Protein AF-A0A9E1XLM8-F1 (afdb_monomer_lite)

Radius of gyration: 32.78 Å; chains: 1; bounding box: 88×74×90 Å

pLDDT: mean 89.83, std 9.5, range [28.77, 98.69]

Secondary structure (DSSP, 8-state):
-HHHHS----HHHHHHHHHHHHHHTT--EEEEEEE-SSPPPSSS-----SEEEEEEE-TTS-EEEE--S-TT-SSSS-GGGTT-EEEE--TT----EEPP---TTTSEEEEEEEEEE-TTS-EEEEEEEEE-THHHHHHHHHHTTS-HHHHHHHHHHHHHHHSTTEEEEEEEEESSSTT-TTSPPEEEEEEEETT-EEE-SS-EEE----GGGSSSTHHHHGGG--SS--SS-EE-S--EEEEEEEEEEE-GGG-S-SB------EE-SSEEEEE--EE-SSEEEEEEEEEE--SEE-HHHHHHHHHHHHHHHHHTT---EE-------------SEEEEEEEEEEEE-SSS-EEEEEEEEEEE-SHHHHHHHSEEEEEE-GGG--EEEEEEEEEETTEEEE--GGGEEEEE-TTGGG-TTS---EEEEEEPTT--TTPEEEEEEEEEE-S-SS-EEEEES--SS-EEEEEEEEEEETTS--EEEEES-TT-EEEEEEETTEEEEEEEEEEE------TTPPPGGGSS-EEEEE---HHHHHHHHHHHHHHHTT--HHHHHHHHHHHTT--SHHHHHHHHHHHHHHSSEE-S--GGGS-GGGPPPHHHHHHHSEE-HHHHHHHHHHHHHHTT---EEEEE----SSHHHHHHHHSS--GGG--EEEEEEEETTEEEEESSS-TTSPTT--TTTTEEEEETTTTEEEEE---GGGS--EEEEEEEEE-TTS-EEEEEEEEE-HHHHHHHHHHHHH--HHHHHHHHHHHHHTT-TTEEEEEEEEEE-SSSSEEEEEEEEETTSSEEETTEEEEE-S---TTTT----S--SS-EEE-S-EEEEEEEEEEPPTTB-S-SB-PPPEEEEEGGGTEEEEEEEEE-TTSSEEEEEEEEEE-SEEE-GGGHHHHHHHHHHHHSGGGTEEEEEB--

Structure (mmCIF, N/CA/C/O backbone):
data_AF-A0A9E1XLM8-F1
#
_entry.id   AF-A0A9E1XLM8-F1
#
loop_
_atom_site.group_PDB
_atom_site.id
_atom_site.type_symbol
_atom_site.label_atom_id
_atom_site.label_alt_id
_atom_site.label_comp_id
_atom_site.label_asym_id
_atom_site.label_entity_id
_atom_site.label_seq_id
_atom_site.pdbx_PDB_ins_code
_atom_site.Cartn_x
_atom_site.Cartn_y
_atom_site.Cartn_z
_atom_site.occupancy
_atom_site.B_iso_or_equiv
_atom_site.auth_seq_id
_atom_site.auth_comp_id
_atom_site.auth_asym_id
_atom_site.auth_atom_id
_atom_site.pdbx_PDB_model_num
ATOM 1 N N . LYS A 1 1 ? 39.594 8.901 20.659 1.00 74.12 1 LYS A N 1
ATOM 2 C CA . LYS A 1 1 ? 40.078 9.964 19.750 1.00 74.12 1 LYS A CA 1
ATOM 3 C C . LYS A 1 1 ? 39.239 9.973 18.476 1.00 74.12 1 LYS A C 1
ATOM 5 O O . LYS A 1 1 ? 38.464 10.893 18.274 1.00 74.12 1 LYS A O 1
ATOM 10 N N . ASP A 1 2 ? 39.285 8.892 17.713 1.00 83.12 2 ASP A N 1
ATOM 11 C CA . ASP A 1 2 ? 38.714 8.732 16.373 1.00 83.12 2 ASP A CA 1
ATOM 12 C C . ASP A 1 2 ? 37.227 9.133 16.295 1.00 83.12 2 ASP A C 1
ATOM 14 O O . ASP A 1 2 ? 36.869 9.999 15.506 1.00 83.12 2 ASP A O 1
ATOM 18 N N . THR A 1 3 ? 36.380 8.626 17.199 1.00 86.62 3 THR A N 1
ATOM 19 C CA . THR A 1 3 ? 34.946 8.977 17.329 1.00 86.62 3 THR A CA 1
ATOM 20 C C . THR A 1 3 ? 34.680 10.484 17.476 1.00 86.62 3 THR A C 1
ATOM 22 O O . THR A 1 3 ? 33.661 10.990 17.011 1.00 86.62 3 THR A O 1
ATOM 25 N N . PHE A 1 4 ? 35.590 11.215 18.130 1.00 84.56 4 PHE A N 1
ATOM 26 C CA . PHE A 1 4 ? 35.482 12.657 18.377 1.00 84.56 4 PHE A CA 1
ATOM 27 C C . PHE A 1 4 ? 35.909 13.467 17.146 1.00 84.56 4 PHE A C 1
ATOM 29 O O . PHE A 1 4 ? 35.222 14.406 16.749 1.00 84.56 4 PHE A O 1
ATOM 36 N N . GLU A 1 5 ? 37.012 13.072 16.506 1.00 83.44 5 GLU A N 1
ATOM 37 C CA . GLU A 1 5 ? 37.541 13.738 15.308 1.00 83.44 5 GLU A CA 1
ATOM 38 C C . GLU A 1 5 ? 36.669 13.466 14.073 1.00 83.44 5 GLU A C 1
ATOM 40 O O . GLU A 1 5 ? 36.335 14.387 13.331 1.00 83.44 5 GLU A O 1
ATOM 45 N N . GLN A 1 6 ? 36.234 12.216 13.892 1.00 80.38 6 GLN A N 1
ATOM 46 C CA . GLN A 1 6 ? 35.388 11.769 12.779 1.00 80.38 6 GLN A CA 1
ATOM 47 C C . GLN A 1 6 ? 33.885 12.012 13.017 1.00 80.38 6 GLN A C 1
ATOM 49 O O . GLN A 1 6 ? 33.081 11.798 12.109 1.00 80.38 6 GLN A O 1
ATOM 54 N N . ARG A 1 7 ? 33.499 12.443 14.229 1.00 77.31 7 ARG A N 1
ATOM 55 C CA . ARG A 1 7 ? 32.138 12.849 14.641 1.00 77.31 7 ARG A CA 1
ATOM 56 C C . ARG A 1 7 ? 31.020 11.823 14.393 1.00 77.31 7 ARG A C 1
ATOM 58 O O . ARG A 1 7 ? 29.851 12.196 14.310 1.00 77.31 7 ARG A O 1
ATOM 65 N N . HIS A 1 8 ? 31.352 10.538 14.306 1.00 79.06 8 HIS A N 1
ATOM 66 C CA . HIS A 1 8 ? 30.385 9.450 14.165 1.00 79.06 8 HIS A CA 1
ATOM 67 C C . HIS A 1 8 ? 30.833 8.203 14.941 1.00 79.06 8 HIS A C 1
ATOM 69 O O . HIS A 1 8 ? 32.000 8.070 15.307 1.00 79.06 8 HIS A O 1
ATOM 75 N N . GLY A 1 9 ? 29.881 7.312 15.220 1.00 84.62 9 GLY A N 1
ATOM 76 C CA . GLY A 1 9 ? 30.092 6.073 15.968 1.00 84.62 9 GLY A CA 1
ATOM 77 C C . GLY A 1 9 ? 28.772 5.461 16.444 1.00 84.62 9 GLY A C 1
ATOM 78 O O . GLY A 1 9 ? 27.734 6.133 16.463 1.00 84.62 9 GLY A O 1
ATOM 79 N N . VAL A 1 10 ? 28.803 4.183 16.819 1.00 90.81 10 VAL A N 1
ATOM 80 C CA . VAL A 1 10 ? 27.663 3.462 17.407 1.00 90.81 10 VAL A CA 1
ATOM 81 C C . VAL A 1 10 ? 27.518 3.772 18.905 1.00 90.81 10 VAL A C 1
ATOM 83 O O . VAL A 1 10 ? 28.289 4.541 19.479 1.00 90.81 10 VAL A O 1
ATOM 86 N N . CYS A 1 11 ? 26.526 3.168 19.569 1.00 93.50 11 CYS A N 1
ATOM 87 C CA . CYS A 1 11 ? 26.251 3.389 20.993 1.00 93.50 11 CYS A CA 1
ATOM 88 C C . CYS A 1 11 ? 27.477 3.185 21.899 1.00 93.50 11 CYS A C 1
ATOM 90 O O . CYS A 1 11 ? 27.749 4.016 22.759 1.00 93.50 11 CYS A O 1
ATOM 92 N N . ARG A 1 12 ? 28.268 2.135 21.648 1.00 94.00 12 ARG A N 1
ATOM 93 C CA . ARG A 1 12 ? 29.503 1.835 22.393 1.00 94.00 12 ARG A CA 1
ATOM 94 C C . ARG A 1 12 ? 30.557 2.932 22.236 1.00 94.00 12 ARG A C 1
ATOM 96 O O . ARG A 1 12 ? 31.167 3.316 23.228 1.00 94.00 12 ARG A O 1
ATOM 103 N N . ASP A 1 13 ? 30.714 3.479 21.035 1.00 94.81 13 ASP A N 1
ATOM 104 C CA . ASP A 1 13 ? 31.702 4.522 20.742 1.00 94.81 13 ASP A CA 1
ATOM 105 C C . ASP A 1 13 ? 31.297 5.848 21.401 1.00 94.81 13 ASP A C 1
ATOM 107 O O . ASP A 1 13 ? 32.109 6.491 22.067 1.00 94.81 13 ASP A O 1
ATOM 111 N N . LYS A 1 14 ? 30.011 6.222 21.285 1.00 94.00 14 LYS A N 1
ATOM 112 C CA . LYS A 1 14 ? 29.427 7.391 21.965 1.00 94.00 14 LYS A CA 1
ATOM 113 C C . LYS A 1 14 ? 29.531 7.274 23.495 1.00 94.00 14 LYS A C 1
ATOM 115 O O . LYS A 1 14 ? 29.849 8.258 24.163 1.00 94.00 14 LYS A O 1
ATOM 120 N N . ALA A 1 15 ? 29.287 6.087 24.054 1.00 95.81 15 ALA A N 1
ATOM 121 C CA . ALA A 1 15 ? 29.389 5.824 25.489 1.00 95.81 15 ALA A CA 1
ATOM 122 C C . ALA A 1 15 ? 30.843 5.863 25.992 1.00 95.81 15 ALA A C 1
ATOM 124 O O . ALA A 1 15 ? 31.119 6.467 27.028 1.00 95.81 15 ALA A O 1
ATOM 125 N N . ALA A 1 16 ? 31.784 5.267 25.252 1.00 95.25 16 ALA A N 1
ATOM 126 C CA . ALA A 1 16 ? 33.209 5.296 25.579 1.00 95.25 16 ALA A CA 1
ATOM 127 C C . ALA A 1 16 ? 33.789 6.719 25.493 1.00 95.25 16 ALA A C 1
ATOM 129 O O . ALA A 1 16 ? 34.554 7.124 26.369 1.00 95.25 16 ALA A O 1
ATOM 130 N N . LEU A 1 17 ? 33.384 7.499 24.483 1.00 95.62 17 LEU A N 1
ATOM 131 C CA . LEU A 1 17 ? 33.777 8.900 24.342 1.00 95.62 17 LEU A CA 1
ATOM 132 C C . LEU A 1 17 ? 33.256 9.759 25.505 1.00 95.62 17 LEU A C 1
ATOM 134 O O . LEU A 1 17 ? 34.038 10.498 26.098 1.00 95.62 17 LEU A O 1
ATOM 138 N N . LEU A 1 18 ? 31.975 9.628 25.875 1.00 95.50 18 LEU A N 1
ATOM 139 C CA . LEU A 1 18 ? 31.419 10.357 27.020 1.00 95.50 18 LEU A CA 1
ATOM 140 C C . LEU A 1 18 ? 32.126 9.971 28.332 1.00 95.50 18 LEU A C 1
ATOM 142 O O . LEU A 1 18 ? 32.470 10.849 29.116 1.00 95.50 18 LEU A O 1
ATOM 146 N N . VAL A 1 19 ? 32.416 8.685 28.553 1.00 97.25 19 VAL A N 1
ATOM 147 C CA . VAL A 1 19 ? 33.161 8.221 29.740 1.00 97.25 19 VAL A CA 1
ATOM 148 C C . VAL A 1 19 ? 34.575 8.799 29.793 1.00 97.25 19 VAL A C 1
ATOM 150 O O . VAL A 1 19 ? 35.016 9.193 30.870 1.00 97.25 19 VAL A O 1
ATOM 153 N N . ALA A 1 20 ? 35.276 8.891 28.659 1.00 96.50 20 ALA A N 1
ATOM 154 C CA . ALA A 1 20 ? 36.578 9.550 28.602 1.00 96.50 20 ALA A CA 1
ATOM 155 C C . ALA A 1 20 ? 36.462 11.041 28.964 1.00 96.50 20 ALA A C 1
ATOM 157 O O . ALA A 1 20 ? 37.140 11.499 29.877 1.00 96.50 20 ALA A O 1
ATOM 158 N N . MET A 1 21 ? 35.541 11.777 28.332 1.00 96.25 21 MET A N 1
ATOM 159 C CA . MET A 1 21 ? 35.332 13.208 28.603 1.00 96.25 21 MET A CA 1
ATOM 160 C C . MET A 1 21 ? 34.925 13.491 30.058 1.00 96.25 21 MET A C 1
ATOM 162 O O . MET A 1 21 ? 35.369 14.477 30.640 1.00 96.25 21 MET A O 1
ATOM 166 N N . LEU A 1 22 ? 34.120 12.618 30.672 1.00 96.94 22 LEU A N 1
ATOM 167 C CA . LEU A 1 22 ? 33.755 12.718 32.087 1.00 96.94 22 LEU A CA 1
ATOM 168 C C . LEU A 1 22 ? 34.952 12.466 33.020 1.00 96.94 22 LEU A C 1
ATOM 170 O O . LEU A 1 22 ? 35.060 13.138 34.042 1.00 96.94 22 LEU A O 1
ATOM 174 N N . ARG A 1 23 ? 35.865 11.549 32.672 1.00 96.94 23 ARG A N 1
ATOM 175 C CA . ARG A 1 23 ? 37.092 11.293 33.450 1.00 96.94 23 ARG A CA 1
ATOM 176 C C . ARG A 1 23 ? 38.070 12.466 33.387 1.00 96.94 23 ARG A C 1
ATOM 178 O O . ARG A 1 23 ? 38.586 12.850 34.430 1.00 96.94 23 ARG A O 1
ATOM 185 N N . GLU A 1 24 ? 38.248 13.085 32.218 1.00 96.88 24 GLU A N 1
ATOM 186 C CA . GLU A 1 24 ? 38.999 14.350 32.090 1.00 96.88 24 GLU A CA 1
ATOM 187 C C . GLU A 1 24 ? 38.341 15.484 32.905 1.00 96.88 24 GLU A C 1
ATOM 189 O O . GLU A 1 24 ? 39.024 16.322 33.488 1.00 96.88 24 GLU A O 1
ATOM 194 N N . GLY A 1 25 ? 37.007 15.475 33.019 1.00 96.06 25 GLY A N 1
ATOM 195 C CA . GLY A 1 25 ? 36.238 16.345 33.917 1.00 96.06 25 GLY A CA 1
ATOM 196 C C . GLY A 1 25 ? 36.295 15.974 35.409 1.00 96.06 25 GLY A C 1
ATOM 197 O O . GLY A 1 25 ? 35.559 16.561 36.196 1.00 96.06 25 GLY A O 1
ATOM 198 N N . GLY A 1 26 ? 37.119 14.999 35.811 1.00 95.94 26 GLY A N 1
ATOM 199 C CA . GLY A 1 26 ? 37.299 14.566 37.203 1.00 95.94 26 GLY A CA 1
ATOM 200 C C . GLY A 1 26 ? 36.248 13.583 37.741 1.00 95.94 26 GLY A C 1
ATOM 201 O O . GLY A 1 26 ? 36.329 13.180 38.903 1.00 95.94 26 GLY A O 1
ATOM 202 N N . PHE A 1 27 ? 35.270 13.161 36.935 1.00 97.44 27 PHE A N 1
ATOM 203 C CA . PHE A 1 27 ? 34.199 12.265 37.381 1.00 97.44 27 PHE A CA 1
ATOM 204 C C . PHE A 1 27 ? 34.608 10.784 37.346 1.00 97.44 27 PHE A C 1
ATOM 206 O O . PHE A 1 27 ? 35.234 10.297 36.401 1.00 97.44 27 PHE A O 1
ATOM 213 N N . LYS A 1 28 ? 34.144 10.020 38.346 1.00 96.69 28 LYS A N 1
ATOM 214 C CA . LYS A 1 28 ? 34.288 8.554 38.445 1.00 96.69 28 LYS A CA 1
ATOM 215 C C . LYS A 1 28 ? 33.345 7.855 37.448 1.00 96.69 28 LYS A C 1
ATOM 217 O O . LYS A 1 28 ? 32.339 7.266 37.842 1.00 96.69 28 LYS A O 1
ATOM 222 N N . ALA A 1 29 ? 33.621 7.988 36.150 1.00 97.69 29 ALA A N 1
ATOM 223 C CA . ALA A 1 29 ? 32.745 7.520 35.074 1.00 97.69 29 ALA A CA 1
ATOM 224 C C . ALA A 1 29 ? 33.093 6.117 34.547 1.00 97.69 29 ALA A C 1
ATOM 226 O O . ALA A 1 29 ? 34.267 5.743 34.470 1.00 97.69 29 ALA A O 1
ATOM 227 N N . PHE A 1 30 ? 32.077 5.366 34.116 1.00 97.81 30 PHE A N 1
ATOM 228 C CA . PHE A 1 30 ? 32.185 3.989 33.617 1.00 97.81 30 PHE A CA 1
ATOM 229 C C . PHE A 1 30 ? 31.250 3.742 32.419 1.00 97.81 30 PHE A C 1
ATOM 231 O O . PHE A 1 30 ? 30.170 4.340 32.357 1.00 97.81 30 PHE A O 1
ATOM 238 N N . PRO A 1 31 ? 31.615 2.862 31.466 1.00 97.38 31 PRO A N 1
ATOM 239 C CA . PRO A 1 31 ? 30.673 2.362 30.469 1.00 97.38 31 PRO A CA 1
ATOM 240 C C . PRO A 1 31 ? 29.615 1.479 31.137 1.00 97.38 31 PRO A C 1
ATOM 242 O O . PRO A 1 31 ? 29.888 0.818 32.139 1.00 97.38 31 PRO A O 1
ATOM 245 N N . VAL A 1 32 ? 28.420 1.426 30.561 1.00 97.31 32 VAL A N 1
ATOM 246 C CA . VAL A 1 32 ? 27.315 0.591 31.038 1.00 97.31 32 VAL A CA 1
ATOM 247 C C . VAL A 1 32 ? 26.734 -0.188 29.870 1.00 97.31 32 VAL A C 1
ATOM 249 O O . VAL A 1 32 ? 26.380 0.379 28.835 1.00 97.31 32 VAL A O 1
ATOM 252 N N . LEU A 1 33 ? 26.609 -1.499 30.045 1.00 95.69 33 LEU A N 1
ATOM 253 C CA . LEU A 1 33 ? 25.887 -2.370 29.129 1.00 95.69 33 LEU A CA 1
ATOM 254 C C . LEU A 1 33 ? 24.432 -2.437 29.588 1.00 95.69 33 LEU A C 1
ATOM 256 O O . LEU A 1 33 ? 24.172 -2.724 30.754 1.00 95.69 33 LEU A O 1
ATOM 260 N N . ILE A 1 34 ? 23.477 -2.172 28.697 1.00 95.75 34 ILE A N 1
ATOM 261 C CA . ILE A 1 34 ? 22.048 -2.189 29.034 1.00 95.75 34 ILE A CA 1
ATOM 262 C C . ILE A 1 34 ? 21.266 -2.994 27.999 1.00 95.75 34 ILE A C 1
ATOM 264 O O . ILE A 1 34 ? 21.533 -2.935 26.797 1.00 95.75 34 ILE A O 1
ATOM 268 N N . HIS A 1 35 ? 20.334 -3.813 28.477 1.00 94.19 35 HIS A N 1
ATOM 269 C CA . HIS A 1 35 ? 19.446 -4.596 27.634 1.00 94.19 35 HIS A CA 1
ATOM 270 C C . HIS A 1 35 ? 18.072 -3.939 27.639 1.00 94.19 35 HIS A C 1
ATOM 272 O O . HIS A 1 35 ? 17.327 -4.073 28.604 1.00 94.19 35 HIS A O 1
ATOM 278 N N . ASN A 1 36 ? 17.770 -3.217 26.561 1.00 89.75 36 ASN A N 1
ATOM 279 C CA . ASN A 1 36 ? 16.458 -2.643 26.306 1.00 89.75 36 ASN A CA 1
ATOM 280 C C . ASN A 1 36 ? 15.544 -3.746 25.740 1.00 89.75 36 ASN A C 1
ATOM 282 O O . ASN A 1 36 ? 15.654 -4.092 24.559 1.00 89.75 36 ASN A O 1
ATOM 286 N N . GLY A 1 37 ? 14.732 -4.363 26.597 1.00 85.19 37 GLY A N 1
ATOM 287 C CA . GLY A 1 37 ? 13.957 -5.565 26.303 1.00 85.19 37 GLY A CA 1
ATOM 288 C C . GLY A 1 37 ? 13.477 -6.285 27.574 1.00 85.19 37 GLY A C 1
ATOM 289 O O . GLY A 1 37 ? 13.345 -5.668 28.629 1.00 85.19 37 GLY A O 1
ATOM 290 N N . PRO A 1 38 ? 13.194 -7.598 27.504 1.00 82.00 38 PRO A N 1
ATOM 291 C CA . PRO A 1 38 ? 12.888 -8.400 28.686 1.00 82.00 38 PRO A CA 1
ATOM 292 C C . PRO A 1 38 ? 14.022 -8.360 29.720 1.00 82.00 38 PRO A C 1
ATOM 294 O O . PRO A 1 38 ? 15.194 -8.220 29.365 1.00 82.00 38 PRO A O 1
ATOM 297 N N . LYS A 1 39 ? 13.676 -8.549 30.999 1.00 88.31 39 LYS A N 1
ATOM 298 C CA . LYS A 1 39 ? 14.669 -8.704 32.068 1.00 88.31 39 LYS A CA 1
ATOM 299 C C . LYS A 1 39 ? 15.659 -9.811 31.723 1.00 88.31 39 LYS A C 1
ATOM 301 O O . LYS A 1 39 ? 15.264 -10.906 31.320 1.00 88.31 39 LYS A O 1
ATOM 306 N N . LYS A 1 40 ? 16.941 -9.514 31.912 1.00 89.69 40 LYS A N 1
ATOM 307 C CA . LYS A 1 40 ? 17.988 -10.532 31.938 1.00 89.69 40 LYS A CA 1
ATOM 308 C C . LYS A 1 40 ? 17.912 -11.278 33.265 1.00 89.69 40 LYS A C 1
ATOM 310 O O . LYS A 1 40 ? 17.633 -10.674 34.295 1.00 89.69 40 LYS A O 1
ATOM 315 N N . ASP A 1 41 ? 18.178 -12.571 33.191 1.00 85.81 41 ASP A N 1
ATOM 316 C CA . ASP A 1 41 ? 18.349 -13.449 34.340 1.00 85.81 41 ASP A CA 1
ATOM 317 C C . ASP A 1 41 ? 19.611 -13.044 35.134 1.00 85.81 41 ASP A C 1
ATOM 319 O O . ASP A 1 41 ? 20.630 -12.692 34.529 1.00 85.81 41 ASP A O 1
ATOM 323 N N . GLU A 1 42 ? 19.522 -13.046 36.465 1.00 84.56 42 GLU A N 1
ATOM 324 C CA . GLU A 1 42 ? 20.628 -12.722 37.380 1.00 84.56 42 GLU A CA 1
ATOM 325 C C . GLU A 1 42 ? 21.443 -13.972 37.768 1.00 84.56 42 GLU A C 1
ATOM 327 O O . GLU A 1 42 ? 22.632 -13.852 38.061 1.00 84.56 42 GLU A O 1
ATOM 332 N N . GLU A 1 43 ? 20.853 -15.172 37.691 1.00 85.12 43 GLU A N 1
ATOM 333 C CA . GLU A 1 43 ? 21.520 -16.456 37.956 1.00 85.12 43 GLU A CA 1
ATOM 334 C C . GLU A 1 43 ? 22.217 -17.016 36.703 1.00 85.12 43 GLU A C 1
ATOM 336 O O . GLU A 1 43 ? 23.220 -17.725 36.808 1.00 85.12 43 GLU A O 1
ATOM 341 N N . VAL A 1 44 ? 21.715 -16.688 35.503 1.00 86.94 44 VAL A N 1
ATOM 342 C CA . VAL A 1 44 ? 22.249 -17.176 34.217 1.00 86.94 44 VAL A CA 1
ATOM 343 C C . VAL A 1 44 ? 23.014 -16.064 33.471 1.00 86.94 44 VAL A C 1
ATOM 345 O O . VAL A 1 44 ? 22.424 -15.342 32.656 1.00 86.94 44 VAL A O 1
ATOM 348 N N . PRO A 1 45 ? 24.341 -15.913 33.675 1.00 81.69 45 PRO A N 1
ATOM 349 C CA . PRO A 1 45 ? 25.121 -14.820 33.093 1.00 81.69 45 PRO A CA 1
ATOM 350 C C . PRO A 1 45 ? 25.215 -14.919 31.563 1.00 81.69 45 PRO A C 1
ATOM 352 O O . PRO A 1 45 ? 25.953 -15.726 30.999 1.00 81.69 45 PRO A O 1
ATOM 355 N N . GLN A 1 46 ? 24.488 -14.041 30.870 1.00 83.19 46 GLN A N 1
ATOM 356 C CA . GLN A 1 46 ? 24.492 -13.943 29.408 1.00 83.19 46 GLN A CA 1
ATOM 357 C C . GLN A 1 46 ? 25.195 -12.656 28.937 1.00 83.19 46 GLN A C 1
ATOM 359 O O . GLN A 1 46 ? 24.685 -11.570 29.226 1.00 83.19 46 GLN A O 1
ATOM 364 N N . PRO A 1 47 ? 26.264 -12.716 28.118 1.00 84.50 47 PRO A N 1
ATOM 365 C CA . PRO A 1 47 ? 27.009 -11.527 27.677 1.00 84.50 47 PRO A CA 1
ATOM 366 C C . PRO A 1 47 ? 26.260 -10.637 26.664 1.00 84.50 47 PRO A C 1
ATOM 368 O O . PRO A 1 47 ? 26.753 -9.577 26.286 1.00 84.50 47 PRO A O 1
ATOM 371 N N . PHE A 1 48 ? 25.071 -11.038 26.198 1.00 89.38 48 PHE A N 1
ATOM 372 C CA . PHE A 1 48 ? 24.296 -10.256 25.236 1.00 89.38 48 PHE A CA 1
ATOM 373 C C . PHE A 1 48 ? 23.569 -9.065 25.887 1.00 89.38 48 PHE A C 1
ATOM 375 O O . PHE A 1 48 ? 22.586 -9.234 26.619 1.00 89.38 48 PHE A O 1
ATOM 382 N N . PHE A 1 49 ? 24.016 -7.859 25.540 1.00 93.31 49 PHE A N 1
ATOM 383 C CA . PHE A 1 49 ? 23.336 -6.583 25.769 1.00 93.31 49 PHE A CA 1
ATOM 384 C C . PHE A 1 49 ? 23.203 -5.863 24.419 1.00 93.31 49 PHE A C 1
ATOM 386 O O . PHE A 1 49 ? 24.166 -5.808 23.646 1.00 93.31 49 PHE A O 1
ATOM 393 N N . ASN A 1 50 ? 22.009 -5.351 24.111 1.00 92.81 50 ASN A N 1
ATOM 394 C CA . ASN A 1 50 ? 21.701 -4.755 22.805 1.00 92.81 50 ASN A CA 1
ATOM 395 C C . ASN A 1 50 ? 22.029 -3.255 22.719 1.00 92.81 50 ASN A C 1
ATOM 397 O O . ASN A 1 50 ? 22.064 -2.715 21.615 1.00 92.81 50 ASN A O 1
ATOM 401 N N . HIS A 1 51 ? 22.310 -2.600 23.849 1.00 96.06 51 HIS A N 1
ATOM 402 C CA . HIS A 1 51 ? 22.624 -1.177 23.921 1.00 96.06 51 HIS A CA 1
ATOM 403 C C . HIS A 1 51 ? 23.787 -0.894 24.886 1.00 96.06 51 HIS A C 1
ATOM 405 O O . HIS A 1 51 ? 24.168 -1.740 25.701 1.00 96.06 51 HIS A O 1
ATOM 411 N N . ALA A 1 52 ? 24.382 0.292 24.768 1.00 96.06 52 ALA A N 1
ATOM 412 C CA . ALA A 1 52 ? 25.490 0.744 25.605 1.00 96.06 52 ALA A CA 1
ATOM 413 C C . ALA A 1 52 ? 25.356 2.240 25.906 1.00 96.06 52 ALA A C 1
ATOM 415 O O . ALA A 1 52 ? 25.109 3.037 25.001 1.00 96.06 52 ALA A O 1
ATOM 416 N N . ILE A 1 53 ? 25.525 2.588 27.179 1.00 97.06 53 ILE A N 1
ATOM 417 C CA . ILE A 1 53 ? 25.360 3.933 27.741 1.00 97.06 53 ILE A CA 1
ATOM 418 C C . ILE A 1 53 ? 26.521 4.227 28.713 1.00 97.06 53 ILE A C 1
ATOM 420 O O . ILE A 1 53 ? 27.455 3.431 28.833 1.00 97.06 53 ILE A O 1
ATOM 424 N N . SER A 1 54 ? 26.493 5.359 29.409 1.00 97.19 54 SER A N 1
ATOM 425 C CA . SER A 1 54 ? 27.503 5.759 30.398 1.00 97.19 54 SER A CA 1
ATOM 426 C C . SER A 1 54 ? 26.899 5.859 31.804 1.00 97.19 54 SER A C 1
ATOM 428 O O . SER A 1 54 ? 25.683 5.968 31.961 1.00 97.19 54 SER A O 1
ATOM 430 N N . ALA A 1 55 ? 27.743 5.870 32.834 1.00 97.12 55 ALA A N 1
ATOM 431 C CA . ALA A 1 55 ? 27.361 6.284 34.183 1.00 97.12 55 ALA A CA 1
ATOM 432 C C . ALA A 1 55 ? 28.485 7.051 34.885 1.00 97.12 55 ALA A C 1
ATOM 434 O O . ALA A 1 55 ? 29.661 6.836 34.591 1.00 97.12 55 ALA A O 1
ATOM 435 N N . VAL A 1 56 ? 28.120 7.889 35.857 1.00 97.56 56 VAL A N 1
ATOM 436 C CA . VAL A 1 56 ? 29.028 8.423 36.888 1.00 97.56 56 VAL A CA 1
ATOM 437 C C . VAL A 1 56 ? 28.678 7.778 38.223 1.00 97.56 56 VAL A C 1
ATOM 439 O O . VAL A 1 56 ? 27.499 7.684 38.562 1.00 97.56 56 VAL A O 1
ATOM 442 N N . ARG A 1 57 ? 29.689 7.337 38.981 1.00 96.50 57 ARG A N 1
ATOM 443 C CA . ARG A 1 57 ? 29.513 6.903 40.370 1.00 96.50 57 ARG A CA 1
ATOM 444 C C . ARG A 1 57 ? 29.566 8.113 41.300 1.00 96.50 57 ARG A C 1
ATOM 446 O O . ARG A 1 57 ? 30.589 8.796 41.361 1.00 96.50 57 ARG A O 1
ATOM 453 N N . ASN A 1 58 ? 28.469 8.348 42.004 1.00 93.50 58 ASN A N 1
ATOM 454 C CA . ASN A 1 58 ? 28.328 9.374 43.031 1.00 93.50 58 ASN A CA 1
ATOM 455 C C . ASN A 1 58 ? 29.118 8.982 44.298 1.00 93.50 58 ASN A C 1
ATOM 457 O O . ASN A 1 58 ? 29.572 7.841 44.438 1.00 93.50 58 ASN A O 1
ATOM 461 N N . ASP A 1 59 ? 29.294 9.915 45.237 1.00 91.12 59 ASP A N 1
ATOM 462 C CA . ASP A 1 59 ? 30.078 9.661 46.457 1.00 91.12 59 ASP A CA 1
ATOM 463 C C . ASP A 1 59 ? 29.358 8.773 47.490 1.00 91.12 59 ASP A C 1
ATOM 465 O O . ASP A 1 59 ? 30.019 8.150 48.316 1.00 91.12 59 ASP A O 1
ATOM 469 N N . ASP A 1 60 ? 28.033 8.621 47.386 1.00 91.94 60 ASP A N 1
ATOM 470 C CA . ASP A 1 60 ? 27.244 7.608 48.111 1.00 91.94 60 ASP A CA 1
ATOM 471 C C . ASP A 1 60 ? 27.346 6.194 47.492 1.00 91.94 60 ASP A C 1
ATOM 473 O O . ASP A 1 60 ? 26.763 5.240 48.003 1.00 91.94 60 ASP A O 1
ATOM 477 N N . GLY A 1 61 ? 28.081 6.046 46.383 1.00 87.81 61 GLY A N 1
ATOM 478 C CA . GLY A 1 61 ? 28.229 4.797 45.636 1.00 87.81 61 GLY A CA 1
ATOM 479 C C . GLY A 1 61 ? 27.121 4.517 44.614 1.00 87.81 61 GLY A C 1
ATOM 480 O O . GLY A 1 61 ? 27.241 3.545 43.868 1.00 87.81 61 GLY A O 1
ATOM 481 N N . SER A 1 62 ? 26.079 5.352 44.528 1.00 91.19 62 SER A N 1
ATOM 482 C CA . SER A 1 62 ? 25.025 5.227 43.512 1.00 91.19 62 SER A CA 1
ATOM 483 C C . SER A 1 62 ? 25.529 5.593 42.106 1.00 91.19 62 SER A C 1
ATOM 485 O O . SER A 1 62 ? 26.565 6.242 41.942 1.00 91.19 62 SER A O 1
ATOM 487 N N . TYR A 1 63 ? 24.797 5.177 41.067 1.00 94.69 63 TYR A N 1
ATOM 488 C CA . TYR A 1 63 ? 25.153 5.438 39.669 1.00 94.69 63 TYR A CA 1
ATOM 489 C C . TYR A 1 63 ? 24.157 6.376 38.984 1.00 94.69 63 TYR A C 1
ATOM 491 O O . TYR A 1 63 ? 23.000 6.021 38.761 1.00 94.69 63 TYR A O 1
ATOM 499 N N . MET A 1 64 ? 24.634 7.543 38.551 1.00 95.12 64 MET A N 1
ATOM 500 C CA . MET A 1 64 ? 23.896 8.420 37.644 1.00 95.12 64 MET A CA 1
ATOM 501 C C . MET A 1 64 ? 24.062 7.920 36.203 1.00 95.12 64 MET A C 1
ATOM 503 O O . MET A 1 64 ? 25.109 8.132 35.589 1.00 95.12 64 MET A O 1
ATOM 507 N N . LEU A 1 65 ? 23.042 7.236 35.675 1.00 95.88 65 LEU A N 1
ATOM 508 C CA . LEU A 1 65 ? 23.022 6.706 34.305 1.00 95.88 65 LEU A CA 1
ATOM 509 C C . LEU A 1 65 ? 22.825 7.822 33.260 1.00 95.88 65 LEU A C 1
ATOM 511 O O . LEU A 1 65 ? 22.092 8.784 33.496 1.00 95.88 65 LEU A O 1
ATOM 515 N N . MET A 1 66 ? 23.457 7.684 32.089 1.00 94.81 66 MET A N 1
ATOM 516 C CA . MET A 1 66 ? 23.429 8.674 31.004 1.00 94.81 66 MET A CA 1
ATOM 517 C C . MET A 1 66 ? 23.457 8.000 29.621 1.00 94.81 66 MET A C 1
ATOM 519 O O . MET A 1 66 ? 24.432 7.325 29.298 1.00 94.81 66 MET A O 1
ATOM 523 N N . ASP A 1 67 ? 22.442 8.202 28.776 1.00 93.69 67 ASP A N 1
ATOM 524 C CA . ASP A 1 67 ? 22.433 7.736 27.378 1.00 93.69 67 ASP A CA 1
ATOM 525 C C . ASP A 1 67 ? 22.842 8.879 26.431 1.00 93.69 67 ASP A C 1
ATOM 527 O O . ASP A 1 67 ? 22.104 9.843 26.245 1.00 93.69 67 ASP A O 1
ATOM 531 N N . SER A 1 68 ? 24.021 8.770 25.810 1.00 88.81 68 SER A N 1
ATOM 532 C CA . SER A 1 68 ? 24.533 9.746 24.833 1.00 88.81 68 SER A CA 1
ATOM 533 C C . SER A 1 68 ? 24.045 9.503 23.398 1.00 88.81 68 SER A C 1
ATOM 535 O O . SER A 1 68 ? 24.511 10.153 22.456 1.00 88.81 68 SER A O 1
ATOM 537 N N . THR A 1 69 ? 23.144 8.538 23.191 1.00 85.44 69 THR A N 1
ATOM 538 C CA . THR A 1 69 ? 22.798 8.047 21.854 1.00 85.44 69 THR A CA 1
ATOM 539 C C . THR A 1 69 ? 21.524 8.633 21.264 1.00 85.44 69 THR A C 1
ATOM 541 O O . THR A 1 69 ? 21.508 8.785 20.044 1.00 85.44 69 THR A O 1
ATOM 544 N N . ASP A 1 70 ? 20.544 9.021 22.089 1.00 82.94 70 ASP A N 1
ATOM 545 C CA . ASP A 1 70 ? 19.341 9.752 21.673 1.00 82.94 70 ASP A CA 1
ATOM 546 C C . ASP A 1 70 ? 19.546 11.267 21.786 1.00 82.94 70 ASP A C 1
ATOM 548 O O . ASP A 1 70 ? 19.432 11.860 22.855 1.00 82.94 70 ASP A O 1
ATOM 552 N N . GLU A 1 71 ? 19.787 11.919 20.653 1.00 77.88 71 GLU A N 1
ATOM 553 C CA . GLU A 1 71 ? 19.887 13.379 20.560 1.00 77.88 71 GLU A CA 1
ATOM 554 C C . GLU A 1 71 ? 18.588 14.150 20.904 1.00 77.88 71 GLU A C 1
ATOM 556 O O . GLU A 1 71 ? 18.608 15.378 20.971 1.00 77.88 71 GLU A O 1
ATOM 561 N N . ASN A 1 72 ? 17.460 13.464 21.130 1.00 78.94 72 ASN A N 1
ATOM 562 C CA . ASN A 1 72 ? 16.135 14.053 21.364 1.00 78.94 72 ASN A CA 1
ATOM 563 C C . ASN A 1 72 ? 15.698 14.002 22.851 1.00 78.94 72 ASN A C 1
ATOM 565 O O . ASN A 1 72 ? 14.545 14.322 23.159 1.00 78.94 72 ASN A O 1
ATOM 569 N N . THR A 1 73 ? 16.554 13.576 23.789 1.00 82.25 73 THR A N 1
ATOM 570 C CA . THR A 1 73 ? 16.209 13.514 25.225 1.00 82.25 73 THR A CA 1
ATOM 571 C C . THR A 1 73 ? 16.500 14.822 25.971 1.00 82.25 73 THR A C 1
ATOM 573 O O . THR A 1 73 ? 17.539 15.452 25.792 1.00 82.25 73 THR A O 1
ATOM 576 N N . LYS A 1 74 ? 15.599 15.210 26.885 1.00 82.69 74 LYS A N 1
ATOM 577 C CA . LYS A 1 74 ? 15.845 16.261 27.896 1.00 82.69 74 LYS A CA 1
ATOM 578 C C . LYS A 1 74 ? 16.467 15.734 29.198 1.00 82.69 74 LYS A C 1
ATOM 580 O O . LYS A 1 74 ? 16.848 16.527 30.053 1.00 82.69 74 LYS A O 1
ATOM 585 N N . ARG A 1 75 ? 16.496 14.413 29.396 1.00 84.69 75 ARG A N 1
ATOM 586 C CA . ARG A 1 75 ? 17.005 13.747 30.606 1.00 84.69 75 ARG A CA 1
ATOM 587 C C . ARG A 1 75 ? 18.278 12.985 30.270 1.00 84.69 75 ARG A C 1
ATOM 589 O O . ARG A 1 75 ? 18.292 12.290 29.258 1.00 84.69 75 ARG A O 1
ATOM 596 N N . LEU A 1 76 ? 19.277 13.039 31.157 1.00 88.69 76 LEU A N 1
ATOM 597 C CA . LEU A 1 76 ? 20.496 12.226 31.046 1.00 88.69 76 LEU A CA 1
ATOM 598 C C . LEU A 1 76 ? 20.155 10.745 30.828 1.00 88.69 76 LEU A C 1
ATOM 600 O O . LEU A 1 76 ? 20.692 10.122 29.920 1.00 88.69 76 LEU A O 1
ATOM 604 N N . PHE A 1 77 ? 19.203 10.212 31.599 1.00 90.38 77 PHE A N 1
ATOM 605 C CA . PHE A 1 77 ? 18.636 8.883 31.388 1.00 90.38 77 PHE A CA 1
ATOM 606 C C . PHE A 1 77 ? 17.227 8.979 30.763 1.00 90.38 77 PHE A C 1
ATOM 608 O O . PHE A 1 77 ? 16.307 9.493 31.413 1.00 90.38 77 PHE A O 1
ATOM 615 N N . PRO A 1 78 ? 17.026 8.523 29.512 1.00 87.38 78 PRO A N 1
ATOM 616 C CA . PRO A 1 78 ? 15.724 8.546 28.852 1.00 87.38 78 PRO A CA 1
ATOM 617 C C . PRO A 1 78 ? 14.708 7.591 29.484 1.00 87.38 78 PRO A C 1
ATOM 619 O O . PRO A 1 78 ? 15.027 6.469 29.872 1.00 87.38 78 PRO A O 1
ATOM 622 N N . ALA A 1 79 ? 13.436 7.996 29.502 1.00 86.06 79 ALA A N 1
ATOM 623 C CA . ALA A 1 79 ? 12.361 7.206 30.106 1.00 86.06 79 ALA A CA 1
ATOM 624 C C . ALA A 1 79 ? 12.093 5.859 29.405 1.00 86.06 79 ALA A C 1
ATOM 626 O O . ALA A 1 79 ? 11.569 4.948 30.040 1.00 86.06 79 ALA A O 1
ATOM 627 N N . TYR A 1 80 ? 12.491 5.691 28.138 1.00 85.50 80 TYR A N 1
ATOM 628 C CA . TYR A 1 80 ? 12.411 4.397 27.445 1.00 85.50 80 TYR A CA 1
ATOM 629 C C . TYR A 1 80 ? 13.446 3.366 27.942 1.00 85.50 80 TYR A C 1
ATOM 631 O O . TYR A 1 80 ? 13.348 2.200 27.577 1.00 85.50 80 TYR A O 1
ATOM 639 N N . LEU A 1 81 ? 14.419 3.767 28.774 1.00 90.62 81 LEU A N 1
ATOM 640 C CA . LEU A 1 81 ? 15.348 2.861 29.465 1.00 90.62 81 LEU A CA 1
ATOM 641 C C . LEU A 1 81 ? 14.963 2.611 30.934 1.00 90.62 81 LEU A C 1
ATOM 643 O O . LEU A 1 81 ? 15.748 2.020 31.678 1.00 90.62 81 LEU A O 1
ATOM 647 N N . CYS A 1 82 ? 13.767 3.016 31.372 1.00 88.62 82 CYS A N 1
ATOM 648 C CA . CYS A 1 82 ? 13.250 2.638 32.689 1.00 88.62 82 CYS A CA 1
ATOM 649 C C . CYS A 1 82 ? 12.943 1.127 32.759 1.00 88.62 82 CYS A C 1
ATOM 651 O O . CYS A 1 82 ? 12.605 0.504 31.750 1.00 88.62 82 CYS A O 1
ATOM 653 N N . ASN A 1 83 ? 13.072 0.523 33.943 1.00 91.81 83 ASN A N 1
ATOM 654 C CA . ASN A 1 83 ? 12.864 -0.913 34.182 1.00 91.81 83 ASN A CA 1
ATOM 655 C C . ASN A 1 83 ? 13.707 -1.885 33.317 1.00 91.81 83 ASN A C 1
ATOM 657 O O . ASN A 1 83 ? 13.307 -3.031 33.112 1.00 91.81 83 ASN A O 1
ATOM 661 N N . GLN A 1 84 ? 14.891 -1.493 32.852 1.00 92.81 84 GLN A N 1
ATOM 662 C CA . GLN A 1 84 ? 15.775 -2.328 32.022 1.00 92.81 84 GLN A CA 1
ATOM 663 C C . GLN A 1 84 ? 16.894 -2.981 32.847 1.00 92.81 84 GLN A C 1
ATOM 665 O O . GLN A 1 84 ? 17.276 -2.464 33.897 1.00 92.81 84 GLN A O 1
ATOM 670 N N . SER A 1 85 ? 17.431 -4.115 32.384 1.00 94.50 85 SER A N 1
ATOM 671 C CA . SER A 1 85 ? 18.583 -4.770 33.027 1.00 94.50 85 SER A CA 1
ATOM 672 C C . SER A 1 85 ? 19.897 -4.141 32.548 1.00 94.50 85 SER A C 1
ATOM 674 O O . SER A 1 85 ? 20.170 -4.138 31.344 1.00 94.50 85 SER A O 1
ATOM 676 N N . TYR A 1 86 ? 20.723 -3.641 33.470 1.00 95.19 86 TYR A N 1
ATOM 677 C CA . TYR A 1 86 ? 21.999 -2.981 33.177 1.00 95.19 86 TYR A CA 1
ATOM 678 C C . TYR A 1 86 ? 23.157 -3.500 34.039 1.00 95.19 86 TYR A C 1
ATOM 680 O O . TYR A 1 86 ? 22.958 -3.970 35.156 1.00 95.19 86 TYR A O 1
ATOM 688 N N . LEU A 1 87 ? 24.374 -3.399 33.507 1.00 94.56 87 LEU A N 1
ATOM 689 C CA . LEU A 1 87 ? 25.627 -3.805 34.141 1.00 94.56 87 LEU A CA 1
ATOM 690 C C . LEU A 1 87 ? 26.676 -2.706 33.934 1.00 94.56 87 LEU A C 1
ATOM 692 O O . LEU A 1 87 ? 26.915 -2.289 32.798 1.00 94.56 87 LEU A O 1
ATOM 696 N N . VAL A 1 88 ? 27.303 -2.240 35.014 1.00 96.06 88 VAL A N 1
ATOM 697 C CA . VAL A 1 88 ? 28.373 -1.232 34.953 1.00 96.06 88 VAL A CA 1
ATOM 698 C C . VAL A 1 88 ? 29.720 -1.921 34.733 1.00 96.06 88 VAL A C 1
ATOM 700 O O . VAL A 1 88 ? 30.044 -2.890 35.411 1.00 96.06 88 VAL A O 1
ATOM 703 N N . ALA A 1 89 ? 30.509 -1.431 33.777 1.00 94.62 89 ALA A N 1
ATOM 704 C CA . ALA A 1 89 ? 31.828 -1.969 33.452 1.00 94.62 89 ALA A CA 1
ATOM 705 C C . ALA A 1 89 ? 32.924 -1.307 34.310 1.00 94.62 89 ALA A C 1
ATOM 707 O O . ALA A 1 89 ? 33.698 -0.467 33.837 1.00 94.62 89 ALA A O 1
ATOM 708 N N . THR A 1 90 ? 32.957 -1.669 35.591 1.00 94.31 90 THR A N 1
ATOM 709 C CA . THR A 1 90 ? 34.058 -1.386 36.526 1.00 94.31 90 THR A CA 1
ATOM 710 C C . THR A 1 90 ? 35.245 -2.341 36.291 1.00 94.31 90 THR A C 1
ATOM 712 O O . THR A 1 90 ? 35.043 -3.452 35.795 1.00 94.31 90 THR A O 1
ATOM 715 N N . PRO A 1 91 ? 36.489 -1.956 36.645 1.00 91.12 91 PRO A N 1
ATOM 716 C CA . PRO A 1 91 ? 37.643 -2.863 36.611 1.00 91.12 91 PRO A CA 1
ATOM 717 C C . PRO A 1 91 ? 37.494 -4.092 37.519 1.00 91.12 91 PRO A C 1
ATOM 719 O O . PRO A 1 91 ? 38.002 -5.161 37.195 1.00 91.12 91 PRO A O 1
ATOM 722 N N . GLU A 1 92 ? 36.795 -3.941 38.645 1.00 92.75 92 GLU A N 1
ATOM 723 C CA . GLU A 1 92 ? 36.599 -4.978 39.665 1.00 92.75 92 GLU A CA 1
ATOM 724 C C . GLU A 1 92 ? 35.433 -5.934 39.340 1.00 92.75 92 GLU A C 1
ATOM 726 O O . GLU A 1 92 ? 35.239 -6.932 40.033 1.00 92.75 92 GLU A O 1
ATOM 731 N N . GLY A 1 93 ? 34.649 -5.631 38.299 1.00 88.50 93 GLY A N 1
ATOM 732 C CA . GLY A 1 93 ? 33.330 -6.220 38.077 1.00 88.50 93 GLY A CA 1
ATOM 733 C C . GLY A 1 93 ? 32.244 -5.569 38.942 1.00 88.50 93 GLY A C 1
ATOM 734 O O . GLY A 1 93 ? 32.518 -4.847 39.904 1.00 88.50 93 GLY A O 1
ATOM 735 N N . ASP A 1 94 ? 30.984 -5.780 38.566 1.00 90.88 94 ASP A N 1
ATOM 736 C CA . ASP A 1 94 ? 29.824 -5.228 39.268 1.00 90.88 94 ASP A CA 1
ATOM 737 C C . ASP A 1 94 ? 28.606 -6.156 39.103 1.00 90.88 94 ASP A C 1
ATOM 739 O O . ASP A 1 94 ? 28.592 -7.041 38.246 1.00 90.88 94 ASP A O 1
ATOM 743 N N . ALA A 1 95 ? 27.573 -5.959 39.919 1.00 90.69 95 ALA A N 1
ATOM 744 C CA . ALA A 1 95 ? 26.325 -6.710 39.840 1.00 90.69 95 ALA A CA 1
ATOM 745 C C . ALA A 1 95 ? 25.437 -6.246 38.670 1.00 90.69 95 ALA A C 1
ATOM 747 O O . ALA A 1 95 ? 25.352 -5.051 38.355 1.00 90.69 95 ALA A O 1
ATOM 748 N N . LEU A 1 96 ? 24.701 -7.191 38.075 1.00 92.44 96 LEU A N 1
ATOM 749 C CA . LEU A 1 96 ? 23.557 -6.874 37.222 1.00 92.44 96 LEU A CA 1
ATOM 750 C C . LEU A 1 96 ? 22.491 -6.158 38.071 1.00 92.44 96 LEU A C 1
ATOM 752 O O . LEU A 1 96 ? 22.276 -6.506 39.229 1.00 92.44 96 LEU A O 1
ATOM 756 N N . ARG A 1 97 ? 21.860 -5.120 37.520 1.00 92.75 97 ARG A N 1
ATOM 757 C CA . ARG A 1 97 ? 20.854 -4.301 38.210 1.00 92.75 97 ARG A CA 1
ATOM 758 C C . ARG A 1 97 ? 19.668 -3.991 37.310 1.00 92.75 97 ARG A C 1
ATOM 760 O O . ARG A 1 97 ? 19.741 -4.078 36.086 1.00 92.75 97 ARG A O 1
ATOM 767 N N . THR A 1 98 ? 18.581 -3.557 37.934 1.00 92.94 98 THR A N 1
ATOM 768 C CA . THR A 1 98 ? 17.402 -2.988 37.273 1.00 92.94 98 THR A CA 1
ATOM 769 C C . THR A 1 98 ? 17.439 -1.463 37.362 1.00 92.94 98 THR A C 1
ATOM 771 O O . THR A 1 98 ? 17.635 -0.921 38.447 1.00 92.94 98 THR A O 1
ATOM 774 N N . SER A 1 99 ? 17.242 -0.758 36.244 1.00 92.69 99 SER A N 1
ATOM 775 C CA . SER A 1 99 ? 16.999 0.691 36.262 1.00 92.69 99 SER A CA 1
ATOM 776 C C . SER A 1 99 ? 15.595 0.995 36.795 1.00 92.69 99 SER A C 1
ATOM 778 O O . SER A 1 99 ? 14.657 0.228 36.577 1.00 92.69 99 SER A O 1
ATOM 780 N N . GLU A 1 100 ? 15.436 2.111 37.502 1.00 90.25 100 GLU A N 1
ATOM 781 C CA . GLU A 1 100 ? 14.175 2.460 38.166 1.00 90.25 100 GLU A CA 1
ATOM 782 C C . GLU A 1 100 ? 13.010 2.664 37.180 1.00 90.25 100 GLU A C 1
ATOM 784 O O . GLU A 1 100 ? 13.209 2.921 35.990 1.00 90.25 100 GLU A O 1
ATOM 789 N N . ILE A 1 101 ? 11.774 2.561 37.679 1.00 89.38 101 ILE A N 1
ATOM 790 C CA . ILE A 1 101 ? 10.557 2.911 36.932 1.00 89.38 101 ILE A CA 1
ATOM 791 C C . ILE A 1 101 ? 10.298 4.408 37.116 1.00 89.38 101 ILE A C 1
ATOM 793 O O . ILE A 1 101 ? 9.972 4.841 38.219 1.00 89.38 101 ILE A O 1
ATOM 797 N N . ILE A 1 102 ? 10.372 5.193 36.036 1.00 89.81 102 ILE A N 1
ATOM 798 C CA . ILE A 1 102 ? 10.003 6.616 36.090 1.00 89.81 102 ILE A CA 1
ATOM 799 C C . ILE A 1 102 ? 8.474 6.723 36.246 1.00 89.81 102 ILE A C 1
ATOM 801 O O . ILE A 1 102 ? 7.743 6.182 35.407 1.00 89.81 102 ILE A O 1
ATOM 805 N N . PRO A 1 103 ? 7.959 7.397 37.292 1.00 91.06 103 PRO A N 1
ATOM 806 C CA . PRO A 1 103 ? 6.537 7.398 37.611 1.00 91.06 103 PRO A CA 1
ATOM 807 C C . PRO A 1 103 ? 5.700 8.155 36.573 1.00 91.06 103 PRO A C 1
ATOM 809 O O . PRO A 1 103 ? 6.136 9.124 35.950 1.00 91.06 103 PRO A O 1
ATOM 812 N N . ALA A 1 104 ? 4.429 7.765 36.446 1.00 91.69 104 ALA A N 1
ATOM 813 C CA . ALA A 1 104 ? 3.496 8.352 35.480 1.00 91.69 104 ALA A CA 1
ATOM 814 C C . ALA A 1 104 ? 3.340 9.880 35.600 1.00 91.69 104 ALA A C 1
ATOM 816 O O . ALA A 1 104 ? 3.042 10.540 34.610 1.00 91.69 104 ALA A O 1
ATOM 817 N N . THR A 1 105 ? 3.556 10.437 36.796 1.00 91.06 105 THR A N 1
ATOM 818 C CA . THR A 1 105 ? 3.521 11.877 37.102 1.00 91.06 105 THR A CA 1
ATOM 819 C C . THR A 1 105 ? 4.687 12.676 36.521 1.00 91.06 105 THR A C 1
ATOM 821 O O . THR A 1 105 ? 4.569 13.888 36.393 1.00 91.06 105 THR A O 1
ATOM 824 N N . GLU A 1 106 ? 5.783 12.021 36.146 1.00 91.00 106 GLU A N 1
ATOM 825 C CA . GLU A 1 106 ? 6.919 12.625 35.436 1.00 91.00 106 GLU A CA 1
ATOM 826 C C . GLU A 1 106 ? 6.850 12.425 33.913 1.00 91.00 106 GLU A C 1
ATOM 828 O O . GLU A 1 106 ? 7.604 13.038 33.158 1.00 91.00 106 GLU A O 1
ATOM 833 N N . ASN A 1 107 ? 5.925 11.572 33.473 1.00 93.44 107 ASN A N 1
ATOM 834 C CA . ASN A 1 107 ? 5.664 11.175 32.095 1.00 93.44 107 ASN A CA 1
ATOM 835 C C . ASN A 1 107 ? 4.254 11.641 31.684 1.00 93.44 107 ASN A C 1
ATOM 837 O O . ASN A 1 107 ? 3.427 10.858 31.202 1.00 93.44 107 ASN A O 1
ATOM 841 N N . LEU A 1 108 ? 3.960 12.921 31.928 1.00 95.12 108 LEU A N 1
ATOM 842 C CA . LEU A 1 108 ? 2.640 13.514 31.724 1.00 95.12 108 LEU A CA 1
ATOM 843 C C . LEU A 1 108 ? 2.493 14.232 30.385 1.00 95.12 108 LEU A C 1
ATOM 845 O O . LEU A 1 108 ? 3.445 14.697 29.764 1.00 95.12 108 LEU A O 1
ATOM 849 N N . MET A 1 109 ? 1.243 14.308 29.951 1.00 96.38 109 MET A N 1
ATOM 850 C CA . MET A 1 109 ? 0.774 15.146 28.866 1.00 96.38 109 MET A CA 1
ATOM 851 C C . MET A 1 109 ? -0.279 16.090 29.443 1.00 96.38 109 MET A C 1
ATOM 853 O O . MET A 1 109 ? -1.391 15.668 29.764 1.00 96.38 109 MET A O 1
ATOM 857 N N . HIS A 1 110 ? 0.080 17.356 29.617 1.00 97.50 110 HIS A N 1
ATOM 858 C CA . HIS A 1 110 ? -0.806 18.382 30.153 1.00 97.50 110 HIS A CA 1
ATOM 859 C C . HIS A 1 110 ? -1.570 19.064 29.017 1.00 97.50 110 HIS A C 1
ATOM 861 O O . HIS A 1 110 ? -0.967 19.539 28.059 1.00 97.50 110 HIS A O 1
ATOM 867 N N . VAL A 1 111 ? -2.894 19.137 29.135 1.00 97.69 111 VAL A N 1
ATOM 868 C CA . VAL A 1 111 ? -3.796 19.748 28.152 1.00 97.69 111 VAL A CA 1
ATOM 869 C C . VAL A 1 111 ? -4.672 20.787 28.850 1.00 97.69 111 VAL A C 1
ATOM 871 O O . VAL A 1 111 ? -5.397 20.472 29.791 1.00 97.69 111 VAL A O 1
ATOM 874 N N . THR A 1 112 ? -4.645 22.021 28.360 1.00 97.50 112 THR A N 1
ATOM 875 C CA . THR A 1 112 ? -5.496 23.118 28.835 1.00 97.50 112 THR A CA 1
ATOM 876 C C . THR A 1 112 ? -6.260 23.685 27.651 1.00 97.50 112 THR A C 1
ATOM 878 O O . THR A 1 112 ? -5.681 24.391 26.828 1.00 97.50 112 THR A O 1
ATOM 881 N N . THR A 1 113 ? -7.551 23.375 27.562 1.00 96.38 113 THR A N 1
ATOM 882 C CA . THR A 1 113 ? -8.429 23.789 26.459 1.00 96.38 113 THR A CA 1
ATOM 883 C C . THR A 1 113 ? -9.358 24.916 26.913 1.00 96.38 113 THR A C 1
ATOM 885 O O . THR A 1 113 ? -10.026 24.801 27.940 1.00 96.38 113 THR A O 1
ATOM 888 N N . LYS A 1 114 ? -9.435 25.997 26.135 1.00 96.31 114 LYS A N 1
ATOM 889 C CA . LYS A 1 114 ? -10.442 27.058 26.263 1.00 96.31 114 LYS A CA 1
ATOM 890 C C . LYS A 1 114 ? -11.207 27.160 24.952 1.00 96.31 114 LYS A C 1
ATOM 892 O O . LYS A 1 114 ? -10.602 27.439 23.919 1.00 96.31 114 LYS A O 1
ATOM 897 N N . ALA A 1 115 ? -12.511 26.944 24.995 1.00 94.69 115 ALA A N 1
ATOM 898 C CA . ALA A 1 115 ? -13.377 26.967 23.826 1.00 94.69 115 ALA A CA 1
ATOM 899 C C . ALA A 1 115 ? -14.676 27.730 24.110 1.00 94.69 115 ALA A C 1
ATOM 901 O O . ALA A 1 115 ? -15.051 27.909 25.267 1.00 94.69 115 ALA A O 1
ATOM 902 N N . ALA A 1 116 ? -15.356 28.155 23.052 1.00 92.50 116 ALA A N 1
ATOM 903 C CA . ALA A 1 116 ? -16.686 28.741 23.088 1.00 92.50 116 ALA A CA 1
ATOM 904 C C . ALA A 1 116 ? -17.522 28.128 21.963 1.00 92.50 116 ALA A C 1
ATOM 906 O O . ALA A 1 116 ? -17.056 28.070 20.825 1.00 92.50 116 ALA A O 1
ATOM 907 N N . VAL A 1 117 ? -18.730 27.663 22.275 1.00 89.75 117 VAL A N 1
ATOM 908 C CA . VAL A 1 117 ? -19.707 27.219 21.273 1.00 89.75 117 VAL A CA 1
ATOM 909 C C . VAL A 1 117 ? -20.873 28.196 21.235 1.00 89.75 117 VAL A C 1
ATOM 911 O O . VAL A 1 117 ? -21.495 28.457 22.267 1.00 89.75 117 VAL A O 1
ATOM 914 N N . THR A 1 118 ? -21.137 28.747 20.055 1.00 84.44 118 THR A N 1
ATOM 915 C CA . THR A 1 118 ? -22.322 29.559 19.769 1.00 84.44 118 THR A CA 1
ATOM 916 C C . THR A 1 118 ? -23.545 28.662 19.567 1.00 84.44 118 THR A C 1
ATOM 918 O O . THR A 1 118 ? -23.421 27.472 19.258 1.00 84.44 118 THR A O 1
ATOM 921 N N . ALA A 1 119 ? -24.751 29.216 19.721 1.00 75.00 119 ALA A N 1
ATOM 922 C CA . ALA A 1 119 ? -25.995 28.491 19.443 1.00 75.00 119 ALA A CA 1
ATOM 923 C C . ALA A 1 119 ? -26.094 28.024 17.989 1.00 75.00 119 ALA A C 1
ATOM 925 O O . ALA A 1 119 ? -26.775 27.046 17.679 1.00 75.00 119 ALA A O 1
ATOM 926 N N . ASP A 1 120 ? -25.306 28.664 17.128 1.00 72.88 120 ASP A N 1
ATOM 927 C CA . ASP A 1 120 ? -25.167 28.340 15.726 1.00 72.88 120 ASP A CA 1
ATOM 928 C C . ASP A 1 120 ? -24.412 27.028 15.425 1.00 72.88 120 ASP A C 1
ATOM 930 O O . ASP A 1 120 ? -24.366 26.572 14.282 1.00 72.88 120 ASP A O 1
ATOM 934 N N . GLY A 1 121 ? -23.837 26.399 16.451 1.00 76.00 121 GLY A N 1
ATOM 935 C CA . GLY A 1 121 ? -23.050 25.182 16.314 1.00 76.00 121 GLY A CA 1
ATOM 936 C C . GLY A 1 121 ? -21.614 25.411 15.854 1.00 76.00 121 GLY A C 1
ATOM 937 O O . GLY A 1 121 ? -20.868 24.432 15.764 1.00 76.00 121 GLY A O 1
ATOM 938 N N . SER A 1 122 ? -21.202 26.655 15.607 1.00 84.81 122 SER A N 1
ATOM 939 C CA . SER A 1 122 ? -19.799 27.022 15.468 1.00 84.81 122 SER A CA 1
ATOM 940 C C . SER A 1 122 ? -19.117 26.911 16.831 1.00 84.81 122 SER A C 1
ATOM 942 O O . SER A 1 122 ? -19.456 27.570 17.813 1.00 84.81 122 SER A O 1
ATOM 944 N N . LEU A 1 123 ? -18.143 26.016 16.913 1.00 90.19 123 LEU A N 1
ATOM 945 C CA . LEU A 1 123 ? -17.214 25.936 18.027 1.00 90.19 123 LEU A CA 1
ATOM 946 C C . LEU A 1 123 ? -15.960 26.709 17.641 1.00 90.19 123 LEU A C 1
ATOM 948 O O . LEU A 1 123 ? -15.345 26.407 16.622 1.00 90.19 123 LEU A O 1
ATOM 952 N N . THR A 1 124 ? -15.529 27.635 18.486 1.00 93.94 124 THR A N 1
ATOM 953 C CA . THR A 1 124 ? -14.171 28.189 18.464 1.00 93.94 124 THR A CA 1
ATOM 954 C C . THR A 1 124 ? -13.392 27.608 19.639 1.00 93.94 124 THR A C 1
ATOM 956 O O . THR A 1 124 ? -13.940 27.384 20.719 1.00 93.94 124 THR A O 1
ATOM 959 N N . GLY A 1 125 ? -12.114 27.304 19.444 1.00 94.00 125 GLY A N 1
ATOM 960 C CA . GLY A 1 125 ? -11.320 26.593 20.434 1.00 94.00 125 GLY A CA 1
ATOM 961 C C . GLY A 1 125 ? -9.848 26.950 20.378 1.0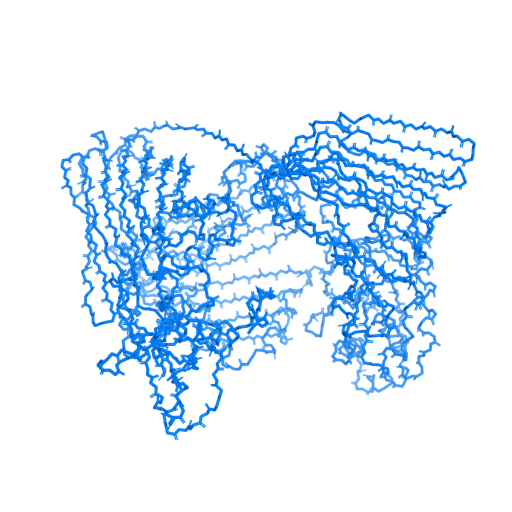0 94.00 125 GLY A C 1
ATOM 962 O O . GLY A 1 125 ? -9.279 27.182 19.318 1.00 94.00 125 GLY A O 1
ATOM 963 N N . SER A 1 126 ? -9.222 26.957 21.545 1.00 96.31 126 SER A N 1
ATOM 964 C CA . SER A 1 126 ? -7.783 27.077 21.734 1.00 96.31 126 SER A CA 1
ATOM 965 C C . SER A 1 126 ? -7.333 26.035 22.750 1.00 96.31 126 SER A C 1
ATOM 967 O O . SER A 1 126 ? -8.062 25.727 23.695 1.00 96.31 126 SER A O 1
ATOM 969 N N . ALA A 1 127 ? -6.145 25.470 22.574 1.00 96.88 127 ALA A N 1
ATOM 970 C CA . ALA A 1 127 ? -5.564 24.567 23.554 1.00 96.88 127 ALA A CA 1
ATOM 971 C C . ALA A 1 127 ? -4.055 24.755 23.666 1.00 96.88 127 ALA A C 1
ATOM 973 O O . ALA A 1 127 ? -3.358 24.883 22.660 1.00 96.88 127 ALA A O 1
ATOM 974 N N . GLN A 1 128 ? -3.557 24.721 24.900 1.00 97.56 128 GLN A N 1
ATOM 975 C CA . GLN A 1 128 ? -2.139 24.581 25.195 1.00 97.56 128 GLN A CA 1
ATOM 976 C C . GLN A 1 128 ? -1.864 23.157 25.673 1.00 97.56 128 GLN A C 1
ATOM 978 O O . GLN A 1 128 ? -2.497 22.658 26.603 1.00 97.56 128 GLN A O 1
ATOM 983 N N . LEU A 1 129 ? -0.904 22.522 25.019 1.00 97.69 129 LEU A N 1
ATOM 984 C CA . LEU A 1 129 ? -0.411 21.183 25.278 1.00 97.69 129 LEU A CA 1
ATOM 985 C C . LEU A 1 129 ? 1.035 21.320 25.777 1.00 97.69 129 LEU A C 1
ATOM 987 O O . LEU A 1 129 ? 1.855 21.936 25.094 1.00 97.69 129 LEU A O 1
ATOM 991 N N . LYS A 1 130 ? 1.358 20.764 26.945 1.00 96.75 130 LYS A N 1
ATOM 992 C CA . LYS A 1 130 ? 2.733 20.661 27.463 1.00 96.75 130 LYS A CA 1
ATOM 993 C C . LYS A 1 130 ? 3.083 19.192 27.655 1.00 96.75 130 LYS A C 1
ATOM 995 O O . LYS A 1 130 ? 2.240 18.404 28.084 1.00 96.75 130 LYS A O 1
ATOM 1000 N N . PHE A 1 131 ? 4.308 18.842 27.300 1.00 95.38 131 PHE A N 1
ATOM 1001 C CA . PHE A 1 131 ? 4.755 17.467 27.187 1.00 95.38 131 PHE A CA 1
ATOM 1002 C C . PHE A 1 131 ? 5.893 17.254 28.186 1.00 95.38 131 PHE A C 1
ATOM 1004 O O . PHE A 1 131 ? 6.864 18.006 28.166 1.00 95.38 131 PHE A O 1
ATOM 1011 N N . ASP A 1 132 ? 5.782 16.233 29.036 1.00 92.81 132 ASP A N 1
ATOM 1012 C CA . ASP A 1 132 ? 6.767 15.916 30.070 1.00 92.81 132 ASP A CA 1
ATOM 1013 C C . ASP A 1 132 ? 7.265 14.468 29.945 1.00 92.81 132 ASP A C 1
ATOM 1015 O O . ASP A 1 132 ? 6.541 13.559 29.513 1.00 92.81 132 ASP A O 1
ATOM 1019 N N . GLY A 1 133 ? 8.537 14.263 30.298 1.00 90.56 133 GLY A N 1
ATOM 1020 C CA . GLY A 1 133 ? 9.203 12.960 30.251 1.00 90.56 133 GLY A CA 1
ATOM 1021 C C . GLY A 1 133 ? 9.108 12.309 28.871 1.00 90.56 133 GLY A C 1
ATOM 1022 O O . GLY A 1 133 ? 9.489 12.904 27.860 1.00 90.56 133 GLY A O 1
ATOM 1023 N N . ILE A 1 134 ? 8.571 11.089 28.818 1.00 91.06 134 ILE A N 1
ATOM 1024 C CA . ILE A 1 134 ? 8.392 10.346 27.565 1.00 91.06 134 ILE A CA 1
ATOM 1025 C C . ILE A 1 134 ? 7.422 11.017 26.581 1.00 91.06 134 ILE A C 1
ATOM 1027 O O . ILE A 1 134 ? 7.526 10.763 25.385 1.00 91.06 134 ILE A O 1
ATOM 1031 N N . ASN A 1 135 ? 6.509 11.894 27.025 1.00 93.75 135 ASN A N 1
ATOM 1032 C CA . ASN A 1 135 ? 5.668 12.637 26.082 1.00 93.75 135 ASN A CA 1
ATOM 1033 C C . ASN A 1 135 ? 6.461 13.729 25.360 1.00 93.75 135 ASN A C 1
ATOM 1035 O O . ASN A 1 135 ? 6.210 13.930 24.178 1.00 93.75 135 ASN A O 1
ATOM 1039 N N . ASP A 1 136 ? 7.418 14.402 26.018 1.00 93.56 136 ASP A N 1
ATOM 1040 C CA . ASP A 1 136 ? 8.325 15.334 25.327 1.00 93.56 136 ASP A CA 1
ATOM 1041 C C . ASP A 1 136 ? 9.164 14.532 24.327 1.00 93.56 136 ASP A C 1
ATOM 1043 O O . ASP A 1 136 ? 9.032 14.717 23.121 1.00 93.56 136 ASP A O 1
ATOM 1047 N N . ASN A 1 137 ? 9.917 13.546 24.819 1.00 90.00 137 ASN A N 1
ATOM 1048 C CA . ASN A 1 137 ? 10.876 12.777 24.030 1.00 90.00 137 ASN A CA 1
ATOM 1049 C C . ASN A 1 137 ? 10.240 12.032 22.836 1.00 90.00 137 ASN A C 1
ATOM 1051 O O . ASN A 1 137 ? 10.738 12.144 21.715 1.00 90.00 137 ASN A O 1
ATOM 1055 N N . ALA A 1 138 ? 9.106 11.343 23.017 1.00 89.88 138 ALA A N 1
ATOM 1056 C CA . ALA A 1 138 ? 8.456 10.609 21.927 1.00 89.88 138 ALA A CA 1
ATOM 1057 C C . ALA A 1 138 ? 7.811 11.532 20.877 1.00 89.88 138 ALA A C 1
ATOM 1059 O O . ALA A 1 138 ? 7.916 11.259 19.679 1.00 89.88 138 ALA A O 1
ATOM 1060 N N . TYR A 1 139 ? 7.169 12.636 21.286 1.00 92.19 139 TYR A N 1
ATOM 1061 C CA . TYR A 1 139 ? 6.589 13.580 20.323 1.00 92.19 139 TYR A CA 1
ATOM 1062 C C . TYR A 1 139 ? 7.670 14.428 19.645 1.00 92.19 139 TYR A C 1
ATOM 1064 O O . TYR A 1 139 ? 7.606 14.595 18.432 1.00 92.19 139 TYR A O 1
ATOM 1072 N N . ARG A 1 140 ? 8.701 14.881 20.368 1.00 92.12 140 ARG A N 1
ATOM 1073 C CA . ARG A 1 140 ? 9.875 15.583 19.821 1.00 92.12 140 ARG A CA 1
ATOM 1074 C C . ARG A 1 140 ? 10.632 14.712 18.825 1.00 92.12 140 ARG A C 1
ATOM 1076 O O . ARG A 1 140 ? 10.841 15.149 17.701 1.00 92.12 140 ARG A O 1
ATOM 1083 N N . GLY A 1 141 ? 10.967 13.473 19.194 1.00 86.94 141 GLY A N 1
ATOM 1084 C CA . GLY A 1 141 ? 11.658 12.513 18.326 1.00 86.94 141 GLY A CA 1
ATOM 1085 C C . GLY A 1 141 ? 10.830 12.060 17.117 1.00 86.94 141 GLY A C 1
ATOM 1086 O O . GLY A 1 141 ? 11.385 11.657 16.096 1.00 86.94 141 GLY A O 1
ATOM 1087 N N . TYR A 1 142 ? 9.498 12.159 17.181 1.00 89.25 142 TYR A N 1
ATOM 1088 C CA . TYR A 1 142 ? 8.634 12.032 16.006 1.00 89.25 142 TYR A CA 1
ATOM 1089 C C . TYR A 1 142 ? 8.647 13.317 15.160 1.00 89.25 142 TYR A C 1
ATOM 1091 O O . TYR A 1 142 ? 8.851 13.261 13.948 1.00 89.25 142 TYR A O 1
ATOM 1099 N N . PHE A 1 143 ? 8.489 14.487 15.785 1.00 90.81 143 PHE A N 1
ATOM 1100 C CA . PHE A 1 143 ? 8.450 15.792 15.122 1.00 90.81 143 PHE A CA 1
ATOM 1101 C C . PHE A 1 143 ? 9.773 16.170 14.449 1.00 90.81 143 PHE A C 1
ATOM 1103 O O . PHE A 1 143 ? 9.727 16.714 13.349 1.00 90.81 143 PHE A O 1
ATOM 1110 N N . SER A 1 144 ? 10.937 15.836 15.012 1.00 84.94 144 SER A N 1
ATOM 1111 C CA . SER A 1 144 ? 12.245 16.018 14.360 1.00 84.94 144 SER A CA 1
ATOM 1112 C C . SER A 1 144 ? 12.368 15.201 13.063 1.00 84.94 144 SER A C 1
ATOM 1114 O O . SER A 1 144 ? 13.125 15.560 12.162 1.00 84.94 144 SER A O 1
ATOM 1116 N N . ARG A 1 145 ? 11.561 14.140 12.917 1.00 81.50 145 ARG A N 1
ATOM 1117 C CA . ARG A 1 145 ? 11.551 13.234 11.758 1.00 81.50 145 ARG A CA 1
ATOM 1118 C C . ARG A 1 145 ? 10.442 13.532 10.738 1.00 81.50 145 ARG A C 1
ATOM 1120 O O . ARG A 1 145 ? 10.529 13.007 9.626 1.00 81.50 145 ARG A O 1
ATOM 1127 N N . ILE A 1 146 ? 9.453 14.378 11.065 1.00 76.12 146 ILE A N 1
ATOM 1128 C CA . ILE A 1 146 ? 8.331 14.755 10.178 1.00 76.12 146 ILE A CA 1
ATOM 1129 C C . ILE A 1 146 ? 8.203 16.271 9.940 1.00 76.12 146 ILE A C 1
ATOM 1131 O O . ILE A 1 146 ? 8.604 17.100 10.760 1.00 76.12 146 ILE A O 1
ATOM 1135 N N . ARG A 1 147 ? 7.604 16.641 8.802 1.00 67.44 147 ARG A N 1
ATOM 1136 C CA . ARG A 1 147 ? 7.472 18.041 8.368 1.00 67.44 147 ARG A CA 1
ATOM 1137 C C . ARG A 1 147 ? 6.503 18.856 9.232 1.00 67.44 147 ARG A C 1
ATOM 1139 O O . ARG A 1 147 ? 5.556 18.258 9.747 1.00 67.44 147 ARG A O 1
ATOM 1146 N N . PRO A 1 148 ? 6.629 20.195 9.307 1.00 75.19 148 PRO A N 1
ATOM 1147 C CA . PRO A 1 148 ? 5.631 21.054 9.947 1.00 75.19 148 PRO A CA 1
ATOM 1148 C C . PRO A 1 148 ? 4.201 20.820 9.440 1.00 75.19 148 PRO A C 1
ATOM 1150 O O . PRO A 1 148 ? 3.275 20.797 10.240 1.00 75.19 148 PRO A O 1
ATOM 1153 N N . GLU A 1 149 ? 4.006 20.532 8.154 1.00 71.75 149 GLU A N 1
ATOM 1154 C CA . GLU A 1 149 ? 2.687 20.309 7.542 1.00 71.75 149 GLU A CA 1
ATOM 1155 C C . GLU A 1 149 ? 2.098 18.958 7.966 1.00 71.75 149 GLU A C 1
ATOM 1157 O O . GLU A 1 149 ? 0.892 18.840 8.169 1.00 71.75 149 GLU A O 1
ATOM 1162 N N . ASP A 1 150 ? 2.936 17.936 8.163 1.00 70.81 150 ASP A N 1
ATOM 1163 C CA . ASP A 1 150 ? 2.493 16.647 8.705 1.00 70.81 150 ASP A CA 1
ATOM 1164 C C . ASP A 1 150 ? 2.318 16.699 10.238 1.00 70.81 150 ASP A C 1
ATOM 1166 O O . ASP A 1 150 ? 1.478 15.976 10.777 1.00 70.81 150 ASP A O 1
ATOM 1170 N N . ARG A 1 151 ? 3.020 17.605 10.946 1.00 83.56 151 ARG A N 1
ATOM 1171 C CA . ARG A 1 151 ? 2.711 17.963 12.346 1.00 83.56 151 ARG A CA 1
ATOM 1172 C C . ARG A 1 151 ? 1.347 18.667 12.415 1.00 83.56 151 ARG A C 1
ATOM 1174 O O . ARG A 1 151 ? 0.525 18.310 13.256 1.00 83.56 151 ARG A O 1
ATOM 1181 N N . SER A 1 152 ? 1.059 19.581 11.485 1.00 80.75 152 SER A N 1
ATOM 1182 C CA . SER A 1 152 ? -0.257 20.214 11.331 1.00 80.75 152 SER A CA 1
ATOM 1183 C C . SER A 1 152 ? -1.346 19.188 11.043 1.00 80.75 152 SER A C 1
ATOM 1185 O O . SER A 1 152 ? -2.316 19.133 11.789 1.00 80.75 152 SER A O 1
ATOM 1187 N N . ARG A 1 153 ? -1.158 18.292 10.066 1.00 81.00 153 ARG A N 1
ATOM 1188 C CA . ARG A 1 153 ? -2.092 17.186 9.770 1.00 81.00 153 ARG A CA 1
ATOM 1189 C C . ARG A 1 153 ? -2.290 16.242 10.961 1.00 81.00 153 ARG A C 1
ATOM 1191 O O . ARG A 1 153 ? -3.391 15.726 11.152 1.00 81.00 153 ARG A O 1
ATOM 1198 N N . LEU A 1 154 ? -1.268 16.021 11.799 1.00 86.12 154 LEU A N 1
ATOM 1199 C CA . LEU A 1 154 ? -1.440 15.283 13.053 1.00 86.12 154 LEU A CA 1
ATOM 1200 C C . LEU A 1 154 ? -2.422 16.014 13.975 1.00 86.12 154 LEU A C 1
ATOM 1202 O O . LEU A 1 154 ? -3.402 15.397 14.393 1.00 86.12 154 LEU A O 1
ATOM 1206 N N . PHE A 1 155 ? -2.195 17.294 14.280 1.00 91.38 155 PHE A N 1
ATOM 1207 C CA . PHE A 1 155 ? -3.066 18.055 15.185 1.00 91.38 155 PHE A CA 1
ATOM 1208 C C . PHE A 1 155 ? -4.452 18.346 14.593 1.00 91.38 155 PHE A C 1
ATOM 1210 O O . PHE A 1 155 ? -5.443 18.297 15.316 1.00 91.38 155 PHE A O 1
ATOM 1217 N N . GLU A 1 156 ? -4.557 18.501 13.276 1.00 86.38 156 GLU A N 1
ATOM 1218 C CA . GLU A 1 156 ? -5.814 18.515 12.529 1.00 86.38 156 GLU A CA 1
ATOM 1219 C C . GLU A 1 156 ? -6.577 17.196 12.736 1.00 86.38 156 GLU A C 1
ATOM 1221 O O . GLU A 1 156 ? -7.754 17.198 13.088 1.00 86.38 156 GLU A O 1
ATOM 1226 N N . SER A 1 157 ? -5.896 16.047 12.631 1.00 81.69 157 SER A N 1
ATOM 1227 C CA . SER A 1 157 ? -6.505 14.744 12.922 1.00 81.69 157 SER A CA 1
ATOM 1228 C C . SER A 1 157 ? -6.880 14.571 14.401 1.00 81.69 157 SER A C 1
ATOM 1230 O O . SER A 1 157 ? -7.818 13.836 14.701 1.00 81.69 157 SER A O 1
ATOM 1232 N N . VAL A 1 158 ? -6.163 15.223 15.329 1.00 88.69 158 VAL A N 1
ATOM 1233 C CA . VAL A 1 158 ? -6.494 15.242 16.765 1.00 88.69 158 VAL A CA 1
ATOM 1234 C C . VAL A 1 158 ? -7.798 16.005 16.982 1.00 88.69 158 VAL A C 1
ATOM 1236 O O . VAL A 1 158 ? -8.711 15.439 17.579 1.00 88.69 158 VAL A O 1
ATOM 1239 N N . VAL A 1 159 ? -7.931 17.233 16.463 1.00 89.56 159 VAL A N 1
ATOM 1240 C CA . VAL A 1 159 ? -9.177 18.003 16.624 1.00 89.56 159 VAL A CA 1
ATOM 1241 C C . VAL A 1 159 ? -10.344 17.326 15.897 1.00 89.56 159 VAL A C 1
ATOM 1243 O O . VAL A 1 159 ? -11.389 17.142 16.512 1.00 89.56 159 VAL A O 1
ATOM 1246 N N . LYS A 1 160 ? -10.145 16.808 14.671 1.00 83.31 160 LYS A N 1
ATOM 1247 C CA . LYS A 1 160 ? -11.177 16.083 13.895 1.00 83.31 160 LYS A CA 1
ATOM 1248 C C . LYS A 1 160 ? -11.658 14.772 14.535 1.00 83.31 160 LYS A C 1
ATOM 1250 O O . LYS A 1 160 ? -12.785 14.357 14.278 1.00 83.31 160 LYS A O 1
ATOM 1255 N N . ARG A 1 161 ? -10.840 14.107 15.366 1.00 80.62 161 ARG A N 1
ATOM 1256 C CA . ARG A 1 161 ? -11.270 12.933 16.163 1.00 80.62 161 ARG A CA 1
ATOM 1257 C C . ARG A 1 161 ? -12.148 13.304 17.356 1.00 80.62 161 ARG A C 1
ATOM 1259 O O . ARG A 1 161 ? -12.882 12.453 17.849 1.00 80.62 161 ARG A O 1
ATOM 1266 N N . VAL A 1 162 ? -12.020 14.532 17.846 1.00 80.56 162 VAL A N 1
ATOM 1267 C CA . VAL A 1 162 ? -12.597 14.991 19.114 1.00 80.56 162 VAL A CA 1
ATOM 1268 C C . VAL A 1 162 ? -13.867 15.808 18.877 1.00 80.56 162 VAL A C 1
ATOM 1270 O O . VAL A 1 162 ? -14.846 15.642 19.601 1.00 80.56 162 VAL A O 1
ATOM 1273 N N . VAL A 1 163 ? -13.881 16.624 17.822 1.00 80.62 163 VAL A N 1
ATOM 1274 C CA . VAL A 1 163 ? -15.073 17.272 17.270 1.00 80.62 163 VAL A CA 1
ATOM 1275 C C . VAL A 1 163 ? -15.079 17.021 15.762 1.00 80.62 163 VAL A C 1
ATOM 1277 O O . VAL A 1 163 ? -14.148 17.39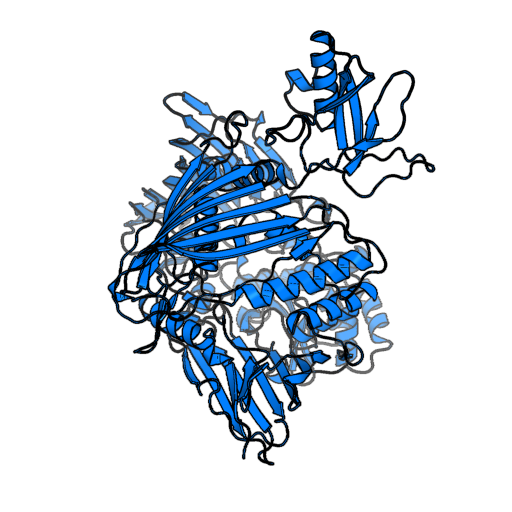7 15.049 1.00 80.62 163 VAL A O 1
ATOM 1280 N N . ALA A 1 164 ? -16.115 16.339 15.272 1.00 71.12 164 ALA A N 1
ATOM 1281 C CA . ALA A 1 164 ? -16.266 16.074 13.844 1.00 71.12 164 ALA A CA 1
ATOM 1282 C C . ALA A 1 164 ? -16.395 17.399 13.070 1.00 71.12 164 ALA A C 1
ATOM 1284 O O . ALA A 1 164 ? -16.991 18.347 13.569 1.00 71.12 164 ALA A O 1
ATOM 1285 N N . GLY A 1 165 ? -15.810 17.475 11.872 1.00 72.38 165 GLY A N 1
ATOM 1286 C CA . GLY A 1 165 ? -15.797 18.707 11.071 1.00 72.38 165 GLY A CA 1
ATOM 1287 C C . GLY A 1 165 ? -14.805 19.786 11.533 1.00 72.38 165 GLY A C 1
ATOM 1288 O O . GLY A 1 165 ? -14.705 20.819 10.878 1.00 72.38 165 GLY A O 1
ATOM 1289 N N . ALA A 1 166 ? -14.038 19.567 12.611 1.00 84.62 166 ALA A N 1
ATOM 1290 C CA . ALA A 1 166 ? -13.097 20.572 13.107 1.00 84.62 166 ALA A CA 1
ATOM 1291 C C . ALA A 1 166 ? -11.997 20.942 12.092 1.00 84.62 166 ALA A C 1
ATOM 1293 O O . ALA A 1 166 ? -11.344 20.077 11.508 1.00 84.62 166 ALA A O 1
ATOM 1294 N N . LYS A 1 167 ? -11.753 22.242 11.930 1.00 86.38 167 LYS A N 1
ATOM 1295 C CA . LYS A 1 167 ? -10.720 22.851 11.088 1.00 86.38 167 LYS A CA 1
ATOM 1296 C C . LYS A 1 167 ? -9.655 23.459 12.010 1.00 86.38 167 LYS A C 1
ATOM 1298 O O . LYS A 1 167 ? -9.971 24.224 12.917 1.00 86.38 167 LYS A O 1
ATOM 1303 N N . LEU A 1 168 ? -8.387 23.091 11.823 1.00 92.56 168 LEU A N 1
ATOM 1304 C CA . LEU A 1 168 ? -7.265 23.651 12.588 1.00 92.56 168 LEU A CA 1
ATOM 1305 C C . LEU A 1 168 ? -6.943 25.047 12.028 1.00 92.56 168 LEU A C 1
ATOM 1307 O O . LEU A 1 168 ? -6.569 25.153 10.865 1.00 92.56 168 LEU A O 1
ATOM 1311 N N . THR A 1 169 ? -7.103 26.103 12.828 1.00 90.25 169 THR A N 1
ATOM 1312 C CA . THR A 1 169 ? -6.958 27.503 12.378 1.00 90.25 169 THR A CA 1
ATOM 1313 C C . THR A 1 169 ? -5.638 28.142 12.791 1.00 90.25 169 THR A C 1
ATOM 1315 O O . THR A 1 169 ? -5.159 29.047 12.113 1.00 90.25 169 THR A O 1
ATOM 1318 N N . GLN A 1 170 ? -5.009 27.660 13.865 1.00 93.25 170 GLN A N 1
ATOM 1319 C CA . GLN A 1 170 ? -3.663 28.068 14.262 1.00 93.25 170 GLN A CA 1
ATOM 1320 C C . GLN A 1 170 ? -2.903 26.879 14.847 1.00 93.25 170 GLN A C 1
ATOM 1322 O O . GLN A 1 170 ? -3.468 26.060 15.572 1.00 93.25 170 GLN A O 1
ATOM 1327 N N . LEU A 1 171 ? -1.599 26.815 14.589 1.00 95.31 171 LEU A N 1
ATOM 1328 C CA . LEU A 1 171 ? -0.692 25.898 15.266 1.00 95.31 171 LEU A CA 1
ATOM 1329 C C . LEU A 1 171 ? 0.652 26.582 15.508 1.00 95.31 171 LEU A C 1
ATOM 1331 O O . LEU A 1 171 ? 1.229 27.180 14.606 1.00 95.31 171 LEU A O 1
ATOM 1335 N N . SER A 1 172 ? 1.153 26.461 16.730 1.00 94.62 172 SER A N 1
ATOM 1336 C CA . SER A 1 172 ? 2.489 26.867 17.145 1.00 94.62 172 SER A CA 1
ATOM 1337 C C . SER A 1 172 ? 3.091 25.721 17.946 1.00 94.62 172 SER A C 1
ATOM 1339 O O . SER A 1 172 ? 2.517 25.290 18.946 1.00 94.62 172 SER A O 1
ATOM 1341 N N . ILE A 1 173 ? 4.227 25.205 17.488 1.00 94.25 173 ILE A N 1
ATOM 1342 C CA . ILE A 1 173 ? 5.012 24.174 18.171 1.00 94.25 173 ILE A CA 1
ATOM 1343 C C . ILE A 1 173 ? 6.310 24.850 18.599 1.00 94.25 173 ILE A C 1
ATOM 1345 O O . ILE A 1 173 ? 6.979 25.444 17.756 1.00 94.25 173 ILE A O 1
ATOM 1349 N N . LYS A 1 174 ? 6.643 24.796 19.890 1.00 92.56 174 LYS A N 1
ATOM 1350 C CA . LYS A 1 174 ? 7.870 25.372 20.451 1.00 92.56 174 LYS A CA 1
ATOM 1351 C C . LYS A 1 174 ? 8.639 24.317 21.261 1.00 92.56 174 LYS A C 1
ATOM 1353 O O . LYS A 1 174 ? 7.984 23.488 21.894 1.00 92.56 174 LYS A O 1
ATOM 1358 N N . PRO A 1 175 ? 9.986 24.350 21.292 1.00 89.88 175 PRO A N 1
ATOM 1359 C CA . PRO A 1 175 ? 10.880 25.190 20.474 1.00 89.88 175 PRO A CA 1
ATOM 1360 C C . PRO A 1 175 ? 10.708 24.961 18.961 1.00 89.88 175 PRO A C 1
ATOM 1362 O O . PRO A 1 175 ? 10.108 23.974 18.552 1.00 89.88 175 PRO A O 1
ATOM 1365 N N . ASP A 1 176 ? 11.168 25.899 18.129 1.00 82.69 176 ASP A N 1
ATOM 1366 C CA . ASP A 1 176 ? 11.080 25.760 16.664 1.00 82.69 176 ASP A CA 1
ATOM 1367 C C . ASP A 1 176 ? 12.042 24.679 16.148 1.00 82.69 176 ASP A C 1
ATOM 1369 O O . ASP A 1 176 ? 11.663 23.817 15.350 1.00 82.69 176 ASP A O 1
ATOM 1373 N N . ASP A 1 177 ? 13.269 24.690 16.674 1.00 82.50 177 ASP A N 1
ATOM 1374 C CA . ASP A 1 177 ? 14.199 23.575 16.565 1.00 82.50 177 ASP A CA 1
ATOM 1375 C C . ASP A 1 177 ? 13.832 22.490 17.586 1.00 82.50 177 ASP A C 1
ATOM 1377 O O . ASP A 1 177 ? 13.886 22.705 18.797 1.00 82.50 177 ASP A O 1
ATOM 1381 N N . MET A 1 178 ? 13.486 21.300 17.098 1.00 87.00 178 MET A N 1
ATOM 1382 C CA . MET A 1 178 ? 13.213 20.142 17.951 1.00 87.00 178 MET A CA 1
ATOM 1383 C C . MET A 1 178 ? 14.463 19.661 18.699 1.00 87.00 178 MET A C 1
ATOM 1385 O O . MET A 1 178 ? 14.311 19.038 19.748 1.00 87.00 178 MET A O 1
ATOM 1389 N N . MET A 1 179 ? 15.670 19.985 18.225 1.00 80.31 179 MET A N 1
ATOM 1390 C CA . MET A 1 179 ? 16.930 19.625 18.882 1.00 80.31 179 MET A CA 1
ATOM 1391 C C . MET A 1 179 ? 17.265 20.510 20.088 1.00 80.31 179 MET A C 1
ATOM 1393 O O . MET A 1 179 ? 18.142 20.163 20.875 1.00 80.31 179 MET A O 1
ATOM 1397 N N . ASP A 1 180 ? 16.542 21.616 20.295 1.00 84.44 180 ASP A N 1
ATOM 1398 C CA . ASP A 1 180 ? 16.688 22.454 21.484 1.00 84.44 180 ASP A CA 1
ATOM 1399 C C . ASP A 1 180 ? 16.060 21.771 22.710 1.00 84.44 180 ASP A C 1
ATOM 1401 O O . ASP A 1 180 ? 14.914 22.020 23.102 1.00 84.44 180 ASP A O 1
ATOM 1405 N N . THR A 1 181 ? 16.823 20.877 23.330 1.00 83.81 181 THR A N 1
ATOM 1406 C CA . THR A 1 181 ? 16.448 20.173 24.562 1.00 83.81 181 THR A CA 1
ATOM 1407 C C . THR A 1 181 ? 16.547 21.057 25.810 1.00 83.81 181 THR A C 1
ATOM 1409 O O . THR A 1 181 ? 16.116 20.632 26.881 1.00 83.81 181 THR A O 1
ATOM 1412 N N . THR A 1 182 ? 17.009 22.312 25.702 1.00 85.19 182 THR A N 1
ATOM 1413 C CA . THR A 1 182 ? 16.937 23.276 26.819 1.00 85.19 182 THR A CA 1
ATOM 1414 C C . THR A 1 182 ? 15.492 23.723 27.062 1.00 85.19 182 THR A C 1
ATOM 1416 O O . THR A 1 182 ? 15.058 23.869 28.207 1.00 85.19 182 THR A O 1
ATOM 1419 N N . LYS A 1 183 ? 14.695 23.858 25.992 1.00 88.31 183 LYS A N 1
ATOM 1420 C CA . LYS A 1 183 ? 13.295 24.300 26.056 1.00 88.31 183 LYS A CA 1
ATOM 1421 C C . LYS A 1 183 ? 12.331 23.098 26.079 1.00 88.31 183 LYS A C 1
ATOM 1423 O O . LYS A 1 183 ? 12.543 22.119 25.362 1.00 88.31 183 LYS A O 1
ATOM 1428 N N . PRO A 1 184 ? 11.279 23.103 26.924 1.00 87.94 184 PRO A N 1
ATOM 1429 C CA . PRO A 1 184 ? 10.261 22.048 26.920 1.00 87.94 184 PRO A CA 1
ATOM 1430 C C . PRO A 1 184 ? 9.454 22.067 25.620 1.00 87.94 184 PRO A C 1
ATOM 1432 O O . PRO A 1 184 ? 9.180 23.142 25.085 1.00 87.94 184 PRO A O 1
ATOM 1435 N N . LEU A 1 185 ? 9.040 20.892 25.144 1.00 94.12 185 LEU A N 1
ATOM 1436 C CA . LEU A 1 185 ? 8.090 20.798 24.045 1.00 94.12 185 LEU A CA 1
ATOM 1437 C C . LEU A 1 185 ? 6.722 21.320 24.510 1.00 94.12 185 LEU A C 1
ATOM 1439 O O . LEU A 1 185 ? 6.144 20.850 25.494 1.00 94.12 185 LEU A O 1
ATOM 1443 N N . ALA A 1 186 ? 6.192 22.289 23.773 1.00 96.19 186 ALA A N 1
ATOM 1444 C CA . ALA A 1 186 ? 4.866 22.846 23.968 1.00 96.19 186 ALA A CA 1
ATOM 1445 C C . ALA A 1 186 ? 4.179 23.051 22.615 1.00 96.19 186 ALA A C 1
ATOM 1447 O O . ALA A 1 186 ? 4.807 23.449 21.633 1.00 96.19 186 ALA A O 1
ATOM 1448 N N . VAL A 1 187 ? 2.872 22.805 22.570 1.00 97.19 187 VAL A N 1
ATOM 1449 C CA . VAL A 1 187 ? 2.042 23.056 21.391 1.00 97.19 187 VAL A CA 1
ATOM 1450 C C . VAL A 1 187 ? 0.860 23.923 21.791 1.00 97.19 187 VAL A C 1
ATOM 1452 O O . VAL A 1 187 ? 0.035 23.519 22.604 1.00 97.19 187 VAL A O 1
ATOM 1455 N N . THR A 1 188 ? 0.761 25.109 21.203 1.00 96.94 188 THR A N 1
ATOM 1456 C CA . THR A 1 188 ? -0.439 25.946 21.271 1.00 96.94 188 THR A CA 1
ATOM 1457 C C . THR A 1 188 ? -1.167 25.815 19.944 1.00 96.94 188 THR A C 1
ATOM 1459 O O . THR A 1 188 ? -0.576 26.048 18.890 1.00 96.94 188 THR A O 1
ATOM 1462 N N . LEU A 1 189 ? -2.442 25.448 19.979 1.00 96.31 189 LEU A N 1
ATOM 1463 C CA . LEU A 1 189 ? -3.280 25.330 18.790 1.00 96.31 189 LEU A CA 1
ATOM 1464 C C . LEU A 1 189 ? -4.586 26.103 18.950 1.00 96.31 189 LEU A C 1
ATOM 1466 O O . LEU A 1 189 ? -5.079 26.269 20.066 1.00 96.31 189 LEU A O 1
ATOM 1470 N N . ALA A 1 190 ? -5.146 26.543 17.829 1.00 95.56 190 ALA A N 1
ATOM 1471 C CA . ALA A 1 190 ? -6.512 27.029 17.725 1.00 95.56 190 ALA A CA 1
ATOM 1472 C C . ALA A 1 190 ? -7.249 26.256 16.628 1.00 95.56 190 ALA A C 1
ATOM 1474 O O . ALA A 1 190 ? -6.650 25.795 15.653 1.00 95.56 190 ALA A O 1
ATOM 1475 N N . PHE A 1 191 ? -8.548 26.078 16.816 1.00 94.75 191 PHE A N 1
ATOM 1476 C CA . PHE A 1 191 ? -9.421 25.338 15.922 1.00 94.75 191 PHE A CA 1
ATOM 1477 C C . PHE A 1 191 ? -10.808 25.969 15.893 1.00 94.75 191 PHE A C 1
ATOM 1479 O O . PHE A 1 191 ? -11.246 26.596 16.859 1.00 94.75 191 PHE A O 1
ATOM 1486 N N . THR A 1 192 ? -11.511 25.759 14.791 1.00 93.00 192 THR A N 1
ATOM 1487 C CA . THR A 1 192 ? -12.957 25.948 14.704 1.00 93.00 192 THR A CA 1
ATOM 1488 C C . THR A 1 192 ? -13.628 24.621 14.363 1.00 93.00 192 THR A C 1
ATOM 1490 O O . THR A 1 192 ? -12.957 23.677 13.950 1.00 93.00 192 THR A O 1
ATOM 1493 N N . ALA A 1 193 ? -14.938 24.501 14.545 1.00 85.75 193 ALA A N 1
ATOM 1494 C CA . ALA A 1 193 ? -15.723 23.402 13.992 1.00 85.75 193 ALA A CA 1
ATOM 1495 C C . ALA A 1 193 ? -17.147 23.878 13.713 1.00 85.75 193 ALA A C 1
ATOM 1497 O O . ALA A 1 193 ? -17.809 24.379 14.615 1.00 85.75 193 ALA A O 1
ATOM 1498 N N . GLU A 1 194 ? -17.617 23.703 12.484 1.00 80.25 194 GLU A N 1
ATOM 1499 C CA . GLU A 1 194 ? -19.012 23.946 12.116 1.00 80.25 194 GLU A CA 1
ATOM 1500 C C . GLU A 1 194 ? -19.850 22.719 12.506 1.00 80.25 194 GLU A C 1
ATOM 1502 O O . GLU A 1 194 ? -19.411 21.585 12.307 1.00 80.25 194 GLU A O 1
ATOM 1507 N N . ASN A 1 195 ? -21.064 22.923 13.026 1.00 69.81 195 ASN A N 1
ATOM 1508 C CA . ASN A 1 195 ? -21.957 21.847 13.485 1.00 69.81 195 ASN A CA 1
ATOM 1509 C C . ASN A 1 195 ? -21.352 20.972 14.612 1.00 69.81 195 ASN A C 1
ATOM 1511 O O . ASN A 1 195 ? -21.529 19.753 14.653 1.00 69.81 195 ASN A O 1
ATOM 1515 N N . ALA A 1 196 ? -20.648 21.593 15.566 1.00 76.62 196 ALA A N 1
ATOM 1516 C CA . ALA A 1 196 ? -20.145 20.933 16.779 1.00 76.62 196 ALA A CA 1
ATOM 1517 C C . ALA A 1 196 ? -21.266 20.469 17.740 1.00 76.62 196 ALA A C 1
ATOM 1519 O O . ALA A 1 196 ? -21.025 19.701 18.683 1.00 76.62 196 ALA A O 1
ATOM 1520 N N . ILE A 1 197 ? -22.492 20.930 17.488 1.00 74.62 197 ILE A N 1
ATOM 1521 C CA . ILE A 1 197 ? -23.731 20.475 18.110 1.00 74.62 197 ILE A CA 1
ATOM 1522 C C . ILE A 1 197 ? -24.513 19.562 17.152 1.00 74.62 197 ILE A C 1
ATOM 1524 O O . ILE A 1 197 ? -24.501 19.757 15.941 1.00 74.62 197 ILE A O 1
ATOM 1528 N N . VAL A 1 198 ? -25.219 18.572 17.697 1.00 66.38 198 VAL A N 1
ATOM 1529 C CA . VAL A 1 198 ? -26.166 17.716 16.959 1.00 66.38 198 VAL A CA 1
ATOM 1530 C C . VAL A 1 198 ? -27.565 18.028 17.461 1.00 66.38 198 VAL A C 1
ATOM 1532 O O . VAL A 1 198 ? -27.781 17.953 18.666 1.00 66.38 198 VAL A O 1
ATOM 1535 N N . THR A 1 199 ? -28.504 18.381 16.588 1.00 59.28 199 THR A N 1
ATOM 1536 C CA . THR A 1 199 ? -29.783 18.957 17.022 1.00 59.28 199 THR A CA 1
ATOM 1537 C C . THR A 1 199 ? -30.947 18.647 16.082 1.00 59.28 199 THR A C 1
ATOM 1539 O O . THR A 1 199 ? -30.738 18.463 14.884 1.00 59.28 199 THR A O 1
ATOM 1542 N N . ASP A 1 200 ? -32.156 18.569 16.646 1.00 49.03 200 ASP A N 1
ATOM 1543 C CA . ASP A 1 200 ? -33.407 18.259 15.943 1.00 49.03 200 ASP A CA 1
ATOM 1544 C C . ASP A 1 200 ? -34.407 19.432 15.853 1.00 49.03 200 ASP A C 1
ATOM 1546 O O . ASP A 1 200 ? -35.117 19.524 14.852 1.00 49.03 200 ASP A O 1
ATOM 1550 N N . GLY A 1 201 ? -34.462 20.343 16.837 1.00 49.56 201 GLY A N 1
ATOM 1551 C CA . GLY A 1 201 ? -35.577 21.295 16.921 1.00 49.56 201 GLY A CA 1
ATOM 1552 C C . GLY A 1 201 ? -35.449 22.450 17.919 1.00 49.56 201 GLY A C 1
ATOM 1553 O O . GLY A 1 201 ? -35.028 23.530 17.523 1.00 49.56 201 GLY A O 1
ATOM 1554 N N . THR A 1 202 ? -35.909 22.400 19.173 1.00 47.22 202 THR A N 1
ATOM 1555 C CA . THR A 1 202 ? -35.886 21.325 20.191 1.00 47.22 202 THR A CA 1
ATOM 1556 C C . THR A 1 202 ? -34.477 20.958 20.667 1.00 47.22 202 THR A C 1
ATOM 1558 O O . THR A 1 202 ? -33.731 21.860 21.034 1.00 47.22 202 THR A O 1
ATOM 1561 N N . THR A 1 203 ? -34.117 19.683 20.759 1.00 49.72 203 THR A N 1
ATOM 1562 C CA . THR A 1 203 ? -32.960 19.178 21.508 1.00 49.72 203 THR A CA 1
ATOM 1563 C C . THR A 1 203 ? -31.633 19.427 20.790 1.00 49.72 203 THR A C 1
ATOM 1565 O O . THR A 1 203 ? -31.548 19.315 19.569 1.00 49.72 203 THR A O 1
ATOM 1568 N N . THR A 1 204 ? -30.569 19.694 21.551 1.00 70.62 204 THR A N 1
ATOM 1569 C CA . THR A 1 204 ? -29.202 19.938 21.061 1.00 70.62 204 THR A CA 1
ATOM 1570 C C . THR A 1 204 ? -28.163 19.215 21.924 1.00 70.62 204 THR A C 1
ATOM 1572 O O . THR A 1 204 ? -28.051 19.467 23.115 1.00 70.62 204 THR A O 1
ATOM 1575 N N . MET A 1 205 ? -27.346 18.332 21.348 1.00 73.94 205 MET A N 1
ATOM 1576 C CA . MET A 1 205 ? -26.265 17.609 22.032 1.00 73.94 205 MET A CA 1
ATOM 1577 C C . MET A 1 205 ? -24.891 18.159 21.639 1.00 73.94 205 MET A C 1
ATOM 1579 O O . MET A 1 205 ? -24.520 18.132 20.465 1.00 73.94 205 MET A O 1
ATOM 1583 N N . LEU A 1 206 ? -24.083 18.567 22.616 1.00 81.44 206 LEU A N 1
ATOM 1584 C CA . LEU A 1 206 ? -22.788 19.218 22.379 1.00 81.44 206 LEU A CA 1
ATOM 1585 C C . LEU A 1 206 ? -21.614 18.220 22.386 1.00 81.44 206 LEU A C 1
ATOM 1587 O O . LEU A 1 206 ? -21.466 17.411 23.306 1.00 81.44 206 LEU A O 1
ATOM 1591 N N . ALA A 1 207 ? -20.742 18.278 21.373 1.00 78.69 207 ALA A N 1
ATOM 1592 C CA . ALA A 1 207 ? -19.455 17.583 21.393 1.00 78.69 207 ALA A CA 1
ATOM 1593 C C . ALA A 1 207 ? -18.446 18.347 22.273 1.00 78.69 207 ALA A C 1
ATOM 1595 O O . ALA A 1 207 ? -18.020 19.449 21.945 1.00 78.69 207 ALA A O 1
ATOM 1596 N N . VAL A 1 208 ? -18.059 17.760 23.409 1.00 86.50 208 VAL A N 1
ATOM 1597 C CA . VAL A 1 208 ? -17.149 18.395 24.379 1.00 86.50 208 VAL A CA 1
ATOM 1598 C C . VAL A 1 208 ? -15.690 18.239 23.906 1.00 86.50 208 VAL A C 1
ATOM 1600 O O . VAL A 1 208 ? -15.224 17.098 23.832 1.00 86.50 208 VAL A O 1
ATOM 1603 N N . PRO A 1 209 ? -14.942 19.325 23.615 1.00 88.12 209 PRO A N 1
ATOM 1604 C CA . PRO A 1 209 ? -13.639 19.246 22.952 1.00 88.12 209 PRO A CA 1
ATOM 1605 C C . PRO A 1 209 ? -12.513 18.785 23.897 1.00 88.12 209 PRO A C 1
ATOM 1607 O O . PRO A 1 209 ? -11.769 19.589 24.455 1.00 88.12 209 PRO A O 1
ATOM 1610 N N . ARG A 1 210 ? -12.394 17.465 24.080 1.00 88.25 210 ARG A N 1
ATOM 1611 C CA . ARG A 1 210 ? -11.405 16.801 24.948 1.00 88.25 210 ARG A CA 1
ATOM 1612 C C . ARG A 1 210 ? -10.247 16.170 24.178 1.00 88.25 210 ARG A C 1
ATOM 1614 O O . ARG A 1 210 ? -10.252 14.970 23.874 1.00 88.25 210 ARG A O 1
ATOM 1621 N N . LEU A 1 211 ? -9.246 16.991 23.864 1.00 90.81 211 LEU A N 1
ATOM 1622 C CA . LEU A 1 211 ? -8.046 16.600 23.118 1.00 90.81 211 LEU A CA 1
ATOM 1623 C C . LEU A 1 211 ? -7.229 15.511 23.828 1.00 90.81 211 LEU A C 1
ATOM 1625 O O . LEU A 1 211 ? -6.629 14.678 23.150 1.00 90.81 211 LEU A O 1
ATOM 1629 N N . GLY A 1 212 ? -7.268 15.448 25.163 1.00 89.25 212 GLY A N 1
ATOM 1630 C CA . GLY A 1 212 ? -6.576 14.449 25.987 1.00 89.25 212 GLY A CA 1
ATOM 1631 C C . GLY A 1 212 ? -6.968 12.989 25.714 1.00 89.25 212 GLY A C 1
ATOM 1632 O O . GLY A 1 212 ? -6.237 12.070 26.071 1.00 89.25 212 GLY A O 1
ATOM 1633 N N . THR A 1 213 ? -8.083 12.755 25.015 1.00 87.12 213 THR A N 1
ATOM 1634 C CA . THR A 1 213 ? -8.483 11.424 24.516 1.00 87.12 213 THR A CA 1
ATOM 1635 C C . THR A 1 213 ? -7.749 10.995 23.234 1.00 87.12 213 THR A C 1
ATOM 1637 O O . THR A 1 213 ? -7.855 9.847 22.812 1.00 87.12 213 THR A O 1
ATOM 1640 N N . SER A 1 214 ? -7.021 11.912 22.587 1.00 88.00 214 SER A N 1
ATOM 1641 C CA . SER A 1 214 ? -6.384 11.729 21.273 1.00 88.00 214 SER A CA 1
ATOM 1642 C C . SER A 1 214 ? -4.889 12.080 21.233 1.00 88.00 214 SER A C 1
ATOM 1644 O O . SER A 1 214 ? -4.289 11.998 20.155 1.00 88.00 214 SER A O 1
ATOM 1646 N N . VAL A 1 215 ? -4.287 12.445 22.373 1.00 91.25 215 VAL A N 1
ATOM 1647 C CA . VAL A 1 215 ? -2.858 12.785 22.536 1.00 91.25 215 VAL A CA 1
ATOM 1648 C C . VAL A 1 215 ? -2.268 12.147 23.800 1.00 91.25 215 VAL A C 1
ATOM 1650 O O . VAL A 1 215 ? -3.013 11.687 24.659 1.00 91.25 215 VAL A O 1
ATOM 1653 N N . GLY A 1 216 ? -0.940 12.124 23.923 1.00 92.25 216 GLY A N 1
ATOM 1654 C CA . GLY A 1 216 ? -0.220 11.509 25.042 1.00 92.25 216 GLY A CA 1
ATOM 1655 C C . GLY A 1 216 ? -0.055 9.992 24.892 1.00 92.25 216 GLY A C 1
ATOM 1656 O O . GLY A 1 216 ? -0.955 9.295 24.415 1.00 92.25 216 GLY A O 1
ATOM 1657 N N . MET A 1 217 ? 1.101 9.469 25.309 1.00 91.44 217 MET A N 1
ATOM 1658 C CA . MET A 1 217 ? 1.540 8.084 25.056 1.00 91.44 217 MET A CA 1
ATOM 1659 C C . MET A 1 217 ? 0.601 7.006 25.622 1.00 91.44 217 MET A C 1
ATOM 1661 O O . MET A 1 217 ? 0.490 5.917 25.051 1.00 91.44 217 MET A O 1
ATOM 1665 N N . VAL A 1 218 ? -0.151 7.329 26.678 1.00 90.56 218 VAL A N 1
ATOM 1666 C CA . VAL A 1 218 ? -1.138 6.438 27.314 1.00 90.56 218 VAL A CA 1
ATOM 1667 C C . VAL A 1 218 ? -2.204 5.923 26.325 1.00 90.56 218 VAL A C 1
ATOM 1669 O O . VAL A 1 218 ? -2.632 4.773 26.406 1.00 90.56 218 VAL A O 1
ATOM 1672 N N . ASN A 1 219 ? -2.555 6.726 25.311 1.00 86.62 219 ASN A N 1
ATOM 1673 C CA . ASN A 1 219 ? -3.524 6.388 24.255 1.00 86.62 219 ASN A CA 1
ATOM 1674 C C . ASN A 1 219 ? -2.931 5.508 23.121 1.00 86.62 219 ASN A C 1
ATOM 1676 O O . ASN A 1 219 ? -3.585 5.241 22.099 1.00 86.62 219 ASN A O 1
ATOM 1680 N N . PHE A 1 220 ? -1.681 5.054 23.279 1.00 84.50 220 PHE A N 1
ATOM 1681 C CA . PHE A 1 220 ? -0.943 4.244 22.306 1.00 84.50 220 PHE A CA 1
ATOM 1682 C C . PHE A 1 220 ? -0.427 2.931 22.909 1.00 84.50 220 PHE A C 1
ATOM 1684 O O . PHE A 1 220 ? -0.685 1.880 22.321 1.00 84.50 220 PHE A O 1
ATOM 1691 N N . ILE A 1 221 ? 0.204 2.960 24.090 1.00 82.50 221 ILE A N 1
ATOM 1692 C CA . ILE A 1 221 ? 0.805 1.762 24.718 1.00 82.50 221 ILE A CA 1
ATOM 1693 C C . ILE A 1 221 ? -0.216 0.642 24.996 1.00 82.50 221 ILE A C 1
ATOM 1695 O O . ILE A 1 221 ? 0.071 -0.541 24.823 1.00 82.50 221 ILE A O 1
ATOM 1699 N N . LEU A 1 222 ? -1.465 0.992 25.321 1.00 81.38 222 LEU A N 1
ATOM 1700 C CA . LEU A 1 222 ? -2.511 0.013 25.648 1.00 81.38 222 LEU A CA 1
ATOM 1701 C C . LEU A 1 222 ? -3.112 -0.706 24.427 1.00 81.38 222 LEU A C 1
ATOM 1703 O O . LEU A 1 222 ? -3.888 -1.646 24.591 1.00 81.38 222 LEU A O 1
ATOM 1707 N N . ARG A 1 223 ? -2.747 -0.329 23.192 1.00 69.44 223 ARG A N 1
ATOM 1708 C CA . ARG A 1 223 ? -3.295 -0.941 21.961 1.00 69.44 223 ARG A CA 1
ATOM 1709 C C . ARG A 1 223 ? -2.947 -2.429 21.816 1.00 69.44 223 ARG A C 1
ATOM 1711 O O . ARG A 1 223 ? -3.622 -3.142 21.076 1.00 69.44 223 ARG A O 1
ATOM 1718 N N . GLY A 1 224 ? -1.943 -2.916 22.550 1.00 67.50 224 GLY A N 1
ATOM 1719 C CA . GLY A 1 224 ? -1.620 -4.341 22.652 1.00 67.50 224 GLY A CA 1
ATOM 1720 C C . GLY A 1 224 ? -2.629 -5.177 23.459 1.00 67.50 224 GLY A C 1
ATOM 1721 O O . GLY A 1 224 ? -2.657 -6.400 23.298 1.00 67.50 224 GLY A O 1
ATOM 1722 N N . ALA A 1 225 ? -3.490 -4.563 24.284 1.00 81.12 225 ALA A N 1
ATOM 1723 C CA . ALA A 1 225 ? -4.380 -5.233 25.243 1.00 81.12 225 ALA A CA 1
ATOM 1724 C C . ALA A 1 225 ? -5.638 -5.887 24.609 1.00 81.12 225 ALA A C 1
ATOM 1726 O O . ALA A 1 225 ? -6.759 -5.773 25.109 1.00 81.12 225 ALA A O 1
ATOM 1727 N N . SER A 1 226 ? -5.442 -6.621 23.515 1.00 78.81 226 SER A N 1
ATOM 1728 C CA . SER A 1 226 ? -6.487 -7.239 22.682 1.00 78.81 226 SER A CA 1
ATOM 1729 C C . SER A 1 226 ? -6.940 -8.642 23.115 1.00 78.81 226 SER A C 1
ATOM 1731 O O . SER A 1 226 ? -7.931 -9.144 22.591 1.00 78.81 226 SER A O 1
ATOM 1733 N N . LEU A 1 227 ? -6.253 -9.282 24.066 1.00 82.06 227 LEU A N 1
ATOM 1734 C CA . LEU A 1 227 ? -6.612 -10.614 24.563 1.00 82.06 227 LEU A CA 1
ATOM 1735 C C . LEU A 1 227 ? -7.796 -10.541 25.552 1.00 82.06 227 LEU A C 1
ATOM 1737 O O . LEU A 1 227 ? -8.133 -9.464 26.054 1.00 82.06 227 LEU A O 1
ATOM 1741 N N . LYS A 1 228 ? -8.432 -11.692 25.822 1.00 76.62 228 LYS A N 1
ATOM 1742 C CA . LYS A 1 228 ? -9.421 -11.845 26.910 1.00 76.62 228 LYS A CA 1
ATOM 1743 C C . LYS A 1 228 ? -8.720 -11.945 28.268 1.00 76.62 228 LYS A C 1
ATOM 1745 O O . LYS A 1 228 ? -9.079 -11.258 29.209 1.00 76.62 228 LYS A O 1
ATOM 1750 N N . GLU A 1 229 ? -7.688 -12.779 28.316 1.00 86.19 229 GLU A N 1
ATOM 1751 C CA . GLU A 1 229 ? -6.895 -13.151 29.489 1.00 86.19 229 GLU A CA 1
ATOM 1752 C C . GLU A 1 229 ? -5.435 -13.376 29.061 1.00 86.19 229 GLU A C 1
ATOM 1754 O O . GLU A 1 229 ? -5.129 -13.397 27.859 1.00 86.19 229 GLU A O 1
ATOM 1759 N N . ARG A 1 230 ? -4.522 -13.577 30.018 1.00 86.06 230 ARG A N 1
ATOM 1760 C CA . ARG A 1 230 ? -3.117 -13.908 29.735 1.00 86.06 230 ARG A CA 1
ATOM 1761 C C . ARG A 1 230 ? -2.559 -14.908 30.744 1.00 86.06 230 ARG A C 1
ATOM 1763 O O . ARG A 1 230 ? -2.784 -14.759 31.934 1.00 86.06 230 ARG A O 1
ATOM 1770 N N . LYS A 1 231 ? -1.736 -15.852 30.272 1.00 83.75 231 LYS A N 1
ATOM 1771 C CA . LYS A 1 231 ? -0.892 -16.707 31.132 1.00 83.75 231 LYS A CA 1
ATOM 1772 C C . LYS A 1 231 ? 0.335 -15.962 31.685 1.00 83.75 231 LYS A C 1
ATOM 1774 O O . LYS A 1 231 ? 0.826 -16.299 32.754 1.00 83.75 231 LYS A O 1
ATOM 1779 N N . TYR A 1 232 ? 0.822 -14.961 30.952 1.00 86.56 232 TYR A N 1
ATOM 1780 C CA . TYR A 1 232 ? 2.034 -14.196 31.260 1.00 86.56 232 TYR A CA 1
ATOM 1781 C C . TYR A 1 232 ? 1.706 -12.699 31.378 1.00 86.56 232 TYR A C 1
ATOM 1783 O O . TYR A 1 232 ? 0.789 -12.246 30.681 1.00 86.56 232 TYR A O 1
ATOM 1791 N N . PRO A 1 233 ? 2.441 -11.919 32.190 1.00 87.75 233 PRO A N 1
ATOM 1792 C CA . PRO A 1 233 ? 2.193 -10.490 32.379 1.00 87.75 233 PRO A CA 1
ATOM 1793 C C . PRO A 1 233 ? 2.057 -9.693 31.074 1.00 87.75 233 PRO A C 1
ATOM 1795 O O . PRO A 1 233 ? 2.601 -10.066 30.029 1.00 87.75 233 PRO A O 1
ATOM 1798 N N . PHE A 1 234 ? 1.282 -8.609 31.104 1.00 88.44 234 PHE A N 1
ATOM 1799 C CA . PHE A 1 234 ? 1.231 -7.620 30.027 1.00 88.44 234 PHE A CA 1
ATOM 1800 C C . PHE A 1 234 ? 2.216 -6.499 30.342 1.00 88.44 234 PHE A C 1
ATOM 1802 O O . PHE A 1 234 ? 2.004 -5.743 31.285 1.00 88.44 234 PHE A O 1
ATOM 1809 N N . ILE A 1 235 ? 3.276 -6.405 29.545 1.00 86.62 235 ILE A N 1
ATOM 1810 C CA . ILE A 1 235 ? 4.217 -5.289 29.593 1.00 86.62 235 ILE A CA 1
ATOM 1811 C C . ILE A 1 235 ? 3.626 -4.150 28.751 1.00 86.62 235 ILE A C 1
ATOM 1813 O O . ILE A 1 235 ? 3.167 -4.388 27.632 1.00 86.62 235 ILE A O 1
ATOM 1817 N N . SER A 1 236 ? 3.588 -2.942 29.312 1.00 82.44 236 SER A N 1
ATOM 1818 C CA . SER A 1 236 ? 3.189 -1.699 28.632 1.00 82.44 236 SER A CA 1
ATOM 1819 C C . SER A 1 236 ? 4.366 -0.750 28.393 1.00 82.44 236 SER A C 1
ATOM 1821 O O . SER A 1 236 ? 4.154 0.374 27.937 1.00 82.44 236 SER A O 1
ATOM 1823 N N . ASP A 1 237 ? 5.575 -1.201 28.744 1.00 79.25 237 ASP A N 1
ATOM 1824 C CA . ASP A 1 237 ? 6.903 -0.583 28.604 1.00 79.25 237 ASP A CA 1
ATOM 1825 C C . ASP A 1 237 ? 7.112 0.736 29.376 1.00 79.25 237 ASP A C 1
ATOM 1827 O O . ASP A 1 237 ? 8.232 1.070 29.748 1.00 79.25 237 ASP A O 1
ATOM 1831 N N . LEU A 1 238 ? 6.042 1.487 29.650 1.00 87.75 238 LEU A N 1
ATOM 1832 C CA . LEU A 1 238 ? 6.071 2.848 30.178 1.00 87.75 238 LEU A CA 1
ATOM 1833 C C . LEU A 1 238 ? 4.929 3.093 31.172 1.00 87.75 238 LEU A C 1
ATOM 1835 O O . LEU A 1 238 ? 3.771 2.778 30.889 1.00 87.75 238 LEU A O 1
ATOM 1839 N N . ALA A 1 239 ? 5.241 3.758 32.286 1.00 92.06 239 ALA A N 1
ATOM 1840 C CA . ALA A 1 239 ? 4.256 4.419 33.136 1.00 92.06 239 ALA A CA 1
ATOM 1841 C C . ALA A 1 239 ? 4.129 5.885 32.686 1.00 92.06 239 ALA A C 1
ATOM 1843 O O . ALA A 1 239 ? 5.107 6.632 32.705 1.00 92.06 239 ALA A O 1
ATOM 1844 N N . CYS A 1 240 ? 2.947 6.301 32.229 1.00 95.38 240 CYS A N 1
ATOM 1845 C CA . CYS A 1 240 ? 2.697 7.635 31.668 1.00 95.38 240 CYS A CA 1
ATOM 1846 C C . CYS A 1 240 ? 1.211 8.016 31.749 1.00 95.38 240 CYS A C 1
ATOM 1848 O O . CYS A 1 240 ? 0.361 7.179 32.058 1.00 95.38 240 CYS A O 1
ATOM 1850 N N . GLY A 1 241 ? 0.869 9.274 31.463 1.00 95.31 241 GLY A N 1
ATOM 1851 C CA . GLY A 1 241 ? -0.529 9.700 31.501 1.00 95.31 241 GLY A CA 1
ATOM 1852 C C . GLY A 1 241 ? -0.844 11.040 30.850 1.00 95.31 241 GLY A C 1
ATOM 1853 O O . GLY A 1 241 ? 0.022 11.717 30.303 1.00 95.31 241 GLY A O 1
ATOM 1854 N N . VAL A 1 242 ? -2.120 11.412 30.926 1.00 96.81 242 VAL A N 1
ATOM 1855 C CA . VAL A 1 242 ? -2.687 12.679 30.451 1.00 96.81 242 VAL A CA 1
ATOM 1856 C C . VAL A 1 242 ? -3.427 13.362 31.600 1.00 96.81 242 VAL A C 1
ATOM 1858 O O . VAL A 1 242 ? -4.186 12.714 32.325 1.00 96.81 242 VAL A O 1
ATOM 1861 N N . ARG A 1 243 ? -3.252 14.681 31.723 1.00 97.44 243 ARG A N 1
ATOM 1862 C CA . ARG A 1 243 ? -4.056 15.567 32.575 1.00 97.44 243 ARG A CA 1
ATOM 1863 C C . ARG A 1 243 ? -4.691 16.645 31.713 1.00 97.44 243 ARG A C 1
ATOM 1865 O O . ARG A 1 243 ? -3.982 17.387 31.044 1.00 97.44 243 ARG A O 1
ATOM 1872 N N . GLU A 1 244 ? -6.012 16.742 31.735 1.00 96.81 244 GLU A N 1
ATOM 1873 C CA . GLU A 1 244 ? -6.779 17.689 30.934 1.00 96.81 244 GLU A CA 1
ATOM 1874 C C . GLU A 1 244 ? -7.633 18.611 31.808 1.00 96.81 244 GLU A C 1
ATOM 1876 O O . GLU A 1 244 ? -8.355 18.169 32.705 1.00 96.81 244 GLU A O 1
ATOM 1881 N N . THR A 1 245 ? -7.592 19.900 31.483 1.00 96.81 245 THR A N 1
ATOM 1882 C CA . THR A 1 245 ? -8.542 20.914 31.941 1.00 96.81 245 THR A CA 1
ATOM 1883 C C . THR A 1 245 ? -9.225 21.551 30.736 1.00 96.81 245 THR A C 1
ATOM 1885 O O . THR A 1 245 ? -8.602 21.786 29.698 1.00 96.81 245 THR A O 1
ATOM 1888 N N . LEU A 1 246 ? -10.521 21.810 30.867 1.00 95.38 246 LEU A N 1
ATOM 1889 C CA . LEU A 1 246 ? -11.364 22.409 29.844 1.00 95.38 246 LEU A CA 1
ATOM 1890 C C . LEU A 1 246 ? -12.216 23.517 30.463 1.00 95.38 246 LEU A C 1
ATOM 1892 O O . LEU A 1 246 ? -12.909 23.287 31.453 1.00 95.38 246 LEU A O 1
ATOM 1896 N N . THR A 1 247 ? -12.229 24.681 29.823 1.00 95.75 247 THR A N 1
ATOM 1897 C CA . THR A 1 247 ? -13.298 25.675 29.957 1.00 95.75 247 THR A CA 1
ATOM 1898 C C . THR A 1 247 ? -14.009 25.775 28.616 1.00 95.75 247 THR A C 1
ATOM 1900 O O . THR A 1 247 ? -13.373 26.061 27.603 1.00 95.75 247 THR A O 1
ATOM 1903 N N . LEU A 1 248 ? -15.312 25.514 28.602 1.00 93.62 248 LEU A N 1
ATOM 1904 C CA . LEU A 1 248 ? -16.161 25.598 27.419 1.00 93.62 248 LEU A CA 1
ATOM 1905 C C . LEU A 1 248 ? -17.264 26.616 27.691 1.00 93.62 248 LEU A C 1
ATOM 1907 O O . LEU A 1 248 ? -18.228 26.294 28.382 1.00 93.62 248 LEU A O 1
ATOM 1911 N N . ALA A 1 249 ? -17.112 27.835 27.181 1.00 91.75 249 ALA A N 1
ATOM 1912 C CA . ALA A 1 249 ? -18.206 28.793 27.143 1.00 91.75 249 ALA A CA 1
ATOM 1913 C C . ALA A 1 249 ? -19.325 28.250 26.248 1.00 91.75 249 ALA A C 1
ATOM 1915 O O . ALA A 1 249 ? -19.066 27.637 25.209 1.00 91.75 249 ALA A O 1
ATOM 1916 N N . VAL A 1 250 ? -20.561 28.445 26.689 1.00 87.94 250 VAL A N 1
ATOM 1917 C CA . VAL A 1 250 ? -21.765 27.982 26.003 1.00 87.94 250 VAL A CA 1
ATOM 1918 C C . VAL A 1 250 ? -22.656 29.198 25.817 1.00 87.94 250 VAL A C 1
ATOM 1920 O O . VAL A 1 250 ? -22.899 29.931 26.776 1.00 87.94 250 VAL A O 1
ATOM 1923 N N . ASP A 1 251 ? -23.103 29.418 24.586 1.00 82.88 251 ASP A N 1
ATOM 1924 C CA . ASP A 1 251 ? -24.019 30.500 24.235 1.00 82.88 251 ASP A CA 1
ATOM 1925 C C . ASP A 1 251 ? -25.236 30.551 25.175 1.00 82.88 251 ASP A C 1
ATOM 1927 O O . ASP A 1 251 ? -25.891 29.521 25.365 1.00 82.88 251 ASP A O 1
ATOM 1931 N N . PRO A 1 252 ? -25.605 31.719 25.730 1.00 75.88 252 PRO A N 1
ATOM 1932 C CA . PRO A 1 252 ? -26.869 31.876 26.442 1.00 75.88 252 PRO A CA 1
ATOM 1933 C C . PRO A 1 252 ? -28.095 31.395 25.646 1.00 75.88 252 PRO A C 1
ATOM 1935 O O . PRO A 1 252 ? -29.039 30.894 26.258 1.00 75.88 252 PRO A O 1
ATOM 1938 N N . ALA A 1 253 ? -28.075 31.476 24.309 1.00 70.50 253 ALA A N 1
ATOM 1939 C CA . ALA A 1 253 ? -29.157 30.988 23.450 1.00 70.50 253 ALA A CA 1
ATOM 1940 C C . ALA A 1 253 ? -29.259 29.446 23.373 1.00 70.50 253 ALA A C 1
ATOM 1942 O O . ALA A 1 253 ? -30.346 28.931 23.125 1.00 70.50 253 ALA A O 1
ATOM 1943 N N . LEU A 1 254 ? -28.194 28.692 23.694 1.00 72.00 254 LEU A N 1
ATOM 1944 C CA . LEU A 1 254 ? -28.267 27.228 23.880 1.00 72.00 254 LEU A CA 1
ATOM 1945 C C . LEU A 1 254 ? -29.012 26.835 25.173 1.00 72.00 254 LEU A C 1
ATOM 1947 O O . LEU A 1 254 ? -29.388 25.672 25.349 1.00 72.00 254 LEU A O 1
ATOM 1951 N N . GLY A 1 255 ? -29.225 27.789 26.085 1.00 70.50 255 GLY A N 1
ATOM 1952 C CA . GLY A 1 255 ? -29.868 27.579 27.377 1.00 70.50 255 GLY A CA 1
ATOM 1953 C C . GLY A 1 255 ? -28.969 26.910 28.425 1.00 70.50 255 GLY A C 1
ATOM 1954 O O . GLY A 1 255 ? -27.777 26.669 28.231 1.00 70.50 255 GLY A O 1
ATOM 1955 N N . LYS A 1 256 ? -29.552 26.610 29.592 1.00 72.06 256 LYS A N 1
ATOM 1956 C CA . LYS A 1 256 ? -28.868 25.848 30.651 1.00 72.06 256 LYS A CA 1
ATOM 1957 C C . LYS A 1 256 ? -28.837 24.356 30.287 1.00 72.06 256 LYS A C 1
ATOM 1959 O O . LYS A 1 256 ? -29.816 23.869 29.723 1.00 72.06 256 LYS A O 1
ATOM 1964 N N . PRO A 1 257 ? -27.772 23.611 30.642 1.00 76.44 257 PRO A N 1
ATOM 1965 C CA . PRO A 1 257 ? -27.706 22.185 30.353 1.00 76.44 257 PRO A CA 1
ATOM 1966 C C . PRO A 1 257 ? -28.805 21.429 31.107 1.00 76.44 257 PRO A C 1
ATOM 1968 O O . PRO A 1 257 ? -28.818 21.430 32.337 1.00 76.44 257 PRO A O 1
ATOM 1971 N N . VAL A 1 258 ? -29.701 20.756 30.380 1.00 75.25 258 VAL A N 1
ATOM 1972 C CA . VAL A 1 258 ? -30.794 19.959 30.980 1.00 75.25 258 VAL A CA 1
ATOM 1973 C C . VAL A 1 258 ? -30.312 18.606 31.509 1.00 75.25 258 VAL A C 1
ATOM 1975 O O . VAL A 1 258 ? -30.935 18.022 32.389 1.00 75.25 258 VAL A O 1
ATOM 1978 N N . ALA A 1 259 ? -29.174 18.127 31.003 1.00 76.94 259 ALA A N 1
ATOM 1979 C CA . ALA A 1 259 ? -28.467 16.960 31.512 1.00 76.94 259 ALA A CA 1
ATOM 1980 C C . ALA A 1 259 ? -26.952 17.149 31.351 1.00 76.94 259 ALA A C 1
ATOM 1982 O O . ALA A 1 259 ? -26.478 17.591 30.296 1.00 76.94 259 ALA A O 1
ATOM 1983 N N . LEU A 1 260 ? -26.188 16.773 32.381 1.00 84.75 260 LEU A N 1
ATOM 1984 C CA . LEU A 1 260 ? -24.728 16.700 32.341 1.00 84.75 260 LEU A CA 1
ATOM 1985 C C . LEU A 1 260 ? -24.254 15.254 32.573 1.00 84.75 260 LEU A C 1
ATOM 1987 O O . LEU A 1 260 ? -24.848 14.526 33.365 1.00 84.75 260 LEU A O 1
ATOM 1991 N N . PRO A 1 261 ? -23.188 14.815 31.885 1.00 83.44 261 PRO A N 1
ATOM 1992 C CA . PRO A 1 261 ? -22.692 13.449 31.987 1.00 83.44 261 PRO A CA 1
ATOM 1993 C C . PRO A 1 261 ? -21.841 13.222 33.245 1.00 83.44 261 PRO A C 1
ATOM 1995 O O . PRO A 1 261 ? -20.752 13.781 33.368 1.00 83.44 261 PRO A O 1
ATOM 1998 N N . GLU A 1 262 ? -22.292 12.332 34.127 1.00 81.00 262 GLU A N 1
ATOM 1999 C CA . GLU A 1 262 ? -21.506 11.823 35.259 1.00 81.00 262 GLU A CA 1
ATOM 2000 C C . GLU A 1 262 ? -20.510 10.729 34.835 1.00 81.00 262 GLU A C 1
ATOM 2002 O O . GLU A 1 262 ? -20.741 10.004 33.858 1.00 81.00 262 GLU A O 1
ATOM 2007 N N . TYR A 1 263 ? -19.422 10.562 35.594 1.00 87.06 263 TYR A N 1
ATOM 2008 C CA . TYR A 1 263 ? -18.365 9.579 35.333 1.00 87.06 263 TYR A CA 1
ATOM 2009 C C . TYR A 1 263 ? -17.912 8.904 36.640 1.00 87.06 263 TYR A C 1
ATOM 2011 O O . TYR A 1 263 ? -17.650 9.614 37.612 1.00 87.06 263 TYR A O 1
ATOM 2019 N N . PRO A 1 264 ? -17.767 7.566 36.688 1.00 85.75 264 PRO A N 1
ATOM 2020 C CA . PRO A 1 264 ? -17.197 6.893 37.851 1.00 85.75 264 PRO A CA 1
ATOM 2021 C C . PRO A 1 264 ? -15.699 7.204 37.987 1.00 85.75 264 PRO A C 1
ATOM 2023 O O . PRO A 1 264 ? -14.997 7.388 36.994 1.00 85.75 264 PRO A O 1
ATOM 2026 N N . THR A 1 265 ? -15.192 7.216 39.218 1.00 91.12 265 THR A N 1
ATOM 2027 C CA . THR A 1 265 ? -13.747 7.228 39.488 1.00 91.12 265 THR A CA 1
ATOM 2028 C C . THR A 1 265 ? -13.208 5.801 39.478 1.00 91.12 265 THR A C 1
ATOM 2030 O O . THR A 1 265 ? -13.795 4.921 40.101 1.00 91.12 265 THR A O 1
ATOM 2033 N N . ILE A 1 266 ? -12.065 5.587 38.824 1.00 90.88 266 ILE A N 1
ATOM 2034 C CA . ILE A 1 266 ? -11.284 4.349 38.903 1.00 90.88 266 ILE A CA 1
ATOM 2035 C C . ILE A 1 266 ? -9.895 4.726 39.427 1.00 90.88 266 ILE A C 1
ATOM 2037 O O . ILE A 1 266 ? -9.164 5.464 38.771 1.00 90.88 266 ILE A O 1
ATOM 2041 N N . ASP A 1 267 ? -9.527 4.257 40.616 1.00 92.38 267 ASP A N 1
ATOM 2042 C CA . ASP A 1 267 ? -8.238 4.554 41.254 1.00 92.38 267 ASP A CA 1
ATOM 2043 C C . ASP A 1 267 ? -7.669 3.243 41.814 1.00 92.38 267 ASP A C 1
ATOM 2045 O O . ASP A 1 267 ? -8.263 2.631 42.698 1.00 92.38 267 ASP A O 1
ATOM 2049 N N . THR A 1 268 ? -6.572 2.754 41.233 1.00 89.44 268 THR A N 1
ATOM 2050 C CA . THR A 1 268 ? -6.019 1.411 41.499 1.00 89.44 268 THR A CA 1
ATOM 2051 C C . THR A 1 268 ? -4.492 1.447 41.560 1.00 89.44 268 THR A C 1
ATOM 2053 O O . THR A 1 268 ? -3.866 2.421 41.137 1.00 89.44 268 THR A O 1
ATOM 2056 N N . ARG A 1 269 ? -3.851 0.360 42.007 1.00 88.06 269 ARG A N 1
ATOM 2057 C CA . ARG A 1 269 ? -2.381 0.247 42.019 1.00 88.06 269 ARG A CA 1
ATOM 2058 C C . ARG A 1 269 ? -1.751 0.536 40.647 1.00 88.06 269 ARG A C 1
ATOM 2060 O O . ARG A 1 269 ? -0.719 1.197 40.576 1.00 88.06 269 ARG A O 1
ATOM 2067 N N . THR A 1 270 ? -2.371 0.063 39.565 1.00 90.94 270 THR A N 1
ATOM 2068 C CA . THR A 1 270 ? -1.794 0.078 38.211 1.00 90.94 270 THR A CA 1
ATOM 2069 C C . THR A 1 270 ? -2.285 1.225 37.329 1.00 90.94 270 THR A C 1
ATOM 2071 O O . THR A 1 270 ? -1.586 1.585 36.380 1.00 90.94 270 THR A O 1
ATOM 2074 N N . LEU A 1 271 ? -3.438 1.839 37.625 1.00 92.56 271 LEU A N 1
ATOM 2075 C CA . LEU A 1 271 ? -3.994 2.940 36.829 1.00 92.56 271 LEU A CA 1
ATOM 2076 C C . LEU A 1 271 ? -4.888 3.911 37.616 1.00 92.56 271 LEU A C 1
ATOM 2078 O O . LEU A 1 271 ? -5.463 3.568 38.651 1.00 92.56 271 LEU A O 1
ATOM 2082 N N . LEU A 1 272 ? -5.035 5.116 37.063 1.00 93.50 272 LEU A N 1
ATOM 2083 C CA . LEU A 1 272 ? -5.975 6.155 37.478 1.00 93.50 272 LEU A CA 1
ATOM 2084 C C . LEU A 1 272 ? -6.831 6.580 36.281 1.00 93.50 272 LEU A C 1
ATOM 2086 O O . LEU A 1 272 ? -6.284 6.934 35.238 1.00 93.50 272 LEU A O 1
ATOM 2090 N N . TRP A 1 273 ? -8.148 6.650 36.457 1.00 93.56 273 TRP A N 1
ATOM 2091 C CA . TRP A 1 273 ? -9.058 7.353 35.558 1.00 93.56 273 TRP A CA 1
ATOM 2092 C C . TRP A 1 273 ? -10.092 8.157 36.355 1.00 93.56 273 TRP A C 1
ATOM 2094 O O . TRP A 1 273 ? -10.886 7.600 37.115 1.00 93.56 273 TRP A O 1
ATOM 2104 N N . LYS A 1 274 ? -10.078 9.482 36.184 1.00 92.94 274 LYS A N 1
ATOM 2105 C CA . LYS A 1 274 ? -11.016 10.431 36.807 1.00 92.94 274 LYS A CA 1
ATOM 2106 C C . LYS A 1 274 ? -11.471 11.444 35.763 1.00 92.94 274 LYS A C 1
ATOM 2108 O O . LYS A 1 274 ? -10.671 11.876 34.936 1.00 92.94 274 LYS A O 1
ATOM 2113 N N . ARG A 1 275 ? -12.742 11.850 35.784 1.00 92.31 275 ARG A N 1
ATOM 2114 C CA . ARG A 1 275 ? -13.299 12.837 34.842 1.00 92.31 275 ARG A CA 1
ATOM 2115 C C . ARG A 1 275 ? -14.480 13.576 35.466 1.00 92.31 275 ARG A C 1
ATOM 2117 O O . ARG A 1 275 ? -15.286 12.971 36.159 1.00 92.31 275 ARG A O 1
ATOM 2124 N N . SER A 1 276 ? -14.597 14.872 35.188 1.00 92.50 276 SER A N 1
ATOM 2125 C CA . SER A 1 276 ? -15.710 15.724 35.630 1.00 92.50 276 SER A CA 1
ATOM 2126 C C . SER A 1 276 ? -16.195 16.626 34.494 1.00 92.50 276 SER A C 1
ATOM 2128 O O . SER A 1 276 ? -15.444 16.896 33.551 1.00 92.50 276 SER A O 1
ATOM 2130 N N . LEU A 1 277 ? -17.439 17.100 34.568 1.00 92.00 277 LEU A N 1
ATOM 2131 C CA . LEU A 1 277 ? -17.945 18.216 33.766 1.00 92.00 277 LEU A CA 1
ATOM 2132 C C . LEU A 1 277 ? -19.048 18.928 34.562 1.00 92.00 277 LEU A C 1
ATOM 2134 O O . LEU A 1 277 ? -20.141 18.387 34.698 1.00 92.00 277 LEU A O 1
ATOM 2138 N N . THR A 1 278 ? -18.755 20.106 35.104 1.00 90.62 278 THR A N 1
ATOM 2139 C CA . THR A 1 278 ? -19.655 20.886 35.968 1.00 90.62 278 THR A CA 1
ATOM 2140 C C . THR A 1 278 ? -20.027 22.224 35.319 1.00 90.62 278 THR A C 1
ATOM 2142 O O . THR A 1 278 ? -19.261 22.744 34.502 1.00 90.62 278 THR A O 1
ATOM 2145 N N . PRO A 1 279 ? -21.196 22.806 35.644 1.00 86.56 279 PRO A N 1
ATOM 2146 C CA . PRO A 1 279 ? -21.564 24.137 35.182 1.00 86.56 279 PRO A CA 1
ATOM 2147 C C . PRO A 1 279 ? -20.893 25.213 36.051 1.00 86.56 279 PRO A C 1
ATOM 2149 O O . PRO A 1 279 ? -20.755 25.052 37.262 1.00 86.56 279 PRO A O 1
ATOM 2152 N N . ASN A 1 280 ? -20.503 26.326 35.436 1.00 86.12 280 ASN A N 1
ATOM 2153 C CA . ASN A 1 280 ? -19.953 27.506 36.095 1.00 86.12 280 ASN A CA 1
ATOM 2154 C C . ASN A 1 280 ? -20.374 28.760 35.309 1.00 86.12 280 ASN A C 1
ATOM 2156 O O . ASN A 1 280 ? -19.767 29.097 34.292 1.00 86.12 280 ASN A O 1
ATOM 2160 N N . GLY A 1 281 ? -21.453 29.419 35.739 1.00 80.19 281 GLY A N 1
ATOM 2161 C CA . GLY A 1 281 ? -22.062 30.526 34.993 1.00 80.19 281 GLY A CA 1
ATOM 2162 C C . GLY A 1 281 ? -22.491 30.104 33.580 1.00 80.19 281 GLY A C 1
ATOM 2163 O O . GLY A 1 281 ? -23.120 29.062 33.407 1.00 80.19 281 GLY A O 1
ATOM 2164 N N . ALA A 1 282 ? -22.119 30.895 32.569 1.00 79.62 282 ALA A N 1
ATOM 2165 C CA . ALA A 1 282 ? -22.331 30.600 31.143 1.00 79.62 282 ALA A CA 1
ATOM 2166 C C . ALA A 1 282 ? -21.209 29.720 30.539 1.00 79.62 282 ALA A C 1
ATOM 2168 O O . ALA A 1 282 ? -20.745 29.925 29.417 1.00 79.62 282 ALA A O 1
ATOM 2169 N N . SER A 1 283 ? -20.672 28.778 31.313 1.00 89.06 283 SER A N 1
ATOM 2170 C CA . SER A 1 283 ? -19.595 27.884 30.880 1.00 89.06 283 SER A CA 1
ATOM 2171 C C . SER A 1 283 ? -19.695 26.519 31.549 1.00 89.06 283 SER A C 1
ATOM 2173 O O . SER A 1 283 ? -20.219 26.383 32.652 1.00 89.06 283 SER A O 1
ATOM 2175 N N . LEU A 1 284 ? -19.135 25.501 30.900 1.00 91.19 284 LEU A N 1
ATOM 2176 C CA . LEU A 1 284 ? -18.821 24.220 31.518 1.00 91.19 284 LEU A CA 1
ATOM 2177 C C . LEU A 1 284 ? -17.329 24.170 31.859 1.00 91.19 284 LEU A C 1
ATOM 2179 O O . LEU A 1 284 ? -16.481 24.495 31.024 1.00 91.19 284 LEU A O 1
ATOM 2183 N N . VAL A 1 285 ? -17.002 23.707 33.063 1.00 93.75 285 VAL A N 1
ATOM 2184 C CA . VAL A 1 285 ? -15.632 23.390 33.477 1.00 93.75 285 VAL A CA 1
ATOM 2185 C C . VAL A 1 285 ? -15.492 21.875 33.537 1.00 93.75 285 VAL A C 1
ATOM 2187 O O . VAL A 1 285 ? -16.309 21.186 34.141 1.00 93.75 285 VAL A O 1
ATOM 2190 N N . GLY A 1 286 ? -14.470 21.330 32.885 1.00 92.38 286 GLY A N 1
ATOM 2191 C CA . GLY A 1 286 ? -14.208 19.896 32.875 1.00 92.38 286 GLY A CA 1
ATOM 2192 C C . GLY A 1 286 ? -12.775 19.579 33.263 1.00 92.38 286 GLY A C 1
ATOM 2193 O O . GLY A 1 286 ? -11.844 20.173 32.729 1.00 92.38 286 GLY A O 1
ATOM 2194 N N . THR A 1 287 ? -12.593 18.591 34.134 1.00 94.69 287 THR A N 1
ATOM 2195 C CA . THR A 1 287 ? -11.285 17.962 34.372 1.00 94.69 287 THR A CA 1
ATOM 2196 C C . THR A 1 287 ? -11.267 16.540 33.820 1.00 94.69 287 THR A C 1
ATOM 2198 O O . THR A 1 287 ? -12.320 15.920 33.612 1.00 94.69 287 THR A O 1
ATOM 2201 N N . ALA A 1 288 ? -10.077 16.022 33.536 1.00 92.81 288 ALA A N 1
ATOM 2202 C CA . ALA A 1 288 ? -9.826 14.608 33.292 1.00 92.81 288 ALA A CA 1
ATOM 2203 C C . ALA A 1 288 ? -8.381 14.240 33.667 1.00 92.81 288 ALA A C 1
ATOM 2205 O O . ALA A 1 288 ? -7.448 14.976 33.362 1.00 92.81 288 ALA A O 1
ATOM 2206 N N . GLU A 1 289 ? -8.195 13.073 34.272 1.00 94.44 289 GLU A N 1
ATOM 2207 C CA . GLU A 1 289 ? -6.897 12.424 34.444 1.00 94.44 289 GLU A CA 1
ATOM 2208 C C . GLU A 1 289 ? -6.995 10.986 33.939 1.00 94.44 289 GLU A C 1
ATOM 2210 O O . GLU A 1 289 ? -7.935 10.267 34.286 1.00 94.44 289 GLU A O 1
ATOM 2215 N N . PHE A 1 290 ? -6.016 10.556 33.143 1.00 94.25 290 PHE A N 1
ATOM 2216 C CA . PHE A 1 290 ? -5.842 9.156 32.764 1.00 94.25 290 PHE A CA 1
ATOM 2217 C C . PHE A 1 290 ? -4.362 8.788 32.851 1.00 94.25 290 PHE A C 1
ATOM 2219 O O . PHE A 1 290 ? -3.566 9.233 32.025 1.00 94.25 290 PHE A O 1
ATOM 2226 N N . LEU A 1 291 ? -3.990 8.013 33.870 1.00 94.06 291 LEU A N 1
ATOM 2227 C CA . LEU A 1 291 ? -2.610 7.619 34.151 1.00 94.06 291 LEU A CA 1
ATOM 2228 C C . LEU A 1 291 ? -2.492 6.093 34.167 1.00 94.06 291 LEU A C 1
ATOM 2230 O O . LEU A 1 291 ? -3.280 5.416 34.824 1.00 94.06 291 LEU A O 1
ATOM 2234 N N . ILE A 1 292 ? -1.453 5.567 33.529 1.00 92.81 292 ILE A N 1
ATOM 2235 C CA . ILE A 1 292 ? -0.981 4.193 33.699 1.00 92.81 292 ILE A CA 1
ATOM 2236 C C . ILE A 1 292 ? 0.242 4.255 34.613 1.00 92.81 292 ILE A C 1
ATOM 2238 O O . ILE A 1 292 ? 1.269 4.818 34.246 1.00 92.81 292 ILE A O 1
ATOM 2242 N N . ARG A 1 293 ? 0.089 3.740 35.838 1.00 91.56 293 ARG A N 1
ATOM 2243 C CA . ARG A 1 293 ? 1.080 3.792 36.928 1.00 91.56 293 ARG A CA 1
ATOM 2244 C C . ARG A 1 293 ? 2.081 2.633 36.883 1.00 91.56 293 ARG A C 1
ATOM 2246 O O . ARG A 1 293 ? 3.146 2.750 37.476 1.00 91.56 293 ARG A O 1
ATOM 2253 N N . ALA A 1 294 ? 1.747 1.538 36.202 1.00 89.62 294 ALA A N 1
ATOM 2254 C CA . ALA A 1 294 ? 2.586 0.349 36.083 1.00 89.62 294 ALA A CA 1
ATOM 2255 C C . ALA A 1 294 ? 3.154 0.179 34.663 1.00 89.62 294 ALA A C 1
ATOM 2257 O O . ALA A 1 294 ? 2.478 0.481 33.684 1.00 89.62 294 ALA A O 1
ATOM 2258 N N . VAL A 1 295 ? 4.377 -0.352 34.569 1.00 87.88 295 VAL A N 1
ATOM 2259 C CA . VAL A 1 295 ? 5.010 -0.815 33.312 1.00 87.88 295 VAL A CA 1
ATOM 2260 C C . VAL A 1 295 ? 4.678 -2.278 32.987 1.00 87.88 295 VAL A C 1
ATOM 2262 O O . VAL A 1 295 ? 4.886 -2.737 31.867 1.00 87.88 295 VAL A O 1
ATOM 2265 N N . GLU A 1 296 ? 4.165 -3.012 33.975 1.00 88.88 296 GLU A N 1
ATOM 2266 C CA . GLU A 1 296 ? 3.838 -4.432 33.915 1.00 88.88 296 GLU A CA 1
ATOM 2267 C C . GLU A 1 296 ? 2.553 -4.707 34.705 1.00 88.88 296 GLU A C 1
ATOM 2269 O O . GLU A 1 296 ? 2.372 -4.220 35.822 1.00 88.88 296 GLU A O 1
ATOM 2274 N N . PHE A 1 297 ? 1.664 -5.503 34.114 1.00 91.25 297 PHE A N 1
ATOM 2275 C CA . PHE A 1 297 ? 0.394 -5.932 34.688 1.00 91.25 297 PHE A CA 1
ATOM 2276 C C . PHE A 1 297 ? 0.403 -7.453 34.821 1.00 91.25 297 PHE A C 1
ATOM 2278 O O . PHE A 1 297 ? 0.519 -8.160 33.813 1.00 91.25 297 PHE A O 1
ATOM 2285 N N . SER A 1 298 ? 0.221 -7.971 36.036 1.00 92.31 298 SER A N 1
ATOM 2286 C CA . SER A 1 298 ? 0.022 -9.409 36.249 1.00 92.31 298 SER A CA 1
ATOM 2287 C C . SER A 1 298 ? -1.223 -9.929 35.499 1.00 92.31 298 SER A C 1
ATOM 2289 O O . SER A 1 298 ? -2.109 -9.143 35.151 1.00 92.31 298 SER A O 1
ATOM 2291 N N . PRO A 1 299 ? -1.363 -11.252 35.275 1.00 91.81 299 PRO A N 1
ATOM 2292 C CA . PRO A 1 299 ? -2.583 -11.851 34.722 1.00 91.81 299 PRO A CA 1
ATOM 2293 C C . PRO A 1 299 ? -3.901 -11.374 35.353 1.00 91.81 299 PRO A C 1
ATOM 2295 O O . PRO A 1 299 ? -4.889 -11.226 34.638 1.00 91.81 299 PRO A O 1
ATOM 2298 N N . LYS A 1 300 ? -3.909 -11.085 36.664 1.00 91.44 300 LYS A N 1
ATOM 2299 C CA . LYS A 1 300 ? -5.069 -10.535 37.381 1.00 91.44 300 LYS A CA 1
ATOM 2300 C C . LYS A 1 300 ? -5.307 -9.063 37.029 1.00 91.44 300 LYS A C 1
ATOM 2302 O O . LYS A 1 300 ? -6.395 -8.701 36.593 1.00 91.44 300 LYS A O 1
ATOM 2307 N N . GLU A 1 301 ? -4.281 -8.226 37.159 1.00 92.69 301 GLU A N 1
ATOM 2308 C CA . GLU A 1 301 ? -4.370 -6.781 36.889 1.00 92.69 301 GLU A CA 1
ATOM 2309 C C . GLU A 1 301 ? -4.638 -6.485 35.404 1.00 92.69 301 GLU A C 1
ATOM 2311 O O . GLU A 1 301 ? -5.199 -5.449 35.056 1.00 92.69 301 GLU A O 1
ATOM 2316 N N . TYR A 1 302 ? -4.300 -7.420 34.511 1.00 90.62 302 TYR A N 1
ATOM 2317 C CA . TYR A 1 302 ? -4.702 -7.370 33.110 1.00 90.62 302 TYR A CA 1
ATOM 2318 C C . TYR A 1 302 ? -6.228 -7.455 32.929 1.00 90.62 302 TYR A C 1
ATOM 2320 O O . TYR A 1 302 ? -6.771 -6.769 32.065 1.00 90.62 302 TYR A O 1
ATOM 2328 N N . LEU A 1 303 ? -6.941 -8.239 33.746 1.00 89.31 303 LEU A N 1
ATOM 2329 C CA . LEU A 1 303 ? -8.410 -8.299 33.716 1.00 89.31 303 LEU A CA 1
ATOM 2330 C C . LEU A 1 303 ? -9.028 -7.004 34.272 1.00 89.31 303 LEU A C 1
ATOM 2332 O O . LEU A 1 303 ? -9.953 -6.458 33.674 1.00 89.31 303 LEU A O 1
ATOM 2336 N N . GLU A 1 304 ? -8.456 -6.450 35.343 1.00 88.69 304 GLU A N 1
ATOM 2337 C CA . GLU A 1 304 ? -8.838 -5.140 35.900 1.00 88.69 304 GLU A CA 1
ATOM 2338 C C . GLU A 1 304 ? -8.650 -4.010 34.858 1.00 88.69 304 GLU A C 1
ATOM 2340 O O . GLU A 1 304 ? -9.513 -3.139 34.693 1.00 88.69 304 GLU A O 1
ATOM 2345 N N . LEU A 1 305 ? -7.578 -4.080 34.057 1.00 88.75 305 LEU A N 1
ATOM 2346 C CA . LEU A 1 305 ? -7.356 -3.219 32.892 1.00 88.75 305 LEU A CA 1
ATOM 2347 C C . LEU A 1 305 ? -8.406 -3.444 31.780 1.00 88.75 305 LEU A C 1
ATOM 2349 O O . LEU A 1 305 ? -8.854 -2.469 31.177 1.00 88.75 305 LEU A O 1
ATOM 2353 N N . LYS A 1 306 ? -8.845 -4.683 31.503 1.00 87.81 306 LYS A N 1
ATOM 2354 C CA . LYS A 1 306 ? -9.905 -4.955 30.503 1.00 87.81 306 LYS A CA 1
ATOM 2355 C C . LYS A 1 306 ? -11.259 -4.361 30.911 1.00 87.81 306 LYS A C 1
ATOM 2357 O O . LYS A 1 306 ? -11.906 -3.739 30.066 1.00 87.81 306 LYS A O 1
ATOM 2362 N N . GLU A 1 307 ? -11.673 -4.492 32.173 1.00 84.44 307 GLU A N 1
ATOM 2363 C CA . GLU A 1 307 ? -12.925 -3.886 32.665 1.00 84.44 307 GLU A CA 1
ATOM 2364 C C . GLU A 1 307 ? -12.833 -2.355 32.749 1.00 84.44 307 GLU A C 1
ATOM 2366 O O . GLU A 1 307 ? -13.792 -1.651 32.415 1.00 84.44 307 GLU A O 1
ATOM 2371 N N . THR A 1 308 ? -11.650 -1.819 33.065 1.00 84.31 308 THR A N 1
ATOM 2372 C CA . THR A 1 308 ? -11.370 -0.383 32.930 1.00 84.31 308 THR A CA 1
ATOM 2373 C C . THR A 1 308 ? -11.570 0.076 31.482 1.00 84.31 308 THR A C 1
ATOM 2375 O O . THR A 1 308 ? -12.345 0.998 31.239 1.00 84.31 308 THR A O 1
ATOM 2378 N N . LEU A 1 309 ? -10.946 -0.577 30.495 1.00 84.50 309 LEU A N 1
ATOM 2379 C CA . LEU A 1 309 ? -11.048 -0.184 29.081 1.00 84.50 309 LEU A CA 1
ATOM 2380 C C . LEU A 1 309 ? -12.492 -0.230 28.546 1.00 84.50 309 LEU A C 1
ATOM 2382 O O . LEU A 1 309 ? -12.905 0.700 27.852 1.00 84.50 309 LEU A O 1
ATOM 2386 N N . LYS A 1 310 ? -13.290 -1.239 28.929 1.00 80.88 310 LYS A N 1
ATOM 2387 C CA . LYS A 1 310 ? -14.744 -1.280 28.660 1.00 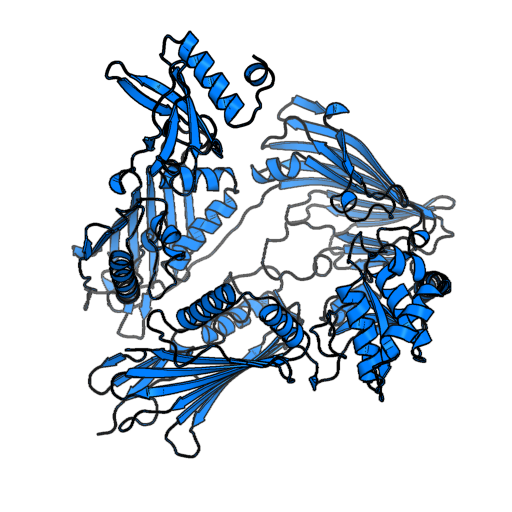80.88 310 LYS A CA 1
ATOM 2388 C C . LYS A 1 310 ? -15.472 -0.073 29.269 1.00 80.88 310 LYS A C 1
ATOM 2390 O O . LYS A 1 310 ? -16.270 0.581 28.598 1.00 80.88 310 LYS A O 1
ATOM 2395 N N . THR A 1 311 ? -15.175 0.250 30.529 1.00 82.62 311 THR A N 1
ATOM 2396 C CA . THR A 1 311 ? -15.786 1.380 31.251 1.00 82.62 311 THR A CA 1
ATOM 2397 C C . THR A 1 311 ? -15.442 2.721 30.598 1.00 82.62 311 THR A C 1
ATOM 2399 O O . THR A 1 311 ? -16.319 3.576 30.446 1.00 82.62 311 THR A O 1
ATOM 2402 N N . LEU A 1 312 ? -14.197 2.893 30.146 1.00 82.38 312 LEU A N 1
ATOM 2403 C CA . LEU A 1 312 ? -13.749 4.052 29.370 1.00 82.38 312 LEU A CA 1
ATOM 2404 C C . LEU A 1 312 ? -14.501 4.161 28.035 1.00 82.38 312 LEU A C 1
ATOM 2406 O O . LEU A 1 312 ? -14.965 5.250 27.696 1.00 82.38 312 LEU A O 1
ATOM 2410 N N . GLU A 1 313 ? -14.679 3.054 27.304 1.00 79.06 313 GLU A N 1
ATOM 2411 C CA . GLU A 1 313 ? -15.384 3.046 26.015 1.00 79.06 313 GLU A CA 1
ATOM 2412 C C . GLU A 1 313 ? -16.853 3.484 26.147 1.00 79.06 313 GLU A C 1
ATOM 2414 O O . GLU A 1 313 ? -17.338 4.285 25.345 1.00 79.06 313 GLU A O 1
ATOM 2419 N N . VAL A 1 314 ? -17.559 3.012 27.181 1.00 72.38 314 VAL A N 1
ATOM 2420 C CA . VAL A 1 314 ? -18.946 3.423 27.464 1.00 72.38 314 VAL A CA 1
ATOM 2421 C C . VAL A 1 314 ? -19.007 4.902 27.856 1.00 72.38 314 VAL A C 1
ATOM 2423 O O . VAL A 1 314 ? -19.800 5.665 27.302 1.00 72.38 314 VAL A O 1
ATOM 2426 N N . ASN A 1 315 ? -18.149 5.344 28.779 1.00 79.88 315 ASN A N 1
ATOM 2427 C CA . ASN A 1 315 ? -18.181 6.719 29.282 1.00 79.88 315 ASN A CA 1
ATOM 2428 C C . ASN A 1 315 ? -17.696 7.763 28.259 1.00 79.88 315 ASN A C 1
ATOM 2430 O O . ASN A 1 315 ? -18.116 8.919 28.331 1.00 79.88 315 ASN A O 1
ATOM 2434 N N . ALA A 1 316 ? -16.876 7.377 27.277 1.00 73.88 316 ALA A N 1
ATOM 2435 C CA . ALA A 1 316 ? -16.471 8.248 26.173 1.00 73.88 316 ALA A CA 1
ATOM 2436 C C . ALA A 1 316 ? -17.649 8.689 25.281 1.00 73.88 316 ALA A C 1
ATOM 2438 O O . ALA A 1 316 ? -17.562 9.733 24.637 1.00 73.88 316 ALA A O 1
ATOM 2439 N N . ARG A 1 317 ? -18.756 7.931 25.265 1.00 71.75 317 ARG A N 1
ATOM 2440 C CA . ARG A 1 317 ? -19.945 8.201 24.434 1.00 71.75 317 ARG A CA 1
ATOM 2441 C C . ARG A 1 317 ? -20.906 9.238 25.045 1.00 71.75 317 ARG A C 1
ATOM 2443 O O . ARG A 1 317 ? -21.788 9.725 24.341 1.00 71.75 317 ARG A O 1
ATOM 2450 N N . LYS A 1 318 ? -20.756 9.580 26.332 1.00 78.06 318 LYS A N 1
ATOM 2451 C CA . LYS A 1 318 ? -21.645 10.502 27.067 1.00 78.06 318 LYS A CA 1
ATOM 2452 C C . LYS A 1 318 ? -21.439 11.974 26.650 1.00 78.06 318 LYS A C 1
ATOM 2454 O O . LYS A 1 318 ? -20.300 12.434 26.558 1.00 78.06 318 LYS A O 1
ATOM 2459 N N . LYS A 1 319 ? -22.535 12.729 26.468 1.00 80.12 319 LYS A N 1
ATOM 2460 C CA . LYS A 1 319 ? -22.560 14.155 26.065 1.00 80.12 319 LYS A CA 1
ATOM 2461 C C . LYS A 1 319 ? -23.563 14.982 26.904 1.00 80.12 319 LYS A C 1
ATOM 2463 O O . LYS A 1 319 ? -24.549 14.403 27.350 1.00 80.12 319 LYS A O 1
ATOM 2468 N N . PRO A 1 320 ? -23.344 16.299 27.096 1.00 81.56 320 PRO A N 1
ATOM 2469 C CA . PRO A 1 320 ? -24.324 17.237 27.665 1.00 81.56 320 PRO A CA 1
ATOM 2470 C C . PRO A 1 320 ? -25.359 17.736 26.629 1.00 81.56 320 PRO A C 1
ATOM 2472 O O . PRO A 1 320 ? -25.106 17.658 25.421 1.00 81.56 320 PRO A O 1
ATOM 2475 N N . ILE A 1 321 ? -26.510 18.243 27.105 1.00 69.38 321 ILE A N 1
ATOM 2476 C CA . ILE A 1 321 ? -27.723 18.520 26.296 1.00 69.38 321 ILE A CA 1
ATOM 2477 C C . ILE A 1 321 ? -28.314 19.932 26.559 1.00 69.38 321 ILE A C 1
ATOM 2479 O O . ILE A 1 321 ? -28.338 20.374 27.706 1.00 69.38 321 ILE A O 1
ATOM 2483 N N . PHE A 1 322 ? -28.788 20.595 25.492 1.00 69.38 322 PHE A N 1
ATOM 2484 C CA . PHE A 1 322 ? -29.117 22.027 25.283 1.00 69.38 322 PHE A CA 1
ATOM 2485 C C . PHE A 1 322 ? -30.264 22.207 24.237 1.00 69.38 322 PHE A C 1
ATOM 2487 O O . PHE A 1 322 ? -30.864 21.197 23.869 1.00 69.38 322 PHE A O 1
ATOM 2494 N N . LEU A 1 323 ? -30.533 23.428 23.718 1.00 50.22 323 LEU A N 1
ATOM 2495 C CA . LEU A 1 323 ? -31.476 23.768 22.600 1.00 50.22 323 LEU A CA 1
ATOM 2496 C C . LEU A 1 323 ? -30.764 24.621 21.459 1.00 50.22 323 LEU A C 1
ATOM 2498 O O . LEU A 1 323 ? -29.544 24.667 21.515 1.00 50.22 323 LEU A O 1
ATOM 2502 N N . LYS A 1 324 ? -31.386 25.148 20.364 1.00 39.81 324 LYS A N 1
ATOM 2503 C CA . LYS A 1 324 ? -30.787 25.499 18.991 1.00 39.81 324 LYS A CA 1
ATOM 2504 C C . LYS A 1 324 ? -30.375 27.003 18.704 1.00 39.81 324 LYS A C 1
ATOM 2506 O O . LYS A 1 324 ? -30.551 27.772 19.639 1.00 39.81 324 LYS A O 1
ATOM 2511 N N . ALA A 1 325 ? -29.874 27.587 17.564 1.00 33.81 325 ALA A N 1
ATOM 2512 C CA . ALA A 1 325 ? -29.508 27.314 16.114 1.00 33.81 325 ALA A CA 1
ATOM 2513 C C . ALA A 1 325 ? -28.646 28.495 15.479 1.00 33.81 325 ALA A C 1
ATOM 2515 O O . ALA A 1 325 ? -28.550 29.507 16.167 1.00 33.81 325 ALA A O 1
ATOM 2516 N N . GLU A 1 326 ? -28.131 28.629 14.210 1.00 30.77 326 GLU A N 1
ATOM 2517 C CA . GLU A 1 326 ? -27.315 27.854 13.180 1.00 30.77 326 GLU A CA 1
ATOM 2518 C C . GLU A 1 326 ? -26.578 28.846 12.163 1.00 30.77 326 GLU A C 1
ATOM 2520 O O . GLU A 1 326 ? -27.248 29.830 11.862 1.00 30.77 326 GLU A O 1
ATOM 2525 N N . VAL A 1 327 ? -25.303 28.657 11.639 1.00 30.53 327 VAL A N 1
ATOM 2526 C CA . VAL A 1 327 ? -24.693 29.093 10.278 1.00 30.53 327 VAL A CA 1
ATOM 2527 C C . VAL A 1 327 ? -23.147 29.512 10.079 1.00 30.53 327 VAL A C 1
ATOM 2529 O O . VAL A 1 327 ? -22.772 30.665 10.262 1.00 30.53 327 VAL A O 1
ATOM 2532 N N . SER A 1 328 ? -22.324 28.643 9.409 1.00 28.77 328 SER A N 1
ATOM 2533 C CA . SER A 1 328 ? -21.253 28.789 8.312 1.00 28.77 328 SER A CA 1
ATOM 2534 C C . SER A 1 328 ? -19.826 29.495 8.357 1.00 28.77 328 SER A C 1
ATOM 2536 O O . SER A 1 328 ? -19.633 30.505 9.027 1.00 28.77 328 SER A O 1
ATOM 2538 N N . ALA A 1 329 ? -18.828 29.010 7.542 1.00 33.56 329 ALA A N 1
ATOM 2539 C CA . ALA A 1 329 ? -17.391 29.473 7.411 1.00 33.56 329 ALA A CA 1
ATOM 2540 C C . ALA A 1 329 ? -16.666 29.416 5.987 1.00 33.56 329 ALA A C 1
ATOM 2542 O O . ALA A 1 329 ? -17.343 29.565 4.970 1.00 33.56 329 ALA A O 1
ATOM 2543 N N . LYS A 1 330 ? -15.291 29.293 5.888 1.00 31.94 330 LYS A N 1
ATOM 2544 C CA . LYS A 1 330 ? -14.409 29.266 4.637 1.00 31.94 330 LYS A CA 1
ATOM 2545 C C . LYS A 1 330 ? -12.890 28.788 4.787 1.00 31.94 330 LYS A C 1
ATOM 2547 O O . LYS A 1 330 ? -12.494 28.566 5.931 1.00 31.94 330 LYS A O 1
ATOM 2552 N N . PRO A 1 331 ? -12.042 28.610 3.705 1.00 39.34 331 PRO A N 1
ATOM 2553 C CA . PRO A 1 331 ? -10.696 27.909 3.692 1.00 39.34 331 PRO A CA 1
ATOM 2554 C C . PRO A 1 331 ? -9.420 28.606 3.030 1.00 39.34 331 PRO A C 1
ATOM 2556 O O . PRO A 1 331 ? -9.542 29.708 2.504 1.00 39.34 331 PRO A O 1
ATOM 2559 N N . GLY A 1 332 ? -8.207 27.960 2.992 1.00 37.84 332 GLY A N 1
ATOM 2560 C CA . GLY A 1 332 ? -6.930 28.361 2.270 1.00 37.84 332 GLY A CA 1
ATOM 2561 C C . GLY A 1 332 ? -5.640 27.470 2.512 1.00 37.84 332 GLY A C 1
ATOM 2562 O O . GLY A 1 332 ? -5.615 26.786 3.531 1.00 37.84 332 GLY A O 1
ATOM 2563 N N . ILE A 1 333 ? -4.595 27.393 1.621 1.00 44.41 333 ILE A N 1
ATOM 2564 C CA . ILE A 1 333 ? -3.443 26.386 1.640 1.00 44.41 333 ILE A CA 1
ATOM 2565 C C . ILE A 1 333 ? -2.046 26.894 1.078 1.00 44.41 333 ILE A C 1
ATOM 2567 O O . ILE A 1 333 ? -2.033 27.849 0.310 1.00 44.41 333 ILE A O 1
ATOM 2571 N N . ALA A 1 334 ? -0.885 26.248 1.407 1.00 49.19 334 ALA A N 1
ATOM 2572 C CA . ALA A 1 334 ? 0.531 26.560 0.994 1.00 49.19 334 ALA A CA 1
ATOM 2573 C C . ALA A 1 334 ? 1.428 25.341 0.517 1.00 49.19 334 ALA A C 1
ATOM 2575 O O . ALA A 1 334 ? 0.902 24.234 0.401 1.00 49.19 334 ALA A O 1
ATOM 2576 N N . ALA A 1 335 ? 2.749 25.517 0.221 1.00 62.97 335 ALA A N 1
ATOM 2577 C CA . ALA A 1 335 ? 3.653 24.555 -0.500 1.00 62.97 335 ALA A CA 1
ATOM 2578 C C . ALA A 1 335 ? 5.139 24.410 0.007 1.00 62.97 335 ALA A C 1
ATOM 2580 O O . ALA A 1 335 ? 5.561 25.162 0.881 1.00 62.97 335 ALA A O 1
ATOM 2581 N N . ASP A 1 336 ? 5.927 23.452 -0.545 1.00 72.44 336 ASP A N 1
ATOM 2582 C CA . ASP A 1 336 ? 7.186 22.874 0.026 1.00 72.44 336 ASP A CA 1
ATOM 2583 C C . ASP A 1 336 ? 8.541 23.269 -0.653 1.00 72.44 336 ASP A C 1
ATOM 2585 O O . ASP A 1 336 ? 9.550 23.501 0.027 1.00 72.44 336 ASP A O 1
ATOM 2589 N N . VAL A 1 337 ? 8.608 23.307 -1.991 1.00 77.69 337 VAL A N 1
ATOM 2590 C CA . VAL A 1 337 ? 9.787 23.665 -2.824 1.00 77.69 337 VAL A CA 1
ATOM 2591 C C . VAL A 1 337 ? 9.326 24.570 -3.981 1.00 77.69 337 VAL A C 1
ATOM 2593 O O . VAL A 1 337 ? 8.150 24.570 -4.321 1.00 77.69 337 VAL A O 1
ATOM 2596 N N . ARG A 1 338 ? 10.218 25.346 -4.614 1.00 88.88 338 ARG A N 1
ATOM 2597 C CA . ARG A 1 338 ? 9.934 26.050 -5.885 1.00 88.88 338 ARG A CA 1
ATOM 2598 C C . ARG A 1 338 ? 10.925 25.625 -6.964 1.00 88.88 338 ARG A C 1
ATOM 2600 O O . ARG A 1 338 ? 12.132 25.751 -6.772 1.00 88.88 338 ARG A O 1
ATOM 2607 N N . VAL A 1 339 ? 10.448 25.121 -8.099 1.00 89.75 339 VAL A N 1
ATOM 2608 C CA . VAL A 1 339 ? 11.314 24.757 -9.232 1.00 89.75 339 VAL A CA 1
ATOM 2609 C C . VAL A 1 339 ? 11.492 25.986 -10.123 1.00 89.75 339 VAL A C 1
ATOM 2611 O O . VAL A 1 339 ? 10.551 26.417 -10.777 1.00 89.75 339 VAL A O 1
ATOM 2614 N N . LEU A 1 340 ? 12.697 26.557 -10.135 1.00 92.06 340 LEU A N 1
ATOM 2615 C CA . LEU A 1 340 ? 13.025 27.784 -10.871 1.00 92.06 340 LEU A CA 1
ATOM 2616 C C . LEU A 1 340 ? 13.279 27.497 -12.360 1.00 92.06 340 LEU A C 1
ATOM 2618 O O . LEU A 1 340 ? 12.886 28.272 -13.228 1.00 92.06 340 LEU A O 1
ATOM 2622 N N . SER A 1 341 ? 13.926 26.369 -12.664 1.00 94.69 341 SER A N 1
ATOM 2623 C CA . SER A 1 341 ? 13.976 25.807 -14.014 1.00 94.69 341 SER A CA 1
ATOM 2624 C C . SER A 1 341 ? 14.135 24.285 -13.996 1.00 94.69 341 SER A C 1
ATOM 2626 O O . SER A 1 341 ? 14.692 23.702 -13.063 1.00 94.69 341 SER A O 1
ATOM 2628 N N . ASP A 1 342 ? 13.627 23.630 -15.036 1.00 95.25 342 ASP A N 1
ATOM 2629 C CA . ASP A 1 342 ? 13.768 22.190 -15.259 1.00 95.25 342 ASP A CA 1
ATOM 2630 C C . ASP A 1 342 ? 13.819 21.934 -16.770 1.00 95.25 342 ASP A C 1
ATOM 2632 O O . ASP A 1 342 ? 12.799 22.018 -17.453 1.00 95.25 342 ASP A O 1
ATOM 2636 N N . GLU A 1 343 ? 15.011 21.710 -17.316 1.00 97.19 343 GLU A N 1
ATOM 2637 C CA . GLU A 1 343 ? 15.235 21.528 -18.753 1.00 97.19 343 GLU A CA 1
ATOM 2638 C C . GLU A 1 343 ? 15.655 20.088 -19.057 1.00 97.19 343 GLU A C 1
ATOM 2640 O O . GLU A 1 343 ? 16.556 19.553 -18.412 1.00 97.19 343 GLU A O 1
ATOM 2645 N N . PHE A 1 344 ? 14.990 19.463 -20.030 1.00 97.12 344 PHE A N 1
ATOM 2646 C CA . PHE A 1 344 ? 15.249 18.103 -20.502 1.00 97.12 344 PHE A CA 1
ATOM 2647 C C . PHE A 1 344 ? 15.666 18.153 -21.973 1.00 97.12 344 PHE A C 1
ATOM 2649 O O . PHE A 1 344 ? 14.840 18.474 -22.824 1.00 97.12 344 PHE A O 1
ATOM 2656 N N . ASP A 1 345 ? 16.896 17.765 -22.286 1.00 97.81 345 ASP A N 1
ATOM 2657 C CA . ASP A 1 345 ? 17.425 17.705 -23.646 1.00 97.81 345 ASP A CA 1
ATOM 2658 C C . ASP A 1 345 ? 17.650 16.243 -24.054 1.00 97.81 345 ASP A C 1
ATOM 2660 O O . ASP A 1 345 ? 18.574 15.576 -23.580 1.00 97.81 345 ASP A O 1
ATOM 2664 N N . TYR A 1 346 ? 16.787 15.731 -24.932 1.00 97.38 346 TYR A N 1
ATOM 2665 C CA . TYR A 1 346 ? 16.921 14.407 -25.537 1.00 97.38 346 TYR A CA 1
ATOM 2666 C C . TYR A 1 346 ? 17.625 14.513 -26.896 1.00 97.38 346 TYR A C 1
ATOM 2668 O O . TYR A 1 346 ? 17.085 15.125 -27.818 1.00 97.38 346 TYR A O 1
ATOM 2676 N N . ASP A 1 347 ? 18.780 13.859 -27.048 1.00 97.25 347 ASP A N 1
ATOM 2677 C CA . ASP A 1 347 ? 19.430 13.637 -28.349 1.00 97.25 347 ASP A CA 1
ATOM 2678 C C . ASP A 1 347 ? 19.275 12.155 -28.714 1.00 97.25 347 ASP A C 1
ATOM 2680 O O . ASP A 1 347 ? 19.905 11.270 -28.119 1.00 97.25 347 ASP A O 1
ATOM 2684 N N . ILE A 1 348 ? 18.351 11.872 -29.631 1.00 97.50 348 ILE A N 1
ATOM 2685 C CA . ILE A 1 348 ? 18.014 10.518 -30.072 1.00 97.50 348 ILE A CA 1
ATOM 2686 C C . ILE A 1 348 ? 18.949 10.154 -31.226 1.00 97.50 348 ILE A C 1
ATOM 2688 O O . ILE A 1 348 ? 18.927 10.807 -32.265 1.00 97.50 348 ILE A O 1
ATOM 2692 N N . ALA A 1 349 ? 19.764 9.110 -31.059 1.00 95.88 349 ALA A N 1
ATOM 2693 C CA . ALA A 1 349 ? 20.677 8.654 -32.108 1.00 95.88 349 ALA A CA 1
ATOM 2694 C C . ALA A 1 349 ? 19.954 7.735 -33.103 1.00 95.88 349 ALA A C 1
ATOM 2696 O O . ALA A 1 349 ? 20.068 7.897 -34.317 1.00 95.88 349 ALA A O 1
ATOM 2697 N N . ASP A 1 350 ? 19.164 6.799 -32.579 1.00 95.31 350 ASP A N 1
ATOM 2698 C CA . ASP A 1 350 ? 18.345 5.863 -33.343 1.00 95.31 350 ASP A CA 1
ATOM 2699 C C . ASP A 1 350 ? 17.136 5.405 -32.503 1.00 95.31 350 ASP A C 1
ATOM 2701 O O . ASP A 1 350 ? 16.893 5.908 -31.406 1.00 95.31 350 ASP A O 1
ATOM 2705 N N . ALA A 1 351 ? 16.342 4.453 -32.999 1.00 94.56 351 ALA A N 1
ATOM 2706 C CA . ALA A 1 351 ? 15.183 3.958 -32.256 1.00 94.56 351 ALA A CA 1
ATOM 2707 C C . ALA A 1 351 ? 15.554 3.323 -30.899 1.00 94.56 351 ALA A C 1
ATOM 2709 O O . ALA A 1 351 ? 14.758 3.385 -29.974 1.00 94.56 351 ALA A O 1
ATOM 2710 N N . THR A 1 352 ? 16.725 2.702 -30.776 1.00 94.56 352 THR A N 1
ATOM 2711 C CA . THR A 1 352 ? 17.172 1.888 -29.633 1.00 94.56 352 THR A CA 1
ATOM 2712 C C . THR A 1 352 ? 18.124 2.609 -28.676 1.00 94.56 352 THR A C 1
ATOM 2714 O O . THR A 1 352 ? 18.320 2.128 -27.552 1.00 94.56 352 THR A O 1
ATOM 2717 N N . SER A 1 353 ? 18.692 3.748 -29.100 1.00 96.19 353 SER A N 1
ATOM 2718 C CA . SER A 1 353 ? 19.719 4.482 -28.352 1.00 96.19 353 SER A CA 1
ATOM 2719 C C . SER A 1 353 ? 19.515 6.002 -28.368 1.00 96.19 353 SER A C 1
ATOM 2721 O O . SER A 1 353 ? 19.299 6.613 -29.416 1.00 96.19 353 SER A O 1
ATOM 2723 N N . TRP A 1 354 ? 19.621 6.630 -27.195 1.00 97.31 354 TRP A N 1
ATOM 2724 C CA . TRP A 1 354 ? 19.509 8.083 -27.015 1.00 97.31 354 TRP A CA 1
ATOM 2725 C C . TRP A 1 354 ? 20.256 8.564 -25.766 1.00 97.31 354 TRP A C 1
ATOM 2727 O O . TRP A 1 354 ? 20.563 7.789 -24.861 1.00 97.31 354 TRP A O 1
ATOM 2737 N N . THR A 1 355 ? 20.534 9.863 -25.696 1.00 97.88 355 THR A N 1
ATOM 2738 C CA . THR A 1 355 ? 20.988 10.546 -24.477 1.00 97.88 355 THR A CA 1
ATOM 2739 C C . THR A 1 355 ? 19.863 11.428 -23.946 1.00 97.88 355 THR A C 1
ATOM 2741 O O . THR A 1 355 ? 19.222 12.124 -24.727 1.00 97.88 355 THR A O 1
ATOM 2744 N N . LEU A 1 356 ? 19.651 11.432 -22.630 1.00 97.31 356 LEU A N 1
ATOM 2745 C CA . LEU A 1 356 ? 18.986 12.520 -21.912 1.00 97.31 356 LEU A CA 1
ATOM 2746 C C . LEU A 1 356 ? 20.050 13.310 -21.146 1.00 97.31 356 LEU A C 1
ATOM 2748 O O . LEU A 1 356 ? 20.757 12.731 -20.323 1.00 97.31 356 LEU A O 1
ATOM 2752 N N . THR A 1 357 ? 20.121 14.616 -21.359 1.00 98.19 357 THR A N 1
ATOM 2753 C CA . THR A 1 357 ? 20.725 15.558 -20.409 1.00 98.19 357 THR A CA 1
ATOM 2754 C C . THR A 1 357 ? 19.591 16.296 -19.710 1.00 98.19 357 THR A C 1
ATOM 2756 O O . THR A 1 357 ? 18.636 16.706 -20.363 1.00 98.19 357 THR A O 1
ATOM 2759 N N . ARG A 1 358 ? 19.651 16.454 -18.388 1.00 97.00 358 ARG A N 1
ATOM 2760 C CA . ARG A 1 358 ? 18.644 17.211 -17.640 1.00 97.00 358 ARG A CA 1
ATOM 2761 C C . ARG A 1 358 ? 19.299 18.159 -16.650 1.00 97.00 358 ARG A C 1
ATOM 2763 O O . ARG A 1 358 ? 20.109 17.722 -15.832 1.00 97.00 358 ARG A O 1
ATOM 2770 N N . THR A 1 359 ? 18.895 19.423 -16.708 1.00 97.75 359 THR A N 1
ATOM 2771 C CA . THR A 1 359 ? 19.372 20.513 -15.851 1.00 97.75 359 THR A CA 1
ATOM 2772 C C . THR A 1 359 ? 18.223 21.015 -14.988 1.00 97.75 359 THR A C 1
ATOM 2774 O O . THR A 1 359 ? 17.188 21.423 -15.507 1.00 97.75 359 THR A O 1
ATOM 2777 N N . VAL A 1 360 ? 18.393 20.980 -13.668 1.00 96.19 360 VAL A N 1
ATOM 2778 C CA . VAL A 1 360 ? 17.347 21.326 -12.699 1.00 96.19 360 VAL A CA 1
ATOM 2779 C C . VAL A 1 360 ? 17.864 22.384 -11.741 1.00 96.19 360 VAL A C 1
ATOM 2781 O O . VAL A 1 360 ? 18.895 22.189 -11.098 1.00 96.19 360 VAL A O 1
ATOM 2784 N N . ARG A 1 361 ? 17.097 23.462 -11.584 1.00 96.31 361 ARG A N 1
ATOM 2785 C CA . ARG A 1 361 ? 17.355 24.555 -10.650 1.00 96.31 361 ARG A CA 1
ATOM 2786 C C . ARG A 1 361 ? 16.144 24.737 -9.743 1.00 96.31 361 ARG A C 1
ATOM 2788 O O . ARG A 1 361 ? 15.058 25.067 -10.215 1.00 96.31 361 ARG A O 1
ATOM 2795 N N . LYS A 1 362 ? 16.293 24.512 -8.438 1.00 93.38 362 LYS A N 1
ATOM 2796 C CA . LYS A 1 362 ? 15.184 24.559 -7.464 1.00 93.38 362 LYS A CA 1
ATOM 2797 C C . LYS A 1 362 ? 15.571 25.283 -6.180 1.00 93.38 362 LYS A C 1
ATOM 2799 O O . LYS A 1 362 ? 16.683 25.116 -5.691 1.00 93.38 362 LYS A O 1
ATOM 2804 N N . GLN A 1 363 ? 14.640 26.047 -5.622 1.00 91.56 363 GLN A N 1
ATOM 2805 C CA . GLN A 1 363 ? 14.761 26.696 -4.323 1.00 91.56 363 GLN A CA 1
ATOM 2806 C C . GLN A 1 363 ? 14.055 25.868 -3.245 1.00 91.56 363 GLN A C 1
ATOM 2808 O O . GLN A 1 363 ? 12.876 25.531 -3.369 1.00 91.56 363 GLN A O 1
ATOM 2813 N N . VAL A 1 364 ? 14.770 25.557 -2.168 1.00 88.56 364 VAL A N 1
ATOM 2814 C CA . VAL A 1 364 ? 14.216 24.888 -0.986 1.00 88.56 364 VAL A CA 1
ATOM 2815 C C . VAL A 1 364 ? 13.405 25.890 -0.159 1.00 88.56 364 VAL A C 1
ATOM 2817 O O . VAL A 1 364 ? 13.965 26.895 0.270 1.00 88.56 364 VAL A O 1
ATOM 2820 N N . LEU A 1 365 ? 12.121 25.619 0.114 1.00 82.31 365 LEU A N 1
ATOM 2821 C CA . LEU A 1 365 ? 11.285 26.497 0.955 1.00 82.31 365 LEU A CA 1
ATOM 2822 C C . LEU A 1 365 ? 11.076 25.951 2.378 1.00 82.31 365 LEU A C 1
ATOM 2824 O O . LEU A 1 365 ? 10.924 26.736 3.310 1.00 82.31 365 LEU A O 1
ATOM 2828 N N . THR A 1 366 ? 11.118 24.628 2.576 1.00 77.19 366 THR A N 1
ATOM 2829 C CA . THR A 1 366 ? 10.925 23.990 3.893 1.00 77.19 366 THR A CA 1
ATOM 2830 C C . THR A 1 366 ? 12.059 23.035 4.278 1.00 77.19 366 THR A C 1
ATOM 2832 O O . THR A 1 366 ? 12.873 22.604 3.455 1.00 77.19 366 THR A O 1
ATOM 2835 N N . TYR A 1 367 ? 12.068 22.610 5.547 1.00 72.62 367 TYR A N 1
ATOM 2836 C CA . TYR A 1 367 ? 12.957 21.548 6.032 1.00 72.62 367 TYR A CA 1
ATOM 2837 C C . TYR A 1 367 ? 12.745 20.205 5.302 1.00 72.62 367 TYR A C 1
ATOM 2839 O O . TYR A 1 367 ? 13.689 19.421 5.176 1.00 72.62 367 TYR A O 1
ATOM 2847 N N . LYS A 1 368 ? 11.543 19.937 4.758 1.00 69.19 368 LYS A N 1
ATOM 2848 C CA . LYS A 1 368 ? 11.355 18.774 3.881 1.00 69.19 368 LYS A CA 1
ATOM 2849 C C . LYS A 1 368 ? 12.104 18.960 2.577 1.00 69.19 368 LYS A C 1
ATOM 2851 O O . LYS A 1 368 ? 12.850 18.069 2.193 1.00 69.19 368 LYS A O 1
ATOM 2856 N N . GLY A 1 369 ? 11.943 20.120 1.939 1.00 76.25 369 GLY A N 1
ATOM 2857 C CA . GLY A 1 369 ? 12.659 20.459 0.716 1.00 76.25 369 GLY A CA 1
ATOM 2858 C C . GLY A 1 369 ? 14.170 20.267 0.868 1.00 76.25 369 GLY A C 1
ATOM 2859 O O . GLY A 1 369 ? 14.794 19.725 -0.040 1.00 76.25 369 GLY A O 1
ATOM 2860 N N . LYS A 1 370 ? 14.737 20.600 2.040 1.00 81.38 370 LYS A N 1
ATOM 2861 C CA . LYS A 1 370 ? 16.132 20.298 2.405 1.00 81.38 370 LYS A CA 1
ATOM 2862 C C . LYS A 1 370 ? 16.405 18.790 2.391 1.00 81.38 370 LYS A C 1
ATOM 2864 O O . LYS A 1 370 ? 17.265 18.340 1.640 1.00 81.38 370 LYS A O 1
ATOM 2869 N N . LYS A 1 371 ? 15.669 18.003 3.184 1.00 78.56 371 LYS A N 1
ATOM 2870 C CA . LYS A 1 371 ? 15.900 16.552 3.329 1.00 78.56 371 LYS A CA 1
ATOM 2871 C C . LYS A 1 371 ? 15.697 15.774 2.023 1.00 78.56 371 LYS A C 1
ATOM 2873 O O . LYS A 1 371 ? 16.534 14.952 1.674 1.00 78.56 371 LYS A O 1
ATOM 2878 N N . ASP A 1 372 ? 14.629 16.068 1.287 1.00 78.94 372 ASP A N 1
ATOM 2879 C CA . ASP A 1 372 ? 14.306 15.460 -0.011 1.00 78.94 372 ASP A CA 1
ATOM 2880 C C . ASP A 1 372 ? 15.270 15.879 -1.137 1.00 78.94 372 ASP A C 1
ATOM 2882 O O . ASP A 1 372 ? 15.289 15.252 -2.194 1.00 78.94 372 ASP A O 1
ATOM 2886 N N . SER A 1 373 ? 16.052 16.946 -0.940 1.00 86.12 373 SER A N 1
ATOM 2887 C CA . SER A 1 373 ? 17.002 17.453 -1.938 1.00 86.12 373 SER A CA 1
ATOM 2888 C C . SER A 1 373 ? 18.471 17.271 -1.563 1.00 86.12 373 SER A C 1
ATOM 2890 O O . SER A 1 373 ? 19.322 17.630 -2.370 1.00 86.12 373 SER A O 1
ATOM 2892 N N . GLY A 1 374 ? 18.780 16.739 -0.377 1.00 86.25 374 GLY A N 1
ATOM 2893 C CA . GLY A 1 374 ? 20.157 16.528 0.083 1.00 86.25 374 GLY A CA 1
ATOM 2894 C C . GLY A 1 374 ? 20.893 15.387 -0.628 1.00 86.25 374 GLY A C 1
ATOM 2895 O O . GLY A 1 374 ? 22.118 15.345 -0.595 1.00 86.25 374 GLY A O 1
ATOM 2896 N N . GLU A 1 375 ? 20.173 14.489 -1.300 1.00 90.25 375 GLU A N 1
ATOM 2897 C CA . GLU A 1 375 ? 20.738 13.387 -2.084 1.00 90.25 375 GLU A CA 1
ATOM 2898 C C . GLU A 1 375 ? 20.087 13.343 -3.473 1.00 90.25 375 GLU A C 1
ATOM 2900 O O . GLU A 1 375 ? 18.862 13.388 -3.601 1.00 90.25 375 GLU A O 1
ATOM 2905 N N . LEU A 1 376 ? 20.899 13.195 -4.519 1.00 93.19 376 LEU A N 1
ATOM 2906 C CA . LEU A 1 376 ? 20.447 12.859 -5.870 1.00 93.19 376 LEU A CA 1
ATOM 2907 C C . LEU A 1 376 ? 20.722 11.374 -6.130 1.00 93.19 376 LEU A C 1
ATOM 2909 O O . LEU A 1 376 ? 21.795 10.880 -5.784 1.00 93.19 376 LEU A O 1
ATOM 2913 N N . LYS A 1 377 ? 19.766 10.651 -6.726 1.00 93.81 377 LYS A N 1
ATOM 2914 C CA . LYS A 1 377 ? 19.876 9.203 -6.975 1.00 93.81 377 LYS A CA 1
ATOM 2915 C C . LYS A 1 377 ? 19.467 8.864 -8.402 1.00 93.81 377 LYS A C 1
ATOM 2917 O O . LYS A 1 377 ? 18.377 9.232 -8.834 1.00 93.81 377 LYS A O 1
ATOM 2922 N N . PHE A 1 378 ? 20.343 8.160 -9.116 1.00 94.19 378 PHE A N 1
ATOM 2923 C CA . PHE A 1 378 ? 20.167 7.824 -10.528 1.00 94.19 378 PHE A CA 1
ATOM 2924 C C . PHE A 1 378 ? 20.406 6.330 -10.760 1.00 94.19 378 PHE A C 1
ATOM 2926 O O . PHE A 1 378 ? 21.542 5.854 -10.718 1.00 94.19 378 PHE A O 1
ATOM 2933 N N . ASP A 1 379 ? 19.324 5.595 -11.013 1.00 93.38 379 ASP A N 1
ATOM 2934 C CA . ASP A 1 379 ? 19.364 4.166 -11.317 1.00 93.38 379 ASP A CA 1
ATOM 2935 C C . ASP A 1 379 ? 19.620 3.911 -12.807 1.00 93.38 379 ASP A C 1
ATOM 2937 O O . ASP A 1 379 ? 18.965 4.483 -13.684 1.00 93.38 379 ASP A O 1
ATOM 2941 N N . TYR A 1 380 ? 20.543 2.997 -13.104 1.00 94.50 380 TYR A N 1
ATOM 2942 C CA . TYR A 1 380 ? 20.805 2.517 -14.459 1.00 94.50 380 TYR A CA 1
ATOM 2943 C C . TYR A 1 380 ? 21.239 1.046 -14.468 1.00 94.50 380 TYR A C 1
ATOM 2945 O O . TYR A 1 380 ? 21.624 0.479 -13.448 1.00 94.50 380 TYR A O 1
ATOM 2953 N N . ASN A 1 381 ? 21.178 0.407 -15.636 1.00 94.94 381 ASN A N 1
ATOM 2954 C CA . ASN A 1 381 ? 21.813 -0.889 -15.855 1.00 94.94 381 ASN A CA 1
ATOM 2955 C C . ASN A 1 381 ? 22.951 -0.694 -16.870 1.00 94.94 381 ASN A C 1
ATOM 2957 O O . ASN A 1 381 ? 22.642 -0.264 -17.983 1.00 94.94 381 ASN A O 1
ATOM 2961 N N . PRO A 1 382 ? 24.219 -1.014 -16.538 1.00 94.81 382 PRO A N 1
ATOM 2962 C CA . PRO A 1 382 ? 25.357 -0.859 -17.448 1.00 94.81 382 PRO A CA 1
ATOM 2963 C C . PRO A 1 382 ? 25.185 -1.548 -18.812 1.00 94.81 382 PRO A C 1
ATOM 2965 O O . PRO A 1 382 ? 25.721 -1.079 -19.811 1.00 94.81 382 PRO A O 1
ATOM 2968 N N . ALA A 1 383 ? 24.394 -2.625 -18.895 1.00 95.12 383 ALA A N 1
ATOM 2969 C CA . ALA A 1 383 ? 24.096 -3.308 -20.158 1.00 95.12 383 ALA A CA 1
ATOM 2970 C C . ALA A 1 383 ? 23.045 -2.585 -21.036 1.00 95.12 383 ALA A C 1
ATOM 2972 O O . ALA A 1 383 ? 22.723 -3.062 -22.127 1.00 95.12 383 ALA A O 1
ATOM 2973 N N . MET A 1 384 ? 22.491 -1.458 -20.572 1.00 94.19 384 MET A N 1
ATOM 2974 C CA . MET A 1 384 ? 21.465 -0.661 -21.262 1.00 94.19 384 MET A CA 1
ATOM 2975 C C . MET A 1 384 ? 21.679 0.865 -21.163 1.00 94.19 384 MET A C 1
ATOM 2977 O O . MET A 1 384 ? 20.715 1.630 -21.332 1.00 94.19 384 MET A O 1
ATOM 2981 N N . GLY A 1 385 ? 22.895 1.311 -20.824 1.00 95.12 385 GLY A N 1
ATOM 2982 C CA . GLY A 1 385 ? 23.250 2.728 -20.714 1.00 95.12 385 GLY A CA 1
ATOM 2983 C C . GLY A 1 385 ? 24.135 3.079 -19.514 1.00 95.12 385 GLY A C 1
ATOM 2984 O O . GLY A 1 385 ? 24.557 2.205 -18.760 1.00 95.12 385 GLY A O 1
ATOM 2985 N N . ASP A 1 386 ? 24.388 4.376 -19.327 1.00 96.50 386 ASP A N 1
ATOM 2986 C CA . ASP A 1 386 ? 25.110 4.943 -18.181 1.00 96.50 386 ASP A CA 1
ATOM 2987 C C . ASP A 1 386 ? 24.326 6.096 -17.534 1.00 96.50 386 ASP A C 1
ATOM 2989 O O . ASP A 1 386 ? 23.413 6.654 -18.143 1.00 96.50 386 ASP A O 1
ATOM 2993 N N . ALA A 1 387 ? 24.669 6.455 -16.296 1.00 96.19 387 ALA A N 1
ATOM 2994 C CA . ALA A 1 387 ? 24.224 7.694 -15.661 1.00 96.19 387 ALA A CA 1
ATOM 2995 C C . ALA A 1 387 ? 25.427 8.407 -15.032 1.00 96.19 387 ALA A C 1
ATOM 2997 O O . ALA A 1 387 ? 26.247 7.775 -14.365 1.00 96.19 387 ALA A O 1
ATOM 2998 N N . LYS A 1 388 ? 25.536 9.717 -15.265 1.00 95.81 388 LYS A N 1
ATOM 2999 C CA . LYS A 1 388 ? 26.649 10.571 -14.833 1.00 95.81 388 LYS A CA 1
ATOM 3000 C C . LYS A 1 388 ? 26.112 11.919 -14.369 1.00 95.81 388 LYS A C 1
ATOM 3002 O O . LYS A 1 388 ? 25.382 12.578 -15.106 1.00 95.81 388 LYS A O 1
ATOM 3007 N N . LEU A 1 389 ? 26.506 12.353 -13.177 1.00 96.25 389 LEU A N 1
ATOM 3008 C CA . LEU A 1 389 ? 26.340 13.744 -12.766 1.00 96.25 389 LEU A CA 1
ATOM 3009 C C . LEU A 1 389 ? 27.406 14.574 -13.500 1.00 96.25 389 LEU A C 1
ATOM 3011 O O . LEU A 1 389 ? 28.583 14.234 -13.428 1.00 96.25 389 LEU A O 1
ATOM 3015 N N . LEU A 1 390 ? 26.999 15.599 -14.252 1.00 96.00 390 LEU A N 1
ATOM 3016 C CA . LEU A 1 390 ? 27.923 16.489 -14.971 1.00 96.00 390 LEU A CA 1
ATOM 3017 C C . LEU A 1 390 ? 28.303 17.699 -14.112 1.00 96.00 390 LEU A C 1
ATOM 3019 O O . LEU A 1 390 ? 29.436 18.167 -14.160 1.00 96.00 390 LEU A O 1
ATOM 3023 N N . SER A 1 391 ? 27.354 18.194 -13.320 1.00 95.62 391 SER A N 1
ATOM 3024 C CA . SER A 1 391 ? 27.557 19.256 -12.339 1.00 95.62 391 SER A CA 1
ATOM 3025 C C . SER A 1 391 ? 26.493 19.168 -11.245 1.00 95.62 391 SER A C 1
ATOM 3027 O O . SER A 1 391 ? 25.353 18.776 -11.501 1.00 95.62 391 SER A O 1
ATOM 3029 N N . ALA A 1 392 ? 26.842 19.563 -10.023 1.00 96.19 392 ALA A N 1
ATOM 3030 C CA . ALA A 1 392 ? 25.867 19.964 -9.015 1.00 96.19 392 ALA A CA 1
ATOM 3031 C C . ALA A 1 392 ? 26.476 21.007 -8.081 1.00 96.19 392 ALA A C 1
ATOM 3033 O O . ALA A 1 392 ? 27.616 20.860 -7.635 1.00 96.19 392 ALA A O 1
ATOM 3034 N N . SER A 1 393 ? 25.706 22.043 -7.766 1.00 95.00 393 SER A N 1
ATOM 3035 C CA . SER A 1 393 ? 26.066 23.048 -6.777 1.00 95.00 393 SER A CA 1
ATOM 3036 C C . SER A 1 393 ? 24.867 23.486 -5.939 1.00 95.00 393 SER A C 1
ATOM 3038 O O . SER A 1 393 ? 23.703 23.305 -6.308 1.00 95.00 393 SER A O 1
ATOM 3040 N N . VAL A 1 394 ? 25.176 24.057 -4.781 1.00 95.69 394 VAL A N 1
ATOM 3041 C CA . VAL A 1 394 ? 24.220 24.598 -3.820 1.00 95.69 394 VAL A CA 1
ATOM 3042 C C . VAL A 1 394 ? 24.632 26.033 -3.504 1.00 95.69 394 VAL A C 1
ATOM 3044 O O . VAL A 1 394 ? 25.712 26.257 -2.952 1.00 95.69 394 VAL A O 1
ATOM 3047 N N . LYS A 1 395 ? 23.787 27.008 -3.851 1.00 93.19 395 LYS A N 1
ATOM 3048 C CA . LYS A 1 395 ? 23.931 28.412 -3.443 1.00 93.19 395 LYS A CA 1
ATOM 3049 C C . LYS A 1 395 ? 23.092 28.667 -2.187 1.00 93.19 395 LYS A C 1
ATOM 3051 O O . LYS A 1 395 ? 21.872 28.512 -2.219 1.00 93.19 395 LYS A O 1
ATOM 3056 N N . THR A 1 396 ? 23.741 29.094 -1.105 1.00 88.44 396 THR A N 1
ATOM 3057 C CA . THR A 1 396 ? 23.123 29.415 0.193 1.00 88.44 396 THR A CA 1
ATOM 3058 C C . THR A 1 396 ? 23.610 30.794 0.637 1.00 88.44 396 THR A C 1
ATOM 3060 O O . THR A 1 396 ? 24.792 30.968 0.937 1.00 88.44 396 THR A O 1
ATOM 3063 N N . GLY A 1 397 ? 22.725 31.798 0.622 1.00 85.19 397 GLY A N 1
ATOM 3064 C CA . GLY A 1 397 ? 23.170 33.198 0.595 1.00 85.19 397 GLY A CA 1
ATOM 3065 C C . GLY A 1 397 ? 24.060 33.416 -0.630 1.00 85.19 397 GLY A C 1
ATOM 3066 O O . GLY A 1 397 ? 23.739 32.906 -1.700 1.00 85.19 397 GLY A O 1
ATOM 3067 N N . ASP A 1 398 ? 25.207 34.076 -0.476 1.00 84.44 398 ASP A N 1
ATOM 3068 C CA . ASP A 1 398 ? 26.193 34.228 -1.558 1.00 84.44 398 ASP A CA 1
ATOM 3069 C C . ASP A 1 398 ? 27.216 33.092 -1.671 1.00 84.44 398 ASP A C 1
ATOM 3071 O O . ASP A 1 398 ? 27.937 33.010 -2.666 1.00 84.44 398 ASP A O 1
ATOM 3075 N N . LYS A 1 399 ? 27.245 32.158 -0.712 1.00 89.44 399 LYS A N 1
ATOM 3076 C CA . LYS A 1 399 ? 28.153 31.009 -0.759 1.00 89.44 399 LYS A CA 1
ATOM 3077 C C . LYS A 1 399 ? 27.639 29.966 -1.753 1.00 89.44 399 LYS A C 1
ATOM 3079 O O . LYS A 1 399 ? 26.578 29.382 -1.541 1.00 89.44 399 LYS A O 1
ATOM 3084 N N . VAL A 1 400 ? 28.427 29.673 -2.786 1.00 92.88 400 VAL A N 1
ATOM 3085 C CA . VAL A 1 400 ? 28.227 28.516 -3.675 1.00 92.88 400 VAL A CA 1
ATOM 3086 C C . VAL A 1 400 ? 29.115 27.361 -3.211 1.00 92.88 400 VAL A C 1
ATOM 3088 O O . VAL A 1 400 ? 30.278 27.565 -2.869 1.00 92.88 400 VAL A O 1
ATOM 3091 N N . GLN A 1 401 ? 28.565 26.149 -3.178 1.00 92.12 401 GLN A N 1
ATOM 3092 C CA . GLN A 1 401 ? 29.280 24.910 -2.865 1.00 92.12 401 GLN A CA 1
ATOM 3093 C C . GLN A 1 401 ? 29.015 23.891 -3.972 1.00 92.12 401 GLN A C 1
ATOM 3095 O O . GLN A 1 401 ? 27.879 23.459 -4.150 1.00 92.12 401 GLN A O 1
ATOM 3100 N N . THR A 1 402 ? 30.050 23.528 -4.724 1.00 93.62 402 THR A N 1
ATOM 3101 C CA . THR A 1 402 ? 29.997 22.479 -5.755 1.00 93.62 402 THR A CA 1
ATOM 3102 C C . THR A 1 402 ? 30.268 21.119 -5.114 1.00 93.62 402 THR A C 1
ATOM 3104 O O . THR A 1 402 ? 31.069 21.030 -4.185 1.00 93.62 402 THR A O 1
ATOM 3107 N N . ILE A 1 403 ? 29.609 20.064 -5.595 1.00 93.06 403 ILE A N 1
ATOM 3108 C CA . ILE A 1 403 ? 29.909 18.683 -5.189 1.00 93.06 403 ILE A CA 1
ATOM 3109 C C . ILE A 1 403 ? 31.325 18.271 -5.641 1.00 93.06 403 ILE A C 1
ATOM 3111 O O . ILE A 1 403 ? 31.780 18.702 -6.703 1.00 93.06 403 ILE A O 1
ATOM 3115 N N . SER A 1 404 ? 32.015 17.428 -4.870 1.00 91.50 404 SER A N 1
ATOM 3116 C CA . SER A 1 404 ? 33.262 16.775 -5.285 1.00 91.50 404 SER A CA 1
ATOM 3117 C C . SER A 1 404 ? 33.028 15.299 -5.625 1.00 91.50 404 SER A C 1
ATOM 3119 O O . SER A 1 404 ? 31.971 14.728 -5.358 1.00 91.50 404 SER A O 1
ATOM 3121 N N . GLU A 1 405 ? 34.041 14.635 -6.181 1.00 89.88 405 GLU A N 1
ATOM 3122 C CA . GLU A 1 405 ? 33.976 13.195 -6.463 1.00 89.88 405 GLU A CA 1
ATOM 3123 C C . GLU A 1 405 ? 33.765 12.347 -5.194 1.00 89.88 405 GLU A C 1
ATOM 3125 O O . GLU A 1 405 ? 33.214 11.254 -5.278 1.00 89.88 405 GLU A O 1
ATOM 3130 N N . LYS A 1 406 ? 34.137 12.851 -4.005 1.00 89.56 406 LYS A N 1
ATOM 3131 C CA . LYS A 1 406 ? 34.021 12.111 -2.734 1.00 89.56 406 LYS A CA 1
ATOM 3132 C C . LYS A 1 406 ? 32.584 11.977 -2.231 1.00 89.56 406 LYS A C 1
ATOM 3134 O O . LYS A 1 406 ? 32.285 11.034 -1.504 1.00 89.56 406 LYS A O 1
ATOM 3139 N N . GLU A 1 407 ? 31.690 12.887 -2.614 1.00 91.44 407 GLU A N 1
ATOM 3140 C CA . GLU A 1 407 ? 30.265 12.774 -2.295 1.00 91.44 407 GLU A CA 1
ATOM 3141 C C . GLU A 1 407 ? 29.483 11.948 -3.340 1.00 91.44 407 GLU A C 1
ATOM 3143 O O . GLU A 1 407 ? 28.295 11.675 -3.141 1.00 91.44 407 GLU A O 1
ATOM 3148 N N . ILE A 1 408 ? 30.131 11.517 -4.433 1.00 93.94 408 ILE A N 1
ATOM 3149 C CA . ILE A 1 408 ? 29.531 10.711 -5.504 1.00 93.94 408 ILE A CA 1
ATOM 3150 C C . ILE A 1 408 ? 29.877 9.231 -5.298 1.00 93.94 408 ILE A C 1
ATOM 3152 O O . ILE A 1 408 ? 30.993 8.777 -5.527 1.00 93.94 408 ILE A O 1
ATOM 3156 N N . ASN A 1 409 ? 28.875 8.455 -4.901 1.00 93.94 409 ASN A N 1
ATOM 3157 C CA . ASN A 1 409 ? 28.987 7.039 -4.581 1.00 93.94 409 ASN A CA 1
ATOM 3158 C C . ASN A 1 409 ? 28.309 6.190 -5.665 1.00 93.94 409 ASN A C 1
ATOM 3160 O O . ASN A 1 409 ? 27.208 6.508 -6.120 1.00 93.94 409 ASN A O 1
ATOM 3164 N N . LEU A 1 410 ? 28.937 5.078 -6.058 1.00 95.62 410 LEU A N 1
ATOM 3165 C CA . LEU A 1 410 ? 28.359 4.107 -6.990 1.00 95.62 410 LEU A CA 1
ATOM 3166 C C . LEU A 1 410 ? 28.036 2.806 -6.252 1.00 95.62 410 LEU A C 1
ATOM 3168 O O . LEU A 1 410 ? 28.934 2.093 -5.813 1.00 95.62 410 LEU A O 1
ATOM 3172 N N . MET A 1 411 ? 26.748 2.493 -6.138 1.00 95.38 411 MET A N 1
ATOM 3173 C CA . MET A 1 411 ? 26.244 1.323 -5.414 1.00 95.38 411 MET A CA 1
ATOM 3174 C C . MET A 1 411 ? 25.640 0.295 -6.375 1.00 95.38 411 MET A C 1
ATOM 3176 O O . MET A 1 411 ? 25.188 0.642 -7.467 1.00 95.38 411 MET A O 1
ATOM 3180 N N . ASP A 1 412 ? 25.588 -0.970 -5.960 1.00 95.88 412 ASP A N 1
ATOM 3181 C CA . ASP A 1 412 ? 24.697 -1.960 -6.572 1.00 95.88 412 ASP A CA 1
ATOM 3182 C C . ASP A 1 412 ? 23.251 -1.746 -6.109 1.00 95.88 412 ASP A C 1
ATOM 3184 O O . ASP A 1 412 ? 22.989 -1.464 -4.939 1.00 95.88 412 ASP A O 1
ATOM 3188 N N . GLN A 1 413 ? 22.297 -1.915 -7.025 1.00 92.94 413 GLN A N 1
ATOM 3189 C CA . GLN A 1 413 ? 20.875 -1.914 -6.691 1.00 92.94 413 GLN A CA 1
ATOM 3190 C C . GLN A 1 413 ? 20.555 -3.106 -5.781 1.00 92.94 413 GLN A C 1
ATOM 3192 O O . GLN A 1 413 ? 21.038 -4.217 -5.999 1.00 92.94 413 GLN A O 1
ATOM 3197 N N . GLY A 1 414 ? 19.677 -2.911 -4.791 1.00 88.69 414 GLY A N 1
ATOM 3198 C CA . GLY A 1 414 ? 19.433 -3.890 -3.717 1.00 88.69 414 GLY A CA 1
ATOM 3199 C C . GLY A 1 414 ? 18.951 -5.287 -4.147 1.00 88.69 414 GLY A C 1
ATOM 3200 O O . GLY A 1 414 ? 18.946 -6.204 -3.331 1.00 88.69 414 GLY A O 1
ATOM 3201 N N . TRP A 1 415 ? 18.572 -5.487 -5.414 1.00 90.62 415 TRP A N 1
ATOM 3202 C CA . TRP A 1 415 ? 18.249 -6.808 -5.958 1.00 90.62 415 TRP A CA 1
ATOM 3203 C C . TRP A 1 415 ? 19.482 -7.618 -6.399 1.00 90.62 415 TRP A C 1
ATOM 3205 O O . TRP A 1 415 ? 19.379 -8.844 -6.464 1.00 90.62 415 TRP A O 1
ATOM 3215 N N . VAL A 1 416 ? 20.629 -6.988 -6.695 1.00 94.38 416 VAL A N 1
ATOM 3216 C CA . VAL A 1 416 ? 21.794 -7.627 -7.350 1.00 94.38 416 VAL A CA 1
ATOM 3217 C C . VAL A 1 416 ? 22.304 -8.830 -6.556 1.00 94.38 416 VAL A C 1
ATOM 3219 O O . VAL A 1 416 ? 22.409 -9.927 -7.103 1.00 94.38 416 VAL A O 1
ATOM 3222 N N . ALA A 1 417 ? 22.497 -8.671 -5.244 1.00 90.25 417 ALA A N 1
ATOM 3223 C CA . ALA A 1 417 ? 22.939 -9.747 -4.351 1.00 90.25 417 ALA A CA 1
ATOM 3224 C C . ALA A 1 417 ? 21.974 -10.955 -4.295 1.00 90.25 417 ALA A C 1
ATOM 3226 O O . ALA A 1 417 ? 22.377 -12.053 -3.921 1.00 90.25 417 ALA A O 1
ATOM 3227 N N . SER A 1 418 ? 20.704 -10.782 -4.685 1.00 88.62 418 SER A N 1
ATOM 3228 C CA . SER A 1 418 ? 19.708 -11.864 -4.733 1.00 88.62 418 SER A CA 1
ATOM 3229 C C . SER A 1 418 ? 19.652 -12.608 -6.075 1.00 88.62 418 SER A C 1
ATOM 3231 O O . SER A 1 418 ? 19.006 -13.658 -6.162 1.00 88.62 418 SER A O 1
ATOM 3233 N N . ALA A 1 419 ? 20.282 -12.073 -7.126 1.00 92.44 419 ALA A N 1
ATOM 3234 C CA . ALA A 1 419 ? 20.140 -12.565 -8.495 1.00 92.44 419 ALA A CA 1
ATOM 3235 C C . ALA A 1 419 ? 21.380 -12.279 -9.379 1.00 92.44 419 ALA A C 1
ATOM 3237 O O . ALA A 1 419 ? 21.265 -11.579 -10.391 1.00 92.44 419 ALA A O 1
ATOM 3238 N N . PRO A 1 420 ? 22.565 -12.818 -9.028 1.00 91.56 420 PRO A N 1
ATOM 3239 C CA . PRO A 1 420 ? 23.845 -12.446 -9.642 1.00 91.56 420 PRO A CA 1
ATOM 3240 C C . PRO A 1 420 ? 24.012 -12.835 -11.124 1.00 91.56 420 PRO A C 1
ATOM 3242 O O . PRO A 1 420 ? 24.945 -12.362 -11.763 1.00 91.56 420 PRO A O 1
ATOM 3245 N N . ARG A 1 421 ? 23.128 -13.667 -11.698 1.00 93.69 421 ARG A N 1
ATOM 3246 C CA . ARG A 1 421 ? 23.142 -14.015 -13.134 1.00 93.69 421 ARG A CA 1
ATOM 3247 C C . ARG A 1 421 ? 22.788 -12.840 -14.058 1.00 93.69 421 ARG A C 1
ATOM 3249 O O . ARG A 1 421 ? 23.147 -12.874 -15.234 1.00 93.69 421 ARG A O 1
ATOM 3256 N N . TYR A 1 422 ? 22.077 -11.818 -13.579 1.00 95.06 422 TYR A N 1
ATOM 3257 C CA . TYR A 1 422 ? 21.726 -10.664 -14.417 1.00 95.06 422 TYR A CA 1
ATOM 3258 C C . TYR A 1 422 ? 22.817 -9.583 -14.389 1.00 95.06 422 TYR A C 1
ATOM 3260 O O . TYR A 1 422 ? 23.428 -9.377 -13.340 1.00 95.06 422 TYR A O 1
ATOM 3268 N N . PRO A 1 423 ? 23.009 -8.818 -15.484 1.00 94.88 423 PRO A N 1
ATOM 3269 C CA . PRO A 1 423 ? 23.885 -7.647 -15.492 1.00 94.88 423 PRO A CA 1
ATOM 3270 C C . PRO A 1 423 ? 23.552 -6.691 -14.339 1.00 94.88 423 PRO A C 1
ATOM 3272 O O . P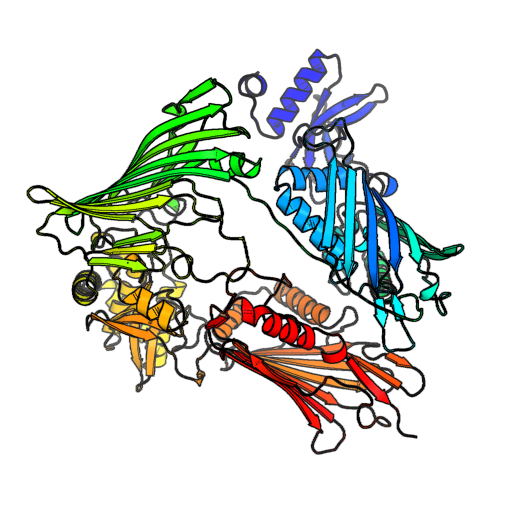RO A 1 423 ? 22.435 -6.175 -14.270 1.00 94.88 423 PRO A O 1
ATOM 3275 N N . ALA A 1 424 ? 24.504 -6.487 -13.426 1.00 95.19 424 ALA A N 1
ATOM 3276 C CA . ALA A 1 424 ? 24.276 -5.814 -12.150 1.00 95.19 424 ALA A CA 1
ATOM 3277 C C . ALA A 1 424 ? 23.807 -4.358 -12.327 1.00 95.19 424 ALA A C 1
ATOM 3279 O O . ALA A 1 424 ? 24.538 -3.514 -12.847 1.00 95.19 424 ALA A O 1
ATOM 3280 N N . GLY A 1 425 ? 22.579 -4.064 -11.887 1.00 95.62 425 GLY A N 1
ATOM 3281 C CA . GLY A 1 425 ? 22.037 -2.705 -11.878 1.00 95.62 425 GLY A CA 1
ATOM 3282 C C . GLY A 1 425 ? 22.767 -1.829 -10.864 1.00 95.62 425 GLY A C 1
ATOM 3283 O O . GLY A 1 425 ? 23.048 -2.273 -9.753 1.00 95.62 425 GLY A O 1
ATOM 3284 N N . LYS A 1 426 ? 23.048 -0.579 -11.232 1.00 96.94 426 LYS A N 1
ATOM 3285 C CA . LYS A 1 426 ? 23.777 0.387 -10.408 1.00 96.94 426 LYS A CA 1
ATOM 3286 C C . LYS A 1 426 ? 22.899 1.572 -10.014 1.00 96.94 426 LYS A C 1
ATOM 3288 O O . LYS A 1 426 ? 21.974 1.940 -10.741 1.00 96.94 426 LYS A O 1
ATOM 3293 N N . THR A 1 427 ? 23.237 2.190 -8.891 1.00 96.25 427 THR A N 1
ATOM 3294 C CA . THR A 1 427 ? 22.677 3.461 -8.425 1.00 96.25 427 THR A CA 1
ATOM 3295 C C . THR A 1 427 ? 23.833 4.430 -8.205 1.00 96.25 427 THR A C 1
ATOM 3297 O O . THR A 1 427 ? 24.712 4.162 -7.386 1.00 96.25 427 THR A O 1
ATOM 3300 N N . LEU A 1 428 ? 23.845 5.554 -8.924 1.00 96.38 428 LEU A N 1
ATOM 3301 C CA . LEU A 1 428 ? 24.721 6.683 -8.603 1.00 96.38 428 LEU A CA 1
ATOM 3302 C C . LEU A 1 428 ? 24.017 7.528 -7.537 1.00 96.38 428 LEU A C 1
ATOM 3304 O O . LEU A 1 428 ? 22.921 8.032 -7.785 1.00 96.38 428 LEU A O 1
ATOM 3308 N N . VAL A 1 429 ? 24.629 7.655 -6.361 1.00 95.50 429 VAL A N 1
ATOM 3309 C CA . VAL A 1 429 ? 24.148 8.454 -5.227 1.00 95.50 429 VAL A CA 1
ATOM 3310 C C . VAL A 1 429 ? 25.093 9.634 -5.039 1.00 95.50 429 VAL A C 1
ATOM 3312 O O . VAL A 1 429 ? 26.273 9.434 -4.776 1.00 95.50 429 VAL A O 1
ATOM 3315 N N . ALA A 1 430 ? 24.589 10.855 -5.174 1.00 95.00 430 ALA A N 1
ATOM 3316 C CA . ALA A 1 430 ? 25.371 12.078 -5.039 1.00 95.00 430 ALA A CA 1
ATOM 3317 C C . ALA A 1 430 ? 24.814 12.938 -3.898 1.00 95.00 430 ALA A C 1
ATOM 3319 O O . ALA A 1 430 ? 23.697 13.454 -3.996 1.00 95.00 430 ALA A O 1
ATOM 3320 N N . SER A 1 431 ? 25.581 13.077 -2.819 1.00 94.06 431 SER A N 1
ATOM 3321 C CA . SER A 1 431 ? 25.187 13.853 -1.637 1.00 94.06 431 SER A CA 1
ATOM 3322 C C . SER A 1 431 ? 25.546 15.329 -1.819 1.00 94.06 431 SER A C 1
ATOM 3324 O O . SER A 1 431 ? 26.699 15.669 -2.067 1.00 94.06 431 SER A O 1
ATOM 3326 N N . LEU A 1 432 ? 24.567 16.229 -1.716 1.00 92.50 432 LEU A N 1
ATOM 3327 C CA . LEU A 1 432 ? 24.766 17.651 -2.003 1.00 92.50 432 LEU A CA 1
ATOM 3328 C C . LEU A 1 432 ? 25.260 18.424 -0.763 1.00 92.50 432 LEU A C 1
ATOM 3330 O O . LEU A 1 432 ? 24.574 18.432 0.264 1.00 92.50 432 LEU A O 1
ATOM 3334 N N . PRO A 1 433 ? 26.412 19.120 -0.834 1.00 86.06 433 PRO A N 1
ATOM 3335 C CA . PRO A 1 433 ? 26.975 19.820 0.316 1.00 86.06 433 PRO A CA 1
ATOM 3336 C C . PRO A 1 433 ? 26.189 21.093 0.666 1.00 86.06 433 PRO A C 1
ATOM 3338 O O . PRO A 1 433 ? 25.946 21.950 -0.180 1.00 86.06 433 PRO A O 1
ATOM 3341 N N . GLY A 1 434 ? 25.852 21.264 1.948 1.00 83.75 434 GLY A N 1
ATOM 3342 C CA . GLY A 1 434 ? 25.367 22.542 2.489 1.00 83.75 434 GLY A CA 1
ATOM 3343 C C . GLY A 1 434 ? 23.973 22.991 2.031 1.00 83.75 434 GLY A C 1
ATOM 3344 O O . GLY A 1 434 ? 23.722 24.197 1.971 1.00 83.75 434 GLY A O 1
ATOM 3345 N N . VAL A 1 435 ? 23.082 22.045 1.708 1.00 88.31 435 VAL A N 1
ATOM 3346 C CA . VAL A 1 435 ? 21.660 22.321 1.439 1.00 88.31 435 VAL A CA 1
ATOM 3347 C C . VAL A 1 435 ? 20.966 22.824 2.704 1.00 88.31 435 VAL A C 1
ATOM 3349 O O . VAL A 1 435 ? 20.898 22.117 3.706 1.00 88.31 435 VAL A O 1
ATOM 3352 N N . GLU A 1 436 ? 20.385 24.017 2.629 1.00 87.94 436 GLU A N 1
ATOM 3353 C CA . GLU A 1 436 ? 19.619 24.665 3.691 1.00 87.94 436 GLU A CA 1
ATOM 3354 C C . GLU A 1 436 ? 18.253 25.157 3.193 1.00 87.94 436 GLU A C 1
ATOM 3356 O O . GLU A 1 436 ? 17.914 25.055 2.012 1.00 87.94 436 GLU A O 1
ATOM 3361 N N . ILE A 1 437 ? 17.436 25.682 4.108 1.00 87.38 437 ILE A N 1
ATOM 3362 C CA . ILE A 1 437 ? 16.214 26.403 3.732 1.00 87.38 437 ILE A CA 1
ATOM 3363 C C . ILE A 1 437 ? 16.608 27.715 3.040 1.00 87.38 437 ILE A C 1
ATOM 3365 O O . ILE A 1 437 ? 17.514 28.415 3.484 1.00 87.38 437 ILE A O 1
ATOM 3369 N N . GLY A 1 438 ? 15.945 28.031 1.928 1.00 84.50 438 GLY A N 1
ATOM 3370 C CA . GLY A 1 438 ? 16.279 29.153 1.054 1.00 84.50 438 GLY A CA 1
ATOM 3371 C C . GLY A 1 438 ? 17.364 28.846 0.017 1.00 84.50 438 GLY A C 1
ATOM 3372 O O . GLY A 1 438 ? 17.498 29.620 -0.932 1.00 84.50 438 GLY A O 1
ATOM 3373 N N . SER A 1 439 ? 18.100 27.730 0.138 1.00 90.69 439 SER A N 1
ATOM 3374 C CA . SER A 1 439 ? 19.139 27.353 -0.828 1.00 90.69 439 SER A CA 1
ATOM 3375 C C . SER A 1 439 ? 18.574 27.143 -2.229 1.00 90.69 439 SER A C 1
ATOM 3377 O O . SER A 1 439 ? 17.541 26.491 -2.403 1.00 90.69 439 SER A O 1
ATOM 3379 N N . ILE A 1 440 ? 19.311 27.619 -3.233 1.00 94.50 440 ILE A N 1
ATOM 3380 C CA . ILE A 1 440 ? 19.099 27.257 -4.633 1.00 94.50 440 ILE A CA 1
ATOM 3381 C C . ILE A 1 440 ? 20.052 26.111 -4.963 1.00 94.50 440 ILE A C 1
ATOM 3383 O O . ILE A 1 440 ? 21.270 26.258 -4.889 1.00 94.50 440 ILE A O 1
ATOM 3387 N N . ILE A 1 441 ? 19.486 24.967 -5.323 1.00 95.62 441 ILE A N 1
ATOM 3388 C CA . ILE A 1 441 ? 20.208 23.794 -5.807 1.00 95.62 441 ILE A CA 1
ATOM 3389 C C . ILE A 1 441 ? 20.151 23.813 -7.327 1.00 95.62 441 ILE A C 1
ATOM 3391 O O . ILE A 1 441 ? 19.061 23.918 -7.892 1.00 95.62 441 ILE A O 1
ATOM 3395 N N . GLU A 1 442 ? 21.300 23.658 -7.974 1.00 97.00 442 GLU A N 1
ATOM 3396 C CA . GLU A 1 442 ? 21.423 23.600 -9.428 1.00 97.00 442 GLU A CA 1
ATOM 3397 C C . GLU A 1 442 ? 22.277 22.394 -9.822 1.00 97.00 442 GLU A C 1
ATOM 3399 O O . GLU A 1 442 ? 23.405 22.256 -9.349 1.00 97.00 442 GLU A O 1
ATOM 3404 N N . TYR A 1 443 ? 21.745 21.489 -10.647 1.00 96.62 443 TYR A N 1
ATOM 3405 C CA . TYR A 1 443 ? 22.481 20.307 -11.103 1.00 96.62 443 TYR A CA 1
ATOM 3406 C C . TYR A 1 443 ? 22.132 19.913 -12.532 1.00 96.62 443 TYR A C 1
ATOM 3408 O O . TYR A 1 443 ? 20.975 19.994 -12.946 1.00 96.62 443 TYR A O 1
ATOM 3416 N N . THR A 1 444 ? 23.132 19.405 -13.248 1.00 97.81 444 THR A N 1
ATOM 3417 C CA . THR A 1 444 ? 22.983 18.777 -14.558 1.00 97.81 444 THR A CA 1
ATOM 3418 C C . THR A 1 444 ? 23.448 17.331 -14.471 1.00 97.81 444 THR A C 1
ATOM 3420 O O . THR A 1 444 ? 24.584 17.057 -14.079 1.00 97.81 444 THR A O 1
ATOM 3423 N N . TYR A 1 445 ? 22.605 16.389 -14.888 1.00 96.62 445 TYR A N 1
ATOM 3424 C CA . TYR A 1 445 ? 23.005 14.994 -15.082 1.00 96.62 445 TYR A CA 1
ATOM 3425 C C . TYR A 1 445 ? 22.724 14.534 -16.510 1.00 96.62 445 TYR A C 1
ATOM 3427 O O . TYR A 1 445 ? 21.844 15.052 -17.197 1.00 96.62 445 TYR A O 1
ATOM 3435 N N . ARG A 1 446 ? 23.486 13.534 -16.943 1.00 97.94 446 ARG A N 1
ATOM 3436 C CA . ARG A 1 446 ? 23.345 12.854 -18.224 1.00 97.94 446 ARG A CA 1
ATOM 3437 C C . ARG A 1 446 ? 23.030 11.386 -17.979 1.00 97.94 446 ARG A C 1
ATOM 3439 O O . ARG A 1 446 ? 23.684 10.740 -17.163 1.00 97.94 446 ARG A O 1
ATOM 3446 N N . GLN A 1 447 ? 22.070 10.851 -18.719 1.00 97.06 447 GLN A N 1
ATOM 3447 C CA . GLN A 1 447 ? 21.757 9.431 -18.760 1.00 97.06 447 GLN A CA 1
ATOM 3448 C C . GLN A 1 447 ? 21.760 8.963 -20.217 1.00 97.06 447 GLN A C 1
ATOM 3450 O O . GLN A 1 447 ? 20.956 9.428 -21.028 1.00 97.06 447 GLN A O 1
ATOM 3455 N N . ALA A 1 448 ? 22.683 8.068 -20.568 1.00 97.56 448 ALA A N 1
ATOM 3456 C CA . ALA A 1 448 ? 22.629 7.369 -21.844 1.00 97.56 448 ALA A CA 1
ATOM 3457 C C . ALA A 1 448 ? 21.676 6.176 -21.742 1.00 97.56 448 ALA A C 1
ATOM 3459 O O . ALA A 1 448 ? 21.602 5.505 -20.714 1.00 97.56 448 ALA A O 1
ATOM 3460 N N . PHE A 1 449 ? 20.996 5.879 -22.839 1.00 96.06 449 PHE A N 1
ATOM 3461 C CA . PHE A 1 449 ? 20.153 4.709 -23.013 1.00 96.06 449 PHE A CA 1
ATOM 3462 C C . PHE A 1 449 ? 20.625 3.980 -24.267 1.00 96.06 449 PHE A C 1
ATOM 3464 O O . PHE A 1 449 ? 20.776 4.595 -25.320 1.00 96.06 449 PHE A O 1
ATOM 3471 N N . THR A 1 450 ? 20.861 2.678 -24.151 1.00 94.69 450 THR A N 1
ATOM 3472 C CA . THR A 1 450 ? 21.264 1.792 -25.254 1.00 94.69 450 THR A CA 1
ATOM 3473 C C . THR A 1 450 ? 20.538 0.456 -25.132 1.00 94.69 450 THR A C 1
ATOM 3475 O O . THR A 1 450 ? 19.958 0.146 -24.085 1.00 94.69 450 THR A O 1
ATOM 3478 N N . ASN A 1 451 ? 20.551 -0.351 -26.198 1.00 91.25 451 ASN A N 1
ATOM 3479 C CA . ASN A 1 451 ? 19.935 -1.685 -26.233 1.00 91.25 451 ASN A CA 1
ATOM 3480 C C . ASN A 1 451 ? 18.433 -1.694 -25.863 1.00 91.25 451 ASN A C 1
ATOM 3482 O O . ASN A 1 451 ? 17.897 -2.717 -25.425 1.00 91.25 451 ASN A O 1
ATOM 3486 N N . ARG A 1 452 ? 17.733 -0.558 -26.013 1.00 92.56 452 ARG A N 1
ATOM 3487 C CA . ARG A 1 452 ? 16.298 -0.443 -25.717 1.00 92.56 452 ARG A CA 1
ATOM 3488 C C . ARG A 1 452 ? 15.479 -0.969 -26.901 1.00 92.56 452 ARG A C 1
ATOM 3490 O O . ARG A 1 452 ? 15.905 -0.803 -28.039 1.00 92.56 452 ARG A O 1
ATOM 3497 N N . PRO A 1 453 ? 14.290 -1.565 -26.686 1.00 92.44 453 PRO A N 1
ATOM 3498 C CA . PRO A 1 453 ? 13.471 -2.064 -27.795 1.00 92.44 453 PRO A CA 1
ATOM 3499 C C . PRO A 1 453 ? 13.058 -0.967 -28.786 1.00 92.44 453 PRO A C 1
ATOM 3501 O O . PRO A 1 453 ? 12.997 -1.217 -29.986 1.00 92.44 453 PRO A O 1
ATOM 3504 N N . PHE A 1 454 ? 12.757 0.225 -28.263 1.00 94.81 454 PHE A N 1
ATOM 3505 C CA . PHE A 1 454 ? 12.497 1.469 -28.987 1.00 94.81 454 PHE A CA 1
ATOM 3506 C C . PHE A 1 454 ? 12.434 2.639 -27.978 1.00 94.81 454 PHE A C 1
ATOM 3508 O O . PHE A 1 454 ? 12.255 2.407 -26.775 1.00 94.81 454 PHE A O 1
ATOM 3515 N N . VAL A 1 455 ? 12.544 3.883 -28.449 1.00 95.69 455 VAL A N 1
ATOM 3516 C CA . VAL A 1 455 ? 12.411 5.101 -27.639 1.00 95.69 455 VAL A CA 1
ATOM 3517 C C . VAL A 1 455 ? 10.941 5.396 -27.364 1.00 95.69 455 VAL A C 1
ATOM 3519 O O . VAL A 1 455 ? 10.108 5.364 -28.271 1.00 95.69 455 VAL A O 1
ATOM 3522 N N . ALA A 1 456 ? 10.625 5.669 -26.098 1.00 95.44 456 ALA A N 1
ATOM 3523 C CA . ALA A 1 456 ? 9.325 6.159 -25.661 1.00 95.44 456 ALA A CA 1
ATOM 3524 C C . ALA A 1 456 ? 9.457 6.903 -24.324 1.00 95.44 456 ALA A C 1
ATOM 3526 O O . ALA A 1 456 ? 10.097 6.397 -23.400 1.00 95.44 456 ALA A O 1
ATOM 3527 N N . ALA A 1 457 ? 8.816 8.064 -24.193 1.00 93.81 457 ALA A N 1
ATOM 3528 C CA . ALA A 1 457 ? 8.789 8.851 -22.960 1.00 93.81 457 ALA A CA 1
ATOM 3529 C C . ALA A 1 457 ? 7.413 9.496 -22.731 1.00 93.81 457 ALA A C 1
ATOM 3531 O O . ALA A 1 457 ? 6.568 9.547 -23.626 1.00 93.81 457 ALA A O 1
ATOM 3532 N N . ARG A 1 458 ? 7.181 9.963 -21.500 1.00 94.50 458 ARG A N 1
ATOM 3533 C CA . ARG A 1 458 ? 5.969 10.685 -21.102 1.00 94.50 458 ARG A CA 1
ATOM 3534 C C . ARG A 1 458 ? 6.344 11.776 -20.112 1.00 94.50 458 ARG A C 1
ATOM 3536 O O . ARG A 1 458 ? 6.893 11.470 -19.056 1.00 94.50 458 ARG A O 1
ATOM 3543 N N . LEU A 1 459 ? 6.109 13.026 -20.485 1.00 94.12 459 LEU A N 1
ATOM 3544 C CA . LEU A 1 459 ? 6.754 14.190 -19.886 1.00 94.12 459 LEU A CA 1
ATOM 3545 C C . LEU A 1 459 ? 5.688 15.216 -19.503 1.00 94.12 459 LEU A C 1
ATOM 3547 O O . LEU A 1 459 ? 5.135 15.890 -20.367 1.00 94.12 459 LEU A O 1
ATOM 3551 N N . SER A 1 460 ? 5.366 15.283 -18.210 1.00 94.19 460 SER A N 1
ATOM 3552 C CA . SER A 1 460 ? 4.353 16.194 -17.664 1.00 94.19 460 SER A CA 1
ATOM 3553 C C . SER A 1 460 ? 4.975 17.508 -17.185 1.00 94.19 460 SER A C 1
ATOM 3555 O O . SER A 1 460 ? 6.067 17.509 -16.614 1.00 94.19 460 SER A O 1
ATOM 3557 N N . PHE A 1 461 ? 4.274 18.629 -17.358 1.00 93.94 461 PHE A N 1
ATOM 3558 C CA . PHE A 1 461 ? 4.818 19.971 -17.105 1.00 93.94 461 PHE A CA 1
ATOM 3559 C C . PHE A 1 461 ? 4.432 20.572 -15.745 1.00 93.94 461 PHE A C 1
ATOM 3561 O O . PHE A 1 461 ? 5.003 21.582 -15.348 1.00 93.94 461 PHE A O 1
ATOM 3568 N N . ARG A 1 462 ? 3.561 19.899 -14.982 1.00 90.62 462 ARG A N 1
ATOM 3569 C CA . ARG A 1 462 ? 3.199 20.249 -13.596 1.00 90.62 462 ARG A CA 1
ATOM 3570 C C . ARG A 1 462 ? 3.745 19.238 -12.580 1.00 90.62 462 ARG A C 1
ATOM 3572 O O . ARG A 1 462 ? 3.986 18.075 -12.916 1.00 90.62 462 ARG A O 1
ATOM 3579 N N . ALA A 1 463 ? 3.929 19.687 -11.339 1.00 88.06 463 ALA A N 1
ATOM 3580 C CA . ALA A 1 463 ? 4.351 18.899 -10.176 1.00 88.06 463 ALA A CA 1
ATOM 3581 C C . ALA A 1 463 ? 3.492 19.255 -8.940 1.00 88.06 463 ALA A C 1
ATOM 3583 O O . ALA A 1 463 ? 2.619 20.120 -9.010 1.00 88.06 463 ALA A O 1
ATOM 3584 N N . HIS A 1 464 ? 3.729 18.590 -7.803 1.00 84.50 464 HIS A N 1
ATOM 3585 C CA . HIS A 1 464 ? 3.176 19.022 -6.509 1.00 84.50 464 HIS A CA 1
ATOM 3586 C C . HIS A 1 464 ? 3.804 20.329 -5.997 1.00 84.50 464 HIS A C 1
ATOM 3588 O O . HIS A 1 464 ? 3.177 21.035 -5.214 1.00 84.50 464 HIS A O 1
ATOM 3594 N N . ASP A 1 465 ? 5.002 20.661 -6.475 1.00 85.06 465 ASP A N 1
ATOM 3595 C CA . ASP A 1 465 ? 5.653 21.957 -6.295 1.00 85.06 465 ASP A CA 1
ATOM 3596 C C . ASP A 1 465 ? 5.377 22.865 -7.514 1.00 85.06 465 ASP A C 1
ATOM 3598 O O . ASP A 1 465 ? 5.245 22.350 -8.632 1.00 85.06 465 ASP A O 1
ATOM 3602 N N . PRO A 1 466 ? 5.295 24.199 -7.345 1.00 86.31 466 PRO A N 1
ATOM 3603 C CA . PRO A 1 466 ? 5.219 25.139 -8.462 1.00 86.31 466 PRO A CA 1
ATOM 3604 C C . PRO A 1 466 ? 6.499 25.116 -9.312 1.00 86.31 466 PRO A C 1
ATOM 3606 O O . PRO A 1 466 ? 7.607 24.940 -8.790 1.00 86.31 466 PRO A O 1
ATOM 3609 N N . ILE A 1 467 ? 6.343 25.323 -10.623 1.00 90.88 467 ILE A N 1
ATOM 3610 C CA . ILE A 1 467 ? 7.445 25.346 -11.595 1.00 90.88 467 ILE A CA 1
ATOM 3611 C C . ILE A 1 467 ? 7.397 26.643 -12.407 1.00 90.88 467 ILE A C 1
ATOM 3613 O O . ILE A 1 467 ? 6.498 26.838 -13.221 1.00 90.88 467 ILE A O 1
ATOM 3617 N N . ASP A 1 468 ? 8.392 27.509 -12.230 1.00 92.25 468 ASP A N 1
ATOM 3618 C CA . ASP A 1 468 ? 8.473 28.805 -12.913 1.00 92.25 468 ASP A CA 1
ATOM 3619 C C . ASP A 1 468 ? 8.712 28.645 -14.417 1.00 92.25 468 ASP A C 1
ATOM 3621 O O . ASP A 1 468 ? 8.131 29.372 -15.223 1.00 92.25 468 ASP A O 1
ATOM 3625 N N . ARG A 1 469 ? 9.548 27.671 -14.804 1.00 95.00 469 ARG A N 1
ATOM 3626 C CA . ARG A 1 469 ? 9.811 27.318 -16.202 1.00 95.00 469 ARG A CA 1
ATOM 3627 C C . ARG A 1 469 ? 10.231 25.854 -16.348 1.00 95.00 469 ARG A C 1
ATOM 3629 O O . ARG A 1 469 ? 11.126 25.389 -15.645 1.00 95.00 469 ARG A O 1
ATOM 3636 N N . ARG A 1 470 ? 9.641 25.133 -17.302 1.00 96.19 470 ARG A N 1
ATOM 3637 C CA . ARG A 1 470 ? 10.096 23.800 -17.735 1.00 96.19 470 ARG A CA 1
ATOM 3638 C C . ARG A 1 470 ? 10.213 23.756 -19.249 1.00 96.19 470 ARG A C 1
ATOM 3640 O O . ARG A 1 470 ? 9.302 24.202 -19.942 1.00 96.19 470 ARG A O 1
ATOM 3647 N N . VAL A 1 471 ? 11.311 23.188 -19.740 1.00 97.44 471 VAL A N 1
ATOM 3648 C CA . VAL A 1 471 ? 11.568 22.995 -21.172 1.00 97.44 471 VAL A CA 1
ATOM 3649 C C . VAL A 1 471 ? 11.835 21.523 -21.446 1.00 97.44 471 VAL A C 1
ATOM 3651 O O . VAL A 1 471 ? 12.552 20.861 -20.699 1.00 97.44 471 VAL A O 1
ATOM 3654 N N . VAL A 1 472 ? 11.278 21.011 -22.535 1.00 97.81 472 VAL A N 1
ATOM 3655 C CA . VAL A 1 472 ? 11.601 19.695 -23.083 1.00 97.81 472 VAL A CA 1
ATOM 3656 C C . VAL A 1 472 ? 12.021 19.889 -24.531 1.00 97.81 472 VAL A C 1
ATOM 3658 O O . VAL A 1 472 ? 11.198 20.301 -25.344 1.00 97.81 472 VAL A O 1
ATOM 3661 N N . ARG A 1 473 ? 13.272 19.560 -24.857 1.00 98.12 473 ARG A N 1
ATOM 3662 C CA . ARG A 1 473 ? 13.801 19.497 -26.223 1.00 98.12 473 ARG A CA 1
ATOM 3663 C C . ARG A 1 473 ? 14.016 18.048 -26.622 1.00 98.12 473 ARG A C 1
ATOM 3665 O O . ARG A 1 473 ? 14.550 17.254 -25.850 1.00 98.12 473 ARG A O 1
ATOM 3672 N N . VAL A 1 474 ? 13.617 17.698 -27.838 1.00 97.88 474 VAL A N 1
ATOM 3673 C CA . VAL A 1 474 ? 13.802 16.358 -28.401 1.00 97.88 474 VAL A CA 1
ATOM 3674 C C . VAL A 1 474 ? 14.311 16.488 -29.824 1.00 97.88 474 VAL A C 1
ATOM 3676 O O . VAL A 1 474 ? 13.563 16.851 -30.730 1.00 97.88 474 VAL A O 1
ATOM 3679 N N . LYS A 1 475 ? 15.593 16.190 -30.013 1.00 97.44 475 LYS A N 1
ATOM 3680 C CA . LYS A 1 475 ? 16.272 16.146 -31.306 1.00 97.44 475 LYS A CA 1
ATOM 3681 C C . LYS A 1 475 ? 16.295 14.701 -31.802 1.00 97.44 475 LYS A C 1
ATOM 3683 O O . LYS A 1 475 ? 16.685 13.797 -31.067 1.00 97.44 475 LYS A O 1
ATOM 3688 N N . ALA A 1 476 ? 15.855 14.482 -33.040 1.00 97.19 476 ALA A N 1
ATOM 3689 C CA . ALA A 1 476 ? 15.797 13.157 -33.658 1.00 97.19 476 ALA A CA 1
ATOM 3690 C C . ALA A 1 476 ? 16.178 13.195 -35.153 1.00 97.19 476 ALA A C 1
ATOM 3692 O O . ALA A 1 476 ? 15.927 14.209 -35.814 1.00 97.19 476 ALA A O 1
ATOM 3693 N N . PRO A 1 477 ? 16.732 12.109 -35.728 1.00 96.56 477 PRO A N 1
ATOM 3694 C CA . PRO A 1 477 ? 17.027 12.026 -37.153 1.00 96.56 477 PRO A CA 1
ATOM 3695 C C . PRO A 1 477 ? 15.739 11.997 -37.977 1.00 96.56 477 PRO A C 1
ATOM 3697 O O . PRO A 1 477 ? 14.772 11.334 -37.611 1.00 96.56 477 PRO A O 1
ATOM 3700 N N . ARG A 1 478 ? 15.737 12.638 -39.147 1.00 93.44 478 ARG A N 1
ATOM 3701 C CA . ARG A 1 478 ? 14.586 12.671 -40.070 1.00 93.44 478 ARG A CA 1
ATOM 3702 C C . ARG A 1 478 ? 14.228 11.304 -40.667 1.00 93.44 478 ARG A C 1
ATOM 3704 O O . ARG A 1 478 ? 13.137 11.152 -41.207 1.00 93.44 478 ARG A O 1
ATOM 3711 N N . SER A 1 479 ? 15.128 10.326 -40.568 1.00 93.19 479 SER A N 1
ATOM 3712 C CA . SER A 1 479 ? 14.899 8.918 -40.913 1.00 93.19 479 SER A CA 1
ATOM 3713 C C . SER A 1 479 ? 14.146 8.133 -39.830 1.00 93.19 479 SER A C 1
ATOM 3715 O O . SER A 1 479 ? 13.585 7.079 -40.129 1.00 93.19 479 SER A O 1
ATOM 3717 N N . LEU A 1 480 ? 14.106 8.622 -38.585 1.00 94.69 480 LEU A N 1
ATOM 3718 C CA . LEU A 1 480 ? 13.363 7.996 -37.497 1.00 94.69 480 LEU A CA 1
ATOM 3719 C C . LEU A 1 480 ? 11.924 8.519 -37.481 1.00 94.69 480 LEU A C 1
ATOM 3721 O O . LEU A 1 480 ? 11.683 9.708 -37.271 1.00 94.69 480 LEU A O 1
ATOM 3725 N N . ARG A 1 481 ? 10.944 7.618 -37.619 1.00 92.00 481 ARG A N 1
ATOM 3726 C CA . ARG A 1 481 ? 9.563 7.938 -37.243 1.00 92.00 481 ARG A CA 1
ATOM 3727 C C . ARG A 1 481 ? 9.501 8.095 -35.723 1.00 92.00 481 ARG A C 1
ATOM 3729 O O . ARG A 1 481 ? 9.629 7.112 -34.998 1.00 92.00 481 ARG A O 1
ATOM 3736 N N . LEU A 1 482 ? 9.300 9.329 -35.277 1.00 94.69 482 LEU A N 1
ATOM 3737 C CA . LEU A 1 482 ? 9.001 9.686 -33.897 1.00 94.69 482 LEU A CA 1
ATOM 3738 C C . LEU A 1 482 ? 7.609 10.322 -33.877 1.00 94.69 482 LEU A C 1
ATOM 3740 O O . LEU A 1 482 ? 7.429 11.428 -34.392 1.00 94.69 482 LEU A O 1
ATOM 3744 N N . ASP A 1 483 ? 6.647 9.605 -33.309 1.00 94.19 483 ASP A N 1
ATOM 3745 C CA . ASP A 1 483 ? 5.292 10.096 -33.091 1.00 94.19 483 ASP A CA 1
ATOM 3746 C C . ASP A 1 483 ? 5.263 10.874 -31.764 1.00 94.19 483 ASP A C 1
ATOM 3748 O O . ASP A 1 483 ? 5.942 10.502 -30.802 1.00 94.19 483 ASP A O 1
ATOM 3752 N N . THR A 1 484 ? 4.515 11.980 -31.718 1.00 94.81 484 THR A N 1
ATOM 3753 C CA . THR A 1 484 ? 4.450 12.887 -30.560 1.00 94.81 484 THR A CA 1
ATOM 3754 C C . THR A 1 484 ? 3.045 13.454 -30.397 1.00 94.81 484 THR A C 1
ATOM 3756 O O . THR A 1 484 ? 2.489 13.960 -31.373 1.00 94.81 484 THR A O 1
ATOM 3759 N N . GLU A 1 485 ? 2.518 13.466 -29.178 1.00 95.38 485 GLU A N 1
ATOM 3760 C CA . GLU A 1 485 ? 1.206 14.032 -28.844 1.00 95.38 485 GLU A CA 1
ATOM 3761 C C . GLU A 1 485 ? 1.297 14.846 -27.550 1.00 95.38 485 GLU A C 1
ATOM 3763 O O . GLU A 1 485 ? 2.011 14.460 -26.625 1.00 95.38 485 GLU A O 1
ATOM 3768 N N . LEU A 1 486 ? 0.581 15.969 -27.478 1.00 95.38 486 LEU A N 1
ATOM 3769 C CA . LEU A 1 486 ? 0.459 16.799 -26.281 1.00 95.38 486 LEU A CA 1
ATOM 3770 C C . LEU A 1 486 ? -1.005 16.802 -25.833 1.00 95.38 486 LEU A C 1
ATOM 3772 O O . LEU A 1 486 ? -1.860 17.289 -26.568 1.00 95.38 486 LEU A O 1
ATOM 3776 N N . ILE A 1 487 ? -1.271 16.309 -24.623 1.00 93.81 487 ILE A N 1
ATOM 3777 C CA . ILE A 1 487 ? -2.584 16.409 -23.971 1.00 93.81 487 ILE A CA 1
ATOM 3778 C C . ILE A 1 487 ? -2.551 17.447 -22.847 1.00 93.81 487 ILE A C 1
ATOM 3780 O O . ILE A 1 487 ? -1.501 17.659 -22.234 1.00 93.81 487 ILE A O 1
ATOM 3784 N N . HIS A 1 488 ? -3.698 18.084 -22.586 1.00 91.00 488 HIS A N 1
ATOM 3785 C CA . HIS A 1 488 ? -3.845 19.210 -21.648 1.00 91.00 488 HIS A CA 1
ATOM 3786 C C . HIS A 1 488 ? -2.811 20.325 -21.898 1.00 91.00 488 HIS A C 1
ATOM 3788 O O . HIS A 1 488 ? -2.160 20.814 -20.981 1.00 91.00 488 HIS A O 1
ATOM 3794 N N . GLY A 1 489 ? -2.568 20.651 -23.172 1.00 86.31 489 GLY A N 1
ATOM 3795 C CA . GLY A 1 489 ? -1.494 21.550 -23.606 1.00 86.31 489 GLY A CA 1
ATOM 3796 C C . GLY A 1 489 ? -1.753 23.042 -23.389 1.00 86.31 489 GLY A C 1
ATOM 3797 O O . GLY A 1 489 ? -1.022 23.860 -23.946 1.00 86.31 489 GLY A O 1
ATOM 3798 N N . GLU A 1 490 ? -2.793 23.417 -22.647 1.00 86.44 490 GLU A N 1
ATOM 3799 C CA . GLU A 1 490 ? -3.196 24.808 -22.462 1.00 86.44 490 GLU A CA 1
ATOM 3800 C C . GLU A 1 490 ? -2.069 25.623 -21.797 1.00 86.44 490 GLU A C 1
ATOM 3802 O O . GLU A 1 490 ? -1.604 25.310 -20.702 1.00 86.44 490 GLU A O 1
ATOM 3807 N N . GLY A 1 491 ? -1.611 26.682 -22.474 1.00 82.81 491 GLY A N 1
ATOM 3808 C CA . GLY A 1 491 ? -0.522 27.543 -21.994 1.00 82.81 491 GLY A CA 1
ATOM 3809 C C . GLY A 1 491 ? 0.904 27.040 -22.268 1.00 82.81 491 GLY A C 1
ATOM 3810 O O . GLY A 1 491 ? 1.852 27.662 -21.793 1.00 82.81 491 GLY A O 1
ATOM 3811 N N . LEU A 1 492 ? 1.091 25.954 -23.030 1.00 93.38 492 LEU A N 1
ATOM 3812 C CA . LEU A 1 492 ? 2.419 25.511 -23.477 1.00 93.38 492 LEU A CA 1
ATOM 3813 C C . LEU A 1 492 ? 2.784 26.106 -24.843 1.00 93.38 492 LEU A C 1
ATOM 3815 O O . LEU A 1 492 ? 2.050 25.963 -25.821 1.00 93.38 492 LEU A O 1
ATOM 3819 N N . THR A 1 493 ? 3.979 26.687 -24.938 1.00 94.81 493 THR A N 1
ATOM 3820 C CA . THR A 1 493 ? 4.592 27.062 -26.218 1.00 94.81 493 THR A CA 1
ATOM 3821 C C . THR A 1 493 ? 5.215 25.825 -26.853 1.00 94.81 493 THR A C 1
ATOM 3823 O O . THR A 1 493 ? 6.024 25.146 -26.220 1.00 94.81 493 THR A O 1
ATOM 3826 N N . VAL A 1 494 ? 4.874 25.543 -28.113 1.00 95.56 494 VAL A N 1
ATOM 3827 C CA . VAL A 1 494 ? 5.394 24.389 -28.863 1.00 95.56 494 VAL A CA 1
ATOM 3828 C C . VAL A 1 494 ? 6.079 24.865 -30.137 1.00 95.56 494 VAL A C 1
ATOM 3830 O O . VAL A 1 494 ? 5.480 25.595 -30.926 1.00 95.56 494 VAL A O 1
ATOM 3833 N N . THR A 1 495 ? 7.316 24.428 -30.374 1.00 96.12 495 THR A N 1
ATOM 3834 C CA . THR A 1 495 ? 8.030 24.679 -31.634 1.00 96.12 495 THR A CA 1
ATOM 3835 C C . THR A 1 495 ? 8.555 23.380 -32.244 1.00 96.12 495 THR A C 1
ATOM 3837 O O . THR A 1 495 ? 8.785 22.382 -31.557 1.00 96.12 495 THR A O 1
ATOM 3840 N N . LYS A 1 496 ? 8.714 23.374 -33.571 1.00 95.75 496 LYS A N 1
ATOM 3841 C CA . LYS A 1 496 ? 9.242 22.234 -34.326 1.00 95.75 496 LYS A CA 1
ATOM 3842 C C . LYS A 1 496 ? 10.140 22.728 -35.451 1.00 95.75 496 LYS A C 1
ATOM 3844 O O . LYS A 1 496 ? 9.652 23.148 -36.500 1.00 95.75 496 LYS A O 1
ATOM 3849 N N . THR A 1 497 ? 11.447 22.672 -35.240 1.00 95.62 497 THR A N 1
ATOM 3850 C CA . THR A 1 497 ? 12.455 23.096 -36.216 1.00 95.62 497 THR A CA 1
ATOM 3851 C C . THR A 1 497 ? 13.029 21.897 -36.972 1.00 95.62 497 THR A C 1
ATOM 3853 O O . THR A 1 497 ? 12.974 20.747 -36.525 1.00 95.62 497 THR A O 1
ATOM 3856 N N . ARG A 1 498 ? 13.554 22.151 -38.172 1.00 93.12 498 ARG A N 1
ATOM 3857 C CA . ARG A 1 498 ? 14.243 21.166 -39.012 1.00 93.12 498 ARG A CA 1
ATOM 3858 C C . ARG A 1 498 ? 15.593 21.748 -39.387 1.00 93.12 498 ARG A C 1
ATOM 3860 O O . ARG A 1 498 ? 15.633 22.832 -39.957 1.00 93.12 498 ARG A O 1
ATOM 3867 N N . ASP A 1 499 ? 16.655 21.017 -39.090 1.00 87.62 499 ASP A N 1
ATOM 3868 C CA . ASP A 1 499 ? 18.030 21.429 -39.357 1.00 87.62 499 ASP A CA 1
ATOM 3869 C C . ASP A 1 499 ? 18.785 20.246 -39.969 1.00 87.62 499 ASP A C 1
ATOM 3871 O O . ASP A 1 499 ? 18.839 19.166 -39.380 1.00 87.62 499 ASP A O 1
ATOM 3875 N N . GLY A 1 500 ? 19.276 20.409 -41.200 1.00 88.75 500 GLY A N 1
ATOM 3876 C CA . GLY A 1 500 ? 19.893 19.343 -41.993 1.00 88.75 500 GLY A CA 1
ATOM 3877 C C . GLY A 1 500 ? 19.105 18.022 -41.977 1.00 88.75 500 GLY A C 1
ATOM 3878 O O . GLY A 1 500 ? 17.989 17.916 -42.507 1.00 88.75 500 GLY A O 1
ATOM 3879 N N . ASN A 1 501 ? 19.707 16.995 -41.366 1.00 90.12 501 ASN A N 1
ATOM 3880 C CA . ASN A 1 501 ? 19.133 15.654 -41.206 1.00 90.12 501 ASN A CA 1
ATOM 3881 C C . ASN A 1 501 ? 18.388 15.442 -39.866 1.00 90.12 501 ASN A C 1
ATOM 3883 O O . ASN A 1 501 ? 17.936 14.335 -39.582 1.00 90.12 501 ASN A O 1
ATOM 3887 N N . ALA A 1 502 ? 18.238 16.474 -39.037 1.00 95.38 502 ALA A N 1
ATOM 3888 C CA . ALA A 1 502 ? 17.550 16.425 -37.752 1.00 95.38 502 ALA A CA 1
ATOM 3889 C C . ALA A 1 502 ? 16.180 17.130 -37.784 1.00 95.38 502 ALA A C 1
ATOM 3891 O O . ALA A 1 502 ? 15.850 17.935 -38.660 1.00 95.38 502 ALA A O 1
ATOM 3892 N N . THR A 1 503 ? 15.344 16.805 -36.807 1.00 96.38 503 THR A N 1
ATOM 3893 C CA . THR A 1 503 ? 14.152 17.565 -36.423 1.00 96.38 503 THR A CA 1
ATOM 3894 C C . THR A 1 503 ? 14.185 17.726 -34.914 1.00 96.38 503 THR A C 1
ATOM 3896 O O . THR A 1 503 ? 14.345 16.734 -34.201 1.00 96.38 503 THR A O 1
ATOM 3899 N N . THR A 1 504 ? 14.031 18.960 -34.445 1.00 97.06 504 THR A N 1
ATOM 3900 C CA . THR A 1 504 ? 13.981 19.285 -33.020 1.00 97.06 504 THR A CA 1
ATOM 3901 C C . THR A 1 504 ? 12.568 19.719 -32.671 1.00 97.06 504 THR A C 1
ATOM 3903 O O . THR A 1 504 ? 11.991 20.587 -33.323 1.00 97.06 504 THR A O 1
ATOM 3906 N N . TYR A 1 505 ? 12.010 19.092 -31.647 1.00 97.19 505 TYR A N 1
ATOM 3907 C CA . TYR A 1 505 ? 10.750 19.465 -31.021 1.00 97.19 505 TYR A CA 1
ATOM 3908 C C . TYR A 1 505 ? 11.084 20.173 -29.707 1.00 97.19 505 TYR A C 1
ATOM 3910 O O . TYR A 1 505 ? 11.894 19.647 -28.945 1.00 97.19 505 TYR A O 1
ATOM 3918 N N . GLU A 1 506 ? 10.481 21.326 -29.428 1.00 97.69 506 GLU A N 1
ATOM 3919 C CA . GLU A 1 506 ? 10.562 21.971 -28.114 1.00 97.69 506 GLU A CA 1
ATOM 3920 C C . GLU A 1 506 ? 9.161 22.236 -27.560 1.00 97.69 506 GLU A C 1
ATOM 3922 O O . GLU A 1 506 ? 8.291 22.750 -28.264 1.00 97.69 506 GLU A O 1
ATOM 3927 N N . TRP A 1 507 ? 8.973 21.925 -26.279 1.00 97.94 507 TRP A N 1
ATOM 3928 C CA . TRP A 1 507 ? 7.816 22.317 -25.483 1.00 97.94 507 TRP A CA 1
ATOM 3929 C C . TRP A 1 507 ? 8.299 23.124 -24.277 1.00 97.94 507 TRP A C 1
ATOM 3931 O O . TRP A 1 507 ? 9.104 22.626 -23.487 1.00 97.94 507 TRP A O 1
ATOM 3941 N N . THR A 1 508 ? 7.788 24.342 -24.118 1.00 96.94 508 THR A N 1
ATOM 3942 C CA . THR A 1 508 ? 8.105 25.240 -23.002 1.00 96.94 508 THR A CA 1
ATOM 3943 C C . THR A 1 508 ? 6.828 25.587 -22.238 1.00 96.94 508 THR A C 1
ATOM 3945 O O . THR A 1 508 ? 5.856 26.055 -22.827 1.00 96.94 508 THR A O 1
ATOM 3948 N N . ALA A 1 509 ? 6.850 25.389 -20.920 1.00 94.50 509 ALA A N 1
ATOM 3949 C CA . ALA A 1 509 ? 5.813 25.827 -19.989 1.00 94.50 509 ALA A CA 1
ATOM 3950 C C . ALA A 1 509 ? 6.394 26.840 -18.993 1.00 94.50 509 ALA A C 1
ATOM 3952 O O . ALA A 1 509 ? 7.533 26.681 -18.546 1.00 94.50 509 ALA A O 1
ATOM 3953 N N . THR A 1 510 ? 5.601 27.837 -18.607 1.00 92.88 510 THR A N 1
ATOM 3954 C CA . THR A 1 510 ? 5.951 28.855 -17.603 1.00 92.88 510 THR A CA 1
ATOM 3955 C C . THR A 1 510 ? 4.882 28.956 -16.515 1.00 92.88 510 THR A C 1
ATOM 3957 O O . THR A 1 510 ? 3.735 28.571 -16.742 1.00 92.88 510 THR A O 1
ATOM 3960 N N . GLU A 1 511 ? 5.276 29.445 -15.336 1.00 88.56 511 GLU A N 1
ATOM 3961 C CA . GLU A 1 511 ? 4.410 29.790 -14.189 1.00 88.56 511 GLU A CA 1
ATOM 3962 C C . GLU A 1 511 ? 3.384 28.701 -13.813 1.00 88.56 511 GLU A C 1
ATOM 3964 O O . GLU A 1 511 ? 2.222 28.950 -13.493 1.00 88.56 511 GLU A O 1
ATOM 3969 N N . GLN A 1 512 ? 3.823 27.444 -13.856 1.00 88.56 512 GLN A N 1
ATOM 3970 C CA . GLN A 1 512 ? 2.974 26.277 -13.662 1.00 88.56 512 GLN A CA 1
ATOM 3971 C C . GLN A 1 512 ? 2.612 26.094 -12.184 1.00 88.56 512 GLN A C 1
ATOM 3973 O O . GLN A 1 512 ? 3.429 25.670 -11.360 1.00 88.56 512 GLN A O 1
ATOM 3978 N N . ALA A 1 513 ? 1.349 26.377 -11.862 1.00 85.50 513 ALA A N 1
ATOM 3979 C CA . ALA A 1 513 ? 0.808 26.258 -10.515 1.00 85.50 513 ALA A CA 1
ATOM 3980 C C . ALA A 1 513 ? 0.842 24.814 -9.979 1.00 85.50 513 ALA A C 1
ATOM 3982 O O . ALA A 1 513 ? 0.457 23.855 -10.665 1.00 85.50 513 ALA A O 1
ATOM 3983 N N . ALA A 1 514 ? 1.237 24.693 -8.710 1.00 85.31 514 ALA A N 1
ATOM 3984 C CA . ALA A 1 514 ? 1.303 23.449 -7.952 1.00 85.31 514 ALA A CA 1
ATOM 3985 C C . ALA A 1 514 ? 0.001 22.630 -8.015 1.00 85.31 514 ALA A C 1
ATOM 3987 O O . ALA A 1 514 ? -1.104 23.163 -7.897 1.00 85.31 514 ALA A O 1
ATOM 3988 N N . VAL A 1 515 ? 0.124 21.311 -8.146 1.00 88.12 515 VAL A N 1
ATOM 3989 C CA . VAL A 1 515 ? -1.002 20.379 -8.004 1.00 88.12 515 VAL A CA 1
ATOM 3990 C C . VAL A 1 515 ? -1.225 20.094 -6.518 1.00 88.12 515 VAL A C 1
ATOM 3992 O O . VAL A 1 515 ? -0.399 19.433 -5.882 1.00 88.12 515 VAL A O 1
ATOM 3995 N N . LYS A 1 516 ? -2.357 20.549 -5.961 1.00 83.62 516 LYS A N 1
ATOM 3996 C CA . LYS A 1 516 ? -2.768 20.280 -4.568 1.00 83.62 516 LYS A CA 1
ATOM 3997 C C . LYS A 1 516 ? -2.659 18.779 -4.256 1.00 83.62 516 LYS A C 1
ATOM 3999 O O . LYS A 1 516 ? -3.194 17.945 -4.984 1.00 83.62 516 LYS A O 1
ATOM 4004 N N . GLN A 1 517 ? -1.963 18.427 -3.173 1.00 80.69 517 GLN A N 1
ATOM 4005 C CA . GLN A 1 517 ? -1.770 17.030 -2.776 1.00 80.69 517 GLN A CA 1
ATOM 4006 C C . GLN A 1 517 ? -3.067 16.442 -2.197 1.00 80.69 517 GLN A C 1
ATOM 4008 O O . GLN A 1 517 ? -3.393 16.660 -1.030 1.00 80.69 517 GLN A O 1
ATOM 4013 N N . GLU A 1 518 ? -3.778 15.657 -3.004 1.00 81.94 518 GLU A N 1
ATOM 4014 C CA . GLU A 1 518 ? -5.029 14.987 -2.637 1.00 81.94 518 GLU A CA 1
ATOM 4015 C C . GLU A 1 518 ? -4.886 13.458 -2.753 1.00 81.94 518 GLU A C 1
ATOM 4017 O O . GLU A 1 518 ? -4.117 12.940 -3.561 1.00 81.94 518 GLU A O 1
ATOM 4022 N N . ASN A 1 519 ? -5.617 12.702 -1.926 1.00 83.75 519 ASN A N 1
ATOM 4023 C CA . ASN A 1 519 ? -5.679 11.238 -2.060 1.00 83.75 519 ASN A CA 1
ATOM 4024 C C . ASN A 1 519 ? -6.554 10.883 -3.274 1.00 83.75 519 ASN A C 1
ATOM 4026 O O . ASN A 1 519 ? -7.486 11.626 -3.570 1.00 83.75 519 ASN A O 1
ATOM 4030 N N . HIS A 1 520 ? -6.328 9.743 -3.936 1.00 89.94 520 HIS A N 1
ATOM 4031 C CA . HIS A 1 520 ? -7.104 9.346 -5.126 1.00 89.94 520 HIS A CA 1
ATOM 4032 C C . HIS A 1 520 ? -7.087 10.416 -6.238 1.00 89.94 520 HIS A C 1
ATOM 4034 O O . HIS A 1 520 ? -8.135 10.785 -6.762 1.00 89.94 520 HIS A O 1
ATOM 4040 N N . LEU A 1 521 ? -5.910 10.954 -6.572 1.00 91.88 521 LEU A N 1
ATOM 4041 C CA . LEU A 1 521 ? -5.722 11.690 -7.829 1.00 91.88 521 LEU A CA 1
ATOM 4042 C C . LEU A 1 521 ? -5.741 10.714 -9.023 1.00 91.88 521 LEU A C 1
ATOM 4044 O O . LEU A 1 521 ? -5.325 9.559 -8.856 1.00 91.88 521 LEU A O 1
ATOM 4048 N N . PRO A 1 522 ? -6.172 11.152 -10.221 1.00 93.69 522 PRO A N 1
ATOM 4049 C CA . PRO A 1 522 ? -5.997 10.390 -11.455 1.00 93.69 522 PRO A CA 1
ATOM 4050 C C . PRO A 1 522 ? -4.514 10.106 -11.768 1.00 93.69 522 PRO A C 1
ATOM 4052 O O . PRO A 1 522 ? -3.617 10.712 -11.171 1.00 93.69 522 PRO A O 1
ATOM 4055 N N . PRO A 1 523 ? -4.211 9.190 -12.709 1.00 93.44 523 PRO A N 1
ATOM 4056 C CA . PRO A 1 523 ? -2.851 8.996 -13.209 1.00 93.44 523 PRO A CA 1
ATOM 4057 C C . PRO A 1 523 ? -2.227 10.333 -13.643 1.00 93.44 523 PRO A C 1
ATOM 4059 O O . PRO A 1 523 ? -2.842 11.073 -14.396 1.00 93.44 523 PRO A O 1
ATOM 4062 N N . TRP A 1 524 ? -1.003 10.645 -13.195 1.00 92.06 524 TRP A N 1
ATOM 4063 C CA . TRP A 1 524 ? -0.447 12.016 -13.237 1.00 92.06 524 TRP A CA 1
ATOM 4064 C C . TRP A 1 524 ? -0.565 12.757 -14.579 1.00 92.06 524 TRP A C 1
ATOM 4066 O O . TRP A 1 524 ? -0.762 13.968 -14.625 1.00 92.06 524 TRP A O 1
ATOM 4076 N N . TRP A 1 525 ? -0.440 12.015 -15.673 1.00 92.31 525 TRP A N 1
ATOM 4077 C CA . TRP A 1 525 ? -0.469 12.517 -17.041 1.00 92.31 525 TRP A CA 1
ATOM 4078 C C . TRP A 1 525 ? -1.876 12.884 -17.546 1.00 92.31 525 TRP A C 1
ATOM 4080 O O . TRP A 1 525 ? -1.974 13.608 -18.526 1.00 92.31 525 TRP A O 1
ATOM 4090 N N . SER A 1 526 ? -2.954 12.409 -16.911 1.00 93.06 526 SER A N 1
ATOM 4091 C CA . SER A 1 526 ? -4.334 12.505 -17.422 1.00 93.06 526 SER A CA 1
ATOM 4092 C C . SER A 1 526 ? -5.125 13.730 -16.946 1.00 93.06 526 SER A C 1
ATOM 4094 O O . SER A 1 526 ? -6.349 13.730 -17.029 1.00 93.06 526 SER A O 1
ATOM 4096 N N . PHE A 1 527 ? -4.448 14.709 -16.343 1.00 91.06 527 PHE A N 1
ATOM 4097 C CA . PHE A 1 527 ? -5.029 15.991 -15.913 1.00 91.06 527 PHE A CA 1
ATOM 4098 C C . PHE A 1 527 ? -3.981 17.121 -15.827 1.00 91.06 527 PHE A C 1
ATOM 4100 O O . PHE A 1 527 ? -4.235 18.192 -15.278 1.00 91.06 527 PHE A O 1
ATOM 4107 N N . ASN A 1 528 ? -2.770 16.875 -16.335 1.00 92.88 528 ASN A N 1
ATOM 4108 C CA . ASN A 1 528 ? -1.667 17.830 -16.363 1.00 92.88 528 ASN A CA 1
ATOM 4109 C C . ASN A 1 528 ? -1.102 17.889 -17.784 1.00 92.88 528 ASN A C 1
ATOM 4111 O O . ASN A 1 528 ? -1.025 16.825 -18.411 1.00 92.88 528 ASN A O 1
ATOM 4115 N N . PRO A 1 529 ? -0.628 19.060 -18.257 1.00 94.81 529 PRO A N 1
ATOM 4116 C CA . PRO A 1 529 ? 0.004 19.179 -19.565 1.00 94.81 529 PRO A CA 1
ATOM 4117 C C . PRO A 1 529 ? 1.086 18.123 -19.718 1.00 94.81 529 PRO A C 1
ATOM 4119 O O . PRO A 1 529 ? 1.996 18.058 -18.888 1.00 94.81 529 PRO A O 1
ATOM 4122 N N . THR A 1 530 ? 0.947 17.242 -20.709 1.00 95.81 530 THR A N 1
ATOM 4123 C CA . THR A 1 530 ? 1.805 16.064 -20.855 1.00 95.81 530 THR A CA 1
ATOM 4124 C C . THR A 1 530 ? 2.068 15.726 -22.311 1.00 95.81 530 THR A C 1
ATOM 4126 O O . THR A 1 530 ? 1.145 15.460 -23.077 1.00 95.81 530 THR A O 1
ATOM 4129 N N . VAL A 1 531 ? 3.352 15.644 -22.657 1.00 96.62 531 VAL A N 1
ATOM 4130 C CA . VAL A 1 531 ? 3.815 15.124 -23.944 1.00 96.62 531 VAL A CA 1
ATOM 4131 C C . VAL A 1 531 ? 4.015 13.617 -23.845 1.00 96.62 531 VAL A C 1
ATOM 4133 O O . VAL A 1 531 ? 4.773 13.138 -22.997 1.00 96.62 531 VAL A O 1
ATOM 4136 N N . PHE A 1 532 ? 3.379 12.874 -24.741 1.00 96.31 532 PHE A N 1
ATOM 4137 C CA . PHE A 1 532 ? 3.748 11.509 -25.097 1.00 96.31 532 PHE A CA 1
ATOM 4138 C C . PHE A 1 532 ? 4.649 11.553 -26.332 1.00 96.31 532 PHE A C 1
ATOM 4140 O O . PHE A 1 532 ? 4.412 12.332 -27.256 1.00 96.31 532 PHE A O 1
ATOM 4147 N N . LEU A 1 533 ? 5.685 10.716 -26.361 1.00 95.00 533 LEU A N 1
ATOM 4148 C CA . LEU A 1 533 ? 6.533 10.542 -27.540 1.00 95.00 533 LEU A CA 1
ATOM 4149 C C . LEU A 1 533 ? 7.013 9.101 -27.664 1.00 95.00 533 LEU A C 1
ATOM 4151 O O . LEU A 1 533 ? 7.287 8.456 -26.648 1.00 95.00 533 LEU A O 1
ATOM 4155 N N . GLY A 1 534 ? 7.192 8.617 -28.893 1.00 95.38 534 GLY A N 1
ATOM 4156 C CA . GLY A 1 534 ? 7.853 7.338 -29.138 1.00 95.38 534 GLY A CA 1
ATOM 4157 C C . GLY A 1 534 ? 7.961 6.927 -30.605 1.00 95.38 534 GLY A C 1
ATOM 4158 O O . GLY A 1 534 ? 7.315 7.487 -31.485 1.00 95.38 534 GLY A O 1
ATOM 4159 N N . SER A 1 535 ? 8.802 5.927 -30.868 1.00 96.06 535 SER A N 1
ATOM 4160 C CA . SER A 1 535 ? 8.962 5.279 -32.185 1.00 96.06 535 SER A CA 1
ATOM 4161 C C . SER A 1 535 ? 8.444 3.832 -32.209 1.00 96.06 535 SER A C 1
ATOM 4163 O O . SER A 1 535 ? 8.657 3.084 -33.167 1.00 96.06 535 SER A O 1
ATOM 4165 N N . GLY A 1 536 ? 7.797 3.404 -31.123 1.00 94.25 536 GLY A N 1
ATOM 4166 C CA . GLY A 1 536 ? 7.402 2.020 -30.901 1.00 94.25 536 GLY A CA 1
ATOM 4167 C C . GLY A 1 536 ? 6.238 1.542 -31.763 1.00 94.25 536 GLY A C 1
ATOM 4168 O O . GLY A 1 536 ? 5.373 2.300 -32.188 1.00 94.25 536 GLY A O 1
ATOM 4169 N N . ASN A 1 537 ? 6.165 0.225 -31.960 1.00 94.44 537 ASN A N 1
ATOM 4170 C CA . ASN A 1 537 ? 5.004 -0.417 -32.566 1.00 94.44 537 ASN A CA 1
ATOM 4171 C C . ASN A 1 537 ? 4.724 -1.769 -31.903 1.00 94.44 537 ASN A C 1
ATOM 4173 O O . ASN A 1 537 ? 5.597 -2.640 -31.866 1.00 94.44 537 ASN A O 1
ATOM 4177 N N . TRP A 1 538 ? 3.490 -1.979 -31.433 1.00 96.19 538 TRP A N 1
ATOM 4178 C CA . TRP A 1 538 ? 3.115 -3.197 -30.708 1.00 96.19 538 TRP A CA 1
ATOM 4179 C C . TRP A 1 538 ? 3.292 -4.489 -31.508 1.00 96.19 538 TRP A C 1
ATOM 4181 O O . TRP A 1 538 ? 3.644 -5.510 -30.921 1.00 96.19 538 TRP A O 1
ATOM 4191 N N . ARG A 1 539 ? 3.113 -4.473 -32.836 1.00 96.44 539 ARG A N 1
ATOM 4192 C CA . ARG A 1 539 ? 3.323 -5.662 -33.679 1.00 96.44 539 ARG A CA 1
ATOM 4193 C C . ARG A 1 539 ? 4.809 -5.986 -33.829 1.00 96.44 539 ARG A C 1
ATOM 4195 O O . ARG A 1 539 ? 5.182 -7.155 -33.720 1.00 96.44 539 ARG A O 1
ATOM 4202 N N . THR A 1 540 ? 5.647 -4.974 -34.049 1.00 95.62 540 THR A N 1
ATOM 4203 C CA . THR A 1 540 ? 7.106 -5.137 -34.170 1.00 95.62 540 THR A CA 1
ATOM 4204 C C . THR A 1 540 ? 7.717 -5.599 -32.850 1.00 95.62 540 THR A C 1
ATOM 4206 O O . THR A 1 540 ? 8.402 -6.622 -32.818 1.00 95.62 540 THR A O 1
ATOM 4209 N N . TYR A 1 541 ? 7.384 -4.922 -31.747 1.00 96.62 541 TYR A N 1
ATOM 4210 C CA . TYR A 1 541 ? 7.827 -5.290 -30.401 1.00 96.62 541 TYR A CA 1
ATOM 4211 C C . TYR A 1 541 ? 7.368 -6.700 -30.016 1.00 96.62 541 TYR A C 1
ATOM 4213 O O . TYR A 1 541 ? 8.166 -7.511 -29.545 1.00 96.62 541 TYR A O 1
ATOM 4221 N N . ALA A 1 542 ? 6.109 -7.046 -30.309 1.00 97.94 542 ALA A N 1
ATOM 4222 C CA . ALA A 1 542 ? 5.605 -8.387 -30.051 1.00 97.94 542 ALA A CA 1
ATOM 4223 C C . ALA A 1 542 ? 6.379 -9.469 -30.822 1.00 97.94 542 ALA A C 1
ATOM 4225 O O . ALA A 1 542 ? 6.709 -10.506 -30.248 1.00 97.94 542 ALA A O 1
ATOM 4226 N N . LYS A 1 543 ? 6.710 -9.227 -32.100 1.00 97.81 543 LYS A N 1
ATOM 4227 C CA . LYS A 1 543 ? 7.527 -10.145 -32.912 1.00 97.81 543 LYS A CA 1
ATOM 4228 C C . LYS A 1 543 ? 8.932 -10.320 -32.318 1.00 97.81 543 LYS A C 1
ATOM 4230 O O . LYS A 1 543 ? 9.398 -11.454 -32.227 1.00 97.81 543 LYS A O 1
ATOM 4235 N N . GLN A 1 544 ? 9.570 -9.225 -31.898 1.00 96.12 544 GLN A N 1
ATOM 4236 C CA . GLN A 1 544 ? 10.906 -9.216 -31.292 1.00 96.12 544 GLN A CA 1
ATOM 4237 C C . GLN A 1 544 ? 10.940 -10.035 -29.992 1.00 96.12 544 GLN A C 1
ATOM 4239 O O . GLN A 1 544 ? 11.671 -11.022 -29.905 1.00 96.12 544 GLN A O 1
ATOM 4244 N N . VAL A 1 545 ? 10.099 -9.686 -29.012 1.00 97.69 545 VAL A N 1
ATOM 4245 C CA . VAL A 1 545 ? 10.066 -10.358 -27.701 1.00 97.69 545 VAL A CA 1
ATOM 4246 C C . VAL A 1 545 ? 9.640 -11.825 -27.837 1.00 97.69 545 VAL A C 1
ATOM 4248 O O . VAL A 1 545 ? 10.225 -12.695 -27.195 1.00 97.69 545 VAL A O 1
ATOM 4251 N N . ARG A 1 546 ? 8.697 -12.142 -28.741 1.00 98.00 546 ARG A N 1
ATOM 4252 C CA . ARG A 1 546 ? 8.313 -13.534 -29.041 1.00 98.00 546 ARG A CA 1
ATOM 4253 C C . ARG A 1 546 ? 9.477 -14.366 -29.573 1.00 98.00 546 ARG A C 1
ATOM 4255 O O . ARG A 1 546 ? 9.559 -15.543 -29.237 1.00 98.00 546 ARG A O 1
ATOM 4262 N N . GLY A 1 547 ? 10.324 -13.789 -30.427 1.00 97.88 547 GLY A N 1
ATOM 4263 C CA . GLY A 1 547 ? 11.481 -14.483 -30.992 1.00 97.88 547 GLY A CA 1
ATOM 4264 C C . GLY A 1 547 ? 12.453 -14.930 -29.904 1.00 97.88 547 GLY A C 1
ATOM 4265 O O . GLY A 1 547 ? 12.796 -16.108 -29.838 1.00 97.88 547 GLY A O 1
ATOM 4266 N N . VAL A 1 548 ? 12.813 -14.010 -29.005 1.00 97.50 548 VAL A N 1
ATOM 4267 C CA . VAL A 1 548 ? 13.739 -14.282 -27.895 1.00 97.50 548 VAL A CA 1
ATOM 4268 C C . VAL A 1 548 ? 13.144 -15.277 -26.894 1.00 97.50 548 VAL A C 1
ATOM 4270 O O . VAL A 1 548 ? 13.784 -16.282 -26.590 1.00 97.50 548 VAL A O 1
ATOM 4273 N N . LEU A 1 549 ? 11.901 -15.060 -26.444 1.00 98.31 549 LEU A N 1
ATOM 4274 C CA . LEU A 1 549 ? 11.235 -15.966 -25.500 1.00 98.31 549 LEU A CA 1
ATOM 4275 C C . LEU A 1 549 ? 11.110 -17.394 -26.053 1.00 98.31 549 LEU A C 1
ATOM 4277 O O . LEU A 1 549 ? 11.322 -18.347 -25.313 1.00 98.31 549 LEU A O 1
ATOM 4281 N N . LEU A 1 550 ? 10.806 -17.571 -27.345 1.00 98.19 550 LEU A N 1
ATOM 4282 C CA . LEU A 1 550 ? 10.743 -18.911 -27.941 1.00 98.19 550 LEU A CA 1
ATOM 4283 C C . LEU A 1 550 ? 12.126 -19.546 -28.116 1.00 98.19 550 LEU A C 1
ATOM 4285 O O . LEU A 1 550 ? 12.264 -20.738 -27.854 1.00 98.19 550 LEU A O 1
ATOM 4289 N N . ALA A 1 551 ? 13.153 -18.782 -28.496 1.00 98.00 551 ALA A N 1
ATOM 4290 C CA . ALA A 1 551 ? 14.520 -19.302 -28.569 1.00 98.00 551 ALA A CA 1
ATOM 4291 C C . ALA A 1 551 ? 15.001 -19.831 -27.202 1.00 98.00 551 ALA A C 1
ATOM 4293 O O . ALA A 1 551 ? 15.588 -20.910 -27.130 1.00 98.00 551 ALA A O 1
ATOM 4294 N N . ALA A 1 552 ? 14.666 -19.133 -26.113 1.00 97.81 552 ALA A N 1
ATOM 4295 C CA . ALA A 1 552 ? 14.962 -19.561 -24.745 1.00 97.81 552 ALA A CA 1
ATOM 4296 C C . ALA A 1 552 ? 14.225 -20.856 -24.321 1.00 97.81 552 ALA A C 1
ATOM 4298 O O . ALA A 1 552 ? 14.690 -21.563 -23.427 1.00 97.81 552 ALA A O 1
ATOM 4299 N N . THR A 1 553 ? 13.120 -21.217 -24.989 1.00 97.06 553 THR A N 1
ATOM 4300 C CA . THR A 1 553 ? 12.382 -22.477 -24.749 1.00 97.06 553 THR A CA 1
ATOM 4301 C C . THR A 1 553 ? 12.909 -23.681 -25.532 1.00 97.06 553 THR A C 1
ATOM 4303 O O . THR A 1 553 ? 12.326 -24.749 -25.419 1.00 97.06 553 THR A O 1
ATOM 4306 N N . ASN A 1 554 ? 13.966 -23.547 -26.341 1.00 91.62 554 ASN A N 1
ATOM 4307 C CA . ASN A 1 554 ? 14.487 -24.637 -27.190 1.00 91.62 554 ASN A CA 1
ATOM 4308 C C . ASN A 1 554 ? 15.731 -25.345 -26.615 1.00 91.62 554 ASN A C 1
ATOM 4310 O O . ASN A 1 554 ? 16.383 -26.112 -27.318 1.00 91.62 554 ASN A O 1
ATOM 4314 N N . ALA A 1 555 ? 16.091 -25.042 -25.368 1.00 84.81 555 ALA A N 1
ATOM 4315 C CA . ALA A 1 555 ? 17.090 -25.766 -24.589 1.00 84.81 555 ALA A CA 1
ATOM 4316 C C . ALA A 1 555 ? 16.397 -26.223 -23.302 1.00 84.81 555 ALA A C 1
ATOM 4318 O O . ALA A 1 555 ? 16.321 -25.474 -22.321 1.00 84.81 555 ALA A O 1
ATOM 4319 N N . ASP A 1 556 ? 15.756 -27.384 -23.417 1.00 91.25 556 ASP A N 1
ATOM 4320 C CA . ASP A 1 556 ? 14.677 -27.831 -22.545 1.00 91.25 556 ASP A CA 1
ATOM 4321 C C . ASP A 1 556 ? 14.659 -29.360 -22.320 1.00 91.25 556 ASP A C 1
ATOM 4323 O O . ASP A 1 556 ? 13.591 -29.943 -22.150 1.00 91.25 556 ASP A O 1
ATOM 4327 N N . GLU A 1 557 ? 15.818 -30.026 -22.315 1.00 96.00 557 GLU A N 1
ATOM 4328 C CA . GLU A 1 557 ? 15.929 -31.470 -22.043 1.00 96.00 557 GLU A CA 1
ATOM 4329 C C . GLU A 1 557 ? 15.799 -31.784 -20.539 1.00 96.00 557 GLU A C 1
ATOM 4331 O O . GLU A 1 557 ? 15.126 -32.752 -20.171 1.00 96.00 557 GLU A O 1
ATOM 4336 N N . LEU A 1 558 ? 16.326 -30.933 -19.645 1.00 96.75 558 LEU A N 1
ATOM 4337 C CA . LEU A 1 558 ? 16.038 -31.051 -18.206 1.00 96.75 558 LEU A CA 1
ATOM 4338 C C . LEU A 1 558 ? 14.560 -30.736 -17.929 1.00 96.75 558 LEU A C 1
ATOM 4340 O O . LEU A 1 558 ? 13.910 -31.429 -17.144 1.00 96.75 558 LEU A O 1
ATOM 4344 N N . ALA A 1 559 ? 13.997 -29.734 -18.609 1.00 96.12 559 ALA A N 1
ATOM 4345 C CA . ALA A 1 559 ? 12.577 -29.408 -18.526 1.00 96.12 559 ALA A CA 1
ATOM 4346 C C . ALA A 1 559 ? 11.687 -30.536 -19.083 1.00 96.12 559 ALA A C 1
ATOM 4348 O O . ALA A 1 559 ? 10.648 -30.825 -18.502 1.00 96.12 559 ALA A O 1
ATOM 4349 N N . LYS A 1 560 ? 12.091 -31.237 -20.145 1.00 97.50 560 LYS A N 1
ATOM 4350 C CA . LYS A 1 560 ? 11.415 -32.428 -20.695 1.00 97.50 560 LYS A CA 1
ATOM 4351 C C . LYS A 1 560 ? 11.418 -33.604 -19.718 1.00 97.50 560 LYS A C 1
ATOM 4353 O O . LYS A 1 560 ? 10.370 -34.215 -19.489 1.00 97.50 560 LYS A O 1
ATOM 4358 N N . ALA A 1 561 ? 12.559 -33.881 -19.084 1.00 97.44 561 ALA A N 1
ATOM 4359 C CA . ALA A 1 561 ? 12.657 -34.880 -18.022 1.00 97.44 561 ALA A CA 1
ATOM 4360 C C . ALA A 1 561 ? 11.758 -34.509 -16.826 1.00 97.44 561 ALA A C 1
ATOM 4362 O O . ALA A 1 561 ? 10.927 -35.311 -16.398 1.00 97.44 561 ALA A O 1
ATOM 4363 N N . LYS A 1 562 ? 11.835 -33.256 -16.354 1.00 97.69 562 LYS A N 1
ATOM 4364 C CA . LYS A 1 562 ? 11.010 -32.752 -15.247 1.00 97.69 562 LYS A CA 1
ATOM 4365 C C . LYS A 1 562 ? 9.515 -32.713 -15.585 1.00 97.69 562 LYS A C 1
ATOM 4367 O O . LYS A 1 562 ? 8.695 -33.002 -14.722 1.00 97.69 562 LYS A O 1
ATOM 4372 N N . ALA A 1 563 ? 9.137 -32.409 -16.825 1.00 96.50 563 ALA A N 1
ATOM 4373 C CA . ALA A 1 563 ? 7.753 -32.518 -17.276 1.00 96.50 563 ALA A CA 1
ATOM 4374 C C . ALA A 1 563 ? 7.279 -33.974 -17.200 1.00 96.50 563 ALA A C 1
ATOM 4376 O O . ALA A 1 563 ? 6.232 -34.234 -16.623 1.00 96.50 563 ALA A O 1
ATOM 4377 N N . THR A 1 564 ? 8.066 -34.927 -17.704 1.00 96.50 564 THR A N 1
ATOM 4378 C CA . THR A 1 564 ? 7.728 -36.361 -17.653 1.00 96.50 564 THR A CA 1
ATOM 4379 C C . THR A 1 564 ? 7.484 -36.835 -16.213 1.00 96.50 564 THR A C 1
ATOM 4381 O O . THR A 1 564 ? 6.477 -37.485 -15.944 1.00 96.50 564 THR A O 1
ATOM 4384 N N . GLU A 1 565 ? 8.340 -36.424 -15.273 1.00 96.50 565 GLU A N 1
ATOM 4385 C CA . GLU A 1 565 ? 8.181 -36.658 -13.829 1.00 96.50 565 GLU A CA 1
ATOM 4386 C C . GLU A 1 565 ? 6.883 -36.047 -13.264 1.00 96.50 565 GLU A C 1
ATOM 4388 O O . GLU A 1 565 ? 6.083 -36.750 -12.649 1.00 96.50 565 GLU A O 1
ATOM 4393 N N . LEU A 1 566 ? 6.633 -34.753 -13.508 1.00 95.62 566 LEU A N 1
ATOM 4394 C CA . LEU A 1 566 ? 5.453 -34.033 -12.999 1.00 95.62 566 LEU A CA 1
ATOM 4395 C C . LEU A 1 566 ? 4.124 -34.538 -13.584 1.00 95.62 566 LEU A C 1
ATOM 4397 O O . LEU A 1 566 ? 3.068 -34.342 -12.983 1.00 95.62 566 LEU A O 1
ATOM 4401 N N . LEU A 1 567 ? 4.161 -35.153 -14.767 1.00 94.94 567 LEU A N 1
ATOM 4402 C CA . LEU A 1 567 ? 2.986 -35.664 -15.471 1.00 94.94 567 LEU A CA 1
ATOM 4403 C C . LEU A 1 567 ? 2.649 -37.115 -15.092 1.00 94.94 567 LEU A C 1
ATOM 4405 O O . LEU A 1 567 ? 1.513 -37.532 -15.310 1.00 94.94 567 LEU A O 1
ATOM 4409 N N . ALA A 1 568 ? 3.582 -37.865 -14.493 1.00 92.88 568 ALA A N 1
ATOM 4410 C CA . ALA A 1 568 ? 3.437 -39.295 -14.199 1.00 92.88 568 ALA A CA 1
ATOM 4411 C C . ALA A 1 568 ? 2.240 -39.645 -13.288 1.00 92.88 568 ALA A C 1
ATOM 4413 O O . ALA A 1 568 ? 1.709 -40.752 -13.359 1.00 92.88 568 ALA A O 1
ATOM 4414 N N . THR A 1 569 ? 1.794 -38.708 -12.447 1.00 86.69 569 THR A N 1
ATOM 4415 C CA . THR A 1 569 ? 0.656 -38.880 -11.522 1.00 86.69 569 THR A CA 1
ATOM 4416 C C . THR A 1 569 ? -0.593 -38.083 -11.921 1.00 86.69 569 THR A C 1
ATOM 4418 O O . THR A 1 569 ? -1.653 -38.273 -11.324 1.00 86.69 569 THR A O 1
ATOM 4421 N N . ALA A 1 570 ? -0.496 -37.210 -12.929 1.00 90.56 570 ALA A N 1
ATOM 4422 C CA . ALA A 1 570 ? -1.527 -36.239 -13.291 1.00 90.56 570 ALA A CA 1
ATOM 4423 C C . ALA A 1 570 ? -2.392 -36.744 -14.461 1.00 90.56 570 ALA A C 1
ATOM 4425 O O . ALA A 1 570 ? -1.986 -36.719 -15.627 1.00 90.56 570 ALA A O 1
ATOM 4426 N N . LYS A 1 571 ? -3.611 -37.189 -14.146 1.00 88.44 571 LYS A N 1
ATOM 4427 C CA . LYS A 1 571 ? -4.539 -37.881 -15.054 1.00 88.44 571 LYS A CA 1
ATOM 4428 C C . LYS A 1 571 ? -5.298 -36.916 -15.963 1.00 88.44 571 LYS A C 1
ATOM 4430 O O . LYS A 1 571 ? -5.537 -37.231 -17.127 1.00 88.44 571 LYS A O 1
ATOM 4435 N N . THR A 1 572 ? -5.675 -35.738 -15.462 1.00 92.94 572 THR A N 1
ATOM 4436 C CA . THR A 1 572 ? -6.424 -34.732 -16.238 1.00 92.94 572 THR A CA 1
ATOM 4437 C C . THR A 1 572 ? -5.544 -33.572 -16.703 1.00 92.94 572 THR A C 1
ATOM 4439 O O . THR A 1 572 ? -4.561 -33.210 -16.059 1.00 92.94 572 THR A O 1
ATOM 4442 N N . LYS A 1 573 ? -5.913 -32.892 -17.802 1.00 92.88 573 LYS A N 1
ATOM 4443 C CA . LYS A 1 573 ? -5.188 -31.680 -18.242 1.00 92.88 573 LYS A CA 1
ATOM 4444 C C . LYS A 1 573 ? -5.223 -30.537 -17.213 1.00 92.88 573 LYS A C 1
ATOM 4446 O O . LYS A 1 573 ? -4.326 -29.699 -17.230 1.00 92.88 573 LYS A O 1
ATOM 4451 N N . HIS A 1 574 ? -6.200 -30.521 -16.303 1.00 93.06 574 HIS A N 1
ATOM 4452 C CA . HIS A 1 574 ? -6.263 -29.563 -15.195 1.00 93.06 574 HIS A CA 1
ATOM 4453 C C . HIS A 1 574 ? -5.230 -29.889 -14.101 1.00 93.06 574 HIS A C 1
ATOM 4455 O O . HIS A 1 574 ? -4.512 -28.994 -13.654 1.00 93.06 574 HIS A O 1
ATOM 4461 N N . GLU A 1 575 ? -5.077 -31.168 -13.735 1.00 94.25 575 GLU A N 1
ATOM 4462 C CA . GLU A 1 575 ? -4.000 -31.635 -12.847 1.00 94.25 575 GLU A CA 1
ATOM 4463 C C . GLU A 1 575 ? -2.620 -31.376 -13.458 1.00 94.25 575 GLU A C 1
ATOM 4465 O O . GLU A 1 575 ? -1.746 -30.850 -12.778 1.00 94.25 575 GLU A O 1
ATOM 4470 N N . GLN A 1 576 ? -2.432 -31.667 -14.751 1.00 95.56 576 GLN A N 1
ATOM 4471 C CA . GLN A 1 576 ? -1.148 -31.485 -15.441 1.00 95.56 576 GLN A CA 1
ATOM 4472 C C . GLN A 1 576 ? -0.696 -30.012 -15.447 1.00 95.56 576 GLN A C 1
ATOM 4474 O O . GLN A 1 576 ? 0.461 -29.716 -15.152 1.00 95.56 576 GLN A O 1
ATOM 4479 N N . VAL A 1 577 ? -1.614 -29.070 -15.706 1.00 96.75 577 VAL A N 1
ATOM 4480 C CA . VAL A 1 577 ? -1.326 -27.626 -15.592 1.00 96.75 577 VAL A CA 1
ATOM 4481 C C . VAL A 1 577 ? -1.086 -27.212 -14.138 1.00 96.75 577 VAL A C 1
ATOM 4483 O O . VAL A 1 577 ? -0.173 -26.428 -13.880 1.00 96.75 577 VAL A O 1
ATOM 4486 N N . THR A 1 578 ? -1.858 -27.750 -13.190 1.00 95.69 578 THR A N 1
ATOM 4487 C CA . THR A 1 578 ? -1.677 -27.480 -11.754 1.00 95.69 578 THR A CA 1
ATOM 4488 C C . THR A 1 578 ? -0.296 -27.920 -11.273 1.00 95.69 578 THR A C 1
ATOM 4490 O O . THR A 1 578 ? 0.410 -27.110 -10.682 1.00 95.69 578 THR A O 1
ATOM 4493 N N . ALA A 1 579 ? 0.131 -29.150 -11.575 1.00 97.12 579 ALA A N 1
ATOM 4494 C CA . ALA A 1 579 ? 1.427 -29.697 -11.174 1.00 97.12 579 ALA A CA 1
ATOM 4495 C C . ALA A 1 579 ? 2.602 -28.871 -11.725 1.00 97.12 579 ALA A C 1
ATOM 4497 O O . ALA A 1 579 ? 3.507 -28.502 -10.977 1.00 97.12 579 ALA A O 1
ATOM 4498 N N . ILE A 1 580 ? 2.552 -28.507 -13.012 1.00 97.81 580 ILE A N 1
ATOM 4499 C CA . ILE A 1 580 ? 3.581 -27.685 -13.666 1.00 97.81 580 ILE A CA 1
ATOM 4500 C C . ILE A 1 580 ? 3.639 -26.268 -13.078 1.00 97.81 580 ILE A C 1
ATOM 4502 O O . ILE A 1 580 ? 4.725 -25.771 -12.772 1.00 97.81 580 ILE A O 1
ATOM 4506 N N . ARG A 1 581 ? 2.482 -25.623 -12.873 1.00 97.06 581 ARG A N 1
ATOM 4507 C CA . ARG A 1 581 ? 2.401 -24.307 -12.221 1.00 97.06 581 ARG A CA 1
ATOM 4508 C C . ARG A 1 581 ? 2.978 -24.367 -10.811 1.00 97.06 581 ARG A C 1
ATOM 4510 O O . ARG A 1 581 ? 3.828 -23.555 -10.459 1.00 97.06 581 ARG A O 1
ATOM 4517 N N . ASP A 1 582 ? 2.505 -25.312 -10.008 1.00 96.75 582 ASP A N 1
ATOM 4518 C CA . ASP A 1 582 ? 2.893 -25.454 -8.611 1.00 96.75 582 ASP A CA 1
ATOM 4519 C C . ASP A 1 582 ? 4.386 -25.726 -8.462 1.00 96.75 582 ASP A C 1
ATOM 4521 O O . ASP A 1 582 ? 5.010 -25.131 -7.589 1.00 96.75 582 ASP A O 1
ATOM 4525 N N . PHE A 1 583 ? 4.969 -26.552 -9.333 1.00 97.56 583 PHE A N 1
ATOM 4526 C CA . PHE A 1 583 ? 6.410 -26.775 -9.376 1.00 97.56 583 PHE A CA 1
ATOM 4527 C C . PHE A 1 583 ? 7.185 -25.470 -9.630 1.00 97.56 583 PHE A C 1
ATOM 4529 O O . PHE A 1 583 ? 8.019 -25.092 -8.811 1.00 97.56 583 PHE A O 1
ATOM 4536 N N . VAL A 1 584 ? 6.871 -24.707 -10.687 1.00 97.75 584 VAL A N 1
ATOM 4537 C CA . VAL A 1 584 ? 7.593 -23.446 -10.981 1.00 97.75 584 VAL A CA 1
ATOM 4538 C C . VAL A 1 584 ? 7.318 -22.344 -9.940 1.00 97.75 584 VAL A C 1
ATOM 4540 O O . VAL A 1 584 ? 8.107 -21.410 -9.782 1.00 97.75 584 VAL A O 1
ATOM 4543 N N . VAL A 1 585 ? 6.221 -22.427 -9.184 1.00 95.25 585 VAL A N 1
ATOM 4544 C CA . VAL A 1 585 ? 5.953 -21.507 -8.065 1.00 95.25 585 VAL A CA 1
ATOM 4545 C C . VAL A 1 585 ? 6.684 -21.907 -6.779 1.00 95.25 585 VAL A C 1
ATOM 4547 O O . VAL A 1 585 ? 7.154 -21.021 -6.070 1.00 95.25 585 VAL A O 1
ATOM 4550 N N . LYS A 1 586 ? 6.804 -23.204 -6.477 1.00 95.44 586 LYS A N 1
ATOM 4551 C CA . LYS A 1 586 ? 7.413 -23.709 -5.232 1.00 95.44 586 LYS A CA 1
ATOM 4552 C C . LYS A 1 586 ? 8.931 -23.889 -5.332 1.00 95.44 586 LYS A C 1
ATOM 4554 O O . LYS A 1 586 ? 9.624 -23.654 -4.348 1.00 95.44 586 LYS A O 1
ATOM 4559 N N . SER A 1 587 ? 9.441 -24.293 -6.495 1.00 96.50 587 SER A N 1
ATOM 4560 C CA . SER A 1 587 ? 10.844 -24.692 -6.688 1.00 96.50 587 SER A CA 1
ATOM 4561 C C . SER A 1 587 ? 11.717 -23.639 -7.375 1.00 96.50 587 SER A C 1
ATOM 4563 O O . SER A 1 587 ? 12.935 -23.762 -7.315 1.00 96.50 587 SER A O 1
ATOM 4565 N N . ILE A 1 588 ? 11.137 -22.609 -8.009 1.00 97.50 588 ILE A N 1
ATOM 4566 C CA . ILE A 1 588 ? 11.895 -21.566 -8.723 1.00 97.50 588 ILE A CA 1
ATOM 4567 C C . ILE A 1 588 ? 11.670 -20.203 -8.066 1.00 97.50 588 ILE A C 1
ATOM 4569 O O . ILE A 1 588 ? 10.615 -19.578 -8.231 1.00 97.50 588 ILE A O 1
ATOM 4573 N N . ARG A 1 589 ? 12.685 -19.720 -7.342 1.00 95.81 589 ARG A N 1
ATOM 4574 C CA . ARG A 1 589 ? 12.662 -18.439 -6.626 1.00 95.81 589 ARG A CA 1
ATOM 4575 C C . ARG A 1 589 ? 12.498 -17.275 -7.606 1.00 95.81 589 ARG A C 1
ATOM 4577 O O . ARG A 1 589 ? 13.333 -17.073 -8.486 1.00 95.81 589 ARG A O 1
ATOM 4584 N N . GLY A 1 590 ? 11.455 -16.469 -7.410 1.00 94.56 590 GLY A N 1
ATOM 4585 C CA . GLY A 1 590 ? 11.308 -15.181 -8.088 1.00 94.56 590 GLY A CA 1
ATOM 4586 C C . GLY A 1 590 ? 12.405 -14.213 -7.638 1.00 94.56 590 GLY A C 1
ATOM 4587 O O . GLY A 1 590 ? 12.417 -13.831 -6.470 1.00 94.56 590 GLY A O 1
ATOM 4588 N N . ALA A 1 591 ? 13.331 -13.846 -8.527 1.00 93.44 591 ALA A N 1
ATOM 4589 C CA . ALA A 1 591 ? 14.447 -12.952 -8.206 1.00 93.44 591 ALA A CA 1
ATOM 4590 C C . ALA A 1 591 ? 14.973 -12.182 -9.433 1.00 93.44 591 ALA A C 1
ATOM 4592 O O . ALA A 1 591 ? 14.897 -12.663 -10.566 1.00 93.44 591 ALA A O 1
ATOM 4593 N N . GLY A 1 592 ? 15.551 -11.002 -9.184 1.00 92.69 592 GLY A N 1
ATOM 4594 C CA . GLY A 1 592 ? 16.015 -10.058 -10.207 1.00 92.69 592 GLY A CA 1
ATOM 4595 C C . GLY A 1 592 ? 14.928 -9.092 -10.707 1.00 92.69 592 GLY A C 1
ATOM 4596 O O . GLY A 1 592 ? 13.768 -9.195 -10.298 1.00 92.69 592 GLY A O 1
ATOM 4597 N N . PRO A 1 593 ? 15.289 -8.125 -11.568 1.00 92.62 593 PRO A N 1
ATOM 4598 C CA . PRO A 1 593 ? 14.378 -7.090 -12.044 1.00 92.62 593 PRO A CA 1
ATOM 4599 C C . PRO A 1 593 ? 13.459 -7.609 -13.161 1.00 92.62 593 PRO A C 1
ATOM 4601 O O . PRO A 1 593 ? 13.715 -8.649 -13.777 1.00 92.62 593 PRO A O 1
ATOM 4604 N N . SER A 1 594 ? 12.400 -6.849 -13.462 1.00 91.62 594 SER A N 1
ATOM 4605 C CA . SER A 1 594 ? 11.571 -7.086 -14.652 1.00 91.62 594 SER A CA 1
ATOM 4606 C C . SER A 1 594 ? 12.405 -6.987 -15.939 1.00 91.62 594 SER A C 1
ATOM 4608 O O . SER A 1 594 ? 13.376 -6.232 -16.022 1.00 91.62 594 SER A O 1
ATOM 4610 N N . PHE A 1 595 ? 12.032 -7.774 -16.951 1.00 92.94 595 PHE A N 1
ATOM 4611 C CA . PHE A 1 595 ? 12.813 -7.955 -18.177 1.00 92.94 595 PHE A CA 1
ATOM 4612 C C . PHE A 1 595 ? 12.918 -6.685 -19.042 1.00 92.94 595 PHE A C 1
ATOM 4614 O O . PHE A 1 595 ? 13.816 -6.592 -19.868 1.00 92.94 595 PHE A O 1
ATOM 4621 N N . ASN A 1 596 ? 12.043 -5.694 -18.841 1.00 90.50 596 ASN A N 1
ATOM 4622 C CA . ASN A 1 596 ? 12.123 -4.380 -19.492 1.00 90.50 596 ASN A CA 1
ATOM 4623 C C . ASN A 1 596 ? 13.294 -3.508 -18.979 1.00 90.50 596 ASN A C 1
ATOM 4625 O O . ASN A 1 596 ? 13.676 -2.542 -19.644 1.00 90.50 596 ASN A O 1
ATOM 4629 N N . ASN A 1 597 ? 13.865 -3.859 -17.821 1.00 90.62 597 ASN A N 1
ATOM 4630 C CA . ASN A 1 597 ? 15.033 -3.218 -17.212 1.00 90.62 597 ASN A CA 1
ATOM 4631 C C . ASN A 1 597 ? 16.348 -3.968 -17.516 1.00 90.62 597 ASN A C 1
ATOM 4633 O O . ASN A 1 597 ? 17.389 -3.640 -16.944 1.00 90.62 597 ASN A O 1
ATOM 4637 N N . LEU A 1 598 ? 16.294 -4.971 -18.399 1.00 93.62 598 LEU A N 1
ATOM 4638 C CA . LEU A 1 598 ? 17.417 -5.781 -18.866 1.00 93.62 598 LEU A CA 1
ATOM 4639 C C . LEU A 1 598 ? 17.442 -5.804 -20.407 1.00 93.62 598 LEU A C 1
ATOM 4641 O O . LEU A 1 598 ? 16.398 -5.634 -21.043 1.00 93.62 598 LEU A O 1
ATOM 4645 N N . PRO A 1 599 ? 18.600 -6.044 -21.049 1.00 92.62 599 PRO A N 1
ATOM 4646 C CA . PRO A 1 599 ? 18.607 -6.386 -22.466 1.00 92.62 599 PRO A CA 1
ATOM 4647 C C . PRO A 1 599 ? 17.888 -7.730 -22.662 1.00 92.62 599 PRO A C 1
ATOM 4649 O O . PRO A 1 599 ? 18.013 -8.633 -21.833 1.00 92.62 599 PRO A O 1
ATOM 4652 N N . LEU A 1 600 ? 17.164 -7.906 -23.774 1.00 92.88 600 LEU A N 1
ATOM 4653 C CA . LEU A 1 600 ? 16.409 -9.147 -24.027 1.00 92.88 600 LEU A CA 1
ATOM 4654 C C . LEU A 1 600 ? 17.309 -10.400 -24.054 1.00 92.88 600 LEU A C 1
ATOM 4656 O O . LEU A 1 600 ? 16.846 -11.497 -23.760 1.00 92.88 600 LEU A O 1
ATOM 4660 N N . THR A 1 601 ? 18.602 -10.239 -24.345 1.00 91.75 601 THR A N 1
ATOM 4661 C CA . THR A 1 601 ? 19.626 -11.296 -24.286 1.00 91.75 601 THR A CA 1
ATOM 4662 C C . THR A 1 601 ? 19.903 -11.838 -22.879 1.00 91.75 601 THR A C 1
ATOM 4664 O O . THR A 1 601 ? 20.533 -12.884 -22.766 1.00 91.75 601 THR A O 1
ATOM 4667 N N . ALA A 1 602 ? 19.433 -11.176 -21.815 1.00 95.06 602 ALA A N 1
ATOM 4668 C CA . ALA A 1 602 ? 19.557 -11.644 -20.432 1.00 95.06 602 ALA A CA 1
ATOM 4669 C C . ALA A 1 602 ? 18.440 -12.620 -19.995 1.00 95.06 602 ALA A C 1
ATOM 4671 O O . ALA A 1 602 ? 18.457 -13.079 -18.854 1.00 95.06 602 ALA A O 1
ATOM 4672 N N . ILE A 1 603 ? 17.475 -12.928 -20.873 1.00 96.44 603 ILE A N 1
ATOM 4673 C CA . ILE A 1 603 ? 16.450 -13.956 -20.633 1.00 96.44 603 ILE A CA 1
ATOM 4674 C C . ILE A 1 603 ? 17.115 -15.337 -20.689 1.00 96.44 603 ILE A C 1
ATOM 4676 O O . ILE A 1 603 ? 17.705 -15.708 -21.707 1.00 96.44 603 ILE A O 1
ATOM 4680 N N . ALA A 1 604 ? 17.018 -16.106 -19.606 1.00 96.81 604 ALA A N 1
ATOM 4681 C CA . ALA A 1 604 ? 17.663 -17.410 -19.504 1.00 96.81 604 ALA A CA 1
ATOM 4682 C C . ALA A 1 604 ? 16.875 -18.533 -20.196 1.00 96.81 604 ALA A C 1
ATOM 4684 O O . ALA A 1 604 ? 15.655 -18.482 -20.359 1.00 96.81 604 ALA A O 1
ATOM 4685 N N . LYS A 1 605 ? 17.605 -19.583 -20.586 1.00 98.25 605 LYS A N 1
ATOM 4686 C CA . LYS A 1 605 ? 17.056 -20.818 -21.163 1.00 98.25 605 LYS A CA 1
ATOM 4687 C C . LYS A 1 605 ? 16.270 -21.604 -20.111 1.00 98.25 605 LYS A C 1
ATOM 4689 O O . LYS A 1 605 ? 16.640 -21.573 -18.938 1.00 98.25 605 LYS A O 1
ATOM 4694 N N . ALA A 1 606 ? 15.254 -22.359 -20.531 1.00 98.00 606 ALA A N 1
ATOM 4695 C CA . ALA A 1 606 ? 14.420 -23.160 -19.625 1.00 98.00 606 ALA A CA 1
ATOM 4696 C C . ALA A 1 606 ? 15.251 -24.060 -18.686 1.00 98.00 606 ALA A C 1
ATOM 4698 O O . ALA A 1 606 ? 15.063 -24.006 -17.471 1.00 98.00 606 ALA A O 1
ATOM 4699 N N . ASP A 1 607 ? 16.221 -24.802 -19.228 1.00 98.25 607 ASP A N 1
ATOM 4700 C CA . ASP A 1 607 ? 17.100 -25.673 -18.435 1.00 98.25 607 ASP A CA 1
ATOM 4701 C C . ASP A 1 607 ? 18.028 -24.903 -17.477 1.00 98.25 607 ASP A C 1
ATOM 4703 O O . ASP A 1 607 ? 18.298 -25.381 -16.378 1.00 98.25 607 ASP A O 1
ATOM 4707 N N . THR A 1 608 ? 18.462 -23.686 -17.828 1.00 97.50 608 THR A N 1
ATOM 4708 C CA . THR A 1 608 ? 19.237 -22.818 -16.920 1.00 97.50 608 THR A CA 1
ATOM 4709 C C . THR A 1 608 ? 18.382 -22.361 -15.741 1.00 97.50 608 THR A C 1
ATOM 4711 O O . THR A 1 608 ? 18.804 -22.477 -14.599 1.00 97.50 608 THR A O 1
ATOM 4714 N N . VAL A 1 609 ? 17.149 -21.906 -15.990 1.00 97.50 609 VAL A N 1
ATOM 4715 C CA . VAL A 1 609 ? 16.218 -21.481 -14.926 1.00 97.50 609 VAL A CA 1
ATOM 4716 C C . VAL A 1 609 ? 15.882 -22.644 -13.987 1.00 97.50 609 VAL A C 1
ATOM 4718 O O . VAL A 1 609 ? 15.783 -22.451 -12.776 1.00 97.50 609 VAL A O 1
ATOM 4721 N N . LEU A 1 610 ? 15.737 -23.852 -14.541 1.00 97.38 610 LEU A N 1
ATOM 4722 C CA . LEU A 1 610 ? 15.493 -25.082 -13.791 1.00 97.38 610 LEU A CA 1
ATOM 4723 C C . LEU A 1 610 ? 16.708 -25.522 -12.956 1.00 97.38 610 LEU A C 1
ATOM 4725 O O . LEU A 1 610 ? 16.526 -25.940 -11.816 1.00 97.38 610 LEU A O 1
ATOM 4729 N N . SER A 1 611 ? 17.924 -25.411 -13.500 1.00 96.50 611 SER A N 1
ATOM 4730 C CA . SER A 1 611 ? 19.170 -25.776 -12.810 1.00 96.50 611 SER A CA 1
ATOM 4731 C C . SER A 1 611 ? 19.573 -24.768 -11.728 1.00 96.50 611 SER A C 1
ATOM 4733 O O . SER A 1 611 ? 20.029 -25.170 -10.662 1.00 96.50 611 SER A O 1
ATOM 4735 N N . ASP A 1 612 ? 19.400 -23.468 -11.980 1.00 94.94 612 ASP A N 1
ATOM 4736 C CA . ASP A 1 612 ? 19.747 -22.393 -11.038 1.00 94.94 612 ASP A CA 1
ATOM 4737 C C . ASP A 1 612 ? 18.763 -22.301 -9.859 1.00 94.94 612 ASP A C 1
ATOM 4739 O O . ASP A 1 612 ? 19.077 -21.721 -8.819 1.00 94.94 612 ASP A O 1
ATOM 4743 N N . GLY A 1 613 ? 17.528 -22.784 -10.038 1.00 96.12 613 GLY A N 1
ATOM 4744 C CA . GLY A 1 613 ? 16.453 -22.651 -9.053 1.00 96.12 613 GLY A CA 1
ATOM 4745 C C . GLY A 1 613 ? 15.928 -21.219 -8.867 1.00 96.12 613 GLY A C 1
ATOM 4746 O O . GLY A 1 613 ? 15.165 -20.966 -7.932 1.00 96.12 613 GLY A O 1
ATOM 4747 N N . TYR A 1 614 ? 16.297 -20.260 -9.728 1.00 96.69 614 TYR A N 1
ATOM 4748 C CA . TYR A 1 614 ? 15.769 -18.891 -9.679 1.00 96.69 614 TYR A CA 1
ATOM 4749 C C . TYR A 1 614 ? 15.644 -18.216 -11.051 1.00 96.69 614 TYR A C 1
ATOM 4751 O O . TYR A 1 614 ? 16.366 -18.518 -12.002 1.00 96.69 614 TYR A O 1
ATOM 4759 N N . GLY A 1 615 ? 14.726 -17.251 -11.132 1.00 96.38 615 GLY A N 1
ATOM 4760 C CA . GLY A 1 615 ? 14.482 -16.443 -12.325 1.00 96.38 615 GLY A CA 1
ATOM 4761 C C . GLY A 1 615 ? 13.500 -15.298 -12.069 1.00 96.38 615 GLY A C 1
ATOM 4762 O O . GLY A 1 615 ? 12.766 -15.300 -11.080 1.00 96.38 615 GLY A O 1
ATOM 4763 N N . ASN A 1 616 ? 13.474 -14.310 -12.960 1.00 96.06 616 ASN A N 1
ATOM 4764 C CA . ASN A 1 616 ? 12.505 -13.216 -12.938 1.00 96.06 616 ASN A CA 1
ATOM 4765 C C . ASN A 1 616 ? 11.185 -13.653 -13.608 1.00 96.06 616 ASN A C 1
ATOM 4767 O O . ASN A 1 616 ? 10.968 -14.836 -13.887 1.00 96.06 616 ASN A O 1
ATOM 4771 N N . GLY A 1 617 ? 10.284 -12.703 -13.876 1.00 95.88 617 GLY A N 1
ATOM 4772 C CA . GLY A 1 617 ? 9.028 -12.986 -14.576 1.00 95.88 617 GLY A CA 1
ATOM 4773 C C . GLY A 1 617 ? 9.227 -13.661 -15.942 1.00 95.88 617 GLY A C 1
ATOM 4774 O O . GLY A 1 617 ? 8.586 -14.672 -16.212 1.00 95.88 617 GLY A O 1
ATOM 4775 N N . ALA A 1 618 ? 10.137 -13.161 -16.783 1.00 97.88 618 ALA A N 1
ATOM 4776 C CA . ALA A 1 618 ? 10.373 -13.716 -18.119 1.00 97.88 618 ALA A CA 1
ATOM 4777 C C . ALA A 1 618 ? 10.988 -15.121 -18.067 1.00 97.88 618 ALA A C 1
ATOM 4779 O O . ALA A 1 618 ? 10.481 -16.034 -18.714 1.00 97.88 618 ALA A O 1
ATOM 4780 N N . ASP A 1 619 ? 12.013 -15.314 -17.239 1.00 98.12 619 ASP A N 1
ATOM 4781 C CA . ASP A 1 619 ? 12.685 -16.602 -17.036 1.00 98.12 619 ASP A CA 1
ATOM 4782 C C . ASP A 1 619 ? 11.711 -17.694 -16.553 1.00 98.12 619 ASP A C 1
ATOM 4784 O O . ASP A 1 619 ? 11.672 -18.806 -17.088 1.00 98.12 619 ASP A O 1
ATOM 4788 N N . ARG A 1 620 ? 10.854 -17.370 -15.575 1.00 98.06 620 ARG A N 1
ATOM 4789 C CA . ARG A 1 620 ? 9.843 -18.307 -15.053 1.00 98.06 620 ARG A CA 1
ATOM 4790 C C . ARG A 1 620 ? 8.746 -18.597 -16.083 1.00 98.06 620 ARG A C 1
ATOM 4792 O O . ARG A 1 620 ? 8.272 -19.731 -16.157 1.00 98.06 620 ARG A O 1
ATOM 4799 N N . ALA A 1 621 ? 8.403 -17.631 -16.940 1.00 98.44 621 ALA A N 1
ATOM 4800 C CA . ALA A 1 621 ? 7.515 -17.857 -18.079 1.00 98.44 621 ALA A CA 1
ATOM 4801 C C . ALA A 1 621 ? 8.143 -18.777 -19.143 1.00 98.44 621 ALA A C 1
ATOM 4803 O O . ALA A 1 621 ? 7.443 -19.629 -19.688 1.00 98.44 621 ALA A O 1
ATOM 4804 N N . VAL A 1 622 ? 9.444 -18.651 -19.428 1.00 98.62 622 VAL A N 1
ATOM 4805 C CA . VAL A 1 622 ? 10.169 -19.543 -20.353 1.00 98.62 622 VAL A CA 1
ATOM 4806 C C . VAL A 1 622 ? 10.118 -20.993 -19.865 1.00 98.62 622 VAL A C 1
ATOM 4808 O O . VAL A 1 622 ? 9.720 -21.878 -20.624 1.00 98.62 622 VAL A O 1
ATOM 4811 N N . LEU A 1 623 ? 10.426 -21.246 -18.589 1.00 98.62 623 LEU A N 1
ATOM 4812 C CA . LEU A 1 623 ? 10.349 -22.600 -18.031 1.00 98.62 623 LEU A CA 1
ATOM 4813 C C . LEU A 1 623 ? 8.909 -23.148 -18.024 1.00 98.62 623 LEU A C 1
ATOM 4815 O O . LEU A 1 623 ? 8.687 -24.280 -18.455 1.00 98.62 623 LEU A O 1
ATOM 4819 N N . LEU A 1 624 ? 7.913 -22.346 -17.622 1.00 98.31 624 LEU A N 1
ATOM 4820 C CA . LEU A 1 624 ? 6.496 -22.729 -17.717 1.00 98.31 624 LEU A CA 1
ATOM 4821 C C . LEU A 1 624 ? 6.099 -23.105 -19.151 1.00 98.31 624 LEU A C 1
ATOM 4823 O O . LEU A 1 624 ? 5.437 -24.119 -19.356 1.00 98.31 624 LEU A O 1
ATOM 4827 N N . TYR A 1 625 ? 6.516 -22.324 -20.151 1.00 98.69 625 TYR A N 1
ATOM 4828 C CA . TYR A 1 625 ? 6.222 -22.599 -21.558 1.00 98.69 625 TYR A CA 1
ATOM 4829 C C . TYR A 1 625 ? 6.804 -23.944 -22.011 1.00 98.69 625 TYR A C 1
ATOM 4831 O O . TYR A 1 625 ? 6.093 -24.730 -22.638 1.00 98.69 625 TYR A O 1
ATOM 4839 N N . ALA A 1 626 ? 8.065 -24.230 -21.671 1.00 98.56 626 ALA A N 1
ATOM 4840 C CA . ALA A 1 626 ? 8.722 -25.491 -22.013 1.00 98.56 626 ALA A CA 1
ATOM 4841 C C . ALA A 1 626 ? 8.023 -26.701 -21.363 1.00 98.56 626 ALA A C 1
ATOM 4843 O O . ALA A 1 626 ? 7.648 -27.647 -22.057 1.00 98.56 626 ALA A O 1
ATOM 4844 N N . LEU A 1 627 ? 7.745 -26.638 -20.055 1.00 98.38 627 LEU A N 1
ATOM 4845 C CA . LEU A 1 627 ? 7.040 -27.702 -19.327 1.00 98.38 627 LEU A CA 1
ATOM 4846 C C . LEU A 1 627 ? 5.637 -27.968 -19.909 1.00 98.38 627 LEU A C 1
ATOM 4848 O O . LEU A 1 627 ? 5.256 -29.117 -20.133 1.00 98.38 627 LEU A O 1
ATOM 4852 N N . LEU A 1 628 ? 4.874 -26.912 -20.214 1.00 98.06 628 LEU A N 1
ATOM 4853 C CA . LEU A 1 628 ? 3.531 -27.031 -20.798 1.00 98.06 628 LEU A CA 1
ATOM 4854 C C . LEU A 1 628 ? 3.564 -27.559 -22.243 1.00 98.06 628 LEU A C 1
ATOM 4856 O O . LEU A 1 628 ? 2.643 -28.271 -22.648 1.00 98.06 628 LEU A O 1
ATOM 4860 N N . ARG A 1 629 ? 4.618 -27.255 -23.014 1.00 97.75 629 ARG A N 1
ATOM 4861 C CA . ARG A 1 629 ? 4.843 -27.820 -24.356 1.00 97.75 629 ARG A CA 1
ATOM 4862 C C . ARG A 1 629 ? 5.035 -29.338 -24.285 1.00 97.75 629 ARG A C 1
ATOM 4864 O O . ARG A 1 629 ? 4.376 -30.054 -25.035 1.00 97.75 629 ARG A O 1
ATOM 4871 N N . HIS A 1 630 ? 5.844 -29.832 -23.343 1.00 96.81 630 HIS A N 1
ATOM 4872 C CA . HIS A 1 630 ? 6.030 -31.276 -23.115 1.00 96.81 630 HIS A CA 1
ATOM 4873 C C . HIS A 1 630 ? 4.789 -31.972 -22.548 1.00 96.81 630 HIS A C 1
ATOM 4875 O O . HIS A 1 630 ? 4.533 -33.125 -22.876 1.00 96.81 630 HIS A O 1
ATOM 4881 N N . ALA A 1 631 ? 3.925 -31.253 -21.826 1.00 95.44 631 ALA A N 1
ATOM 4882 C CA . ALA A 1 631 ? 2.583 -31.728 -21.469 1.00 95.44 631 ALA A CA 1
ATOM 4883 C C . ALA A 1 631 ? 1.603 -31.836 -22.664 1.00 95.44 631 ALA A C 1
ATOM 4885 O O . ALA A 1 631 ? 0.401 -32.055 -22.468 1.00 95.44 631 ALA A O 1
ATOM 4886 N N . GLY A 1 632 ? 2.068 -31.652 -23.905 1.00 94.88 632 GLY A N 1
ATOM 4887 C CA . GLY A 1 632 ? 1.254 -31.710 -25.121 1.00 94.88 632 GLY A CA 1
ATOM 4888 C C . GLY A 1 632 ? 0.249 -30.561 -25.253 1.00 94.88 632 GLY A C 1
ATOM 4889 O O . GLY A 1 632 ? -0.705 -30.658 -26.029 1.00 94.88 632 GLY A O 1
ATOM 4890 N N . LEU A 1 633 ? 0.415 -29.484 -24.480 1.00 95.88 633 LEU A N 1
ATOM 4891 C CA . LEU A 1 633 ? -0.406 -28.281 -24.594 1.00 95.88 633 LEU A CA 1
ATOM 4892 C C . LEU A 1 633 ? 0.177 -27.347 -25.662 1.00 95.88 633 LEU A C 1
ATOM 4894 O O . LEU A 1 633 ? 1.298 -27.512 -26.139 1.00 95.88 633 LEU A O 1
ATOM 4898 N N . LYS A 1 634 ? -0.602 -26.333 -26.044 1.00 96.19 634 LYS A N 1
ATOM 4899 C CA . LYS A 1 634 ? -0.204 -25.315 -27.027 1.00 96.19 634 LYS A CA 1
ATOM 4900 C C . LYS A 1 634 ? -0.057 -23.956 -26.329 1.00 96.19 634 LYS A C 1
ATOM 4902 O O . LYS A 1 634 ? -0.963 -23.129 -26.457 1.00 96.19 634 LYS A O 1
ATOM 4907 N N . PRO A 1 635 ? 1.012 -23.744 -25.533 1.00 97.88 635 PRO A N 1
ATOM 4908 C CA . PRO A 1 635 ? 1.202 -22.501 -24.803 1.00 97.88 635 PRO A CA 1
ATOM 4909 C C . PRO A 1 635 ? 1.483 -21.312 -25.734 1.00 97.88 635 PRO A C 1
ATOM 4911 O O . PRO A 1 635 ? 2.084 -21.444 -26.806 1.00 97.88 635 PRO A O 1
ATOM 4914 N N . GLU A 1 636 ? 1.071 -20.121 -25.305 1.00 98.06 636 GLU A N 1
ATOM 4915 C CA . GLU A 1 636 ? 1.333 -18.849 -25.981 1.00 98.06 636 GLU A CA 1
ATOM 4916 C C . GLU A 1 636 ? 1.755 -17.779 -24.972 1.00 98.06 636 GLU A C 1
ATOM 4918 O O . GLU A 1 636 ? 1.078 -17.568 -23.970 1.00 98.06 636 GLU A O 1
ATOM 4923 N N . PHE A 1 637 ? 2.841 -17.059 -25.253 1.00 98.62 637 PHE A N 1
ATOM 4924 C CA . PHE A 1 637 ? 3.241 -15.914 -24.437 1.00 98.62 637 PHE A CA 1
ATOM 4925 C C . PHE A 1 637 ? 2.304 -14.710 -24.633 1.00 98.62 637 PHE A C 1
ATOM 4927 O O . PHE A 1 637 ? 1.914 -14.372 -25.758 1.00 98.62 637 PHE A O 1
ATOM 4934 N N . VAL A 1 638 ? 1.997 -14.032 -23.531 1.00 98.44 638 VAL A N 1
ATOM 4935 C CA . VAL A 1 638 ? 1.252 -12.768 -23.471 1.00 98.44 638 VAL A CA 1
ATOM 4936 C C . VAL A 1 638 ? 2.011 -11.850 -22.520 1.00 98.44 638 VAL A C 1
ATOM 4938 O O . VAL A 1 638 ? 2.324 -12.276 -21.414 1.00 98.44 638 VAL A O 1
ATOM 4941 N N . LEU A 1 639 ? 2.316 -10.614 -22.914 1.00 98.38 639 LEU A N 1
ATOM 4942 C CA . LEU A 1 639 ? 2.833 -9.638 -21.947 1.00 98.38 639 LEU A CA 1
ATOM 4943 C C . LEU A 1 639 ? 1.653 -8.949 -21.259 1.00 98.38 639 LEU A C 1
ATOM 4945 O O . LEU A 1 639 ? 0.697 -8.598 -21.948 1.00 98.38 639 LEU A O 1
ATOM 4949 N N . ALA A 1 640 ? 1.699 -8.742 -19.947 1.00 97.62 640 ALA A N 1
ATOM 4950 C CA . ALA A 1 640 ? 0.616 -8.133 -19.172 1.00 97.62 640 ALA A CA 1
ATOM 4951 C C . ALA A 1 640 ? 1.015 -6.772 -18.583 1.00 97.62 640 ALA A C 1
ATOM 4953 O O . ALA A 1 640 ? 2.196 -6.482 -18.383 1.00 97.62 640 ALA A O 1
ATOM 4954 N N . SER A 1 641 ? 0.013 -5.918 -18.364 1.00 96.25 641 SER A N 1
ATOM 4955 C CA . SER A 1 641 ? 0.180 -4.516 -17.983 1.00 96.25 641 SER A CA 1
ATOM 4956 C C . SER A 1 641 ? -0.556 -4.159 -16.696 1.00 96.25 641 SER A C 1
ATOM 4958 O O . SER A 1 641 ? -1.634 -4.680 -16.416 1.00 96.25 641 SER A O 1
ATOM 4960 N N . TRP A 1 642 ? -0.030 -3.169 -15.974 1.00 93.88 642 TRP A N 1
ATOM 4961 C CA . TRP A 1 642 ? -0.710 -2.499 -14.863 1.00 93.88 642 TRP A CA 1
ATOM 4962 C C . TRP A 1 642 ? -1.454 -1.218 -15.294 1.00 93.88 642 TRP A C 1
ATOM 4964 O O . TRP A 1 642 ? -1.670 -0.327 -14.474 1.00 93.88 642 TRP A O 1
ATOM 4974 N N . THR A 1 643 ? -1.884 -1.125 -16.565 1.00 94.62 643 THR A N 1
ATOM 4975 C CA . THR A 1 643 ? -2.752 -0.040 -17.076 1.00 94.62 643 THR A CA 1
ATOM 4976 C C . THR A 1 643 ? -3.944 0.255 -16.153 1.00 94.62 643 THR A C 1
ATOM 4978 O O . THR A 1 643 ? -4.441 -0.678 -15.505 1.00 94.62 643 THR A O 1
ATOM 4981 N N . PRO A 1 644 ? -4.475 1.497 -16.144 1.00 94.56 644 PRO A N 1
ATOM 4982 C CA . PRO A 1 644 ? -5.781 1.806 -15.564 1.00 94.56 644 PRO A CA 1
ATOM 4983 C C . PRO A 1 644 ? -6.870 0.826 -16.021 1.00 94.56 644 PRO A C 1
ATOM 4985 O O . PRO A 1 644 ? -6.790 0.263 -17.115 1.00 94.56 644 PRO A O 1
ATOM 4988 N N . LYS A 1 645 ? -7.900 0.633 -15.189 1.00 93.38 645 LYS A N 1
ATOM 4989 C CA . LYS A 1 645 ? -9.121 -0.079 -15.600 1.00 93.38 645 LYS A CA 1
ATOM 4990 C C . LYS A 1 645 ? -10.101 0.820 -16.361 1.00 93.38 645 LYS A C 1
ATOM 4992 O O . LYS A 1 645 ? -10.801 0.328 -17.246 1.00 93.38 645 LYS A O 1
ATOM 4997 N N . VAL A 1 646 ? -10.108 2.119 -16.041 1.00 94.50 646 VAL A N 1
ATOM 4998 C CA . VAL A 1 646 ? -10.879 3.163 -16.738 1.00 94.50 646 VAL A CA 1
ATOM 4999 C C . VAL A 1 646 ? -10.551 3.122 -18.225 1.00 94.50 646 VAL A C 1
ATOM 5001 O O . VAL A 1 646 ? -9.374 3.140 -18.590 1.00 94.50 646 VAL A O 1
ATOM 5004 N N . ARG A 1 647 ? -11.584 3.035 -19.068 1.00 91.69 647 ARG A N 1
ATOM 5005 C CA . ARG A 1 647 ? -11.430 2.732 -20.494 1.00 91.69 647 ARG A CA 1
ATOM 5006 C C . ARG A 1 647 ? -10.555 3.752 -21.212 1.00 91.69 647 ARG A C 1
ATOM 5008 O O . ARG A 1 647 ? -9.540 3.369 -21.782 1.00 91.69 647 ARG A O 1
ATOM 5015 N N . ASP A 1 648 ? -10.922 5.020 -21.134 1.00 91.69 648 ASP A N 1
ATOM 5016 C CA . ASP A 1 648 ? -10.342 6.057 -21.991 1.00 91.69 648 ASP A CA 1
ATOM 5017 C C . ASP A 1 648 ? -8.897 6.354 -21.559 1.00 91.69 648 ASP A C 1
ATOM 5019 O O . ASP A 1 648 ? -7.988 6.413 -22.382 1.00 91.69 648 ASP A O 1
ATOM 5023 N N . LEU A 1 649 ? -8.644 6.344 -20.242 1.00 94.69 649 LEU A N 1
ATOM 5024 C CA . LEU A 1 649 ? -7.294 6.393 -19.667 1.00 94.69 649 LEU A CA 1
ATOM 5025 C C . LEU A 1 649 ? -6.424 5.180 -20.044 1.00 94.69 649 LEU A C 1
ATOM 5027 O O . LEU A 1 649 ? -5.197 5.260 -20.028 1.00 94.69 649 LEU A O 1
ATOM 5031 N N . ARG A 1 650 ? -7.024 4.024 -20.331 1.00 95.31 650 ARG A N 1
ATOM 5032 C CA . ARG A 1 650 ? -6.299 2.835 -20.791 1.00 95.31 650 ARG A CA 1
ATOM 5033 C C . ARG A 1 650 ? -6.047 2.886 -22.294 1.00 95.31 650 ARG A C 1
ATOM 5035 O O . ARG A 1 650 ? -4.976 2.467 -22.710 1.00 95.31 650 ARG A O 1
ATOM 5042 N N . GLU A 1 651 ? -6.989 3.385 -23.088 1.00 93.62 651 GLU A N 1
ATOM 5043 C CA . GLU A 1 651 ? -6.860 3.487 -24.548 1.00 93.62 651 GLU A CA 1
ATOM 5044 C C . GLU A 1 651 ? -5.837 4.572 -24.925 1.00 93.62 651 GLU A C 1
ATOM 5046 O O . GLU A 1 651 ? -4.816 4.225 -25.516 1.00 93.62 651 GLU A O 1
ATOM 5051 N N . GLN A 1 652 ? -5.953 5.790 -24.376 1.00 92.81 652 GLN A N 1
ATOM 5052 C CA . GLN A 1 652 ? -4.926 6.846 -24.464 1.00 92.81 652 GLN A CA 1
ATOM 5053 C C . GLN A 1 652 ? -3.521 6.339 -24.083 1.00 92.81 652 GLN A C 1
ATOM 5055 O O . GLN A 1 652 ? -2.521 6.698 -24.694 1.00 92.81 652 GLN A O 1
ATOM 5060 N N . LEU A 1 653 ? -3.417 5.482 -23.062 1.00 93.31 653 LEU A N 1
ATOM 5061 C CA . LEU A 1 653 ? -2.141 4.924 -22.610 1.00 93.31 653 LEU A CA 1
ATOM 5062 C C . LEU A 1 653 ? -1.580 3.833 -23.540 1.00 93.31 653 LEU A C 1
ATOM 5064 O O . LEU A 1 653 ? -0.373 3.595 -23.532 1.00 93.31 653 LEU A O 1
ATOM 5068 N N . LEU A 1 654 ? -2.432 3.139 -24.294 1.00 94.56 654 LEU A N 1
ATOM 5069 C CA . LEU A 1 654 ? -2.050 2.050 -25.196 1.00 94.56 654 LEU A CA 1
ATOM 5070 C C . LEU A 1 654 ? -1.765 2.532 -26.619 1.00 94.56 654 LEU A C 1
ATOM 5072 O O . LEU A 1 654 ? -0.951 1.905 -27.299 1.00 94.56 654 LEU A O 1
ATOM 5076 N N . ASP A 1 655 ? -2.379 3.631 -27.048 1.00 93.81 655 ASP A N 1
ATOM 5077 C CA . ASP A 1 655 ? -2.150 4.231 -28.367 1.00 93.81 655 ASP A CA 1
ATOM 5078 C C . ASP A 1 655 ? -0.785 4.937 -28.478 1.00 93.81 655 ASP A C 1
ATOM 5080 O O . ASP A 1 655 ? -0.329 5.221 -29.583 1.00 93.81 655 ASP A O 1
ATOM 5084 N N . HIS A 1 656 ? -0.072 5.082 -27.350 1.00 94.88 656 HIS A N 1
ATOM 5085 C CA . HIS A 1 656 ? 1.331 5.503 -27.260 1.00 94.88 656 HIS A CA 1
ATOM 5086 C C . HIS A 1 656 ? 2.251 4.328 -26.873 1.00 94.88 656 HIS A C 1
ATOM 5088 O O . HIS A 1 656 ? 2.473 4.083 -25.680 1.00 94.88 656 HIS A O 1
ATOM 5094 N N . PRO A 1 657 ? 2.811 3.567 -27.841 1.00 94.94 657 PRO A N 1
ATOM 5095 C CA . PRO A 1 657 ? 3.619 2.393 -27.546 1.00 94.94 657 PRO A CA 1
ATOM 5096 C C . PRO A 1 657 ? 4.841 2.696 -26.681 1.00 94.94 657 PRO A C 1
ATOM 5098 O O . PRO A 1 657 ? 5.677 3.533 -27.011 1.00 94.94 657 PRO A O 1
ATOM 5101 N N . ALA A 1 658 ? 4.972 1.942 -25.590 1.00 94.31 658 ALA A N 1
ATOM 5102 C CA . ALA A 1 658 ? 6.040 2.065 -24.606 1.00 94.31 658 ALA A CA 1
ATOM 5103 C C . ALA A 1 658 ? 6.359 0.689 -24.005 1.00 94.31 658 ALA A C 1
ATOM 5105 O O . ALA A 1 658 ? 5.517 0.084 -23.343 1.00 94.31 658 ALA A O 1
ATOM 5106 N N . ALA A 1 659 ? 7.581 0.181 -24.207 1.00 92.75 659 ALA A N 1
ATOM 5107 C CA . ALA A 1 659 ? 7.969 -1.168 -23.770 1.00 92.75 659 ALA A CA 1
ATOM 5108 C C . ALA A 1 659 ? 7.777 -1.392 -22.254 1.00 92.75 659 ALA A C 1
ATOM 5110 O O . ALA A 1 659 ? 7.446 -2.490 -21.818 1.00 92.75 659 ALA A O 1
ATOM 5111 N N . TYR A 1 660 ? 7.910 -0.331 -21.451 1.00 91.88 660 TYR A N 1
ATOM 5112 C CA . TYR A 1 660 ? 7.709 -0.374 -20.003 1.00 91.88 660 TYR A CA 1
ATOM 5113 C C . TYR A 1 660 ? 6.240 -0.523 -19.557 1.00 91.88 660 TYR A C 1
ATOM 5115 O O . TYR A 1 660 ? 6.001 -0.758 -18.376 1.00 91.88 660 TYR A O 1
ATOM 5123 N N . LEU A 1 661 ? 5.254 -0.412 -20.459 1.00 95.06 661 LEU A N 1
ATOM 5124 C CA . LEU A 1 661 ? 3.841 -0.627 -20.119 1.00 95.06 661 LEU A CA 1
ATOM 5125 C C . LEU A 1 661 ? 3.505 -2.099 -19.874 1.00 95.06 661 LEU A C 1
ATOM 5127 O O . LEU A 1 661 ? 2.525 -2.377 -19.189 1.00 95.06 661 LEU A O 1
ATOM 5131 N N . PHE A 1 662 ? 4.297 -3.031 -20.407 1.00 96.75 662 PHE A N 1
ATOM 5132 C CA . PHE A 1 662 ? 4.051 -4.470 -20.321 1.00 96.75 662 PHE A CA 1
ATOM 5133 C C . PHE A 1 662 ? 5.220 -5.203 -19.623 1.00 96.75 662 PHE A C 1
ATOM 5135 O O . PHE A 1 662 ? 5.961 -5.936 -20.283 1.00 96.75 662 PHE A O 1
ATOM 5142 N N . PRO A 1 663 ? 5.434 -4.988 -18.307 1.00 95.62 663 PRO A N 1
ATOM 5143 C CA . PRO A 1 663 ? 6.581 -5.533 -17.571 1.00 95.62 663 PRO A CA 1
ATOM 5144 C C . PRO A 1 663 ? 6.477 -7.036 -17.266 1.00 95.62 663 PRO A C 1
ATOM 5146 O O . PRO A 1 663 ? 7.496 -7.673 -16.994 1.00 95.62 663 PRO A O 1
ATOM 5149 N N . ASP A 1 664 ? 5.273 -7.611 -17.282 1.00 97.25 664 ASP A N 1
ATOM 5150 C CA . ASP A 1 664 ? 5.037 -8.994 -16.865 1.00 97.25 664 ASP A CA 1
ATOM 5151 C C . ASP A 1 664 ? 4.917 -9.928 -18.074 1.00 97.25 664 ASP A C 1
ATOM 5153 O O . ASP A 1 664 ? 4.258 -9.599 -19.059 1.00 97.25 664 ASP A O 1
ATOM 5157 N N . VAL A 1 665 ? 5.516 -11.121 -17.993 1.00 98.19 665 VAL A N 1
ATOM 5158 C CA . VAL A 1 665 ? 5.417 -12.163 -19.030 1.00 98.19 665 VAL A CA 1
ATOM 5159 C C . VAL A 1 665 ? 4.546 -13.302 -18.512 1.00 98.19 665 VAL A C 1
ATOM 5161 O O . VAL A 1 665 ? 4.917 -13.982 -17.556 1.00 98.19 665 VAL A O 1
ATOM 5164 N N . LEU A 1 666 ? 3.402 -13.530 -19.152 1.00 98.25 666 LEU A N 1
ATOM 5165 C CA . LEU A 1 666 ? 2.459 -14.594 -18.814 1.00 98.25 666 LEU A CA 1
ATOM 5166 C C . LEU A 1 666 ? 2.489 -15.712 -19.857 1.00 98.25 666 LEU A C 1
ATOM 5168 O O . LEU A 1 666 ? 2.739 -15.480 -21.045 1.00 98.25 666 LEU A O 1
ATOM 5172 N N . VAL A 1 667 ? 2.163 -16.929 -19.420 1.00 98.31 667 VAL A N 1
ATOM 5173 C CA . VAL A 1 667 ? 1.974 -18.083 -20.310 1.00 98.31 667 VAL A CA 1
ATOM 5174 C C . VAL A 1 667 ? 0.498 -18.446 -20.356 1.00 98.31 667 VAL A C 1
ATOM 5176 O O . VAL A 1 667 ? -0.101 -18.788 -19.339 1.00 98.31 667 VAL A O 1
ATOM 5179 N N . ARG A 1 668 ? -0.094 -18.384 -21.550 1.00 97.12 668 ARG A N 1
ATOM 5180 C CA . ARG A 1 668 ? -1.476 -18.784 -21.804 1.00 97.12 668 ARG A CA 1
ATOM 5181 C C . ARG A 1 668 ? -1.560 -20.230 -22.272 1.00 97.12 668 ARG A C 1
ATOM 5183 O O . ARG A 1 668 ? -0.883 -20.589 -23.229 1.00 97.12 668 ARG A O 1
ATOM 5190 N N . VAL A 1 669 ? -2.500 -20.996 -21.723 1.00 96.31 669 VAL A N 1
ATOM 5191 C CA . VAL A 1 669 ? -3.035 -22.226 -22.336 1.00 96.31 669 VAL A CA 1
ATOM 5192 C C . VAL A 1 669 ? -4.565 -22.154 -22.439 1.00 96.31 669 VAL A C 1
ATOM 5194 O O . VAL A 1 669 ? -5.202 -21.265 -21.871 1.00 96.31 669 VAL A O 1
ATOM 5197 N N . LYS A 1 670 ? -5.169 -23.075 -23.197 1.00 93.06 670 LYS A N 1
ATOM 5198 C CA . LYS A 1 670 ? -6.623 -23.290 -23.221 1.00 93.06 670 LYS A CA 1
ATOM 5199 C C . LYS A 1 670 ? -6.948 -24.684 -22.698 1.00 93.06 670 LYS A C 1
ATOM 5201 O O . LYS A 1 670 ? -6.358 -25.648 -23.181 1.00 93.06 670 LYS A O 1
ATOM 5206 N N . LEU A 1 671 ? -7.909 -24.785 -21.783 1.00 91.38 671 LEU A N 1
ATOM 5207 C CA . LEU A 1 671 ? -8.449 -26.044 -21.260 1.00 91.38 671 LEU A CA 1
ATOM 5208 C C . LEU A 1 671 ? -9.970 -26.019 -21.433 1.00 91.38 671 LEU A C 1
ATOM 5210 O O . LEU A 1 671 ? -10.593 -25.055 -21.017 1.00 91.38 671 LEU A O 1
ATOM 5214 N N . ALA A 1 672 ? -10.569 -27.027 -22.077 1.00 86.06 672 ALA A N 1
ATOM 5215 C CA . ALA A 1 672 ? -12.029 -27.132 -22.270 1.00 86.06 672 ALA A CA 1
ATOM 5216 C C . ALA A 1 672 ? -12.742 -25.856 -22.807 1.00 86.06 672 ALA A C 1
ATOM 5218 O O . ALA A 1 672 ? -13.920 -25.643 -22.557 1.00 86.06 672 ALA A O 1
ATOM 5219 N N . GLY A 1 673 ? -12.028 -24.996 -23.546 1.00 83.19 673 GLY A N 1
ATOM 5220 C CA . GLY A 1 673 ? -12.515 -23.692 -24.023 1.00 83.19 673 GLY A CA 1
ATOM 5221 C C . GLY A 1 673 ? -12.048 -22.503 -23.173 1.00 83.19 673 GLY A C 1
ATOM 5222 O O . GLY A 1 673 ? -11.627 -21.493 -23.750 1.00 83.19 673 GLY A O 1
ATOM 5223 N N . GLN A 1 674 ? -12.020 -22.665 -21.846 1.00 88.81 674 GLN A N 1
ATOM 5224 C CA . GLN A 1 674 ? -11.537 -21.695 -20.856 1.00 88.81 674 GLN A CA 1
ATOM 5225 C C . GLN A 1 674 ? -10.088 -21.261 -21.142 1.00 88.81 674 GLN A C 1
ATOM 5227 O O . GLN A 1 674 ? -9.227 -22.057 -21.543 1.00 88.81 674 GLN A O 1
ATOM 5232 N N . GLN A 1 675 ? -9.804 -19.973 -20.929 1.00 89.69 675 GLN A N 1
ATOM 5233 C CA . GLN A 1 675 ? -8.451 -19.418 -20.980 1.00 89.69 675 GLN A CA 1
ATOM 5234 C C . GLN A 1 675 ? -7.796 -19.519 -19.601 1.00 89.69 675 GLN A C 1
ATOM 5236 O O . GLN A 1 675 ? -8.293 -18.937 -18.645 1.00 89.69 675 GLN A O 1
ATOM 5241 N N . ILE A 1 676 ? -6.631 -20.162 -19.523 1.00 94.56 676 ILE A N 1
ATOM 5242 C CA . ILE A 1 676 ? -5.772 -20.126 -18.336 1.00 94.56 676 ILE A CA 1
ATOM 5243 C C . ILE A 1 676 ? -4.561 -19.252 -18.655 1.00 94.56 676 ILE A C 1
ATOM 5245 O O . ILE A 1 676 ? -3.859 -19.505 -19.636 1.00 94.56 676 ILE A O 1
ATOM 5249 N N . LEU A 1 677 ? -4.315 -18.238 -17.831 1.00 95.50 677 LEU A N 1
ATOM 5250 C CA . LEU A 1 677 ? -3.044 -17.521 -17.757 1.00 95.50 677 LEU A CA 1
ATOM 5251 C C . LEU A 1 677 ? -2.276 -18.024 -16.533 1.00 95.50 677 LEU A C 1
ATOM 5253 O O . LEU A 1 677 ? -2.872 -18.495 -15.566 1.00 95.50 677 LEU A O 1
ATOM 5257 N N . LEU A 1 678 ? -0.952 -17.965 -16.616 1.00 96.81 678 LEU A N 1
ATOM 5258 C CA . LEU A 1 678 ? -0.016 -18.427 -15.599 1.00 96.81 678 LEU A CA 1
ATOM 5259 C C . LEU A 1 678 ? 1.135 -17.421 -15.483 1.00 96.81 678 LEU A C 1
ATOM 5261 O O . LEU A 1 678 ? 1.420 -16.704 -16.447 1.00 96.81 678 LEU A O 1
ATOM 5265 N N . ASN A 1 679 ? 1.846 -17.476 -14.351 1.00 95.94 679 ASN A N 1
ATOM 5266 C CA . ASN A 1 679 ? 2.996 -16.638 -13.965 1.00 95.94 679 ASN A CA 1
ATOM 5267 C C . ASN A 1 679 ? 2.668 -15.258 -13.348 1.00 95.94 679 ASN A C 1
ATOM 5269 O O . ASN A 1 679 ? 3.584 -14.549 -12.944 1.00 95.94 679 ASN A O 1
ATOM 5273 N N . ASP A 1 680 ? 1.389 -14.912 -13.192 1.00 93.12 680 ASP A N 1
ATOM 5274 C CA . ASP A 1 680 ? 0.896 -13.774 -12.392 1.00 93.12 680 ASP A CA 1
ATOM 5275 C C . ASP A 1 680 ? 0.445 -14.176 -10.971 1.00 93.12 680 ASP A C 1
ATOM 5277 O O . ASP A 1 680 ? 0.440 -13.371 -10.041 1.00 93.12 680 ASP A O 1
ATOM 5281 N N . THR A 1 681 ? 0.060 -15.440 -10.811 1.00 93.00 681 THR A N 1
ATOM 5282 C CA . THR A 1 681 ? -0.551 -16.031 -9.616 1.00 93.00 681 THR A CA 1
ATOM 5283 C C . THR A 1 681 ? 0.320 -17.144 -9.016 1.00 93.00 681 THR A C 1
ATOM 5285 O O . THR A 1 681 ? 1.344 -17.546 -9.573 1.00 93.00 681 THR A O 1
ATOM 5288 N N . ASN A 1 682 ? -0.063 -17.633 -7.831 1.00 91.94 682 ASN A N 1
ATOM 5289 C CA . ASN A 1 682 ? 0.670 -18.650 -7.069 1.00 91.94 682 ASN A CA 1
ATOM 5290 C C . ASN A 1 682 ? -0.129 -19.966 -6.926 1.00 91.94 682 ASN A C 1
ATOM 5292 O O . ASN A 1 682 ? -1.255 -20.073 -7.414 1.00 91.94 682 ASN A O 1
ATOM 5296 N N . GLN A 1 683 ? 0.436 -20.962 -6.234 1.00 94.00 683 GLN A N 1
ATOM 5297 C CA . GLN A 1 683 ? -0.155 -22.297 -6.061 1.00 94.00 683 GLN A CA 1
ATOM 5298 C C . GLN A 1 683 ? -1.544 -22.300 -5.398 1.00 94.00 683 GLN A C 1
ATOM 5300 O O . GLN A 1 683 ? -2.329 -23.230 -5.580 1.00 94.00 683 GLN A O 1
ATOM 5305 N N . TYR A 1 684 ? -1.863 -21.268 -4.616 1.00 94.81 684 TYR A N 1
ATOM 5306 C CA . TYR A 1 684 ? -3.110 -21.197 -3.864 1.00 94.81 684 TYR A CA 1
ATOM 5307 C C . TYR A 1 684 ? -4.266 -20.611 -4.685 1.00 94.81 684 TYR A C 1
ATOM 5309 O O . TYR A 1 684 ? -5.421 -20.826 -4.330 1.00 94.81 684 TYR A O 1
ATOM 5317 N N . ALA A 1 685 ? -3.988 -19.892 -5.775 1.00 93.50 685 ALA A N 1
ATOM 5318 C CA . ALA A 1 685 ? -5.029 -19.334 -6.635 1.00 93.50 685 ALA A CA 1
ATOM 5319 C C . ALA A 1 685 ? -5.785 -20.439 -7.407 1.00 93.50 685 ALA A C 1
ATOM 5321 O O . ALA A 1 685 ? -5.158 -21.415 -7.835 1.00 93.50 685 ALA A O 1
ATOM 5322 N N . PRO A 1 686 ? -7.103 -20.306 -7.641 1.00 92.75 686 PRO A N 1
ATOM 5323 C CA . PRO A 1 686 ? -7.812 -21.171 -8.579 1.00 92.75 686 PRO A CA 1
ATOM 5324 C C . PRO A 1 686 ? -7.337 -20.899 -10.017 1.00 92.75 686 PRO A C 1
ATOM 5326 O O . PRO A 1 686 ? -7.160 -19.741 -10.412 1.00 92.75 686 PRO A O 1
ATOM 5329 N N . LEU A 1 687 ? -7.122 -21.958 -10.809 1.00 91.81 687 LEU A N 1
ATOM 5330 C CA . LEU A 1 687 ? -6.773 -21.821 -12.228 1.00 91.81 687 LEU A CA 1
ATOM 5331 C C . LEU A 1 687 ? -7.875 -21.047 -12.970 1.00 91.81 687 LEU A C 1
ATOM 5333 O O . LEU A 1 687 ? -9.055 -21.326 -12.787 1.00 91.81 687 LEU A O 1
ATOM 5337 N N . GLY A 1 688 ? -7.477 -20.077 -13.798 1.00 90.88 688 GLY A N 1
ATOM 5338 C CA . GLY A 1 688 ? -8.400 -19.187 -14.515 1.00 90.88 688 GLY A CA 1
ATOM 5339 C C . GLY A 1 688 ? -8.734 -17.879 -13.782 1.00 90.88 688 GLY A C 1
ATOM 5340 O O . GLY A 1 688 ? -9.369 -17.015 -14.378 1.00 90.88 688 GLY A O 1
ATOM 5341 N N . SER A 1 689 ? -8.281 -17.696 -12.534 1.00 92.38 689 SER A N 1
ATOM 5342 C CA . SER A 1 689 ? -8.225 -16.374 -11.884 1.00 92.38 689 SER A CA 1
ATOM 5343 C C . SER A 1 689 ? -6.875 -15.696 -12.140 1.00 92.38 689 SER A C 1
ATOM 5345 O O . SER A 1 689 ? -5.856 -16.384 -12.226 1.00 92.38 689 SER A O 1
ATOM 5347 N N . PHE A 1 690 ? -6.866 -14.364 -12.271 1.00 88.06 690 PHE A N 1
ATOM 5348 C CA . PHE A 1 690 ? -5.691 -13.580 -12.684 1.00 88.06 690 PHE A CA 1
ATOM 5349 C C . PHE A 1 690 ? -5.433 -12.401 -11.736 1.00 88.06 690 PHE A C 1
ATOM 5351 O O . PHE A 1 690 ? -6.373 -11.815 -11.201 1.00 88.06 690 PHE A O 1
ATOM 5358 N N . ALA A 1 691 ? -4.172 -11.994 -11.576 1.00 92.12 691 ALA A N 1
ATOM 5359 C CA . ALA A 1 691 ? -3.812 -10.754 -10.878 1.00 92.12 691 ALA A CA 1
ATOM 5360 C C . ALA A 1 691 ? -4.028 -9.509 -11.765 1.00 92.12 691 ALA A C 1
ATOM 5362 O O . ALA A 1 691 ? -4.332 -8.423 -11.268 1.00 92.12 691 ALA A O 1
ATOM 5363 N N . HIS A 1 692 ? -3.926 -9.676 -13.088 1.00 94.31 692 HIS A N 1
ATOM 5364 C CA . HIS A 1 692 ? -4.133 -8.631 -14.098 1.00 94.31 692 HIS A CA 1
ATOM 5365 C C . HIS A 1 692 ? -5.596 -8.525 -14.584 1.00 94.31 692 HIS A C 1
ATOM 5367 O O . HIS A 1 692 ? -5.832 -8.125 -15.724 1.00 94.31 692 HIS A O 1
ATOM 5373 N N . GLU A 1 693 ? -6.579 -8.875 -13.742 1.00 91.62 693 GLU A N 1
ATOM 5374 C CA . GLU A 1 693 ? -8.019 -8.799 -14.058 1.00 91.62 693 GLU A CA 1
ATOM 5375 C C . GLU A 1 693 ? -8.419 -7.402 -14.601 1.00 91.62 693 GLU A C 1
ATOM 5377 O O . GLU A 1 693 ? -8.109 -6.371 -14.002 1.00 91.62 693 GLU A O 1
ATOM 5382 N N . ASP A 1 694 ? -9.083 -7.384 -15.764 1.00 92.38 694 ASP A N 1
ATOM 5383 C CA . ASP A 1 694 ? -9.497 -6.221 -16.582 1.00 92.38 694 ASP A CA 1
ATOM 5384 C C . ASP A 1 694 ? -8.375 -5.285 -17.075 1.00 92.38 694 ASP A C 1
ATOM 5386 O O . ASP A 1 694 ? -8.630 -4.157 -17.525 1.00 92.38 694 ASP A O 1
ATOM 5390 N N . ARG A 1 695 ? -7.120 -5.740 -17.047 1.00 94.62 695 ARG A N 1
ATOM 5391 C CA . ARG A 1 695 ? -5.977 -4.970 -17.561 1.00 94.62 695 ARG A CA 1
ATOM 5392 C C . ARG A 1 695 ? -5.576 -5.391 -18.969 1.00 94.62 695 ARG A C 1
ATOM 5394 O O . ARG A 1 695 ? -6.049 -6.393 -19.504 1.00 94.62 695 ARG A O 1
ATOM 5401 N N . ALA A 1 696 ? -4.718 -4.595 -19.599 1.00 97.44 696 ALA A N 1
ATOM 5402 C CA . ALA A 1 696 ? -4.243 -4.865 -20.947 1.00 97.44 696 ALA A CA 1
ATOM 5403 C C . ALA A 1 696 ? -3.237 -6.032 -20.989 1.00 97.44 696 ALA A C 1
ATOM 5405 O O . ALA A 1 696 ? -2.319 -6.111 -20.171 1.00 97.44 696 ALA A O 1
ATOM 5406 N N . GLY A 1 697 ? -3.362 -6.887 -22.005 1.00 97.81 697 GLY A N 1
ATOM 5407 C CA . GLY A 1 697 ? -2.389 -7.916 -22.361 1.00 97.81 697 GLY A CA 1
ATOM 5408 C C . GLY A 1 697 ? -2.050 -7.895 -23.854 1.00 97.81 697 GLY A C 1
ATOM 5409 O O . GLY A 1 697 ? -2.947 -7.937 -24.698 1.00 97.81 697 GLY A O 1
ATOM 5410 N N . LEU A 1 698 ? -0.760 -7.841 -24.192 1.00 98.25 698 LEU A N 1
ATOM 5411 C CA . LEU A 1 698 ? -0.236 -7.877 -25.558 1.00 98.25 698 LEU A CA 1
ATOM 5412 C C . LEU A 1 698 ? 0.020 -9.329 -25.987 1.00 98.25 698 LEU A C 1
ATOM 5414 O O . LEU A 1 698 ? 0.967 -9.982 -25.543 1.00 98.25 698 LEU A O 1
ATOM 5418 N N . PHE A 1 699 ? -0.828 -9.846 -26.878 1.00 98.06 699 PHE A N 1
ATOM 5419 C CA . PHE A 1 699 ? -0.788 -11.239 -27.327 1.00 98.06 699 PHE A CA 1
ATOM 5420 C C . PHE A 1 699 ? 0.310 -11.436 -28.372 1.00 98.06 699 PHE A C 1
ATOM 5422 O O . PHE A 1 699 ? 0.099 -11.175 -29.566 1.00 98.06 699 PHE A O 1
ATOM 5429 N N . LEU A 1 700 ? 1.469 -11.939 -27.931 1.00 98.12 700 LEU A N 1
ATOM 5430 C CA . LEU A 1 700 ? 2.720 -11.918 -28.694 1.00 98.12 700 LEU A CA 1
ATOM 5431 C C . LEU A 1 700 ? 2.660 -12.630 -30.054 1.00 98.12 700 LEU A C 1
ATOM 5433 O O . LEU A 1 700 ? 3.352 -12.234 -30.988 1.00 98.12 700 LEU A O 1
ATOM 5437 N N . ARG A 1 701 ? 1.803 -13.647 -30.213 1.00 95.75 701 ARG A N 1
ATOM 5438 C CA . ARG A 1 701 ? 1.573 -14.316 -31.510 1.00 95.75 701 ARG A CA 1
ATOM 5439 C C . ARG A 1 701 ? 0.921 -13.406 -32.561 1.00 95.75 701 ARG A C 1
ATOM 5441 O O . ARG A 1 701 ? 1.111 -13.627 -33.751 1.00 95.75 701 ARG A O 1
ATOM 5448 N N . SER A 1 702 ? 0.129 -12.421 -32.136 1.00 95.75 702 SER A N 1
ATOM 5449 C CA . SER A 1 702 ? -0.721 -11.606 -33.019 1.00 95.75 702 SER A CA 1
ATOM 5450 C C . SER A 1 702 ? -0.297 -10.140 -33.132 1.00 95.75 702 SER A C 1
ATOM 5452 O O . SER A 1 702 ? -0.670 -9.480 -34.106 1.00 95.75 702 SER A O 1
ATOM 5454 N N . GLY A 1 703 ? 0.452 -9.629 -32.147 1.00 95.81 703 GLY A N 1
ATOM 5455 C CA . GLY A 1 703 ? 0.779 -8.206 -32.033 1.00 95.81 703 GLY A CA 1
ATOM 5456 C C . GLY A 1 703 ? -0.418 -7.317 -31.681 1.00 95.81 703 GLY A C 1
ATOM 5457 O O . GLY A 1 703 ? -0.375 -6.125 -31.959 1.00 95.81 703 GLY A O 1
ATOM 5458 N N . ARG A 1 704 ? -1.499 -7.889 -31.128 1.00 96.56 704 ARG A N 1
ATOM 5459 C CA . ARG A 1 704 ? -2.697 -7.160 -30.683 1.00 96.56 704 ARG A CA 1
ATOM 5460 C C . ARG A 1 704 ? -2.784 -7.134 -29.160 1.00 96.56 704 ARG A C 1
ATOM 5462 O O . ARG A 1 704 ? -2.568 -8.161 -28.513 1.00 96.56 704 ARG A O 1
ATOM 5469 N N . VAL A 1 705 ? -3.163 -5.985 -28.614 1.00 97.38 705 VAL A N 1
ATOM 5470 C CA . VAL A 1 705 ? -3.583 -5.851 -27.215 1.00 97.38 705 VAL A CA 1
ATOM 5471 C C . VAL A 1 705 ? -5.036 -6.325 -27.075 1.00 97.38 705 VAL A C 1
ATOM 5473 O O . VAL A 1 705 ? -5.834 -6.162 -28.000 1.00 97.38 705 VAL A O 1
ATOM 5476 N N . LYS A 1 706 ? -5.380 -6.941 -25.941 1.00 95.94 706 LYS A N 1
ATOM 5477 C CA . LYS A 1 706 ? -6.761 -7.196 -25.494 1.00 95.94 706 LYS A CA 1
ATOM 5478 C C . LYS A 1 706 ? -6.858 -7.030 -23.979 1.00 95.94 706 LYS A C 1
ATOM 5480 O O . LYS A 1 706 ? -5.835 -7.021 -23.302 1.00 95.94 706 LYS A O 1
ATOM 5485 N N . ILE A 1 707 ? -8.076 -6.961 -23.450 1.00 95.75 707 ILE A N 1
ATOM 5486 C CA . ILE A 1 707 ? -8.322 -6.981 -22.004 1.00 95.75 707 ILE A CA 1
ATOM 5487 C C . ILE A 1 707 ? -8.267 -8.420 -21.470 1.00 95.75 707 ILE A C 1
ATOM 5489 O O . ILE A 1 707 ? -8.728 -9.354 -22.132 1.00 95.75 707 ILE A O 1
ATOM 5493 N N . LEU A 1 708 ? -7.675 -8.597 -20.289 1.00 94.25 708 LEU A N 1
ATOM 5494 C CA . LEU A 1 708 ? -7.521 -9.873 -19.593 1.00 94.25 708 LEU A CA 1
ATOM 5495 C C . LEU A 1 708 ? -8.649 -10.058 -18.564 1.00 94.25 708 LEU A C 1
ATOM 5497 O O . LEU A 1 708 ? -8.489 -9.762 -17.383 1.00 94.25 708 LEU A O 1
ATOM 5501 N N . ALA A 1 709 ? -9.805 -10.537 -19.023 1.00 91.38 709 ALA A N 1
ATOM 5502 C CA . ALA A 1 709 ? -10.927 -10.898 -18.156 1.00 91.38 709 ALA A CA 1
ATOM 5503 C C . ALA A 1 709 ? -10.900 -12.407 -17.813 1.00 91.38 709 ALA A C 1
ATOM 5505 O O . ALA A 1 709 ? -10.718 -13.218 -18.731 1.00 91.38 709 ALA A O 1
ATOM 5506 N N . PRO A 1 710 ? -11.063 -12.801 -16.534 1.00 91.00 710 PRO A N 1
ATOM 5507 C CA . PRO A 1 710 ? -11.393 -14.172 -16.145 1.00 91.00 710 PRO A CA 1
ATOM 5508 C C . PRO A 1 710 ? -12.881 -14.472 -16.415 1.00 91.00 710 PRO A C 1
ATOM 5510 O O . PRO A 1 710 ? -13.638 -13.603 -16.846 1.00 91.00 710 PRO A O 1
ATOM 5513 N N . GLU A 1 711 ? -13.313 -15.708 -16.165 1.00 91.31 711 GLU A N 1
ATOM 5514 C CA . GLU A 1 711 ? -14.740 -16.061 -16.190 1.00 91.31 711 GLU A CA 1
ATOM 5515 C C . GLU A 1 711 ? -15.486 -15.463 -14.986 1.00 91.31 711 GLU A C 1
ATOM 5517 O O . GLU A 1 711 ? -14.897 -15.256 -13.925 1.00 91.31 711 GLU A O 1
ATOM 5522 N N . GLU A 1 712 ? -16.793 -15.215 -15.125 1.00 88.62 712 GLU A N 1
ATOM 5523 C CA . GLU A 1 712 ? -17.601 -14.492 -14.124 1.00 88.62 712 GLU A CA 1
ATOM 5524 C C . GLU A 1 712 ? -17.607 -15.168 -12.734 1.00 88.62 712 GLU A C 1
ATOM 5526 O O . GLU A 1 712 ? -17.643 -14.509 -11.698 1.00 88.62 712 GLU A O 1
ATOM 5531 N N . SER A 1 713 ? -17.486 -16.498 -12.694 1.00 90.06 713 SER A N 1
ATOM 5532 C CA . SER A 1 713 ? -17.352 -17.290 -11.464 1.00 90.06 713 SER A CA 1
ATOM 5533 C C . SER A 1 713 ? -15.979 -17.166 -10.784 1.00 90.06 713 SER A C 1
ATOM 5535 O O . SER A 1 713 ? -15.863 -17.461 -9.593 1.00 90.06 713 SER A O 1
ATOM 5537 N N . LEU A 1 714 ? -14.944 -16.735 -11.512 1.00 91.75 714 LEU A N 1
ATOM 5538 C CA . LEU A 1 714 ? -13.541 -16.642 -11.079 1.00 91.75 714 LEU A CA 1
ATOM 5539 C C . LEU A 1 714 ? -13.066 -15.200 -10.835 1.00 91.75 714 LEU A C 1
ATOM 5541 O O . LEU A 1 714 ? -11.892 -14.990 -10.518 1.00 91.75 714 LEU A O 1
ATOM 5545 N N . ARG A 1 715 ? -13.966 -14.215 -10.938 1.00 90.81 715 ARG A N 1
ATOM 5546 C CA . ARG A 1 715 ? -13.690 -12.807 -10.619 1.00 90.81 715 ARG A CA 1
ATOM 5547 C C . ARG A 1 715 ? -13.384 -12.599 -9.144 1.00 90.81 715 ARG A C 1
ATOM 5549 O O . ARG A 1 715 ? -13.864 -13.324 -8.269 1.00 90.81 715 ARG A O 1
ATOM 5556 N N . ASN A 1 716 ? -12.598 -11.572 -8.847 1.00 89.00 716 ASN A N 1
ATOM 5557 C CA . ASN A 1 716 ? -12.242 -11.235 -7.476 1.00 89.00 716 ASN A CA 1
ATOM 5558 C C . ASN A 1 716 ? -13.406 -10.580 -6.694 1.00 89.00 716 ASN A C 1
ATOM 5560 O O . ASN A 1 716 ? -13.525 -9.356 -6.660 1.00 89.00 716 ASN A O 1
ATOM 5564 N N . ARG A 1 717 ? -14.219 -11.392 -6.001 1.00 87.31 717 ARG A N 1
ATOM 5565 C CA . ARG A 1 717 ? -15.307 -10.947 -5.101 1.00 87.31 717 ARG A CA 1
ATOM 5566 C C . ARG A 1 717 ? -15.093 -11.400 -3.650 1.00 87.31 717 ARG A C 1
ATOM 5568 O O . ARG A 1 717 ? -14.425 -12.401 -3.380 1.00 87.31 717 ARG A O 1
ATOM 5575 N N . THR A 1 718 ? -15.678 -10.672 -2.697 1.00 90.12 718 THR A N 1
ATOM 5576 C CA . THR A 1 718 ? -15.837 -11.108 -1.298 1.00 90.12 718 THR A CA 1
ATOM 5577 C C . THR A 1 718 ? -17.263 -10.830 -0.828 1.00 90.12 718 THR A C 1
ATOM 5579 O O . THR A 1 718 ? -17.706 -9.687 -0.857 1.00 90.12 718 THR A O 1
ATOM 5582 N N . GLU A 1 719 ? -17.950 -11.861 -0.344 1.00 92.25 719 GLU A N 1
ATOM 5583 C CA . GLU A 1 719 ? -19.295 -11.779 0.247 1.00 92.25 719 GLU A CA 1
ATOM 5584 C C . GLU A 1 719 ? -19.214 -12.003 1.758 1.00 92.25 719 GLU A C 1
ATOM 5586 O O . GLU A 1 719 ? -18.356 -12.759 2.226 1.00 92.25 719 GLU A O 1
ATOM 5591 N N . ARG A 1 720 ? -20.108 -11.384 2.536 1.00 95.44 720 ARG A N 1
ATOM 5592 C CA . ARG A 1 720 ? -20.198 -11.603 3.990 1.00 95.44 720 ARG A CA 1
ATOM 5593 C C . ARG A 1 720 ? -21.649 -11.752 4.423 1.00 95.44 720 ARG A C 1
ATOM 5595 O O . ARG A 1 720 ? -22.461 -10.890 4.116 1.00 95.44 720 ARG A O 1
ATOM 5602 N N . ASP A 1 721 ? -21.936 -12.777 5.208 1.00 96.88 721 ASP A N 1
ATOM 5603 C CA . ASP A 1 721 ? -23.221 -12.937 5.883 1.00 96.88 721 ASP A CA 1
ATOM 5604 C C . ASP A 1 721 ? -23.014 -12.851 7.394 1.00 96.88 721 ASP A C 1
ATOM 5606 O O . ASP A 1 721 ? -22.094 -13.461 7.949 1.00 96.88 721 ASP A O 1
ATOM 5610 N N . TYR A 1 722 ? -23.884 -12.092 8.048 1.00 97.38 722 TYR A N 1
ATOM 5611 C CA . TYR A 1 722 ? -23.996 -11.970 9.492 1.00 97.38 722 TYR A CA 1
ATOM 5612 C C . TYR A 1 722 ? -25.372 -12.494 9.900 1.00 97.38 722 TYR A C 1
ATOM 5614 O O . TYR A 1 722 ? -26.395 -11.976 9.463 1.00 97.38 722 TYR A O 1
ATOM 5622 N N . ASP A 1 723 ? -25.381 -13.521 10.734 1.00 97.19 723 ASP A N 1
ATOM 5623 C CA . ASP A 1 723 ? -26.557 -14.097 11.377 1.00 97.19 723 ASP A CA 1
ATOM 5624 C C . ASP A 1 723 ? -26.487 -13.687 12.854 1.00 97.19 723 ASP A C 1
ATOM 5626 O O . ASP A 1 723 ? -25.520 -14.006 13.550 1.00 97.19 723 ASP A O 1
ATOM 5630 N N . LEU A 1 724 ? -27.441 -12.859 13.278 1.00 95.75 724 LEU A N 1
ATOM 5631 C CA . LEU A 1 724 ? -27.475 -12.158 14.558 1.00 95.75 724 LEU A CA 1
ATOM 5632 C C . LEU A 1 724 ? -28.774 -12.521 15.283 1.00 95.75 724 LEU A C 1
ATOM 5634 O O . LEU A 1 724 ? -29.843 -12.028 14.942 1.00 95.75 724 LEU A O 1
ATOM 5638 N N . THR A 1 725 ? -28.683 -13.354 16.316 1.00 95.19 725 THR A N 1
ATOM 5639 C CA . THR A 1 725 ? -29.799 -13.623 17.238 1.00 95.19 725 THR A CA 1
ATOM 5640 C C . THR A 1 725 ? -29.628 -12.780 18.495 1.00 95.19 725 THR A C 1
ATOM 5642 O O . THR A 1 725 ? -28.548 -12.804 19.087 1.00 95.19 725 THR A O 1
ATOM 5645 N N . ILE A 1 726 ? -30.668 -12.053 18.916 1.00 92.25 726 ILE A N 1
ATOM 5646 C CA . ILE A 1 726 ? -30.658 -11.206 20.123 1.00 92.25 726 ILE A CA 1
ATOM 5647 C C . ILE A 1 726 ? -31.704 -11.726 21.117 1.00 92.25 726 ILE A C 1
ATOM 5649 O O . ILE A 1 726 ? -32.833 -12.000 20.724 1.00 92.25 726 ILE A O 1
ATOM 5653 N N . ASP A 1 727 ? -31.344 -11.859 22.397 1.00 91.12 727 ASP A N 1
ATOM 5654 C CA . ASP A 1 727 ? -32.290 -12.214 23.463 1.00 91.12 727 ASP A CA 1
ATOM 5655 C C . ASP A 1 727 ? -32.995 -10.979 24.063 1.00 91.12 727 ASP A C 1
ATOM 5657 O O . ASP A 1 727 ? -32.554 -9.838 23.919 1.00 91.12 727 ASP A O 1
ATOM 5661 N N . ALA A 1 728 ? -34.092 -11.197 24.794 1.00 87.38 728 ALA A N 1
ATOM 5662 C CA . ALA A 1 728 ? -34.858 -10.117 25.423 1.00 87.38 728 ALA A CA 1
ATOM 5663 C C . ALA A 1 728 ? -34.111 -9.390 26.570 1.00 87.38 728 ALA A C 1
ATOM 5665 O O . ALA A 1 728 ? -34.660 -8.459 27.162 1.00 87.38 728 ALA A O 1
ATOM 5666 N N . LYS A 1 729 ? -32.883 -9.800 26.919 1.00 87.50 729 LYS A N 1
ATOM 5667 C CA . LYS A 1 729 ? -31.985 -9.113 27.867 1.00 87.50 729 LYS A CA 1
ATOM 5668 C C . LYS A 1 729 ? -30.908 -8.286 27.146 1.00 87.50 729 LYS A C 1
ATOM 5670 O O . LYS A 1 729 ? -30.209 -7.519 27.800 1.00 87.50 729 LYS A O 1
ATOM 5675 N N . GLY A 1 730 ? -30.797 -8.418 25.823 1.00 88.31 730 GLY A N 1
ATOM 5676 C CA . GLY A 1 730 ? -29.841 -7.720 24.971 1.00 88.31 730 GLY A CA 1
ATOM 5677 C C . GLY A 1 730 ? -28.525 -8.459 24.718 1.00 88.31 730 GLY A C 1
ATOM 5678 O O . GLY A 1 730 ? -27.599 -7.885 24.141 1.00 88.31 730 GLY A O 1
ATOM 5679 N N . ASN A 1 731 ? -28.412 -9.734 25.093 1.00 93.50 731 ASN A N 1
ATOM 5680 C CA . ASN A 1 731 ? -27.270 -10.553 24.688 1.00 93.50 731 ASN A CA 1
ATOM 5681 C C . ASN A 1 731 ? -27.434 -10.981 23.229 1.00 93.50 731 ASN A C 1
ATOM 5683 O O . ASN A 1 731 ? -28.529 -11.351 22.809 1.00 93.50 731 ASN A O 1
ATOM 5687 N N . ALA A 1 732 ? -26.342 -10.983 22.468 1.00 95.19 732 ALA A N 1
ATOM 5688 C CA . ALA A 1 732 ? -26.340 -11.447 21.086 1.00 95.19 732 ALA A CA 1
ATOM 5689 C C . ALA A 1 732 ? -25.534 -12.735 20.909 1.00 95.19 732 ALA A C 1
ATOM 5691 O O . ALA A 1 732 ? -24.506 -12.938 21.555 1.00 95.19 732 ALA A O 1
ATOM 5692 N N . THR A 1 733 ? -25.954 -13.569 19.961 1.00 97.19 733 THR A N 1
ATOM 5693 C CA . THR A 1 733 ? -25.080 -14.538 19.292 1.00 97.19 733 THR A CA 1
ATOM 5694 C C . THR A 1 733 ? -24.944 -14.115 17.835 1.00 97.19 733 THR A C 1
ATOM 5696 O O . THR A 1 733 ? -25.949 -13.986 17.142 1.00 97.19 733 THR A O 1
ATOM 5699 N N . ILE A 1 734 ? -23.711 -13.878 17.383 1.00 97.31 734 ILE A N 1
ATOM 5700 C CA . ILE A 1 734 ? -23.394 -13.461 16.014 1.00 97.31 734 ILE A CA 1
ATOM 5701 C C . ILE A 1 734 ? -22.553 -14.540 15.343 1.00 97.31 734 ILE A C 1
ATOM 5703 O O . ILE A 1 734 ? -21.402 -14.756 15.726 1.00 97.31 734 ILE A O 1
ATOM 5707 N N . ARG A 1 735 ? -23.096 -15.186 14.313 1.00 97.88 735 ARG A N 1
ATOM 5708 C CA . ARG A 1 735 ? -22.339 -16.009 13.370 1.00 97.88 735 ARG A CA 1
ATOM 5709 C C . ARG A 1 735 ? -21.984 -15.160 12.156 1.00 97.88 735 ARG A C 1
ATOM 5711 O O . ARG A 1 735 ? -22.860 -14.637 11.477 1.00 97.88 735 ARG A O 1
ATOM 5718 N N . LYS A 1 736 ? -20.694 -15.053 11.848 1.00 97.50 736 LYS A N 1
ATOM 5719 C CA . LYS A 1 736 ? -20.197 -14.400 10.635 1.00 97.50 736 LYS A CA 1
ATOM 5720 C C . LYS A 1 736 ? -19.638 -15.453 9.685 1.00 97.50 736 LYS A C 1
ATOM 5722 O O . LYS A 1 736 ? -18.761 -16.226 10.067 1.00 97.50 736 LYS A O 1
ATOM 5727 N N . THR A 1 737 ? -20.097 -15.423 8.440 1.00 97.62 737 THR A N 1
ATOM 5728 C CA . THR A 1 737 ? -19.576 -16.212 7.316 1.00 97.62 737 THR A CA 1
ATOM 5729 C C . THR A 1 737 ? -19.001 -15.250 6.280 1.00 97.62 737 THR A C 1
ATOM 5731 O O . THR A 1 737 ? -19.618 -14.241 5.964 1.00 97.62 737 THR A O 1
ATOM 5734 N N . THR A 1 738 ? -17.813 -15.517 5.745 1.00 96.38 738 THR A N 1
ATOM 5735 C CA . THR A 1 738 ? -17.221 -14.759 4.627 1.00 96.38 738 THR A CA 1
ATOM 5736 C C . THR A 1 738 ? -16.861 -15.726 3.506 1.00 96.38 738 THR A C 1
ATOM 5738 O O . THR A 1 738 ? -16.241 -16.751 3.785 1.00 96.38 738 THR A O 1
ATOM 5741 N N . ARG A 1 739 ? -17.240 -15.415 2.260 1.00 95.69 739 ARG A N 1
ATOM 5742 C CA . ARG A 1 739 ? -16.883 -16.190 1.057 1.00 95.69 739 ARG A CA 1
ATOM 5743 C C . ARG A 1 739 ? -15.932 -15.386 0.179 1.00 95.69 739 ARG A C 1
ATOM 5745 O O . ARG A 1 739 ? -16.156 -14.198 -0.046 1.00 95.69 739 ARG A O 1
ATOM 5752 N N . TYR A 1 740 ? -14.898 -16.044 -0.329 1.00 94.69 740 TYR A N 1
ATOM 5753 C CA . TYR A 1 740 ? -13.832 -15.455 -1.130 1.00 94.69 740 TYR A CA 1
ATOM 5754 C C . TYR A 1 740 ? -13.746 -16.121 -2.506 1.00 94.69 740 TYR A C 1
ATOM 5756 O O . TYR A 1 740 ? -13.663 -17.349 -2.607 1.00 94.69 740 TYR A O 1
ATOM 5764 N N . TYR A 1 741 ? -13.716 -15.290 -3.547 1.00 93.62 741 TYR A N 1
ATOM 5765 C CA . TYR A 1 741 ? -13.685 -15.671 -4.961 1.00 93.62 741 TYR A CA 1
ATOM 5766 C C . TYR A 1 741 ? -12.406 -15.134 -5.634 1.00 93.62 741 TYR A C 1
ATOM 5768 O O . TYR A 1 741 ? -11.755 -14.225 -5.108 1.00 93.62 741 TYR A O 1
ATOM 5776 N N . GLY A 1 742 ? -12.027 -15.697 -6.783 1.00 92.38 742 GLY A N 1
ATOM 5777 C CA . GLY A 1 742 ? -10.902 -15.235 -7.606 1.00 92.38 742 GLY A CA 1
ATOM 5778 C C . GLY A 1 742 ? -9.581 -15.063 -6.844 1.00 92.38 742 GLY A C 1
ATOM 5779 O O . GLY A 1 742 ? -9.184 -15.924 -6.056 1.00 92.38 742 GLY A O 1
ATOM 5780 N N . GLY A 1 743 ? -8.906 -13.927 -7.047 1.00 90.19 743 GLY A N 1
ATOM 5781 C CA . GLY A 1 743 ? -7.644 -13.604 -6.366 1.00 90.19 743 GLY A CA 1
ATOM 5782 C C . GLY A 1 743 ? -7.741 -13.625 -4.833 1.00 90.19 743 GLY A C 1
ATOM 5783 O O . GLY A 1 743 ? -6.832 -14.118 -4.165 1.00 90.19 743 GLY A O 1
ATOM 5784 N N . SER A 1 744 ? -8.872 -13.189 -4.267 1.00 91.62 744 SER A N 1
ATOM 5785 C CA . SER A 1 744 ? -9.127 -13.197 -2.820 1.00 91.62 744 SER A CA 1
ATOM 5786 C C . SER A 1 744 ? -9.182 -14.613 -2.246 1.00 91.62 744 SER A C 1
ATOM 5788 O O . SER A 1 744 ? -8.711 -14.823 -1.127 1.00 91.62 744 SER A O 1
ATOM 5790 N N . HIS A 1 745 ? -9.684 -15.598 -3.007 1.00 95.25 745 HIS A N 1
ATOM 5791 C CA . HIS A 1 745 ? -9.605 -17.017 -2.629 1.00 95.25 745 HIS A CA 1
ATOM 5792 C C . HIS A 1 745 ? -8.147 -17.430 -2.432 1.00 95.25 745 HIS A C 1
ATOM 5794 O O . HIS A 1 745 ? -7.764 -17.823 -1.331 1.00 95.25 745 HIS A O 1
ATOM 5800 N N . GLY A 1 746 ? -7.313 -17.231 -3.458 1.00 93.94 746 GLY A N 1
ATOM 5801 C CA . GLY A 1 746 ? -5.895 -17.584 -3.416 1.00 93.94 746 GLY A CA 1
ATOM 5802 C C . GLY A 1 746 ? -5.125 -16.859 -2.312 1.00 93.94 746 GLY A C 1
ATOM 5803 O O . GLY A 1 746 ? -4.323 -17.475 -1.611 1.00 93.94 746 GLY A O 1
ATOM 5804 N N . SER A 1 747 ? -5.404 -15.572 -2.090 1.00 93.88 747 SER A N 1
ATOM 5805 C CA . SER A 1 747 ? -4.779 -14.787 -1.019 1.00 93.88 747 SER A CA 1
ATOM 5806 C C . SER A 1 747 ? -5.157 -15.275 0.384 1.00 93.88 747 SER A C 1
ATOM 5808 O O . SER A 1 747 ? -4.286 -15.350 1.253 1.00 93.88 747 SER A O 1
ATOM 5810 N N . ARG A 1 748 ? -6.426 -15.630 0.635 1.00 95.81 748 ARG A N 1
ATOM 5811 C CA . ARG A 1 748 ? -6.863 -16.145 1.948 1.00 95.81 748 ARG A CA 1
ATOM 5812 C C . ARG A 1 748 ? -6.482 -17.613 2.152 1.00 95.81 748 ARG A C 1
ATOM 5814 O O . ARG A 1 748 ? -6.094 -17.968 3.263 1.00 95.81 748 ARG A O 1
ATOM 5821 N N . LYS A 1 749 ? -6.480 -18.429 1.092 1.00 96.62 749 LYS A N 1
ATOM 5822 C CA . LYS A 1 749 ? -5.945 -19.799 1.097 1.00 96.62 749 LYS A CA 1
ATOM 5823 C C . LYS A 1 749 ? -4.452 -19.816 1.418 1.00 96.62 749 LYS A C 1
ATOM 5825 O O . LYS A 1 749 ? -4.048 -20.579 2.290 1.00 96.62 749 LYS A O 1
ATOM 5830 N N . LYS A 1 750 ? -3.660 -18.931 0.792 1.00 95.25 750 LYS A N 1
ATOM 5831 C CA . LYS A 1 750 ? -2.251 -18.711 1.154 1.00 95.25 750 LYS A CA 1
ATOM 5832 C C . LYS A 1 750 ? -2.125 -18.360 2.633 1.00 95.25 750 LYS A C 1
ATOM 5834 O O . LYS A 1 750 ? -1.444 -19.062 3.370 1.00 95.25 750 LYS A O 1
ATOM 5839 N N . PHE A 1 751 ? -2.824 -17.304 3.061 1.00 96.19 751 PHE A N 1
ATOM 5840 C CA . PHE A 1 751 ? -2.777 -16.824 4.441 1.00 96.19 751 PHE A CA 1
ATOM 5841 C C . PHE A 1 751 ? -3.051 -17.950 5.442 1.00 96.19 751 PHE A C 1
ATOM 5843 O O . PHE A 1 751 ? -2.229 -18.175 6.312 1.00 96.19 751 PHE A O 1
ATOM 5850 N N . TYR A 1 752 ? -4.152 -18.695 5.307 1.00 95.56 752 TYR A N 1
ATOM 5851 C CA . TYR A 1 752 ? -4.490 -19.755 6.263 1.00 95.56 752 TYR A CA 1
ATOM 5852 C C . TYR A 1 752 ? -3.662 -21.038 6.132 1.00 95.56 752 TYR A C 1
ATOM 5854 O O . TYR A 1 752 ? -3.588 -21.777 7.111 1.00 95.56 752 TYR A O 1
ATOM 5862 N N . GLY A 1 753 ? -3.058 -21.307 4.970 1.00 93.56 753 GLY A N 1
ATOM 5863 C CA . GLY A 1 753 ? -2.141 -22.433 4.773 1.00 93.56 753 GLY A CA 1
ATOM 5864 C C . GLY A 1 753 ? -0.746 -22.200 5.363 1.00 93.56 753 GLY A C 1
ATOM 5865 O O . GLY A 1 753 ? -0.079 -23.159 5.731 1.00 93.56 753 GLY A O 1
ATOM 5866 N N . GLU A 1 754 ? -0.323 -20.939 5.485 1.00 93.69 754 GLU A N 1
ATOM 5867 C CA . GLU A 1 754 ? 1.002 -20.551 5.996 1.00 93.69 754 GLU A CA 1
ATOM 5868 C C . GLU A 1 754 ? 0.973 -20.034 7.451 1.00 93.69 754 GLU A C 1
ATOM 5870 O O . GLU A 1 754 ? 2.025 -19.742 8.013 1.00 93.69 754 GLU A O 1
ATOM 5875 N N . LEU A 1 755 ? -0.206 -19.928 8.080 1.00 94.38 755 LEU A N 1
ATOM 5876 C CA . LEU A 1 755 ? -0.389 -19.344 9.417 1.00 94.38 755 LEU A CA 1
ATOM 5877 C C . LEU A 1 755 ? -0.164 -20.372 10.549 1.00 94.38 755 LEU A C 1
ATOM 5879 O O . LEU A 1 755 ? -0.974 -21.296 10.687 1.00 94.38 755 LEU A O 1
ATOM 5883 N N . PRO A 1 756 ? 0.849 -20.201 11.425 1.00 93.50 756 PRO A N 1
ATOM 5884 C CA . PRO A 1 756 ? 1.083 -21.107 12.552 1.00 93.50 756 PRO A CA 1
ATOM 5885 C C . PRO A 1 756 ? -0.105 -21.164 13.535 1.00 93.50 756 PRO A C 1
ATOM 5887 O O . PRO A 1 756 ? -0.830 -20.174 13.670 1.00 93.50 756 PRO A O 1
ATOM 5890 N N . PRO A 1 757 ? -0.297 -22.261 14.302 1.00 91.94 757 PRO A N 1
ATOM 5891 C CA . PRO A 1 757 ? -1.456 -22.426 15.189 1.00 91.94 757 PRO A CA 1
ATOM 5892 C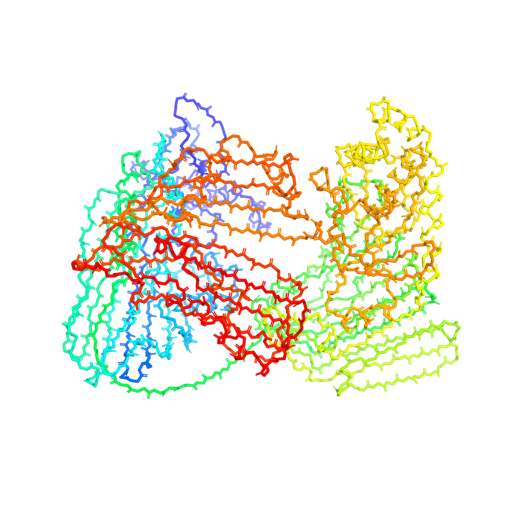 C . PRO A 1 757 ? -1.665 -21.282 16.195 1.00 91.94 757 PRO A C 1
ATOM 5894 O O . PRO A 1 757 ? -2.789 -20.809 16.376 1.00 91.94 757 PRO A O 1
ATOM 5897 N N . GLU A 1 758 ? -0.586 -20.775 16.798 1.00 89.44 758 GLU A N 1
ATOM 5898 C CA . GLU A 1 758 ? -0.639 -19.628 17.714 1.00 89.44 758 GLU A CA 1
ATOM 5899 C C . GLU A 1 758 ? -1.028 -18.322 17.010 1.00 89.44 758 GLU A C 1
ATOM 5901 O O . GLU A 1 758 ? -1.794 -17.523 17.553 1.00 89.44 758 GLU A O 1
ATOM 5906 N N . GLU A 1 759 ? -0.560 -18.100 15.783 1.00 89.44 759 GLU A N 1
ATOM 5907 C CA . GLU A 1 759 ? -0.951 -16.925 15.004 1.00 89.44 759 GLU A CA 1
ATOM 5908 C C . GLU A 1 759 ? -2.395 -17.033 14.515 1.00 89.44 759 GLU A C 1
ATOM 5910 O O . GLU A 1 759 ? -3.122 -16.041 14.540 1.00 89.44 759 GLU A O 1
ATOM 5915 N N . ARG A 1 760 ? -2.863 -18.244 14.186 1.00 93.81 760 ARG A N 1
ATOM 5916 C CA . ARG A 1 760 ? -4.271 -18.531 13.884 1.00 93.81 760 ARG A CA 1
ATOM 5917 C C . ARG A 1 760 ? -5.169 -18.259 15.092 1.00 93.81 760 ARG A C 1
ATOM 5919 O O . ARG A 1 760 ? -6.224 -17.644 14.924 1.00 93.81 760 ARG A O 1
ATOM 5926 N N . ARG A 1 761 ? -4.737 -18.622 16.307 1.00 91.19 761 ARG A N 1
ATOM 5927 C CA . ARG A 1 761 ? -5.437 -18.290 17.562 1.00 91.19 761 ARG A CA 1
ATOM 5928 C C . ARG A 1 761 ? -5.488 -16.776 17.800 1.00 91.19 761 ARG A C 1
ATOM 5930 O O . ARG A 1 761 ? -6.567 -16.235 18.036 1.00 91.19 761 ARG A O 1
ATOM 5937 N N . ARG A 1 762 ? -4.356 -16.076 17.659 1.00 88.62 762 ARG A N 1
ATOM 5938 C CA . ARG A 1 762 ? -4.275 -14.604 17.785 1.00 88.62 762 ARG A CA 1
ATOM 5939 C C . ARG A 1 762 ? -5.104 -13.880 16.715 1.00 88.62 762 ARG A C 1
ATOM 5941 O O . ARG A 1 762 ? -5.732 -12.868 17.011 1.00 88.62 762 ARG A O 1
ATOM 5948 N N . HIS A 1 763 ? -5.138 -14.391 15.484 1.00 93.38 763 HIS A N 1
ATOM 5949 C CA . HIS A 1 763 ? -5.973 -13.877 14.392 1.00 93.38 763 HIS A CA 1
ATOM 5950 C C . HIS A 1 763 ? -7.464 -14.054 14.695 1.00 93.38 763 HIS A C 1
ATOM 5952 O O . HIS A 1 763 ? -8.225 -13.101 14.555 1.00 93.38 763 HIS A O 1
ATOM 5958 N N . PHE A 1 764 ? -7.881 -15.217 15.205 1.00 95.69 764 PHE A N 1
ATOM 5959 C CA . PHE A 1 764 ? -9.260 -15.421 15.657 1.00 95.69 764 PHE A CA 1
ATOM 5960 C C . PHE A 1 764 ? -9.643 -14.450 16.787 1.00 95.69 764 PHE A C 1
ATOM 5962 O O . PHE A 1 764 ? -10.692 -13.815 16.723 1.00 95.69 764 PHE A O 1
ATOM 5969 N N . GLN A 1 765 ? -8.763 -14.235 17.768 1.00 90.56 765 GLN A N 1
ATOM 5970 C CA . GLN A 1 765 ? -8.995 -13.250 18.833 1.00 90.56 765 GLN A CA 1
ATOM 5971 C C . GLN A 1 765 ? -9.128 -11.814 18.291 1.00 90.56 765 GLN A C 1
ATOM 5973 O O . GLN A 1 765 ? -10.003 -11.078 18.743 1.00 90.56 765 GLN A O 1
ATOM 5978 N N . LYS A 1 766 ? -8.357 -11.430 17.262 1.00 90.44 766 LYS A N 1
ATOM 5979 C CA . LYS A 1 766 ? -8.536 -10.149 16.548 1.00 90.44 766 LYS A CA 1
ATOM 5980 C C . LYS A 1 766 ? -9.878 -10.067 15.801 1.00 90.44 766 LYS A C 1
ATOM 5982 O O . LYS A 1 766 ? -10.506 -9.013 15.816 1.00 90.44 766 LYS A O 1
ATOM 5987 N N . LEU A 1 767 ? -10.339 -11.160 15.184 1.00 92.25 767 LEU A N 1
ATOM 5988 C CA . LEU A 1 767 ? -11.647 -11.234 14.512 1.00 92.25 767 LEU A CA 1
ATOM 5989 C C . LEU A 1 767 ? -12.834 -11.104 15.488 1.00 92.25 767 LEU A C 1
ATOM 5991 O O . LEU A 1 767 ? -13.849 -10.506 15.132 1.00 92.25 767 LEU A O 1
ATOM 5995 N N . LEU A 1 768 ? -12.704 -11.633 16.709 1.00 91.88 768 LEU A N 1
ATOM 5996 C CA . LEU A 1 768 ? -13.692 -11.489 17.788 1.00 91.88 768 LEU A CA 1
ATOM 5997 C C . LEU A 1 768 ? -13.693 -10.064 18.359 1.00 91.88 768 LEU A C 1
ATOM 5999 O O . LEU A 1 768 ? -14.741 -9.424 18.414 1.00 91.88 768 LEU A O 1
ATOM 6003 N N . ALA A 1 769 ? -12.512 -9.535 18.693 1.00 84.50 769 ALA A N 1
ATOM 6004 C CA . ALA A 1 769 ? -12.333 -8.173 19.200 1.00 84.50 769 ALA A CA 1
ATOM 6005 C C . ALA A 1 769 ? -12.808 -7.086 18.212 1.00 84.50 769 ALA A C 1
ATOM 6007 O O . ALA A 1 769 ? -13.144 -5.981 18.634 1.00 84.50 769 ALA A O 1
ATOM 6008 N N . GLY A 1 770 ? -12.849 -7.405 16.911 1.00 84.44 770 GLY A N 1
ATOM 6009 C CA . GLY A 1 770 ? -13.431 -6.573 15.854 1.00 84.44 770 GLY A CA 1
ATOM 6010 C C . GLY A 1 770 ? -14.964 -6.617 15.749 1.00 84.44 770 GLY A C 1
ATOM 6011 O O . GLY A 1 770 ? -15.519 -5.818 15.002 1.00 84.44 770 GLY A O 1
ATOM 6012 N N . LEU A 1 771 ? -15.647 -7.516 16.474 1.00 86.62 771 LEU A N 1
ATOM 6013 C CA . LEU A 1 771 ? -17.103 -7.469 16.686 1.00 86.62 771 LEU A CA 1
ATOM 6014 C C . LEU A 1 771 ? -17.451 -6.770 18.010 1.00 86.62 771 LEU A C 1
ATOM 6016 O O . LEU A 1 771 ? -18.347 -5.932 18.037 1.00 86.62 771 LEU A O 1
ATOM 6020 N N . SER A 1 772 ? -16.759 -7.113 19.104 1.00 85.88 772 SER A N 1
ATOM 6021 C CA . SER A 1 772 ? -16.890 -6.450 20.412 1.00 85.88 772 SER A CA 1
ATOM 6022 C C . SER A 1 772 ? -15.722 -6.801 21.344 1.00 85.88 772 SER A C 1
ATOM 6024 O O . SER A 1 772 ? -15.177 -7.902 21.277 1.00 85.88 772 SER A O 1
ATOM 6026 N N . GLN A 1 773 ? -15.395 -5.921 22.297 1.00 79.81 773 GLN A N 1
ATOM 6027 C CA . GLN A 1 773 ? -14.526 -6.265 23.436 1.00 79.81 773 GLN A CA 1
ATOM 6028 C C . GLN A 1 773 ? -15.183 -7.238 24.439 1.00 79.81 773 GLN A C 1
ATOM 6030 O O . GLN A 1 773 ? -14.480 -7.818 25.264 1.00 79.81 773 GLN A O 1
ATOM 6035 N N . SER A 1 774 ? -16.504 -7.441 24.365 1.00 84.62 774 SER A N 1
ATOM 6036 C CA . SER A 1 774 ? -17.256 -8.470 25.106 1.00 84.62 774 SER A CA 1
ATOM 6037 C C . SER A 1 774 ? -17.548 -9.739 24.285 1.00 84.62 774 SER A C 1
ATOM 6039 O O . SER A 1 774 ? -18.373 -10.550 24.699 1.00 84.62 774 SER A O 1
ATOM 6041 N N . ALA A 1 775 ? -16.903 -9.923 23.124 1.00 91.31 775 ALA A N 1
ATOM 6042 C CA . ALA A 1 775 ? -17.117 -11.091 22.270 1.00 91.31 775 ALA A CA 1
ATOM 6043 C C . ALA A 1 775 ? -16.388 -12.346 22.785 1.00 91.31 775 ALA A C 1
ATOM 6045 O O . ALA A 1 775 ? -15.158 -12.422 22.780 1.00 91.31 775 ALA A O 1
ATOM 6046 N N . GLU A 1 776 ? -17.158 -13.365 23.158 1.00 92.50 776 GLU A N 1
ATOM 6047 C CA . GLU A 1 776 ? -16.680 -14.694 23.534 1.00 92.50 776 GLU A CA 1
ATOM 6048 C C . GLU A 1 776 ? -16.900 -15.698 22.389 1.00 92.50 776 GLU A C 1
ATOM 6050 O O . GLU A 1 776 ? -17.971 -15.697 21.780 1.00 92.50 776 GLU A O 1
ATOM 6055 N N . PRO A 1 777 ? -15.930 -16.572 22.066 1.00 95.12 777 PRO A N 1
ATOM 6056 C CA . PRO A 1 777 ? -16.073 -17.525 20.969 1.00 95.12 777 PRO A CA 1
ATOM 6057 C C . PRO A 1 777 ? -17.097 -18.625 21.277 1.00 95.12 777 PRO A C 1
ATOM 6059 O O . PRO A 1 777 ? -17.071 -19.235 22.344 1.00 95.12 777 PRO A O 1
ATOM 6062 N N . VAL A 1 778 ? -17.935 -18.954 20.292 1.00 95.12 778 VAL A N 1
ATOM 6063 C CA . VAL A 1 778 ? -18.727 -20.191 20.271 1.00 95.12 778 VAL A CA 1
ATOM 6064 C C . VAL A 1 778 ? -18.075 -21.134 19.263 1.00 95.12 778 VAL A C 1
ATOM 6066 O O . VAL A 1 778 ? -18.300 -21.032 18.057 1.00 95.12 778 VAL A O 1
ATOM 6069 N N . GLY A 1 779 ? -17.228 -22.033 19.765 1.00 93.06 779 GLY A N 1
ATOM 6070 C CA . GLY A 1 779 ? -16.396 -22.908 18.938 1.00 93.06 779 GLY A CA 1
ATOM 6071 C C . GLY A 1 779 ? -15.151 -22.212 18.371 1.00 93.06 779 GLY A C 1
ATOM 6072 O O . GLY A 1 779 ? -14.690 -21.193 18.885 1.00 93.06 779 GLY A O 1
ATOM 6073 N N . GLY A 1 780 ? -14.567 -22.806 17.329 1.00 93.12 780 GLY A N 1
ATOM 6074 C CA . GLY A 1 780 ? -13.340 -22.325 16.687 1.00 93.12 780 GLY A CA 1
ATOM 6075 C C . GLY A 1 780 ? -13.572 -21.526 15.401 1.00 93.12 780 GLY A C 1
ATOM 6076 O O . GLY A 1 780 ? -14.669 -21.487 14.850 1.00 93.12 780 GLY A O 1
ATOM 6077 N N . LEU A 1 781 ? -12.492 -20.938 14.879 1.00 96.25 781 LEU A N 1
ATOM 6078 C CA . LEU A 1 781 ? -12.458 -20.334 13.546 1.00 96.25 781 LEU A CA 1
ATOM 6079 C C . LEU A 1 781 ? -12.387 -21.426 12.468 1.00 96.25 781 LEU A C 1
ATOM 6081 O O . LEU A 1 781 ? -11.310 -21.976 12.204 1.00 96.25 781 LEU A O 1
ATOM 6085 N N . ALA A 1 782 ? -13.523 -21.716 11.839 1.00 96.56 782 ALA A N 1
ATOM 6086 C CA . ALA A 1 782 ? -13.625 -22.638 10.715 1.00 96.56 782 ALA A CA 1
ATOM 6087 C C . ALA A 1 782 ? -13.176 -21.962 9.410 1.00 96.56 782 ALA A C 1
ATOM 6089 O O . ALA A 1 782 ? -13.474 -20.792 9.160 1.00 96.56 782 ALA A O 1
ATOM 6090 N N . THR A 1 783 ? -12.455 -22.703 8.568 1.00 97.12 783 THR A N 1
ATOM 6091 C CA . THR A 1 783 ? -12.013 -22.236 7.247 1.00 97.12 783 THR A CA 1
ATOM 6092 C C . THR A 1 783 ? -11.995 -23.389 6.258 1.00 97.12 783 THR A C 1
ATOM 6094 O O . THR A 1 783 ? -11.301 -24.372 6.518 1.00 97.12 783 THR A O 1
ATOM 6097 N N . ASP A 1 784 ? -12.654 -23.242 5.114 1.00 96.75 784 ASP A N 1
ATOM 6098 C CA . ASP A 1 784 ? -12.520 -24.167 3.988 1.00 96.75 784 ASP A CA 1
ATOM 6099 C C . ASP A 1 784 ? -11.975 -23.416 2.773 1.00 96.75 784 ASP A C 1
ATOM 6101 O O . ASP A 1 784 ? -12.638 -22.551 2.215 1.00 96.75 784 ASP A O 1
ATOM 6105 N N . PHE A 1 785 ? -10.758 -23.759 2.357 1.00 95.25 785 PHE A N 1
ATOM 6106 C CA . PHE A 1 785 ? -10.176 -23.308 1.092 1.00 95.25 785 PHE A CA 1
ATOM 6107 C C . PHE A 1 785 ? -9.767 -24.491 0.197 1.00 95.25 785 PHE A C 1
ATOM 6109 O O . PHE A 1 785 ? -9.000 -24.322 -0.756 1.00 95.25 785 PHE A O 1
ATOM 6116 N N . ALA A 1 786 ? -10.257 -25.698 0.495 1.00 90.56 786 ALA A N 1
ATOM 6117 C CA . ALA A 1 786 ? -10.260 -26.810 -0.449 1.00 90.56 786 ALA A CA 1
ATOM 6118 C C . ALA A 1 786 ? -11.377 -26.594 -1.482 1.00 90.56 786 ALA A C 1
ATOM 6120 O O . ALA A 1 786 ? -11.114 -26.683 -2.681 1.00 90.56 786 ALA A O 1
ATOM 6121 N N . SER A 1 787 ? -12.567 -26.205 -1.015 1.00 92.38 787 SER A N 1
ATOM 6122 C CA . SER A 1 787 ? -13.709 -25.815 -1.847 1.00 92.38 787 SER A CA 1
ATOM 6123 C C . SER A 1 787 ? -13.524 -24.462 -2.548 1.00 92.38 787 SER A C 1
ATOM 6125 O O . SER A 1 787 ? -12.640 -23.661 -2.217 1.00 92.38 787 SER A O 1
ATOM 6127 N N . TYR A 1 788 ? -14.406 -24.187 -3.511 1.00 92.88 788 TYR A N 1
ATOM 6128 C CA . TYR A 1 788 ? -14.565 -22.886 -4.157 1.00 92.88 788 TYR A CA 1
ATOM 6129 C C . TYR A 1 788 ? -16.060 -22.496 -4.192 1.00 92.88 788 TYR A C 1
ATOM 6131 O O . TYR A 1 788 ? -16.857 -23.304 -4.672 1.00 92.88 788 TYR A O 1
ATOM 6139 N N . PRO A 1 789 ? -16.466 -21.296 -3.726 1.00 95.19 789 PRO A N 1
ATOM 6140 C CA . PRO A 1 789 ? -15.648 -20.272 -3.069 1.00 95.19 789 PRO A CA 1
ATOM 6141 C C . PRO A 1 789 ? -15.068 -20.740 -1.728 1.00 95.19 789 PRO A C 1
ATOM 6143 O O . PRO A 1 789 ? -15.557 -21.679 -1.107 1.00 95.19 789 PRO A O 1
ATOM 6146 N N . GLY A 1 790 ? -14.009 -20.064 -1.286 1.00 96.44 790 GLY A N 1
ATOM 6147 C CA . GLY A 1 790 ? -13.329 -20.368 -0.030 1.00 96.44 790 GLY A CA 1
ATOM 6148 C C . GLY A 1 790 ? -13.999 -19.630 1.121 1.00 96.44 790 GLY A C 1
ATOM 6149 O O . GLY A 1 790 ? -14.375 -18.469 0.961 1.00 96.44 790 GLY A O 1
ATOM 6150 N N . THR A 1 791 ? -14.172 -20.278 2.267 1.00 97.62 791 THR A N 1
ATOM 6151 C CA . THR A 1 791 ? -14.969 -19.767 3.384 1.00 97.62 791 THR A CA 1
ATOM 6152 C C . THR A 1 791 ? -14.149 -19.529 4.653 1.00 97.62 791 THR A C 1
ATOM 6154 O O . THR A 1 791 ? -13.205 -20.249 4.976 1.00 97.62 791 THR A O 1
ATOM 6157 N N . GLU A 1 792 ? -14.545 -18.506 5.405 1.00 97.56 792 GLU A N 1
ATOM 6158 C CA . GLU A 1 792 ? -14.077 -18.180 6.755 1.00 97.56 792 GLU A CA 1
ATOM 6159 C C . GLU A 1 792 ? -15.322 -17.985 7.626 1.00 97.56 792 GLU A C 1
ATOM 6161 O O . GLU A 1 792 ? -16.157 -17.135 7.318 1.00 97.56 792 GLU A O 1
ATOM 6166 N N . THR A 1 793 ? -15.494 -18.794 8.674 1.00 97.88 793 THR A N 1
ATOM 6167 C CA . THR A 1 793 ? -16.697 -18.772 9.524 1.00 97.88 793 THR A CA 1
ATOM 6168 C C . THR A 1 793 ? -16.331 -18.823 11.000 1.00 97.88 793 THR A C 1
ATOM 6170 O O . THR A 1 793 ? -15.509 -19.639 11.417 1.00 97.88 793 THR A O 1
ATOM 6173 N N . TYR A 1 794 ? -16.969 -17.977 11.805 1.00 97.88 794 TYR A N 1
ATOM 6174 C CA . TYR A 1 794 ? -16.899 -18.047 13.263 1.00 97.88 794 TYR A CA 1
ATOM 6175 C C . TYR A 1 794 ? -18.180 -17.525 13.911 1.00 97.88 794 TYR A C 1
ATOM 6177 O O . TYR A 1 794 ? -18.910 -16.729 13.319 1.00 97.88 794 TYR A O 1
ATOM 6185 N N . THR A 1 795 ? -18.422 -17.953 15.148 1.00 98.06 795 THR A N 1
ATOM 6186 C CA . THR A 1 795 ? -19.563 -17.522 15.959 1.00 98.06 795 THR A CA 1
ATOM 6187 C C . THR A 1 795 ? -19.067 -16.920 17.270 1.00 98.06 795 THR A C 1
ATOM 6189 O O . THR A 1 795 ? -18.105 -17.415 17.862 1.00 98.06 795 THR A O 1
ATOM 6192 N N . ALA A 1 796 ? -19.716 -15.852 17.725 1.00 97.31 796 ALA A N 1
ATOM 6193 C CA . ALA A 1 796 ? -19.421 -15.173 18.979 1.00 97.31 796 ALA A CA 1
ATOM 6194 C C . ALA A 1 796 ? -20.699 -14.937 19.792 1.00 97.31 796 ALA A C 1
ATOM 6196 O O . ALA A 1 796 ? -21.705 -14.498 19.240 1.00 97.31 796 ALA A O 1
ATOM 6197 N N . LYS A 1 797 ? -20.647 -15.167 21.105 1.00 96.88 797 LYS A N 1
ATOM 6198 C CA . LYS A 1 797 ? -21.610 -14.612 22.064 1.00 96.88 797 LYS A CA 1
ATOM 6199 C C . LYS A 1 797 ? -21.110 -13.251 22.524 1.00 96.88 797 LYS A C 1
ATOM 6201 O O . LYS A 1 797 ? -19.916 -13.078 22.745 1.00 96.88 797 LYS A O 1
ATOM 6206 N N . ILE A 1 798 ? -22.008 -12.285 22.653 1.00 95.56 798 ILE A N 1
ATOM 6207 C CA . ILE A 1 798 ? -21.682 -10.918 23.051 1.00 95.56 798 ILE A CA 1
ATOM 6208 C C . ILE A 1 798 ? -22.695 -10.485 24.111 1.00 95.56 798 ILE A C 1
ATOM 6210 O O . ILE A 1 798 ? -23.861 -10.230 23.803 1.00 95.56 798 ILE A O 1
ATOM 6214 N N . ALA A 1 799 ? -22.251 -10.436 25.367 1.00 89.81 799 ALA A N 1
ATOM 6215 C CA . ALA A 1 799 ? -23.077 -9.962 26.474 1.00 89.81 799 ALA A CA 1
ATOM 6216 C C . ALA A 1 799 ? -23.367 -8.459 26.320 1.00 89.81 799 ALA A C 1
ATOM 6218 O O . ALA A 1 799 ? -22.466 -7.696 25.949 1.00 89.81 799 ALA A O 1
ATOM 6219 N N . SER A 1 800 ? -24.614 -8.062 26.597 1.00 85.75 800 SER A N 1
ATOM 6220 C CA . SER A 1 800 ? -25.112 -6.676 26.494 1.00 85.75 800 SER A CA 1
ATOM 6221 C C . SER A 1 800 ? -24.774 -5.980 25.162 1.00 85.75 800 SER A C 1
ATOM 6223 O O . SER A 1 800 ? -24.332 -4.831 25.136 1.00 85.75 800 SER A O 1
ATOM 6225 N N . TYR A 1 801 ? -24.937 -6.694 24.043 1.00 90.94 801 TYR A N 1
ATOM 6226 C CA . TYR A 1 801 ? -24.726 -6.167 22.688 1.00 90.94 801 TYR A CA 1
ATOM 6227 C C . TYR A 1 801 ? -25.812 -5.169 22.276 1.00 90.94 801 TYR A C 1
ATOM 6229 O O . TYR A 1 801 ? -25.517 -4.126 21.688 1.00 90.94 801 TYR A O 1
ATOM 6237 N N . ALA A 1 802 ? -27.061 -5.494 22.607 1.00 89.25 802 ALA A N 1
ATOM 6238 C CA . ALA A 1 802 ? -28.163 -4.554 22.618 1.00 89.25 802 ALA A CA 1
ATOM 6239 C C . ALA A 1 802 ? -28.351 -4.013 24.038 1.00 89.25 802 ALA A C 1
ATOM 6241 O O . ALA A 1 802 ? -28.211 -4.741 25.022 1.00 89.25 802 ALA A O 1
ATOM 6242 N N . VAL A 1 803 ? -28.685 -2.732 24.144 1.00 84.50 803 VAL A N 1
ATOM 6243 C CA . VAL A 1 803 ? -29.065 -2.100 25.405 1.00 84.50 803 VAL A CA 1
ATOM 6244 C C . VAL A 1 803 ? -30.577 -2.206 25.536 1.00 84.50 803 VAL A C 1
ATOM 6246 O O . VAL A 1 803 ? -31.307 -1.745 24.655 1.00 84.50 803 VAL A O 1
ATOM 6249 N N . ARG A 1 804 ? -31.046 -2.823 26.623 1.00 79.69 804 ARG A N 1
ATOM 6250 C CA . ARG A 1 804 ? -32.452 -2.777 27.024 1.00 79.69 804 ARG A CA 1
ATOM 6251 C C . ARG A 1 804 ? -32.676 -1.566 27.922 1.00 79.69 804 ARG A C 1
ATOM 6253 O O . ARG A 1 804 ? -31.974 -1.418 28.918 1.00 79.69 804 ARG A O 1
ATOM 6260 N N . ASP A 1 805 ? -33.679 -0.764 27.596 1.00 75.06 805 ASP A N 1
ATOM 6261 C CA . ASP A 1 805 ? -34.110 0.388 28.387 1.00 75.06 805 ASP A CA 1
ATOM 6262 C C . ASP A 1 805 ? -35.641 0.366 28.517 1.00 75.06 805 ASP A C 1
ATOM 6264 O O . ASP A 1 805 ? -36.375 0.622 27.561 1.00 75.06 805 ASP A O 1
ATOM 6268 N N . GLY A 1 806 ? -36.138 -0.074 29.678 1.00 78.44 806 GLY A N 1
ATOM 6269 C CA . GLY A 1 806 ? -37.563 -0.329 29.912 1.00 78.44 806 GLY A CA 1
ATOM 6270 C C . GLY A 1 806 ? -38.181 -1.296 28.888 1.00 78.44 806 GLY A C 1
ATOM 6271 O O . GLY A 1 806 ? -37.872 -2.498 28.878 1.00 78.44 806 GLY A O 1
ATOM 6272 N N . LYS A 1 807 ? -39.072 -0.755 28.038 1.00 79.00 807 LYS A N 1
ATOM 6273 C CA . LYS A 1 807 ? -39.731 -1.465 26.924 1.00 79.00 807 LYS A CA 1
ATOM 6274 C C . LYS A 1 807 ? -38.992 -1.377 25.581 1.00 79.00 807 LYS A C 1
ATOM 6276 O O . LYS A 1 807 ? -39.473 -1.931 24.597 1.00 79.00 807 LYS A O 1
ATOM 6281 N N . TYR A 1 808 ? -37.845 -0.709 25.524 1.00 79.62 808 TYR A N 1
ATOM 6282 C CA . TYR A 1 808 ? -37.041 -0.545 24.315 1.00 79.62 808 TYR A CA 1
ATOM 6283 C C . TYR A 1 808 ? -35.803 -1.446 24.323 1.00 79.62 808 TYR A C 1
ATOM 6285 O O . TYR A 1 808 ? -35.255 -1.773 25.377 1.00 79.62 808 TYR A O 1
ATOM 6293 N N . LEU A 1 809 ? -35.347 -1.836 23.133 1.00 81.69 809 LEU A N 1
ATOM 6294 C CA . LEU A 1 809 ? -34.137 -2.633 22.932 1.00 81.69 809 LEU A CA 1
ATOM 6295 C C . LEU A 1 809 ? -33.401 -2.129 21.686 1.00 81.69 809 LEU A C 1
ATOM 6297 O O . LEU A 1 809 ? -33.952 -2.191 20.588 1.00 81.69 809 LEU A O 1
ATOM 6301 N N . TYR A 1 810 ? -32.176 -1.618 21.835 1.00 85.50 810 TYR A N 1
ATOM 6302 C CA . TYR A 1 810 ? -31.444 -0.991 20.726 1.00 85.50 810 TYR A CA 1
ATOM 6303 C C . TYR A 1 810 ? -29.985 -1.432 20.601 1.00 85.50 810 TYR A C 1
ATOM 6305 O O . TYR A 1 810 ? -29.298 -1.700 21.584 1.00 85.50 810 TYR A O 1
ATOM 6313 N N . PHE A 1 811 ? -29.504 -1.505 19.361 1.00 89.44 811 PHE A N 1
ATOM 6314 C CA . PHE A 1 811 ? -28.175 -2.004 18.998 1.00 89.44 811 PHE A CA 1
ATOM 6315 C C . PHE A 1 811 ? -27.684 -1.373 17.687 1.00 89.44 811 PHE A C 1
ATOM 6317 O O . PHE A 1 811 ? -28.371 -0.559 17.071 1.00 89.44 811 PHE A O 1
ATOM 6324 N N . ASN A 1 812 ? -26.474 -1.734 17.257 1.00 91.38 812 ASN A N 1
ATOM 6325 C CA . ASN A 1 812 ? -25.933 -1.358 15.950 1.00 91.38 812 ASN A CA 1
ATOM 6326 C C . ASN A 1 812 ? -25.747 -2.600 15.075 1.00 91.38 812 ASN A C 1
ATOM 6328 O O . ASN A 1 812 ? -25.380 -3.650 15.594 1.00 91.38 812 ASN A O 1
ATOM 6332 N N . LEU A 1 813 ? -25.909 -2.473 13.756 1.00 93.12 813 LEU A N 1
ATOM 6333 C CA . LEU A 1 813 ? -25.503 -3.514 12.811 1.00 93.12 813 LEU A CA 1
ATOM 6334 C C . LEU A 1 813 ? -23.991 -3.819 12.933 1.00 93.12 813 LEU A C 1
ATOM 6336 O O . LEU A 1 813 ? -23.194 -2.894 13.118 1.00 93.12 813 LEU A O 1
ATOM 6340 N N . PRO A 1 814 ? -23.563 -5.087 12.765 1.00 91.25 814 PRO A N 1
ATOM 6341 C CA . PRO A 1 814 ? -22.156 -5.491 12.858 1.00 91.25 814 PRO A CA 1
ATOM 6342 C C . PRO A 1 814 ? -21.297 -5.060 11.650 1.00 91.25 814 PRO A C 1
ATOM 6344 O O . PRO A 1 814 ? -20.080 -5.250 11.666 1.00 91.25 814 PRO A O 1
ATOM 6347 N N . ALA A 1 815 ? -21.906 -4.497 10.601 1.00 90.81 815 ALA A N 1
ATOM 6348 C CA . ALA A 1 815 ? -21.233 -3.915 9.442 1.00 90.81 815 ALA A CA 1
ATOM 6349 C C . ALA A 1 815 ? -22.110 -2.840 8.770 1.00 90.81 815 ALA A C 1
ATOM 6351 O O . ALA A 1 815 ? -23.333 -2.954 8.769 1.00 90.81 815 ALA A O 1
ATOM 6352 N N . ILE A 1 816 ? -21.461 -1.831 8.176 1.00 89.31 816 ILE A N 1
ATOM 6353 C CA . ILE A 1 816 ? -22.030 -0.781 7.308 1.00 89.31 816 ILE A CA 1
ATOM 6354 C C . ILE A 1 816 ? -21.000 -0.392 6.234 1.00 89.31 816 ILE A C 1
ATOM 6356 O O . ILE A 1 816 ? -19.799 -0.579 6.437 1.00 89.31 816 ILE A O 1
ATOM 6360 N N . HIS A 1 817 ? -21.432 0.230 5.132 1.00 86.19 817 HIS A N 1
ATOM 6361 C CA . HIS A 1 817 ? -20.547 0.816 4.101 1.00 86.19 817 HIS A CA 1
ATOM 6362 C C . HIS A 1 817 ? -19.926 2.171 4.530 1.00 86.19 817 HIS A C 1
ATOM 6364 O O . HIS A 1 817 ? -19.654 3.036 3.705 1.00 86.19 817 HIS A O 1
ATOM 6370 N N . GLY A 1 818 ? -19.696 2.384 5.830 1.00 78.81 818 GLY A N 1
ATOM 6371 C CA . GLY A 1 818 ? -19.483 3.711 6.433 1.00 78.81 818 GLY A CA 1
ATOM 6372 C C . GLY A 1 818 ? -18.168 4.445 6.141 1.00 78.81 818 GLY A C 1
ATOM 6373 O O . GLY A 1 818 ? -17.912 5.484 6.742 1.00 78.81 818 GLY A O 1
ATOM 6374 N N . ASN A 1 819 ? -17.325 3.915 5.255 1.00 82.31 819 ASN A N 1
ATOM 6375 C CA . ASN A 1 819 ? -16.181 4.621 4.668 1.00 82.31 819 ASN A CA 1
ATOM 6376 C C . ASN A 1 819 ? -15.830 3.993 3.308 1.00 82.31 819 ASN A C 1
ATOM 6378 O O . ASN A 1 819 ? -14.713 3.521 3.093 1.00 82.31 819 ASN A O 1
ATOM 6382 N N . LEU A 1 820 ? -16.828 3.895 2.429 1.00 86.69 820 LEU A N 1
ATOM 6383 C CA . LEU A 1 820 ? -16.749 3.131 1.184 1.00 86.69 820 LEU A CA 1
ATOM 6384 C C . LEU A 1 820 ? -15.656 3.644 0.232 1.00 86.69 820 LEU A C 1
ATOM 6386 O O . LEU A 1 820 ? -14.950 2.849 -0.382 1.00 86.69 820 LEU A O 1
ATOM 6390 N N . PHE A 1 821 ? -15.494 4.968 0.155 1.00 87.06 821 PHE A N 1
ATOM 6391 C CA . PHE A 1 821 ? -14.584 5.632 -0.786 1.00 87.06 821 PHE A CA 1
ATOM 6392 C C . PHE A 1 821 ? -13.281 6.142 -0.142 1.00 87.06 821 PHE A C 1
ATOM 6394 O O . PHE A 1 821 ? -12.456 6.751 -0.816 1.00 87.06 821 PHE A O 1
ATOM 6401 N N . GLY A 1 822 ? -13.069 5.910 1.161 1.00 83.50 822 GLY A N 1
ATOM 6402 C CA . GLY A 1 822 ? -11.827 6.283 1.855 1.00 83.50 822 GLY A CA 1
ATOM 6403 C C . GLY A 1 822 ? -11.601 7.793 2.031 1.00 83.50 822 GLY A C 1
ATOM 6404 O O . GLY A 1 822 ? -10.457 8.216 2.227 1.00 83.50 822 GLY A O 1
ATOM 6405 N N . LEU A 1 823 ? -12.664 8.601 1.941 1.00 82.69 823 LEU A N 1
ATOM 6406 C CA . LEU A 1 823 ? -12.599 10.065 1.881 1.00 82.69 823 LEU A CA 1
ATOM 6407 C C . LEU A 1 823 ? -11.958 10.675 3.141 1.00 82.69 823 LEU A C 1
ATOM 6409 O O . LEU A 1 823 ? -12.173 10.211 4.261 1.00 82.69 823 LEU A O 1
ATOM 6413 N N . ARG A 1 824 ? -11.163 11.739 2.956 1.00 67.56 824 ARG A N 1
ATOM 6414 C CA . ARG A 1 824 ? -10.450 12.451 4.045 1.00 67.56 824 ARG A CA 1
ATOM 6415 C C . ARG A 1 824 ? -10.618 13.973 4.035 1.00 67.56 824 ARG A C 1
ATOM 6417 O O . ARG A 1 824 ? -10.125 14.635 4.943 1.00 67.56 824 ARG A O 1
ATOM 6424 N N . ALA A 1 825 ? -11.287 14.503 3.018 1.00 66.69 825 ALA A N 1
ATOM 6425 C CA . ALA A 1 825 ? -11.617 15.911 2.866 1.00 66.69 825 ALA A CA 1
ATOM 6426 C C . ALA A 1 825 ? -13.086 16.039 2.448 1.00 66.69 825 ALA A C 1
ATOM 6428 O O . ALA A 1 825 ? -13.625 15.144 1.795 1.00 66.69 825 ALA A O 1
ATOM 6429 N N . ASP A 1 826 ? -13.687 17.145 2.854 1.00 68.06 826 ASP A N 1
ATOM 6430 C CA . ASP A 1 826 ? -14.982 17.691 2.448 1.00 68.06 826 ASP A CA 1
ATOM 6431 C C . ASP A 1 826 ? -14.891 18.383 1.077 1.00 68.06 826 ASP A C 1
ATOM 6433 O O . ASP A 1 826 ? -15.721 18.138 0.206 1.00 68.06 826 ASP A O 1
ATOM 6437 N N . GLU A 1 827 ? -13.832 19.162 0.848 1.00 76.50 827 GLU A N 1
ATOM 6438 C CA . GLU A 1 827 ? -13.584 19.894 -0.403 1.00 76.50 827 GLU A CA 1
ATOM 6439 C C . GLU A 1 827 ? -12.417 19.314 -1.228 1.00 76.50 827 GLU A C 1
ATOM 6441 O O . GLU A 1 827 ? -11.398 18.864 -0.686 1.00 76.50 827 GLU A O 1
ATOM 6446 N N . ARG A 1 828 ? -12.512 19.405 -2.564 1.00 86.19 828 ARG A N 1
ATOM 6447 C CA . ARG A 1 828 ? -11.444 19.039 -3.513 1.00 86.19 828 ARG A CA 1
ATOM 6448 C C . ARG A 1 828 ? -11.230 20.089 -4.597 1.00 86.19 828 ARG A C 1
ATOM 6450 O O . ARG A 1 828 ? -12.135 20.854 -4.897 1.00 86.19 828 ARG A O 1
ATOM 6457 N N . THR A 1 829 ? -10.035 20.099 -5.193 1.00 85.62 829 THR A N 1
ATOM 6458 C CA . THR A 1 829 ? -9.739 20.909 -6.397 1.00 85.62 829 THR A CA 1
ATOM 6459 C C . THR A 1 829 ? -9.403 20.073 -7.628 1.00 85.62 829 THR A C 1
ATOM 6461 O O . THR A 1 829 ? -9.372 20.614 -8.725 1.00 85.62 829 THR A O 1
ATOM 6464 N N . ASN A 1 830 ? -9.108 18.782 -7.462 1.00 89.88 830 ASN A N 1
ATOM 6465 C CA . ASN A 1 830 ? -8.865 17.850 -8.559 1.00 89.88 830 ASN A CA 1
ATOM 6466 C C . ASN A 1 830 ? -9.814 16.651 -8.425 1.00 89.88 830 ASN A C 1
ATOM 6468 O O . ASN A 1 830 ? -10.197 16.262 -7.314 1.00 89.88 830 ASN A O 1
ATOM 6472 N N . ASP A 1 831 ? -10.128 16.028 -9.554 1.00 94.06 831 ASP A N 1
ATOM 6473 C CA . ASP A 1 831 ? -11.036 14.886 -9.653 1.00 94.06 831 ASP A CA 1
ATOM 6474 C C . ASP A 1 831 ? -10.676 13.724 -8.715 1.00 94.06 831 ASP A C 1
ATOM 6476 O O . ASP A 1 831 ? -9.524 13.537 -8.304 1.00 94.06 831 ASP A O 1
ATOM 6480 N N . PHE A 1 832 ? -11.679 12.914 -8.379 1.00 94.50 832 PHE A N 1
ATOM 6481 C CA . PHE A 1 832 ? -11.528 11.712 -7.568 1.00 94.50 832 PHE A CA 1
ATOM 6482 C C . PHE A 1 832 ? -11.408 10.463 -8.454 1.00 94.50 832 PHE A C 1
ATOM 6484 O O . PHE A 1 832 ? -12.304 10.139 -9.232 1.00 94.50 832 PHE A O 1
ATOM 6491 N N . TYR A 1 833 ? -10.307 9.726 -8.314 1.00 94.69 833 TYR A N 1
ATOM 6492 C CA . TYR A 1 833 ? -10.012 8.529 -9.103 1.00 94.69 833 TYR A CA 1
ATOM 6493 C C . TYR A 1 833 ? -10.374 7.233 -8.364 1.00 94.69 833 TYR A C 1
ATOM 6495 O O . TYR A 1 833 ? -9.661 6.766 -7.466 1.00 94.69 833 TYR A O 1
ATOM 6503 N N . GLN A 1 834 ? -11.457 6.597 -8.811 1.00 94.00 834 GLN A N 1
ATOM 6504 C CA . GLN A 1 834 ? -11.823 5.236 -8.434 1.00 94.00 834 GLN A CA 1
ATOM 6505 C C . GLN A 1 834 ? -11.024 4.255 -9.308 1.00 94.00 834 GLN A C 1
ATOM 6507 O O . GLN A 1 834 ? -11.496 3.763 -10.327 1.00 94.00 834 GLN A O 1
ATOM 6512 N N . GLY A 1 835 ? -9.769 3.987 -8.937 1.00 89.50 835 GLY A N 1
ATOM 6513 C CA . GLY A 1 835 ? -8.808 3.267 -9.790 1.00 89.50 835 GLY A CA 1
ATOM 6514 C C . GLY A 1 835 ? -9.036 1.762 -10.013 1.00 89.50 835 GLY A C 1
ATOM 6515 O O . GLY A 1 835 ? -8.206 1.113 -10.655 1.00 89.50 835 GLY A O 1
ATOM 6516 N N . GLY A 1 836 ? -10.122 1.195 -9.489 1.00 89.06 836 GLY A N 1
ATOM 6517 C CA . GLY A 1 836 ? -10.495 -0.210 -9.638 1.00 89.06 836 GLY A CA 1
ATOM 6518 C C . GLY A 1 836 ? -11.947 -0.444 -9.225 1.00 89.06 836 GLY A C 1
ATOM 6519 O O . GLY A 1 836 ? -12.499 0.331 -8.445 1.00 89.06 836 GLY A O 1
ATOM 6520 N N . ASP A 1 837 ? -12.561 -1.495 -9.758 1.00 89.12 837 ASP A N 1
ATOM 6521 C CA . ASP A 1 837 ? -13.968 -1.805 -9.501 1.00 89.12 837 ASP A CA 1
ATOM 6522 C C . ASP A 1 837 ? -14.186 -2.352 -8.087 1.00 89.12 837 ASP A C 1
ATOM 6524 O O . ASP A 1 837 ? -13.285 -2.890 -7.438 1.00 89.12 837 ASP A O 1
ATOM 6528 N N . MET A 1 838 ? -15.421 -2.219 -7.628 1.00 88.75 838 MET A N 1
ATOM 6529 C CA . MET A 1 838 ? -15.873 -2.552 -6.294 1.00 88.75 838 MET A CA 1
ATOM 6530 C C . MET A 1 838 ? -17.204 -3.296 -6.410 1.00 88.75 838 MET A C 1
ATOM 6532 O O . MET A 1 838 ? -18.223 -2.679 -6.700 1.00 88.75 838 MET A O 1
ATOM 6536 N N . ASP A 1 839 ? -17.191 -4.609 -6.173 1.00 87.75 839 ASP A N 1
ATOM 6537 C CA . ASP A 1 839 ? -18.393 -5.411 -5.910 1.00 87.75 839 ASP A CA 1
ATOM 6538 C C . ASP A 1 839 ? -18.311 -5.922 -4.465 1.00 87.75 839 ASP A C 1
ATOM 6540 O O . ASP A 1 839 ? -17.627 -6.907 -4.165 1.00 87.75 839 ASP A O 1
ATOM 6544 N N . ILE A 1 840 ? -18.925 -5.173 -3.545 1.00 87.88 840 ILE A N 1
ATOM 6545 C CA . ILE A 1 840 ? -18.923 -5.461 -2.107 1.00 87.88 840 ILE A CA 1
ATOM 6546 C C . ILE A 1 840 ? -20.370 -5.598 -1.638 1.00 87.88 840 ILE A C 1
ATOM 6548 O O . ILE A 1 840 ? -21.093 -4.608 -1.494 1.00 87.88 840 ILE A O 1
ATOM 6552 N N . GLY A 1 841 ? -20.770 -6.835 -1.347 1.00 90.81 841 GLY A N 1
ATOM 6553 C CA . GLY A 1 841 ? -22.068 -7.172 -0.770 1.00 90.81 841 GLY A CA 1
ATOM 6554 C C . GLY A 1 841 ? -21.938 -7.787 0.622 1.00 90.81 841 GLY A C 1
ATOM 6555 O O . GLY A 1 841 ? -21.023 -8.578 0.879 1.00 90.81 841 GLY A O 1
ATOM 6556 N N . PHE A 1 842 ? -22.862 -7.447 1.521 1.00 94.38 842 PHE A N 1
ATOM 6557 C CA . PHE A 1 842 ? -23.046 -8.191 2.764 1.00 94.38 842 PHE A CA 1
ATOM 6558 C C . PHE A 1 842 ? -24.495 -8.186 3.259 1.00 94.38 842 PHE A C 1
ATOM 6560 O O . PHE A 1 842 ? -25.220 -7.199 3.118 1.00 94.38 842 PHE A O 1
ATOM 6567 N N . THR A 1 843 ? -24.890 -9.298 3.870 1.00 96.88 843 THR A N 1
ATOM 6568 C CA . THR A 1 843 ? -26.222 -9.515 4.443 1.00 96.88 843 THR A CA 1
ATOM 6569 C C . THR A 1 843 ? -26.124 -9.514 5.963 1.00 96.88 843 THR A C 1
ATOM 6571 O O . THR A 1 843 ? -25.237 -10.164 6.514 1.00 96.88 843 THR A O 1
ATOM 6574 N N . THR A 1 844 ? -27.047 -8.842 6.650 1.00 96.75 844 THR A N 1
ATOM 6575 C CA . THR A 1 844 ? -27.266 -9.026 8.093 1.00 96.75 844 THR A CA 1
ATOM 6576 C C . THR A 1 844 ? -28.688 -9.519 8.322 1.00 96.75 844 THR A C 1
ATOM 6578 O O . THR A 1 844 ? -29.632 -8.747 8.168 1.00 96.75 844 THR A O 1
ATOM 6581 N N . THR A 1 845 ? -28.837 -10.785 8.703 1.00 96.31 845 THR A N 1
ATOM 6582 C CA . THR A 1 845 ? -30.094 -11.360 9.194 1.00 96.31 845 THR A CA 1
ATOM 6583 C C . THR A 1 845 ? -30.140 -11.199 10.707 1.00 96.31 845 THR A C 1
ATOM 6585 O O . THR A 1 845 ? -29.206 -11.590 11.404 1.00 96.31 845 THR A O 1
ATOM 6588 N N . ILE A 1 846 ? -31.220 -10.612 11.211 1.00 94.50 846 ILE A N 1
ATOM 6589 C CA . ILE A 1 846 ? -31.440 -10.318 12.625 1.00 94.50 846 ILE A CA 1
ATOM 6590 C C . ILE A 1 846 ? -32.658 -11.110 13.083 1.00 94.50 846 ILE A C 1
ATOM 6592 O O . ILE A 1 846 ? -33.770 -10.781 12.680 1.00 94.50 846 ILE A O 1
ATOM 6596 N N . HIS A 1 847 ? -32.466 -12.119 13.925 1.00 92.94 847 HIS A N 1
ATOM 6597 C CA . HIS A 1 847 ? -33.553 -12.849 14.571 1.00 92.94 847 HIS A CA 1
ATOM 6598 C C . HIS A 1 847 ? -33.995 -12.093 15.828 1.00 92.94 847 HIS A C 1
ATOM 6600 O O . HIS A 1 847 ? -33.178 -11.806 16.710 1.00 92.94 847 HIS A O 1
ATOM 6606 N N . LEU A 1 848 ? -35.278 -11.727 15.872 1.00 85.25 848 LEU A N 1
ATOM 6607 C CA . LEU A 1 848 ? -35.856 -10.902 16.928 1.00 85.25 848 LEU A CA 1
ATOM 6608 C C . LEU A 1 848 ? -36.193 -11.740 18.175 1.00 85.25 848 LEU A C 1
ATOM 6610 O O . LEU A 1 848 ? -36.661 -12.873 18.034 1.00 85.25 848 LEU A O 1
ATOM 6614 N N . PRO A 1 849 ? -36.001 -11.196 19.391 1.00 86.06 849 PRO A N 1
ATOM 6615 C CA . PRO A 1 849 ? -36.475 -11.837 20.611 1.00 86.06 849 PRO A CA 1
ATOM 6616 C C . PRO A 1 849 ? -38.007 -11.868 20.679 1.00 86.06 849 PRO A C 1
ATOM 6618 O O . PRO A 1 849 ? -38.686 -10.978 20.168 1.00 86.06 849 PRO A O 1
ATOM 6621 N N . GLU A 1 850 ? -38.558 -12.868 21.371 1.00 82.31 850 GLU A N 1
ATOM 6622 C CA . GLU A 1 850 ? -39.998 -12.917 21.644 1.00 82.31 850 GLU A CA 1
ATOM 6623 C C . GLU A 1 850 ? -40.467 -11.687 22.432 1.00 82.31 850 GLU A C 1
ATOM 6625 O O . GLU A 1 850 ? -39.744 -11.141 23.270 1.00 82.31 850 GLU A O 1
ATOM 6630 N N . GLY A 1 851 ? -41.685 -11.237 22.124 1.00 80.81 851 GLY A N 1
ATOM 6631 C CA . GLY A 1 851 ? -42.239 -9.985 22.634 1.00 80.81 851 GLY A CA 1
ATOM 6632 C C . GLY A 1 851 ? -41.715 -8.722 21.942 1.00 80.81 851 GLY A C 1
ATOM 6633 O O . GLY A 1 851 ? -42.083 -7.637 22.371 1.00 80.81 851 GLY A O 1
ATOM 6634 N N . PHE A 1 852 ? -40.887 -8.813 20.892 1.00 79.50 852 PHE A N 1
ATOM 6635 C CA . PHE A 1 852 ? -40.460 -7.663 20.084 1.00 79.50 852 PHE A CA 1
ATOM 6636 C C . PHE A 1 852 ? -40.864 -7.839 18.614 1.00 79.50 852 PHE A C 1
ATOM 6638 O O . PHE A 1 852 ? -40.695 -8.909 18.032 1.00 79.50 852 PHE A O 1
ATOM 6645 N N . ALA A 1 853 ? -41.390 -6.770 18.014 1.00 71.94 853 ALA A N 1
ATOM 6646 C CA . ALA A 1 853 ? -41.909 -6.763 16.645 1.00 71.94 853 ALA A CA 1
ATOM 6647 C C . ALA A 1 853 ? -41.086 -5.834 15.724 1.00 71.94 853 ALA A C 1
ATOM 6649 O O . ALA A 1 853 ? -39.871 -5.698 15.882 1.00 71.94 853 ALA A O 1
ATOM 6650 N N . ALA A 1 854 ? -41.737 -5.218 14.731 1.00 72.00 854 ALA A N 1
ATOM 6651 C CA . ALA A 1 854 ? -41.101 -4.331 13.759 1.00 72.00 854 ALA A CA 1
ATOM 6652 C C . ALA A 1 854 ? -40.291 -3.191 14.428 1.00 72.00 854 ALA A C 1
ATOM 6654 O O . ALA A 1 854 ? -40.696 -2.671 15.471 1.00 72.00 854 ALA A O 1
ATOM 6655 N N . PRO A 1 855 ? -39.155 -2.773 13.837 1.00 81.81 855 PRO A N 1
ATOM 6656 C CA . PRO A 1 855 ? -38.293 -1.758 14.432 1.00 81.81 855 PRO A CA 1
ATOM 6657 C C . PRO A 1 855 ? -38.947 -0.371 14.377 1.00 81.81 855 PRO A C 1
ATOM 6659 O O . PRO A 1 855 ? -39.382 0.062 13.308 1.00 81.81 855 PRO A O 1
ATOM 6662 N N . LEU A 1 856 ? -38.936 0.354 15.502 1.00 77.12 856 LEU A N 1
ATOM 6663 C CA . LEU A 1 856 ? -39.333 1.769 15.555 1.00 77.12 856 LEU A CA 1
ATOM 6664 C C . LEU A 1 856 ? -38.376 2.645 14.740 1.00 77.12 856 LEU A C 1
ATOM 6666 O O . LEU A 1 856 ? -38.798 3.566 14.047 1.00 77.12 856 LEU A O 1
ATOM 6670 N N . LEU A 1 857 ? -37.079 2.346 14.823 1.00 79.88 857 LEU A N 1
ATOM 6671 C CA . LEU A 1 857 ? -36.035 2.989 14.035 1.00 79.88 857 LEU A CA 1
ATOM 6672 C C . LEU A 1 857 ? -35.074 1.921 13.520 1.00 79.88 857 LEU A C 1
ATOM 6674 O O . LEU A 1 857 ? -34.717 0.977 14.222 1.00 79.88 857 LEU A O 1
ATOM 6678 N N . SER A 1 858 ? -34.650 2.074 12.274 1.00 87.75 858 SER A N 1
ATOM 6679 C CA . SER A 1 858 ? -33.617 1.256 11.649 1.00 87.75 858 SER A CA 1
ATOM 6680 C C . SER A 1 858 ? -32.861 2.091 10.615 1.00 87.75 858 SER A C 1
ATOM 6682 O O . SER A 1 858 ? -33.312 3.198 10.309 1.00 87.75 858 SER A O 1
ATOM 6684 N N . PRO A 1 859 ? -31.795 1.558 9.992 1.00 88.62 859 PRO A N 1
ATOM 6685 C CA . PRO A 1 859 ? -31.201 2.179 8.817 1.00 88.62 859 PRO A CA 1
ATOM 6686 C C . PRO A 1 859 ? -32.243 2.476 7.737 1.00 88.62 859 PRO A C 1
ATOM 6688 O O . PRO A 1 859 ? -33.165 1.682 7.511 1.00 88.62 859 PRO A O 1
ATOM 6691 N N . GLU A 1 860 ? -32.080 3.634 7.098 1.00 85.00 860 GLU A N 1
ATOM 6692 C CA . GLU A 1 860 ? -32.853 4.067 5.937 1.00 85.00 860 GLU A CA 1
ATOM 6693 C C . GLU A 1 860 ? -32.659 3.075 4.779 1.00 85.00 860 GLU A C 1
ATOM 6695 O O . GLU A 1 860 ? -31.556 2.560 4.573 1.00 85.00 860 GLU A O 1
ATOM 6700 N N . GLN A 1 861 ? -33.710 2.826 3.992 1.00 91.56 861 GLN A N 1
ATOM 6701 C CA . GLN A 1 861 ? -33.530 2.126 2.723 1.00 91.56 861 GLN A CA 1
ATOM 6702 C C . GLN A 1 861 ? -32.949 3.086 1.687 1.00 91.56 861 GLN A C 1
ATOM 6704 O O . GLN A 1 861 ? -33.577 4.077 1.326 1.00 91.56 861 GLN A O 1
ATOM 6709 N N . LEU A 1 862 ? -31.755 2.769 1.196 1.00 93.19 862 LEU A N 1
ATOM 6710 C CA . LEU A 1 862 ? -31.009 3.586 0.248 1.00 93.19 862 LEU A CA 1
ATOM 6711 C C . LEU A 1 862 ? -30.926 2.881 -1.107 1.00 93.19 862 LEU A C 1
ATOM 6713 O O . LEU A 1 862 ? -30.641 1.686 -1.177 1.00 93.19 862 LEU A O 1
ATOM 6717 N N . ASN A 1 863 ? -31.085 3.638 -2.188 1.00 94.88 863 ASN A N 1
ATOM 6718 C CA . ASN A 1 863 ? -30.655 3.238 -3.524 1.00 94.88 863 ASN A CA 1
ATOM 6719 C C . ASN A 1 863 ? -30.076 4.464 -4.239 1.00 94.88 863 ASN A C 1
ATOM 6721 O O . ASN A 1 863 ? -30.792 5.202 -4.914 1.00 94.88 863 ASN A O 1
ATOM 6725 N N . ALA A 1 864 ? -28.790 4.723 -4.016 1.00 94.94 864 ALA A N 1
ATOM 6726 C CA . ALA A 1 864 ? -28.090 5.875 -4.563 1.00 94.94 864 ALA A CA 1
ATOM 6727 C C . ALA A 1 864 ? -27.273 5.478 -5.794 1.00 94.94 864 ALA A C 1
ATOM 6729 O O . ALA A 1 864 ? -26.585 4.455 -5.792 1.00 94.94 864 ALA A O 1
ATOM 6730 N N . LYS A 1 865 ? -27.288 6.326 -6.825 1.00 96.38 865 LYS A N 1
ATOM 6731 C CA . LYS A 1 865 ? -26.270 6.280 -7.880 1.00 96.38 865 LYS A CA 1
ATOM 6732 C C . LYS A 1 865 ? -24.958 6.836 -7.326 1.00 96.38 865 LYS A C 1
ATOM 6734 O O . LYS A 1 865 ? -24.975 7.739 -6.494 1.00 96.38 865 LYS A O 1
ATOM 6739 N N . VAL A 1 866 ? -23.830 6.316 -7.797 1.00 96.44 866 VAL A N 1
ATOM 6740 C CA . VAL A 1 866 ? -22.524 6.942 -7.563 1.00 96.44 866 VAL A CA 1
ATOM 6741 C C . VAL A 1 866 ? -22.345 8.080 -8.580 1.00 96.44 866 VAL A C 1
ATOM 6743 O O . VAL A 1 866 ? -22.628 7.854 -9.764 1.00 96.44 866 VAL A O 1
ATOM 6746 N N . PRO A 1 867 ? -21.886 9.277 -8.163 1.00 94.69 867 PRO A N 1
ATOM 6747 C CA . PRO A 1 867 ? -21.607 10.386 -9.077 1.00 94.69 867 PRO A CA 1
ATOM 6748 C C . PRO A 1 867 ? -20.602 10.012 -10.174 1.00 94.69 867 PRO A C 1
ATOM 6750 O O . PRO A 1 867 ? -19.887 9.014 -10.073 1.00 94.69 867 PRO A O 1
ATOM 6753 N N . GLY A 1 868 ? -20.606 10.761 -11.279 1.00 90.25 868 GLY A N 1
ATOM 6754 C CA . GLY A 1 868 ? -19.915 10.355 -12.513 1.00 90.25 868 GLY A CA 1
ATOM 6755 C C . GLY A 1 868 ? -20.523 9.115 -13.193 1.00 90.25 868 GLY A C 1
ATOM 6756 O O . GLY A 1 868 ? -19.941 8.580 -14.130 1.00 90.25 868 GLY A O 1
ATOM 6757 N N . GLY A 1 869 ? -21.681 8.628 -12.727 1.00 92.31 869 GLY A N 1
ATOM 6758 C CA . GLY A 1 869 ? -22.378 7.473 -13.302 1.00 92.31 869 GLY A CA 1
ATOM 6759 C C . GLY A 1 869 ? -21.735 6.116 -12.996 1.00 92.31 869 GLY A C 1
ATOM 6760 O O . GLY A 1 869 ? -22.114 5.122 -13.610 1.00 92.31 869 GLY A O 1
ATOM 6761 N N . LEU A 1 870 ? -20.788 6.046 -12.052 1.00 94.50 870 LEU A N 1
ATOM 6762 C CA . LEU A 1 870 ? -19.933 4.865 -11.855 1.00 94.50 870 LEU A CA 1
ATOM 6763 C C . LEU A 1 870 ? -20.644 3.632 -11.269 1.00 94.50 870 LEU A C 1
ATOM 6765 O O . LEU A 1 870 ? -20.015 2.587 -11.124 1.00 94.50 870 LEU A O 1
ATOM 6769 N N . GLY A 1 871 ? -21.930 3.712 -10.925 1.00 95.25 871 GLY A N 1
ATOM 6770 C CA . GLY A 1 871 ? -22.718 2.564 -10.473 1.00 95.25 871 GLY A CA 1
ATOM 6771 C C . GLY A 1 871 ? -23.725 2.919 -9.385 1.00 95.25 871 GLY A C 1
ATOM 6772 O O . GLY A 1 871 ? -24.320 3.997 -9.412 1.00 95.25 871 GLY A O 1
ATOM 6773 N N . THR A 1 872 ? -23.929 2.010 -8.431 1.00 96.69 872 THR A N 1
ATOM 6774 C CA . THR A 1 872 ? -24.965 2.116 -7.391 1.00 96.69 872 THR A CA 1
ATOM 6775 C C . THR A 1 872 ? -24.499 1.605 -6.031 1.00 96.69 872 THR A C 1
ATOM 6777 O O . THR A 1 872 ? -23.836 0.568 -5.939 1.00 96.69 872 THR A O 1
ATOM 6780 N N . VAL A 1 873 ? -24.945 2.270 -4.964 1.00 96.06 873 VAL A N 1
ATOM 6781 C CA . VAL A 1 873 ? -24.860 1.777 -3.585 1.00 96.06 873 VAL A CA 1
ATOM 6782 C C . VAL A 1 873 ? -26.264 1.691 -2.998 1.00 96.06 873 VAL A C 1
ATOM 6784 O O . VAL A 1 873 ? -26.999 2.679 -2.972 1.00 96.06 873 VAL A O 1
ATOM 6787 N N . SER A 1 874 ? -26.630 0.509 -2.510 1.00 95.31 874 SER A N 1
ATOM 6788 C CA . SER A 1 874 ? -27.949 0.226 -1.954 1.00 95.31 874 SER A CA 1
ATOM 6789 C C . SER A 1 874 ? -27.887 -0.393 -0.560 1.00 95.31 874 SER A C 1
ATOM 6791 O O . SER A 1 874 ? -27.042 -1.247 -0.272 1.00 95.31 874 SER A O 1
ATOM 6793 N N . VAL A 1 875 ? -28.851 -0.007 0.273 1.00 95.56 875 VAL A N 1
ATOM 6794 C CA . VAL A 1 875 ? -29.174 -0.622 1.563 1.00 95.56 875 VAL A CA 1
ATOM 6795 C C . VAL A 1 875 ? -30.656 -0.973 1.514 1.00 95.56 875 VAL A C 1
ATOM 6797 O O . VAL A 1 875 ? -31.498 -0.084 1.451 1.00 95.56 875 VAL A O 1
ATOM 6800 N N . GLN A 1 876 ? -30.979 -2.262 1.495 1.00 95.44 876 GLN A N 1
ATOM 6801 C CA . GLN A 1 876 ? -32.354 -2.764 1.447 1.00 95.44 876 GLN A CA 1
ATOM 6802 C C . GLN A 1 876 ? -32.717 -3.433 2.773 1.00 95.44 876 GLN A C 1
ATOM 6804 O O . GLN A 1 876 ? -31.864 -4.060 3.403 1.00 95.44 876 GLN A O 1
ATOM 6809 N N . ARG A 1 877 ? -33.985 -3.318 3.182 1.00 93.44 877 ARG A N 1
ATOM 6810 C CA . ARG A 1 877 ? -34.535 -3.904 4.410 1.00 93.44 877 ARG A CA 1
ATOM 6811 C C . ARG A 1 877 ? -35.759 -4.753 4.076 1.00 93.44 877 ARG A C 1
ATOM 6813 O O . ARG A 1 877 ? -36.796 -4.214 3.698 1.00 93.44 877 ARG A O 1
ATOM 6820 N N . ALA A 1 878 ? -35.654 -6.058 4.289 1.00 92.06 878 ALA A N 1
ATOM 6821 C CA . ALA A 1 878 ? -36.751 -7.013 4.153 1.00 92.06 878 ALA A CA 1
ATOM 6822 C C . ALA A 1 878 ? -37.111 -7.647 5.506 1.00 92.06 878 ALA A C 1
ATOM 6824 O O . ALA A 1 878 ? -36.303 -7.660 6.435 1.00 92.06 878 ALA A O 1
ATOM 6825 N N . THR A 1 879 ? -38.315 -8.206 5.603 1.00 87.69 879 THR A N 1
ATOM 6826 C CA . THR A 1 879 ? -38.749 -9.035 6.738 1.00 87.69 879 THR A CA 1
ATOM 6827 C C . THR A 1 879 ? -38.584 -10.515 6.380 1.00 87.69 879 THR A C 1
ATOM 6829 O O . THR A 1 879 ? -38.765 -10.901 5.224 1.00 87.69 879 THR A O 1
ATOM 6832 N N . GLY A 1 880 ? -38.239 -11.353 7.357 1.00 82.88 880 GLY A N 1
ATOM 6833 C CA . GLY A 1 880 ? -38.225 -12.809 7.216 1.00 82.88 880 GLY A CA 1
ATOM 6834 C C . GLY A 1 880 ? -39.614 -13.372 6.894 1.00 82.88 880 GLY A C 1
ATOM 6835 O O . GLY A 1 880 ? -40.634 -12.774 7.236 1.00 82.88 880 GLY A O 1
ATOM 6836 N N . LYS A 1 881 ? -39.660 -14.546 6.246 1.00 75.56 881 LYS A N 1
ATOM 6837 C CA . LYS A 1 881 ? -40.915 -15.205 5.816 1.00 75.56 881 LYS A CA 1
ATOM 6838 C C . LYS A 1 881 ? -41.865 -15.567 6.968 1.00 75.56 881 LYS A C 1
ATOM 6840 O O . LYS A 1 881 ? -43.036 -15.821 6.727 1.00 75.56 881 LYS A O 1
ATOM 6845 N N . ASP A 1 882 ? -41.342 -15.618 8.187 1.00 73.75 882 ASP A N 1
ATOM 6846 C CA . ASP A 1 882 ? -42.026 -15.924 9.444 1.00 73.75 882 ASP A CA 1
ATOM 6847 C C . ASP A 1 882 ? -42.422 -14.668 10.247 1.00 73.75 882 ASP A C 1
ATOM 6849 O O . ASP A 1 882 ? -43.011 -14.785 11.318 1.00 73.75 882 ASP A O 1
ATOM 6853 N N . GLY A 1 883 ? -42.060 -13.469 9.773 1.00 72.69 883 GLY A N 1
ATOM 6854 C CA . GLY A 1 883 ? -42.218 -12.211 10.507 1.00 72.69 883 GLY A CA 1
ATOM 6855 C C . GLY A 1 883 ? -41.229 -12.000 11.665 1.00 72.69 883 GLY A C 1
ATOM 6856 O O . GLY A 1 883 ? -41.205 -10.910 12.230 1.00 72.69 883 GLY A O 1
ATOM 6857 N N . LYS A 1 884 ? -40.395 -12.993 12.013 1.00 81.75 884 LYS A N 1
ATOM 6858 C CA . LYS A 1 884 ? -39.530 -12.985 13.213 1.00 81.75 884 LYS A CA 1
ATOM 6859 C C . LYS A 1 884 ? -38.084 -12.557 12.945 1.00 81.75 884 LYS A C 1
ATOM 6861 O O . LYS A 1 884 ? -37.270 -12.527 13.869 1.00 81.75 884 LYS A O 1
ATOM 6866 N N . ALA A 1 885 ? -37.749 -12.209 11.703 1.00 90.31 885 ALA A N 1
ATOM 6867 C CA . ALA A 1 885 ? -36.429 -11.705 11.341 1.00 90.31 885 ALA A CA 1
ATOM 6868 C C . ALA A 1 885 ? -36.478 -10.403 10.528 1.00 90.31 885 ALA A C 1
ATOM 6870 O O . ALA A 1 885 ? -37.404 -10.177 9.750 1.00 90.31 885 ALA A O 1
ATOM 6871 N N . ILE A 1 886 ? -35.436 -9.579 10.654 1.00 92.00 886 ILE A N 1
ATOM 6872 C CA . ILE A 1 886 ? -35.172 -8.421 9.787 1.00 92.00 886 ILE A CA 1
ATOM 6873 C C . ILE A 1 886 ? -33.895 -8.706 8.995 1.00 92.00 886 ILE A C 1
ATOM 6875 O O . ILE A 1 886 ? -32.881 -9.087 9.573 1.00 92.00 886 ILE A O 1
ATOM 6879 N N . ILE A 1 887 ? -33.925 -8.513 7.679 1.00 94.56 887 ILE A N 1
ATOM 6880 C CA . ILE A 1 887 ? -32.798 -8.771 6.779 1.00 94.56 887 ILE A CA 1
ATOM 6881 C C . ILE A 1 887 ? -32.347 -7.445 6.166 1.00 94.56 887 ILE A C 1
ATOM 6883 O O . ILE A 1 887 ? -33.119 -6.790 5.466 1.00 94.56 887 ILE A O 1
ATOM 6887 N N . PHE A 1 888 ? -31.092 -7.064 6.407 1.00 95.62 888 PHE A N 1
ATOM 6888 C CA . PHE A 1 888 ? -30.447 -5.908 5.784 1.00 95.62 888 PHE A CA 1
ATOM 6889 C C . PHE A 1 888 ? -29.444 -6.352 4.722 1.00 95.62 888 PHE A C 1
ATOM 6891 O O . PHE A 1 888 ? -28.364 -6.848 5.055 1.00 95.62 888 PHE A O 1
ATOM 6898 N N . THR A 1 889 ? -29.761 -6.113 3.453 1.00 96.12 889 THR A N 1
ATOM 6899 C CA . THR A 1 889 ? -28.854 -6.374 2.329 1.00 96.12 889 THR A CA 1
ATOM 6900 C C . THR A 1 889 ? -28.156 -5.082 1.931 1.00 96.12 889 THR A C 1
ATOM 6902 O O . THR A 1 889 ? -28.778 -4.140 1.442 1.00 96.12 889 THR A O 1
ATOM 6905 N N . HIS A 1 890 ? -26.844 -5.042 2.139 1.00 95.69 890 HIS A N 1
ATOM 6906 C CA . HIS A 1 890 ? -25.976 -3.950 1.721 1.00 95.69 890 HIS A CA 1
ATOM 6907 C C . HIS A 1 890 ? -25.243 -4.358 0.445 1.00 95.69 890 HIS A C 1
ATOM 6909 O O . HIS A 1 890 ? -24.716 -5.466 0.348 1.00 95.69 890 HIS A O 1
ATOM 6915 N N . THR A 1 891 ? -25.173 -3.477 -0.550 1.00 94.75 891 THR A N 1
ATOM 6916 C CA . THR A 1 891 ? -24.471 -3.749 -1.813 1.00 94.75 891 THR A CA 1
ATOM 6917 C C . THR A 1 891 ? -23.897 -2.463 -2.385 1.00 94.75 891 THR A C 1
ATOM 6919 O O . THR A 1 891 ? -24.603 -1.471 -2.520 1.00 94.75 891 THR A O 1
ATOM 6922 N N . ALA A 1 892 ? -22.610 -2.484 -2.712 1.00 94.12 892 ALA A N 1
ATOM 6923 C CA . ALA A 1 892 ? -21.930 -1.440 -3.461 1.00 94.12 892 ALA A CA 1
ATOM 6924 C C . ALA A 1 892 ? -21.380 -2.059 -4.747 1.00 94.12 892 ALA A C 1
ATOM 6926 O O . ALA A 1 892 ? -20.539 -2.956 -4.679 1.00 94.12 892 ALA A O 1
ATOM 6927 N N . LYS A 1 893 ? -21.873 -1.582 -5.894 1.00 93.50 893 LYS A N 1
ATOM 6928 C CA . LYS A 1 893 ? -21.374 -1.921 -7.229 1.00 93.50 893 LYS A CA 1
ATOM 6929 C C . LYS A 1 893 ? -20.902 -0.645 -7.903 1.00 93.50 893 LYS A C 1
ATOM 6931 O O . LYS A 1 893 ? -21.725 0.153 -8.344 1.00 93.50 893 LYS A O 1
ATOM 6936 N N . VAL A 1 894 ? -19.587 -0.448 -7.936 1.00 94.31 894 VAL A N 1
ATOM 6937 C CA . VAL A 1 894 ? -18.940 0.755 -8.474 1.00 94.31 894 VAL A CA 1
ATOM 6938 C C . VAL A 1 894 ? -17.844 0.339 -9.448 1.00 94.31 894 VAL A C 1
ATOM 6940 O O . VAL A 1 894 ? -16.925 -0.382 -9.070 1.00 94.31 894 VAL A O 1
ATOM 6943 N N . ALA A 1 895 ? -17.938 0.772 -10.698 1.00 93.31 895 ALA A N 1
ATOM 6944 C CA . ALA A 1 895 ? -16.914 0.565 -11.711 1.00 93.31 895 ALA A CA 1
ATOM 6945 C C . ALA A 1 895 ? -15.691 1.462 -11.464 1.00 93.31 895 ALA A C 1
ATOM 6947 O O . ALA A 1 895 ? -15.773 2.499 -10.799 1.00 93.31 895 ALA A O 1
ATOM 6948 N N . ALA A 1 896 ? -14.551 1.088 -12.041 1.00 94.38 896 ALA A N 1
ATOM 6949 C CA . ALA A 1 896 ? -13.400 1.973 -12.108 1.00 94.38 896 ALA A CA 1
ATOM 6950 C C . ALA A 1 896 ? -13.718 3.222 -12.952 1.00 94.38 896 ALA A C 1
ATOM 6952 O O . ALA A 1 896 ? -14.180 3.106 -14.089 1.00 94.38 896 ALA A O 1
ATOM 6953 N N . GLY A 1 897 ? -13.406 4.415 -12.442 1.00 95.31 897 GLY A N 1
ATOM 6954 C CA . GLY A 1 897 ? -13.710 5.673 -13.125 1.00 95.31 897 GLY A CA 1
ATOM 6955 C C . GLY A 1 897 ? -13.033 6.903 -12.528 1.00 95.31 897 GLY A C 1
ATOM 6956 O O . GLY A 1 897 ? -12.242 6.817 -11.586 1.00 95.31 897 GLY A O 1
ATOM 6957 N N . VAL A 1 898 ? -13.366 8.058 -13.098 1.00 95.25 898 VAL A N 1
ATOM 6958 C CA . VAL A 1 898 ? -13.012 9.389 -12.594 1.00 95.25 898 VAL A CA 1
ATOM 6959 C C . VAL A 1 898 ? -14.318 10.107 -12.260 1.00 95.25 898 VAL A C 1
ATOM 6961 O O . VAL A 1 898 ? -15.251 10.078 -13.059 1.00 95.25 898 VAL A O 1
ATOM 6964 N N . ILE A 1 899 ? -14.394 10.711 -11.077 1.00 95.31 899 ILE A N 1
ATOM 6965 C CA . ILE A 1 899 ? -15.507 11.565 -10.656 1.00 95.31 899 ILE A CA 1
ATOM 6966 C C . ILE A 1 899 ? -14.994 13.011 -10.672 1.00 95.31 899 ILE A C 1
ATOM 6968 O O . ILE A 1 899 ? -14.088 13.312 -9.884 1.00 95.31 899 ILE A O 1
ATOM 6972 N N . PRO A 1 900 ? -15.536 13.879 -11.547 1.00 94.38 900 PRO A N 1
ATOM 6973 C CA . PRO A 1 900 ? -15.221 15.304 -11.595 1.00 94.38 900 PRO A CA 1
ATOM 6974 C C . PRO A 1 900 ? -15.271 16.001 -10.228 1.00 94.38 900 PRO A C 1
ATOM 6976 O O . PRO A 1 900 ? -16.082 15.651 -9.365 1.00 94.38 900 PRO A O 1
ATOM 6979 N N . ALA A 1 901 ? -14.383 16.974 -10.012 1.00 91.69 901 ALA A N 1
ATOM 6980 C CA . ALA A 1 901 ? -14.237 17.661 -8.724 1.00 91.69 901 ALA A CA 1
ATOM 6981 C C . ALA A 1 901 ? -15.510 18.396 -8.247 1.00 91.69 901 ALA A C 1
ATOM 6983 O O . ALA A 1 901 ? -15.753 18.471 -7.043 1.00 91.69 901 ALA A O 1
ATOM 6984 N N . ASP A 1 902 ? 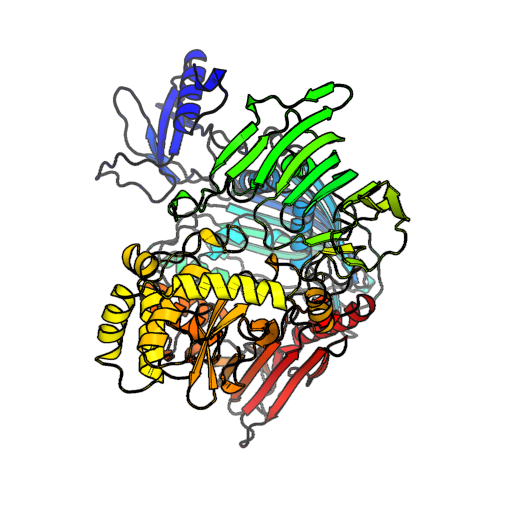-16.340 18.889 -9.168 1.00 92.81 902 ASP A N 1
ATOM 6985 C CA . ASP A 1 902 ? -17.638 19.527 -8.910 1.00 92.81 902 ASP A CA 1
ATOM 6986 C C . ASP A 1 902 ? -18.720 18.536 -8.445 1.00 92.81 902 ASP A C 1
ATOM 6988 O O . ASP A 1 902 ? -19.590 18.908 -7.661 1.00 92.81 902 ASP A O 1
ATOM 6992 N N . LEU A 1 903 ? -18.620 17.261 -8.838 1.00 94.75 903 LEU A N 1
ATOM 6993 C CA . LEU A 1 903 ? -19.471 16.166 -8.351 1.00 94.75 903 LEU A CA 1
ATOM 6994 C C . LEU A 1 903 ? -18.964 15.531 -7.040 1.00 94.75 903 LEU A C 1
ATOM 6996 O O . LEU A 1 903 ? -19.603 14.633 -6.482 1.00 94.75 903 LEU A O 1
ATOM 7000 N N . TYR A 1 904 ? -17.823 15.979 -6.508 1.00 92.00 904 TYR A N 1
ATOM 7001 C CA . TYR A 1 904 ? -17.294 15.463 -5.244 1.00 92.00 904 TYR A CA 1
ATOM 7002 C C . TYR A 1 904 ? -18.199 15.706 -4.015 1.00 92.00 904 TYR A C 1
ATOM 7004 O O . TYR A 1 904 ? -18.281 14.796 -3.186 1.00 92.00 904 TYR A O 1
ATOM 7012 N N . PRO A 1 905 ? -18.921 16.838 -3.866 1.00 90.94 905 PRO A N 1
ATOM 7013 C CA . PRO A 1 905 ? -19.855 17.037 -2.756 1.00 90.94 905 PRO A CA 1
ATOM 7014 C C . PRO A 1 905 ? -20.967 15.980 -2.700 1.00 90.94 905 PRO A C 1
ATOM 7016 O O . PRO A 1 905 ? -21.322 15.533 -1.611 1.00 90.94 905 PRO A O 1
ATOM 7019 N N . GLU A 1 906 ? -21.464 15.502 -3.848 1.00 92.75 906 GLU A N 1
ATOM 7020 C CA . GLU A 1 906 ? -22.432 14.394 -3.899 1.00 92.75 906 GLU A CA 1
ATOM 7021 C C . GLU A 1 906 ? -21.818 13.076 -3.398 1.00 92.75 906 GLU A C 1
ATOM 7023 O O . GLU A 1 906 ? -22.449 12.326 -2.650 1.00 92.75 906 GLU A O 1
ATOM 7028 N N . LEU A 1 907 ? -20.564 12.796 -3.775 1.00 93.06 907 LEU A N 1
ATOM 7029 C CA . LEU A 1 907 ? -19.832 11.603 -3.338 1.00 93.06 907 LEU A CA 1
ATOM 7030 C C . LEU A 1 907 ? -19.543 11.657 -1.831 1.00 93.06 907 LEU A C 1
ATOM 7032 O O . LEU A 1 907 ? -19.655 10.646 -1.131 1.00 93.06 907 LEU A O 1
ATOM 7036 N N . PHE A 1 908 ? -19.195 12.844 -1.332 1.00 88.19 908 PHE A N 1
ATOM 7037 C CA . PHE A 1 908 ? -18.998 13.110 0.085 1.00 88.19 908 PHE A CA 1
ATOM 7038 C C . PHE A 1 908 ? -20.301 12.935 0.871 1.00 88.19 908 PHE A C 1
ATOM 7040 O O . PHE A 1 908 ? -20.292 12.238 1.885 1.00 88.19 908 PHE A O 1
ATOM 7047 N N . GLU A 1 909 ? -21.425 13.467 0.384 1.00 88.19 909 GLU A N 1
ATOM 7048 C CA . GLU A 1 909 ? -22.740 13.298 1.011 1.00 88.19 909 GLU A CA 1
ATOM 7049 C C . GLU A 1 909 ? -23.195 11.832 1.014 1.00 88.19 909 GLU A C 1
ATOM 7051 O O . GLU A 1 909 ? -23.638 11.329 2.047 1.00 88.19 909 GLU A O 1
ATOM 7056 N N . LEU A 1 910 ? -23.007 11.097 -0.088 1.00 90.94 910 LEU A N 1
ATOM 7057 C CA . LEU A 1 910 ? -23.268 9.656 -0.139 1.00 90.94 910 LEU A CA 1
ATOM 7058 C C . LEU A 1 910 ? -22.437 8.904 0.913 1.00 90.94 910 LEU A C 1
ATOM 7060 O O . LEU A 1 910 ? -22.981 8.127 1.701 1.00 90.94 910 LEU A O 1
ATOM 7064 N N . ASN A 1 911 ? -21.129 9.167 0.986 1.00 88.75 911 ASN A N 1
ATOM 7065 C CA . ASN A 1 911 ? -20.253 8.563 1.991 1.00 88.75 911 ASN A CA 1
ATOM 7066 C C . ASN A 1 911 ? -20.642 8.984 3.425 1.00 88.75 911 ASN A C 1
ATOM 7068 O O . ASN A 1 911 ? -20.575 8.165 4.343 1.00 88.75 911 ASN A O 1
ATOM 7072 N N . ARG A 1 912 ? -21.106 10.227 3.626 1.00 84.88 912 ARG A N 1
ATOM 7073 C CA . ARG A 1 912 ? -21.614 10.734 4.911 1.00 84.88 912 ARG A CA 1
ATOM 7074 C C . ARG A 1 912 ? -22.880 9.992 5.330 1.00 84.88 912 ARG A C 1
ATOM 7076 O O . ARG A 1 912 ? -22.939 9.537 6.468 1.00 84.88 912 ARG A O 1
ATOM 7083 N N . ARG A 1 913 ? -23.872 9.827 4.445 1.00 85.06 913 ARG A N 1
ATOM 7084 C CA . ARG A 1 913 ? -25.108 9.063 4.722 1.00 85.06 913 ARG A CA 1
ATOM 7085 C C . ARG A 1 913 ? -24.798 7.623 5.116 1.00 85.06 913 ARG A C 1
ATOM 7087 O O . ARG A 1 913 ? -25.281 7.163 6.143 1.00 85.06 913 ARG A O 1
ATOM 7094 N N . LEU A 1 914 ? -23.918 6.954 4.370 1.00 87.44 914 LEU A N 1
ATOM 7095 C CA . LEU A 1 914 ? -23.479 5.583 4.659 1.00 87.44 914 LEU A CA 1
ATOM 7096 C C . LEU A 1 914 ? -22.714 5.439 5.991 1.00 87.44 914 LEU A C 1
ATOM 7098 O O . LEU A 1 914 ? -22.694 4.347 6.560 1.00 87.44 914 LEU A O 1
ATOM 7102 N N . GLY A 1 915 ? -22.062 6.505 6.472 1.00 83.38 915 GLY A N 1
ATOM 7103 C CA . GLY A 1 915 ? -21.246 6.520 7.695 1.00 83.38 915 GLY A CA 1
ATOM 7104 C C . GLY A 1 915 ? -21.929 7.057 8.960 1.00 83.38 915 GLY A C 1
ATOM 7105 O O . GLY A 1 915 ? -21.359 6.944 10.049 1.00 83.38 915 GLY A O 1
ATOM 7106 N N . GLN A 1 916 ? -23.128 7.635 8.854 1.00 81.31 916 GLN A N 1
ATOM 7107 C CA . GLN A 1 916 ? -23.885 8.143 10.005 1.00 81.31 916 GLN A CA 1
ATOM 7108 C C . GLN A 1 916 ? -24.318 7.017 10.960 1.00 81.31 916 GLN A C 1
ATOM 7110 O O . GLN A 1 916 ? -24.507 5.869 10.565 1.00 81.31 916 GLN A O 1
ATOM 7115 N N . SER A 1 917 ? -24.534 7.343 12.241 1.00 73.00 917 SER A N 1
ATOM 7116 C CA . SER A 1 917 ? -25.031 6.351 13.210 1.00 73.00 917 SER A CA 1
ATOM 7117 C C . SER A 1 917 ? -26.423 5.818 12.852 1.00 73.00 917 SER A C 1
ATOM 7119 O O . SER A 1 917 ? -26.676 4.636 13.059 1.00 73.00 917 SER A O 1
ATOM 7121 N N . SER A 1 918 ? -27.285 6.632 12.238 1.00 75.00 918 SER A N 1
ATOM 7122 C CA . SER A 1 918 ? -28.583 6.202 11.694 1.00 75.00 918 SER A CA 1
ATOM 7123 C C . SER A 1 918 ? -28.458 5.032 10.710 1.00 75.00 918 SER A C 1
ATOM 7125 O O . SER A 1 918 ? -29.282 4.127 10.749 1.00 75.00 918 SER A O 1
ATOM 7127 N N . ALA A 1 919 ? -27.390 4.969 9.906 1.00 84.25 919 ALA A N 1
ATOM 7128 C CA . ALA A 1 919 ? -27.147 3.877 8.960 1.00 84.25 919 ALA A CA 1
ATOM 7129 C C . ALA A 1 919 ? -26.789 2.527 9.620 1.00 84.25 919 ALA A C 1
ATOM 7131 O O . ALA A 1 919 ? -26.712 1.516 8.926 1.00 84.25 919 ALA A O 1
ATOM 7132 N N . ARG A 1 920 ? -26.591 2.481 10.948 1.00 90.31 920 ARG A N 1
ATOM 7133 C CA . ARG A 1 920 ? -26.340 1.245 11.719 1.00 90.31 920 ARG A CA 1
ATOM 7134 C C . ARG A 1 920 ? -27.296 1.009 12.886 1.00 90.31 920 ARG A C 1
ATOM 7136 O O . ARG A 1 920 ? -27.430 -0.142 13.287 1.00 90.31 920 ARG A O 1
ATOM 7143 N N . THR A 1 921 ? -27.903 2.035 13.477 1.00 85.88 921 THR A N 1
ATOM 7144 C CA . THR A 1 921 ? -28.725 1.866 14.686 1.00 85.88 921 THR A CA 1
ATOM 7145 C C . THR A 1 921 ? -30.060 1.196 14.366 1.00 85.88 921 THR A C 1
ATOM 7147 O O . THR A 1 921 ? -30.766 1.615 13.454 1.00 85.88 921 THR A O 1
ATOM 7150 N N . VAL A 1 922 ? -30.422 0.185 15.155 1.00 88.56 922 VAL A N 1
ATOM 7151 C CA . VAL A 1 922 ? -31.757 -0.424 15.183 1.00 88.56 922 VAL A CA 1
ATOM 7152 C C . VAL A 1 922 ? -32.331 -0.264 16.590 1.00 88.56 922 VAL A C 1
ATOM 7154 O O . VAL A 1 922 ? -31.629 -0.500 17.573 1.00 88.56 922 VAL A O 1
ATOM 7157 N N . LEU A 1 923 ? -33.600 0.130 16.673 1.00 84.00 923 LEU A N 1
ATOM 7158 C CA . LEU A 1 923 ? -34.399 0.281 17.887 1.00 84.00 923 LEU A CA 1
ATOM 7159 C C . LEU A 1 923 ? -35.679 -0.543 17.737 1.00 84.00 923 LEU A C 1
ATOM 7161 O O . LEU A 1 923 ? -36.462 -0.330 16.810 1.00 84.00 923 LEU A O 1
ATOM 7165 N N . LEU A 1 924 ? -35.899 -1.450 18.678 1.00 85.12 924 LEU A N 1
ATOM 7166 C CA . LEU A 1 924 ? -37.114 -2.239 18.829 1.00 85.12 924 LEU A CA 1
ATOM 7167 C C . LEU A 1 924 ? -37.904 -1.727 20.040 1.00 85.12 924 LEU A C 1
ATOM 7169 O O . LEU A 1 924 ? -37.318 -1.238 21.010 1.00 85.12 924 LEU A O 1
ATOM 7173 N N . GLN A 1 925 ? -39.222 -1.905 20.012 1.00 82.00 925 GLN A N 1
ATOM 7174 C CA . GLN A 1 925 ? -40.083 -1.804 21.189 1.00 82.00 925 GLN A CA 1
ATOM 7175 C C . GLN A 1 925 ? -40.702 -3.173 21.461 1.00 82.00 925 GLN A C 1
ATOM 7177 O O . GLN A 1 925 ? -41.008 -3.914 20.522 1.00 82.00 925 GLN A O 1
ATOM 7182 N N . ALA A 1 926 ? -40.898 -3.493 22.736 1.00 78.31 926 ALA A N 1
ATOM 7183 C CA . ALA A 1 926 ? -41.736 -4.606 23.126 1.00 78.31 926 ALA A CA 1
ATOM 7184 C C . ALA A 1 926 ? -43.195 -4.359 22.699 1.00 78.31 926 ALA A C 1
ATOM 7186 O O . ALA A 1 926 ? -43.706 -3.234 22.805 1.00 78.31 926 ALA A O 1
ATOM 7187 N N . THR A 1 927 ? -43.850 -5.412 22.220 1.00 74.06 927 THR A N 1
ATOM 7188 C CA . THR A 1 927 ? -45.311 -5.486 22.143 1.00 74.06 927 THR A CA 1
ATOM 7189 C C . THR A 1 927 ? -45.875 -5.631 23.552 1.00 74.06 927 THR A C 1
ATOM 7191 O O . THR A 1 927 ? -45.248 -6.273 24.397 1.00 74.06 927 THR A O 1
ATOM 7194 N N . GLU A 1 928 ? -47.027 -5.011 23.788 1.00 58.84 928 GLU A N 1
ATOM 7195 C CA . GLU A 1 928 ? -47.773 -5.086 25.053 1.00 58.84 928 GLU A CA 1
ATOM 7196 C C . GLU A 1 928 ? -48.536 -6.417 25.175 1.00 58.84 928 GLU A C 1
ATOM 7198 O O . GLU A 1 928 ? -48.913 -6.971 24.114 1.00 58.84 928 GLU A O 1
#

Foldseek 3Di:
DCCVVVVDDFQQSQAVVVQVVVVVVVFQKFKKFWALDDEDDQVDDDPDGPGIWMWTQDPVRDTDTARRHQLQDLHRDAQLQAQIWMFTDDPVGDGIDTHHADFQVQQEKEKEKEWEAALAQKIKIKMKIFGGGCRQRVVLVVPLVDFPVVVVVLVQVLQCVQAPQKDWDDKDWPPPDSSPSVDTTMIITIIIGFNQWDDDAPKIWHRARDSQCPGGCLNPLCPVLLDQFDPFKDFSSHWHWYKYKYKYQYHCQQPDWPDDQDADWDDDPFWGWDKDWDDDPRIIIIIIITTGGDRIAGRVSSNVVLVVVVSCVVSSPDTIMTHHHHDDDDDDDDDFKEWAEKEWAWDAPAFFKIKIKIKTKIATATPVSQVVPQKDKDKAFPQWWDKFWPWKWKQDPNDIDTFDVVQWDKAFDPQCVVPVLARTIIMTMGGYPPRDHGMIMITMMMIIGGLAPGDKDKDFDAEQHWYAKYKYKHKDFPPADKDKDKDPCPQWDWDWDDDDRIIMIMIMHGGHDHDHDDPQFDDPRHNTTMMIMIRDALLSSLQVLQVLLVVLLPVQPVLLVVLCVQCVPQDDPQSSLLSLQQCLQPQEAAGDFQCSSGNSVSQHHLVVSNVVSYDHQSNSQSVSCNSVVSVVWDKFKKFWFPFFLAPVSRVVVVVRDDPVRRRGIWIWTDDPNFIFIGSQAHSLFDTQFGPRASTWIQGSVRSDIDGRHGDPQQDWDKEKEWEWEAAPQGKIKIKIKMWTHHPRLSVVSVVVVPADPVSLVVVVSVVQVLQHSQWDWDDHFDWASVDPRTMTITMTIGPNQWPDDPQKTKHWASDFCQCVLVDDDLADDGKRWQRAWDWYKYKYKYFAYPQWADWPAAADFDWDQAAVRQGTWTWDWDADPVRRIIMIITTDTGGGDIHGRVCVNVNVVVSNSRNDRSNIMTMIGGDD

Sequence (928 aa):
KDTFEQRHGVCRDKAALLVAMLREGGFKAFPVLIHNGPKKDEEVPQPFFNHAISAVRNDDGSYMLMDSTDENTKRLFPAYLCNQSYLVATPEGDALRTSEIIPATENLMHVTTKAAVTADGSLTGSAQLKFDGINDNAYRGYFSRIRPEDRSRLFESVVKRVVAGAKLTQLSIKPDDMMDTTKPLAVTLAFTAENAIVTDGTTTMLAVPRLGTSVGMVNFILRGASLKERKYPFISDLACGVRETLTLAVDPALGKPVALPEYPTIDTRTLLWKRSLTPNGASLVGTAEFLIRAVEFSPKEYLELKETLKTLEVNARKKPIFLKAEVSAKPGIAADVRVLSDEFDYDIADATSWTLTRTVRKQVLTYKGKKDSGELKFDYNPAMGDAKLLSASVKTGDKVQTISEKEINLMDQGWVASAPRYPAGKTLVASLPGVEIGSIIEYTYRQAFTNRPFVAARLSFRAHDPIDRRVVRVKAPRSLRLDTELIHGEGLTVTKTRDGNATTYEWTATEQAAVKQENHLPPWWSFNPTVFLGSGNWRTYAKQVRGVLLAATNADELAKAKATELLATAKTKHEQVTAIRDFVVKSIRGAGPSFNNLPLTAIAKADTVLSDGYGNGADRAVLLYALLRHAGLKPEFVLASWTPKVRDLREQLLDHPAAYLFPDVLVRVKLAGQQILLNDTNQYAPLGSFAHEDRAGLFLRSGRVKILAPEESLRNRTERDYDLTIDAKGNATIRKTTRYYGGSHGSRKKFYGELPPEERRRHFQKLLAGLSQSAEPVGGLATDFASYPGTETYTAKIASYAVRDGKYLYFNLPAIHGNLFGLRADERTNDFYQGGDMDIGFTTTIHLPEGFAAPLLSPEQLNAKVPGGLGTVSVQRATGKDGKAIIFTHTAKVAAGVIPADLYPELFELNRRLGQSSARTVLLQATE